Protein 9QEX (pdb70)

GO terms:
  GO:0070943 neutrophil-mediated killing of symbiont cell (P, IDA)
  GO:0004601 peroxidase activity (F, IDA)
  GO:0008201 heparin binding (F, IDA)
  GO:0042744 hydrogen peroxide catabolic process (P, IDA)
  GO:0030141 secretory granule (C, IDA)
  GO:0140644 neutrophil extracellular trap (C, IDA)
  GO:0042582 azurophil granule (C, IDA)
  GO:0045335 phagocytic vesicle (C, IDA)
  GO:0005576 extracellular region (C, IDA)
  GO:0005634 nucleus (C, IDA)
  GO:0031491 nucleosome binding (F, IDA)
  GO:0140645 neutrophil extracellular trap formation (P, IDA)
  GO:0006337 nucleosome disassembly (P, IDA)
  GO:0070944 neutrophil-mediated killing of bacterium (P, IDA)
  GO:0070947 neutrophil-mediated killing of fungus (P, IDA)
  GO:0140776 protein-containing complex destabilizing activity (F, IDA)
  GO:0070944 neutrophil-mediated killing of bacterium (P, IMP)
  GO:0004601 peroxidase activity (F, TAS)
  GO:0005634 nucleus (C, TAS)
  GO:0003682 chromatin binding (F, TAS)

Organism: Homo sapiens (NCBI:txid9606)

Solvent-accessible surface area: 47814 Å² total

B-factor: mean 39.02, std 18.99, range [6.58, 131.01]

InterPro domains:
  IPR010255 Haem peroxidase superfamily [SSF48113] (168-743)
  IPR019791 Haem peroxidase, animal-type [PF03098] (173-717)
  IPR019791 Haem peroxidase, animal-type [PR00457] (197-208)
  IPR019791 Haem peroxidase, animal-type [PR00457] (251-266)
  IPR019791 Haem peroxidase, animal-type [PR00457] (399-417)
  IPR019791 Haem peroxidase, animal-type [PR00457] (417-437)
  IPR019791 Haem peroxidase, animal-type [PR00457] (442-468)
  IPR019791 Haem peroxidase, animal-type [PR00457] (495-505)
  IPR019791 Haem peroxidase, animal-type [PR00457] (623-643)
  IPR019791 Haem peroxidase, animal-type [PR00457] (694-708)
  IPR019791 Haem peroxidase, animal-type [PS50292] (164-745)
  IPR037120 Haem peroxidase domain superfamily, animal type [G3DSA:1.10.640.10] (157-745)

Nearest PDB structures (foldseek):
  7z53-assembly2_L  TM=9.835E-01  e=1.723E-07  Staphylococcus aureus
  7qzr-assembly1_E  TM=1.001E+00  e=2.094E-07  Staphylococcus aureus
  7z53-assembly1_F  TM=9.792E-01  e=2.717E-07  Staphylococcus aureus
  7z53-assembly2_K  TM=9.971E-01  e=3.525E-07  Staphylococcus aureus
  6bmt-assembly1_B  TM=9.337E-01  e=7.836E-05  Staphylococcus delphini

Structure (mmCIF, N/CA/C/O backbone):
data_9QEX
#
_entry.id   9QEX
#
_cell.length_a   111.328
_cell.length_b   111.328
_cell.length_c   242.725
_cell.angle_alpha   90
_cell.angle_beta   90
_cell.angle_gamma   90
#
_symmetry.space_group_name_H-M   'P 43 21 2'
#
loop_
_entity.id
_entity.type
_entity.pdbx_description
1 polymer 'Myeloperoxidase heavy chain'
2 polymer 'Myeloperoxidase inhibitor SPIN'
3 polymer 'Myeloperoxidase light chain'
4 branched 2-acetamido-2-deoxy-beta-D-glucopyranose-(1-4)-2-acetamido-2-deoxy-beta-D-glucopyranose
5 branched alpha-D-mannopyranose-(1-3)-[alpha-D-mannopyranose-(1-6)]beta-D-mannopyranose-(1-4)-2-acetamido-2-deoxy-beta-D-glucopyranose-(1-4)-[alpha-L-fucopyranose-(1-6)]2-acetamido-2-deoxy-beta-D-glucopyranose
6 branched 2-acetamido-2-deoxy-beta-D-glucopyranose-(1-2)-alpha-D-mannopyranose-(1-6)-[alpha-D-mannopyranose-(1-3)]beta-D-mannopyranose-(1-4)-2-acetamido-2-deoxy-beta-D-glucopyranose-(1-4)-[alpha-L-fucopyranose-(1-6)]2-acetamido-2-deoxy-beta-D-glucopyranose
7 non-polymer 2-acetamido-2-deoxy-beta-D-glucopyranose
8 non-polymer 'CALCIUM ION'
9 non-polymer 'THIOCYANATE ION'
10 non-polymer 'PROTOPORPHYRIN IX CONTAINING FE'
11 water water
#
loop_
_atom_site.group_PDB
_atom_site.id
_atom_site.type_symbol
_atom_site.label_atom_id
_atom_site.label_alt_id
_atom_site.label_comp_id
_atom_site.label_asym_id
_atom_site.label_entity_id
_atom_site.label_seq_id
_atom_site.pdbx_PDB_ins_code
_atom_site.Cartn_x
_atom_site.Cartn_y
_atom_site.Cartn_z
_atom_site.occupancy
_atom_site.B_iso_or_equiv
_atom_site.auth_seq_id
_atom_site.auth_comp_id
_atom_site.auth_asym_id
_atom_site.auth_atom_id
_atom_site.pdbx_PDB_model_num
ATOM 1 N N . ASN A 1 2 ? 32.308 -17.62 21.46 1 42.566 280 ASN B N 1
ATOM 2 C CA . ASN A 1 2 ? 32.512 -16.449 20.558 1 38.983 280 ASN B CA 1
ATOM 3 C C . ASN A 1 2 ? 31.519 -16.473 19.392 1 32.516 280 ASN B C 1
ATOM 4 O O . ASN A 1 2 ? 31.885 -16.261 18.247 1 28.598 280 ASN B O 1
ATOM 15 N N . CYS A 1 3 ? 30.242 -16.644 19.716 1 28.153 281 CYS B N 1
ATOM 16 C CA . CYS A 1 3 ? 29.215 -16.755 18.703 1 29.111 281 CYS B CA 1
ATOM 17 C C . CYS A 1 3 ? 29.049 -15.468 17.878 1 27.446 281 CYS B C 1
ATOM 18 O O . CYS A 1 3 ? 28.564 -15.565 16.762 1 24.87 281 CYS B O 1
ATOM 25 N N . GLU A 1 4 ? 29.522 -14.325 18.399 1 27.579 282 GLU B N 1
ATOM 26 C CA . GLU A 1 4 ? 29.459 -13.046 17.734 1 28.257 282 GLU B CA 1
ATOM 27 C C . GLU A 1 4 ? 30.359 -12.99 16.492 1 27.807 282 GLU B C 1
ATOM 28 O O . GLU A 1 4 ? 30.06 -12.226 15.552 1 26.553 282 GLU B O 1
ATOM 40 N N . THR A 1 5 ? 31.437 -13.773 16.461 1 29.141 283 THR B N 1
ATOM 41 C CA . THR A 1 5 ? 32.403 -13.683 15.366 1 31.971 283 THR B CA 1
ATOM 42 C C . THR A 1 5 ? 32.718 -15.043 14.759 1 31.082 283 THR B C 1
ATOM 43 O O . THR A 1 5 ? 33.312 -15.099 13.685 1 32.858 283 THR B O 1
ATOM 53 N N . SER A 1 6 ? 32.413 -16.14 15.436 1 30.148 284 SER B N 1
ATOM 54 C CA . SER A 1 6 ? 32.725 -17.446 14.89 1 30.551 284 SER B CA 1
ATOM 55 C C . SER A 1 6 ? 31.537 -18.002 14.121 1 27.326 284 SER B C 1
ATOM 56 O O . SER A 1 6 ? 30.413 -17.752 14.485 1 26.205 284 SER B O 1
ATOM 63 N N . CYS A 1 7 ? 31.83 -18.766 13.063 1 28.269 285 CYS B N 1
ATOM 64 C CA . CYS A 1 7 ? 30.823 -19.507 12.335 1 28.54 285 CYS B CA 1
ATOM 65 C C . CYS A 1 7 ? 30.932 -21 12.653 1 30.628 285 CYS B C 1
ATOM 66 O O . CYS A 1 7 ? 30.159 -21.786 12.106 1 31.913 285 CYS B O 1
ATOM 73 N N . VAL A 1 8 ? 31.786 -21.374 13.62 1 29.478 286 VAL B N 1
ATOM 74 C CA . VAL A 1 8 ? 31.864 -22.766 14.028 1 29.696 286 VAL B CA 1
ATOM 75 C C . VAL A 1 8 ? 30.686 -23.069 14.939 1 28.675 286 VAL B C 1
ATOM 76 O O . VAL A 1 8 ? 30.332 -22.284 15.81 1 27.707 286 VAL B O 1
ATOM 89 N N . GLN A 1 9 ? 30.033 -24.189 14.667 1 29.279 287 GLN B N 1
ATOM 90 C CA . GLN A 1 9 ? 28.874 -24.582 15.444 1 28.901 287 GLN B CA 1
ATOM 91 C C . GLN A 1 9 ? 29.339 -25.432 16.619 1 30.2 287 GLN B C 1
ATOM 92 O O . GLN A 1 9 ? 29.644 -26.597 16.456 1 31.59 287 GLN B O 1
ATOM 106 N N . GLN A 1 10 ? 29.385 -24.829 17.792 1 31.254 288 GLN B N 1
ATOM 107 C CA . GLN A 1 10 ? 29.869 -25.486 18.996 1 32.794 288 GLN B CA 1
ATOM 108 C C . GLN A 1 10 ? 29.111 -24.874 20.171 1 30.923 288 GLN B C 1
ATOM 109 O O . GLN A 1 10 ? 28.818 -23.683 20.172 1 29.084 288 GLN B O 1
ATOM 123 N N . PRO A 1 11 ? 28.725 -25.638 21.199 1 29.526 289 PRO B N 1
ATOM 124 C CA . PRO A 1 11 ? 27.858 -25.059 22.219 1 30.478 289 PRO B CA 1
ATOM 125 C C . PRO A 1 11 ? 28.505 -23.812 22.786 1 26.043 289 PRO B C 1
ATOM 126 O O . PRO A 1 11 ? 29.684 -23.857 22.989 1 27.156 289 PRO B O 1
ATOM 137 N N . PRO A 1 12 ? 27.824 -22.676 23.035 1 26.428 290 PRO B N 1
ATOM 138 C CA . PRO A 1 12 ? 26.38 -22.487 22.86 1 27.323 290 PRO B CA 1
ATOM 139 C C . PRO A 1 12 ? 25.941 -21.76 21.579 1 27.336 290 PRO B C 1
ATOM 140 O O . PRO A 1 12 ? 24.838 -21.203 21.504 1 26.743 290 PRO B O 1
ATOM 151 N N . CYS A 1 13 ? 26.786 -21.82 20.552 1 27.952 291 CYS B N 1
ATOM 152 C CA . CYS A 1 13 ? 26.529 -21.131 19.294 1 27.282 291 CYS B CA 1
ATOM 153 C C . CYS A 1 13 ? 25.718 -22.021 18.355 1 25.905 291 CYS B C 1
ATOM 154 O O . CYS A 1 13 ? 26.059 -23.163 18.181 1 25.349 291 CYS B O 1
ATOM 161 N N . PHE A 1 14 ? 24.689 -21.442 17.691 1 25.515 292 PHE B N 1
ATOM 162 C CA . PHE A 1 14 ? 23.892 -22.143 16.707 1 22.971 292 PHE B CA 1
ATOM 163 C C . PHE A 1 14 ? 23.736 -21.235 15.478 1 23.805 292 PHE B C 1
ATOM 164 O O . PHE A 1 14 ? 22.614 -20.803 15.152 1 23.052 292 PHE B O 1
ATOM 181 N N . PRO A 1 15 ? 24.85 -20.848 14.824 1 25.011 293 PRO B N 1
ATOM 182 C CA . PRO A 1 15 ? 24.821 -19.829 13.777 1 27.108 293 PRO B CA 1
ATOM 183 C C . PRO A 1 15 ? 23.895 -20.208 12.608 1 27.002 293 PRO B C 1
ATOM 184 O O . PRO A 1 15 ? 23.841 -21.36 12.248 1 27.534 293 PRO B O 1
ATOM 195 N N . LEU A 1 16 ? 23.2 -19.233 12.019 1 24.253 294 LEU B N 1
ATOM 196 C CA . LEU A 1 16 ? 22.448 -19.475 10.8 1 23.422 294 LEU B CA 1
ATOM 197 C C . LEU A 1 16 ? 23.398 -19.555 9.627 1 23.294 294 LEU B C 1
ATOM 198 O O . LEU A 1 16 ? 24.214 -18.652 9.378 1 29.68 294 LEU B O 1
ATOM 214 N N . LYS A 1 17 ? 23.315 -20.635 8.876 1 24.496 295 LYS B N 1
ATOM 215 C CA . LYS A 1 17 ? 24.112 -20.807 7.664 1 25.718 295 LYS B CA 1
ATOM 216 C C . LYS A 1 17 ? 23.42 -20.057 6.51 1 25.557 295 LYS B C 1
ATOM 217 O O . LYS A 1 17 ? 22.214 -19.746 6.571 1 24.996 295 LYS B O 1
ATOM 236 N N . ILE A 1 18 ? 24.213 -19.828 5.466 1 25.048 296 ILE B N 1
ATOM 237 C CA . ILE A 1 18 ? 23.878 -18.978 4.354 1 26.817 296 ILE B CA 1
ATOM 238 C C . ILE A 1 18 ? 23.576 -19.852 3.158 1 28.859 296 ILE B C 1
ATOM 239 O O . ILE A 1 18 ? 24.409 -20.639 2.776 1 30.757 296 ILE B O 1
ATOM 255 N N . PRO A 1 19 ? 22.398 -19.702 2.519 1 29.777 297 PRO B N 1
ATOM 256 C CA . PRO A 1 19 ? 22.098 -20.495 1.337 1 32.172 297 PRO B CA 1
ATOM 257 C C . PRO A 1 19 ? 22.833 -20.002 0.093 1 31.331 297 PRO B C 1
ATOM 258 O O . PRO A 1 19 ? 23.276 -18.869 0.049 1 28.257 297 PRO B O 1
ATOM 269 N N . PRO A 1 20 ? 23.037 -20.863 -0.916 1 33.811 298 PRO B N 1
ATOM 270 C CA . PRO A 1 20 ? 23.61 -20.431 -2.183 1 38.487 298 PRO B CA 1
ATOM 271 C C . PRO A 1 20 ? 22.781 -19.326 -2.847 1 36.748 298 PRO B C 1
ATOM 272 O O . PRO A 1 20 ? 21.571 -19.239 -2.69 1 35.225 298 PRO B O 1
ATOM 283 N N . ASN A 1 21 ? 23.433 -18.398 -3.534 1 41.74 299 ASN B N 1
ATOM 284 C CA . ASN A 1 21 ? 22.692 -17.345 -4.231 1 43.533 299 ASN B CA 1
ATOM 285 C C . ASN A 1 21 ? 21.838 -16.502 -3.28 1 39.522 299 ASN B C 1
ATOM 286 O O . ASN A 1 21 ? 20.799 -16.001 -3.686 1 33.663 299 ASN B O 1
ATOM 297 N N . ASP A 1 22 ? 22.248 -16.366 -2.002 1 34.931 300 ASP B N 1
ATOM 298 C CA . ASP A 1 22 ? 21.626 -15.418 -1.11 1 28.749 300 ASP B CA 1
ATOM 299 C C . ASP A 1 22 ? 21.635 -14.041 -1.738 1 29.186 300 ASP B C 1
ATOM 300 O O . ASP A 1 22 ? 22.603 -13.678 -2.381 1 30.236 300 ASP B O 1
ATOM 309 N N . PRO A 1 23 ? 20.553 -13.242 -1.656 1 29.107 301 PRO B N 1
ATOM 310 C CA . PRO A 1 23 ? 20.55 -11.945 -2.336 1 33.668 301 PRO B CA 1
ATOM 311 C C . PRO A 1 23 ? 21.511 -10.921 -1.724 1 33.336 301 PRO B C 1
ATOM 312 O O . PRO A 1 23 ? 21.913 -9.988 -2.4 1 32.825 301 PRO B O 1
ATOM 323 N N . ARG A 1 24 ? 21.91 -11.121 -0.46 1 32.56 302 ARG B N 1
ATOM 324 C CA . ARG A 1 24 ? 22.705 -10.126 0.261 1 33.303 302 ARG B CA 1
ATOM 325 C C . ARG A 1 24 ? 24.066 -10.67 0.691 1 34.801 302 ARG B C 1
ATOM 326 O O . ARG A 1 24 ? 25.061 -9.996 0.541 1 36.079 302 ARG B O 1
ATOM 347 N N . ILE A 1 25 ? 24.131 -11.887 1.236 1 34.475 303 ILE B N 1
ATOM 348 C CA . ILE A 1 25 ? 25.389 -12.404 1.764 1 31.335 303 ILE B CA 1
ATOM 349 C C . ILE A 1 25 ? 25.981 -13.366 0.733 1 31.264 303 ILE B C 1
ATOM 350 O O . ILE A 1 25 ? 25.595 -14.54 0.638 1 30.577 303 ILE B O 1
ATOM 366 N N . LYS A 1 26 ? 26.9 -12.851 -0.083 1 34.85 304 LYS B N 1
ATOM 367 C CA . LYS A 1 26 ? 27.459 -13.57 -1.215 1 39.685 304 LYS B CA 1
ATOM 368 C C . LYS A 1 26 ? 28.49 -14.597 -0.776 1 41.551 304 LYS B C 1
ATOM 369 O O . LYS A 1 26 ? 28.771 -15.561 -1.515 1 42.817 304 LYS B O 1
ATOM 388 N N . ASN A 1 27 ? 29.031 -14.393 0.437 1 42.742 305 ASN B N 1
ATOM 389 C CA . ASN A 1 27 ? 29.977 -15.303 1.075 1 38.811 305 ASN B CA 1
ATOM 390 C C . ASN A 1 27 ? 29.249 -16.418 1.824 1 36.161 305 ASN B C 1
ATOM 391 O O . ASN A 1 27 ? 28.794 -16.19 2.954 1 34.608 305 ASN B O 1
ATOM 402 N N . GLN A 1 28 ? 29.27 -17.626 1.261 1 34.052 306 GLN B N 1
ATOM 403 C CA . GLN A 1 28 ? 28.574 -18.758 1.835 1 35.737 306 GLN B CA 1
ATOM 404 C C . GLN A 1 28 ? 29.307 -19.343 3.022 1 34.307 306 GLN B C 1
ATOM 405 O O . GLN A 1 28 ? 28.708 -20.122 3.759 1 31.726 306 GLN B O 1
ATOM 419 N N . ALA A 1 29 ? 30.573 -18.967 3.213 1 34.863 307 ALA B N 1
ATOM 420 C CA . ALA A 1 29 ? 31.298 -19.402 4.4 1 34.137 307 ALA B CA 1
ATOM 421 C C . ALA A 1 29 ? 31.038 -18.453 5.58 1 33.948 307 ALA B C 1
ATOM 422 O O . ALA A 1 29 ? 31.476 -18.754 6.685 1 33.734 307 ALA B O 1
ATOM 429 N N . ASP A 1 30 ? 30.316 -17.333 5.375 1 30.502 308 ASP B N 1
ATOM 430 C CA . ASP A 1 30 ? 29.916 -16.463 6.482 1 29.822 308 ASP B CA 1
ATOM 431 C C . ASP A 1 30 ? 28.684 -17.075 7.169 1 27.547 308 ASP B C 1
ATOM 432 O O . ASP A 1 30 ? 28.227 -18.179 6.855 1 28.682 308 ASP B O 1
ATOM 441 N N . CYS A 1 31 ? 28.118 -16.354 8.124 1 25.549 309 CYS B N 1
ATOM 442 C CA . CYS A 1 31 ? 26.955 -16.844 8.831 1 24.167 309 CYS B CA 1
ATOM 443 C C . CYS A 1 31 ? 26.314 -15.689 9.556 1 22.932 309 CYS B C 1
ATOM 444 O O . CYS A 1 31 ? 26.923 -14.658 9.69 1 24.731 309 CYS B O 1
ATOM 451 N N . ILE A 1 32 ? 25.081 -15.881 10.024 1 22.489 310 ILE B N 1
ATOM 452 C CA . ILE A 1 32 ? 24.421 -14.942 10.905 1 22.343 310 ILE B CA 1
ATOM 453 C C . ILE A 1 32 ? 24.609 -15.47 12.329 1 24.107 310 ILE B C 1
ATOM 454 O O . ILE A 1 32 ? 24.169 -16.565 12.674 1 23.203 310 ILE B O 1
ATOM 470 N N . PRO A 1 33 ? 25.208 -14.648 13.217 1 25.803 311 PRO B N 1
ATOM 471 C CA . PRO A 1 33 ? 25.481 -15.064 14.581 1 24.655 311 PRO B CA 1
ATOM 472 C C . PRO A 1 33 ? 24.233 -15.434 15.362 1 23.515 311 PRO B C 1
ATOM 473 O O . PRO A 1 33 ? 23.203 -14.785 15.23 1 22.452 311 PRO B O 1
ATOM 484 N N . PHE A 1 34 ? 24.371 -16.421 16.252 1 24.4 312 PHE B N 1
ATOM 485 C CA . PHE A 1 34 ? 23.256 -16.845 17.085 1 23.542 312 PHE B CA 1
ATOM 486 C C . PHE A 1 34 ? 23.756 -17.615 18.317 1 23.252 312 PHE B C 1
ATOM 487 O O . PHE A 1 34 ? 24.431 -18.66 18.199 1 23.154 312 PHE B O 1
ATOM 504 N N . PHE A 1 35 ? 23.383 -17.078 19.484 1 23.148 313 PHE B N 1
ATOM 505 C CA . PHE A 1 35 ? 23.597 -17.702 20.793 1 24.668 313 PHE B CA 1
ATOM 506 C C . PHE A 1 35 ? 22.291 -18.376 21.234 1 23.804 313 PHE B C 1
ATOM 507 O O . PHE A 1 35 ? 21.237 -17.732 21.268 1 20.865 313 PHE B O 1
ATOM 524 N N . ARG A 1 36 ? 22.364 -19.677 21.563 1 24.089 314 ARG B N 1
ATOM 525 C CA . ARG A 1 36 ? 21.233 -20.424 22.111 1 21.492 314 ARG B CA 1
ATOM 526 C C . ARG A 1 36 ? 20.794 -19.848 23.438 1 22.293 314 ARG B C 1
ATOM 527 O O . ARG A 1 36 ? 21.641 -19.457 24.225 1 22.006 314 ARG B O 1
ATOM 548 N N . SER A 1 37 ? 19.469 -19.742 23.633 1 22.38 315 SER B N 1
ATOM 549 C CA . SER A 1 37 ? 18.906 -19.288 24.901 1 23.853 315 SER B CA 1
ATOM 550 C C . SER A 1 37 ? 19.411 -20.124 26.073 1 21.985 315 SER B C 1
ATOM 551 O O . SER A 1 37 ? 19.616 -21.307 25.936 1 23.317 315 SER B O 1
ATOM 570 N N . PRO A 1 39 ? 19.764 -22.475 29.159 1 23.006 317 PRO B N 1
ATOM 571 C CA . PRO A 1 39 ? 18.957 -23.569 29.701 1 24.399 317 PRO B CA 1
ATOM 572 C C . PRO A 1 39 ? 18.669 -23.425 31.199 1 25.214 317 PRO B C 1
ATOM 573 O O . PRO A 1 39 ? 19.513 -22.951 31.969 1 22.799 317 PRO B O 1
ATOM 584 N N . ALA A 1 40 ? 17.453 -23.79 31.588 1 26.673 318 ALA B N 1
ATOM 585 C CA . ALA A 1 40 ? 17.001 -23.691 32.965 1 26.045 318 ALA B CA 1
ATOM 586 C C . ALA A 1 40 ? 17.806 -24.63 33.836 1 25.341 318 ALA B C 1
ATOM 587 O O . ALA A 1 40 ? 18.103 -24.306 34.99 1 26.959 318 ALA B O 1
ATOM 594 N N . CYS A 1 41 ? 18.186 -25.783 33.264 1 25.946 319 CYS B N 1
ATOM 595 C CA . CYS A 1 41 ? 19.002 -26.79 33.969 1 28.205 319 CYS B CA 1
ATOM 596 C C . CYS A 1 41 ? 20.292 -27.089 33.19 1 28.517 319 CYS B C 1
ATOM 597 O O . CYS A 1 41 ? 20.374 -28.099 32.471 1 30.674 319 CYS B O 1
ATOM 604 N N . PRO A 1 42 ? 21.331 -26.236 33.305 1 27.67 320 PRO B N 1
ATOM 605 C CA . PRO A 1 42 ? 22.502 -26.347 32.43 1 31.03 320 PRO B CA 1
ATOM 606 C C . PRO A 1 42 ? 23.243 -27.661 32.574 1 34.585 320 PRO B C 1
ATOM 607 O O . PRO A 1 42 ? 23.471 -28.152 33.678 1 38.774 320 PRO B O 1
ATOM 618 N N . GLY A 1 43 ? 23.568 -28.287 31.45 1 35.1 321 GLY B N 1
ATOM 619 C CA . GLY A 1 43 ? 24.482 -29.404 31.464 1 34.686 321 GLY B CA 1
ATOM 620 C C . GLY A 1 43 ? 23.781 -30.75 31.635 1 40.749 321 GLY B C 1
ATOM 621 O O . GLY A 1 43 ? 24.447 -31.758 31.484 1 44.285 321 GLY B O 1
ATOM 625 N N . SER A 1 44 ? 22.462 -30.76 31.895 1 43.55 322 SER B N 1
ATOM 626 C CA . SER A 1 44 ? 21.725 -31.958 32.259 1 41.451 322 SER B CA 1
ATOM 627 C C . SER A 1 44 ? 21.526 -32.805 31.012 1 43.735 322 SER B C 1
ATOM 628 O O . SER A 1 44 ? 21.247 -32.292 29.934 1 48.435 322 SER B O 1
ATOM 635 N N . ASN A 1 45 ? 21.58 -34.116 31.198 1 41.984 323 ASN B N 1
ATOM 636 C CA . ASN A 1 45 ? 21.178 -35.043 30.158 1 51.689 323 ASN B CA 1
ATOM 637 C C . ASN A 1 45 ? 19.851 -35.744 30.533 1 50.457 323 ASN B C 1
ATOM 638 O O . ASN A 1 45 ? 19.307 -36.478 29.71 1 54.758 323 ASN B O 1
ATOM 649 N N . ILE A 1 46 ? 19.335 -35.51 31.759 1 39.953 324 ILE B N 1
ATOM 650 C CA . ILE A 1 46 ? 18.039 -35.978 32.228 1 36.743 324 ILE B CA 1
ATOM 651 C C . ILE A 1 46 ? 16.877 -35.056 31.808 1 33.673 324 ILE B C 1
ATOM 652 O O . ILE A 1 46 ? 15.845 -35.532 31.324 1 29.556 324 ILE B O 1
ATOM 668 N N . THR A 1 47 ? 16.983 -33.734 32.064 1 32.953 325 THR B N 1
ATOM 669 C CA . THR A 1 47 ? 15.855 -32.833 31.83 1 28.016 325 THR B CA 1
ATOM 670 C C . THR A 1 47 ? 15.691 -32.579 30.331 1 27.556 325 THR B C 1
ATOM 671 O O . THR A 1 47 ? 16.638 -32.676 29.558 1 27.764 325 THR B O 1
ATOM 681 N N . ILE A 1 48 ? 14.468 -32.222 29.942 1 25.102 326 ILE B N 1
ATOM 682 C CA . ILE A 1 48 ? 14.208 -31.694 28.611 1 26.89 326 ILE B CA 1
ATOM 683 C C . ILE A 1 48 ? 14.495 -30.195 28.682 1 27.333 326 ILE B C 1
ATOM 684 O O . ILE A 1 48 ? 13.941 -29.454 29.501 1 25.176 326 ILE B O 1
ATOM 700 N N . ARG A 1 49 ? 15.388 -29.746 27.812 1 24.05 327 ARG B N 1
ATOM 701 C CA . ARG A 1 49 ? 15.909 -28.409 27.909 1 22.716 327 ARG B CA 1
ATOM 702 C C . ARG A 1 49 ? 14.744 -27.44 27.812 1 23.123 327 ARG B C 1
ATOM 703 O O . ARG A 1 49 ? 13.87 -27.599 26.962 1 18.989 327 ARG B O 1
ATOM 724 N N . ASN A 1 50 ? 14.759 -26.446 28.716 1 23.478 328 ASN B N 1
ATOM 725 C CA . ASN A 1 50 ? 13.794 -25.362 28.65 1 23.318 328 ASN B CA 1
ATOM 726 C C . ASN A 1 50 ? 14.525 -24.044 28.831 1 21.317 328 ASN B C 1
ATOM 727 O O . ASN A 1 50 ? 15.645 -23.996 29.337 1 23.219 328 ASN B O 1
ATOM 738 N N . GLN A 1 51 ? 13.857 -22.97 28.459 1 20.281 329 GLN B N 1
ATOM 739 C CA . GLN A 1 51 ? 14.424 -21.636 28.577 1 22.366 329 GLN B CA 1
ATOM 740 C C . GLN A 1 51 ? 13.794 -20.834 29.744 1 21.945 329 GLN B C 1
ATOM 741 O O . GLN A 1 51 ? 12.843 -21.277 30.387 1 20.656 329 GLN B O 1
ATOM 755 N N . ILE A 1 52 ? 14.333 -19.627 29.966 1 21.252 330 ILE B N 1
ATOM 756 C CA . ILE A 1 52 ? 14.098 -18.829 31.158 1 23.298 330 ILE B CA 1
ATOM 757 C C . ILE A 1 52 ? 13.498 -17.492 30.745 1 22.631 330 ILE B C 1
ATOM 758 O O . ILE A 1 52 ? 13.935 -16.895 29.774 1 22.633 330 ILE B O 1
ATOM 774 N N . ASN A 1 53 ? 12.458 -17.075 31.488 1 22.472 331 ASN B N 1
ATOM 775 C CA . ASN A 1 53 ? 11.928 -15.726 31.419 1 22.365 331 ASN B CA 1
ATOM 776 C C . ASN A 1 53 ? 12.546 -14.906 32.55 1 21.883 331 ASN B C 1
ATOM 777 O O . ASN A 1 53 ? 12.365 -15.211 33.713 1 22.112 331 ASN B O 1
ATOM 788 N N . ALA A 1 54 ? 13.26 -13.839 32.181 1 21.244 332 ALA B N 1
ATOM 789 C CA . ALA A 1 54 ? 13.912 -12.968 33.135 1 21.317 332 ALA B CA 1
ATOM 790 C C . ALA A 1 54 ? 12.957 -11.932 33.742 1 21.889 332 ALA B C 1
ATOM 791 O O . ALA A 1 54 ? 13.345 -11.256 34.707 1 21.182 332 ALA B O 1
ATOM 798 N N . LEU A 1 55 ? 11.715 -11.813 33.23 1 20.919 333 LEU B N 1
ATOM 799 C CA . LEU A 1 55 ? 10.772 -10.775 33.684 1 21.65 333 LEU B CA 1
ATOM 800 C C . LEU A 1 55 ? 9.561 -11.365 34.412 1 22.465 333 LEU B C 1
ATOM 801 O O . LEU A 1 55 ? 9.345 -12.589 34.362 1 23.395 333 LEU B O 1
ATOM 817 N N . THR A 1 56 ? 8.793 -10.48 35.095 1 20.72 334 THR B N 1
ATOM 818 C CA . THR A 1 56 ? 7.504 -10.884 35.642 1 22.841 334 THR B CA 1
ATOM 819 C C . THR A 1 56 ? 6.552 -11.126 34.478 1 21.367 334 THR B C 1
ATOM 820 O O . THR A 1 56 ? 6.543 -10.326 33.59 1 19.366 334 THR B O 1
ATOM 830 N N . SER A 1 57 ? 5.755 -12.205 34.484 1 21.494 335 SER B N 1
ATOM 831 C CA . SER A 1 57 ? 4.848 -12.447 33.361 1 23.076 335 SER B CA 1
ATOM 832 C C . SER A 1 57 ? 3.72 -11.412 33.376 1 23.73 335 SER B C 1
ATOM 833 O O . SER A 1 57 ? 3.129 -11.08 32.351 1 24.662 335 SER B O 1
ATOM 840 N N . PHE A 1 58 ? 3.409 -10.889 34.575 1 27.357 336 PHE B N 1
ATOM 841 C CA . PHE A 1 58 ? 2.236 -10.051 34.765 1 24.757 336 PHE B CA 1
ATOM 842 C C . PHE A 1 58 ? 2.389 -8.803 33.901 1 24.077 336 PHE B C 1
ATOM 843 O O . PHE A 1 58 ? 3.498 -8.349 33.635 1 23.819 336 PHE B O 1
ATOM 860 N N . VAL A 1 59 ? 1.24 -8.248 33.511 1 24.477 337 VAL B N 1
ATOM 861 C CA . VAL A 1 59 ? 1.179 -6.916 32.945 1 24.634 337 VAL B CA 1
ATOM 862 C C . VAL A 1 59 ? 1.209 -5.916 34.095 1 22.864 337 VAL B C 1
ATOM 863 O O . VAL A 1 59 ? 0.133 -5.527 34.589 1 25.01 337 VAL B O 1
ATOM 876 N N . ASP A 1 60 ? 2.418 -5.586 34.575 1 24.115 338 ASP B N 1
ATOM 877 C CA . ASP A 1 60 ? 2.647 -4.838 35.821 1 23.015 338 ASP B CA 1
ATOM 878 C C . ASP A 1 60 ? 3.637 -3.687 35.636 1 21.865 338 ASP B C 1
ATOM 879 O O . ASP A 1 60 ? 4.13 -3.1 36.611 1 22.588 338 ASP B O 1
ATOM 888 N N . ALA A 1 61 ? 3.919 -3.348 34.388 1 23.172 339 ALA B N 1
ATOM 889 C CA . ALA A 1 61 ? 4.849 -2.286 34.02 1 24.16 339 ALA B CA 1
ATOM 890 C C . ALA A 1 61 ? 6.233 -2.568 34.566 1 23.716 339 ALA B C 1
ATOM 891 O O . ALA A 1 61 ? 6.981 -1.648 34.889 1 25.876 339 ALA B O 1
ATOM 898 N N . SER A 1 62 ? 6.626 -3.836 34.487 1 24.764 340 SER B N 1
ATOM 899 C CA . SER A 1 62 ? 7.94 -4.239 34.946 1 21.818 340 SER B CA 1
ATOM 900 C C . SER A 1 62 ? 9.007 -3.679 34.01 1 23.295 340 SER B C 1
ATOM 901 O O . SER A 1 62 ? 10.174 -3.545 34.384 1 23.982 340 SER B O 1
ATOM 908 N N . MET A 1 63 ? 8.619 -3.271 32.809 1 22.196 341 MET B N 1
ATOM 909 C CA . MET A 1 63 ? 9.564 -2.658 31.882 1 22.789 341 MET B CA 1
ATOM 910 C C . MET A 1 63 ? 9.879 -1.226 32.283 1 22.15 341 MET B C 1
ATOM 911 O O . MET A 1 63 ? 10.881 -0.67 31.824 1 21.716 341 MET B O 1
ATOM 925 N N . VAL A 1 64 ? 9.066 -0.66 33.179 1 23.253 342 VAL B N 1
ATOM 926 C CA . VAL A 1 64 ? 9.376 0.624 33.822 1 23.622 342 VAL B CA 1
ATOM 927 C C . VAL A 1 64 ? 10.118 0.43 35.139 1 22.833 342 VAL B C 1
ATOM 928 O O . VAL A 1 64 ? 11.088 1.134 35.411 1 23.8 342 VAL B O 1
ATOM 941 N N . TYR A 1 65 ? 9.656 -0.516 35.961 1 22.903 343 TYR B N 1
ATOM 942 C CA . TYR A 1 65 ? 10.062 -0.572 37.377 1 23.406 343 TYR B CA 1
ATOM 943 C C . TYR A 1 65 ? 11.162 -1.59 37.624 1 24.122 343 TYR B C 1
ATOM 944 O O . TYR A 1 65 ? 11.734 -1.596 38.712 1 24.139 343 TYR B O 1
ATOM 961 N N . GLY A 1 66 ? 11.341 -2.51 36.643 1 25.458 344 GLY B N 1
ATOM 962 C CA . GLY A 1 66 ? 12.24 -3.644 36.743 1 25.031 344 GLY B CA 1
ATOM 963 C C . GLY A 1 66 ? 11.602 -4.881 37.356 1 24.201 344 GLY B C 1
ATOM 964 O O . GLY A 1 66 ? 10.548 -4.796 38.008 1 27.618 344 GLY B O 1
ATOM 968 N N . SER A 1 67 ? 12.315 -6.013 37.179 1 23.683 345 SER B N 1
ATOM 969 C CA . SER A 1 67 ? 11.845 -7.332 37.589 1 25.027 345 SER B CA 1
ATOM 970 C C . SER A 1 67 ? 12.739 -7.996 38.651 1 26.334 345 SER B C 1
ATOM 971 O O . SER A 1 67 ? 12.494 -9.163 39.023 1 26.217 345 SER B O 1
ATOM 978 N N . GLU A 1 68 ? 13.716 -7.223 39.165 1 26.36 346 GLU B N 1
ATOM 979 C CA . GLU A 1 68 ? 14.735 -7.643 40.112 1 27.272 346 GLU B CA 1
ATOM 980 C C . GLU A 1 68 ? 14.93 -6.51 41.109 1 27.189 346 GLU B C 1
ATOM 981 O O . GLU A 1 68 ? 14.858 -5.342 40.727 1 26.239 346 GLU B O 1
ATOM 993 N N . GLU A 1 69 ? 15.119 -6.852 42.384 1 27.137 347 GLU B N 1
ATOM 994 C CA . GLU A 1 69 ? 15.168 -5.854 43.465 1 35.387 347 GLU B CA 1
ATOM 995 C C . GLU A 1 69 ? 16.309 -4.838 43.346 1 31.22 347 GLU B C 1
ATOM 996 O O . GLU A 1 69 ? 16.068 -3.647 43.518 1 29.793 347 GLU B O 1
ATOM 1008 N N . PRO A 1 70 ? 17.561 -5.247 43.044 1 30.78 348 PRO B N 1
ATOM 1009 C CA . PRO A 1 70 ? 18.638 -4.281 42.892 1 33.031 348 PRO B CA 1
ATOM 1010 C C . PRO A 1 70 ? 18.34 -3.233 41.812 1 30.026 348 PRO B C 1
ATOM 1011 O O . PRO A 1 70 ? 18.428 -2.058 42.087 1 27.907 348 PRO B O 1
ATOM 1022 N N . LEU A 1 71 ? 17.976 -3.679 40.607 1 26.133 349 LEU B N 1
ATOM 1023 C CA . LEU A 1 71 ? 17.598 -2.814 39.518 1 26.271 349 LEU B CA 1
ATOM 1024 C C . LEU A 1 71 ? 16.43 -1.92 39.944 1 25.564 349 LEU B C 1
ATOM 1025 O O . LEU A 1 71 ? 16.47 -0.724 39.648 1 25.658 349 LEU B O 1
ATOM 1041 N N . ALA A 1 72 ? 15.404 -2.465 40.598 1 22.553 350 ALA B N 1
ATOM 1042 C CA . ALA A 1 72 ? 14.254 -1.64 40.927 1 24.55 350 ALA B CA 1
ATOM 1043 C C . ALA A 1 72 ? 14.642 -0.451 41.801 1 25.954 350 ALA B C 1
ATOM 1044 O O . ALA A 1 72 ? 14.056 0.624 41.608 1 26.262 350 ALA B O 1
ATOM 1051 N N . ARG A 1 73 ? 15.616 -0.653 42.709 1 28.696 351 ARG B N 1
ATOM 1052 C CA . ARG A 1 73 ? 16.108 0.379 43.613 1 29.326 351 ARG B CA 1
ATOM 1053 C C . ARG A 1 73 ? 16.982 1.393 42.871 1 31.04 351 ARG B C 1
ATOM 1054 O O . ARG A 1 73 ? 16.893 2.59 43.129 1 28.99 351 ARG B O 1
ATOM 1075 N N . ASN A 1 74 ? 17.838 0.893 41.958 1 28.737 352 ASN B N 1
ATOM 1076 C CA . ASN A 1 74 ? 18.662 1.728 41.095 1 30.302 352 ASN B CA 1
ATOM 1077 C C . ASN A 1 74 ? 17.813 2.647 40.204 1 27.4 352 ASN B C 1
ATOM 1078 O O . ASN A 1 74 ? 18.243 3.737 39.884 1 26.252 352 ASN B O 1
ATOM 1089 N N . LEU A 1 75 ? 16.611 2.213 39.81 1 26.773 353 LEU B N 1
ATOM 1090 C CA . LEU A 1 75 ? 15.712 3.044 39.011 1 29.318 353 LEU B CA 1
ATOM 1091 C C . LEU A 1 75 ? 15.05 4.174 39.801 1 30.183 353 LEU B C 1
ATOM 1092 O O . LEU A 1 75 ? 14.439 5.057 39.201 1 28.9 353 LEU B O 1
ATOM 1108 N N . ARG A 1 76 ? 15.118 4.11 41.142 1 27.412 354 ARG B N 1
ATOM 1109 C CA . ARG A 1 76 ? 14.433 5.068 41.989 1 28.263 354 ARG B CA 1
ATOM 1110 C C . ARG A 1 76 ? 15.347 6.223 42.356 1 29.008 354 ARG B C 1
ATOM 1111 O O . ARG A 1 76 ? 16.559 6.064 42.496 1 31.427 354 ARG B O 1
ATOM 1132 N N . ASN A 1 77 ? 14.728 7.396 42.538 1 31.188 355 ASN B N 1
ATOM 1133 C CA . ASN A 1 77 ? 15.382 8.592 43.061 1 31.394 355 ASN B CA 1
ATOM 1134 C C . ASN A 1 77 ? 15.411 8.471 44.585 1 31.012 355 ASN B C 1
ATOM 1135 O O . ASN A 1 77 ? 14.382 8.619 45.236 1 31.589 355 ASN B O 1
ATOM 1145 N N . MET A 1 78 ? 16.594 8.237 45.139 1 32.343 356 MET B N 1
ATOM 1146 C CA . MET A 1 78 ? 16.757 7.961 46.575 1 34.435 356 MET B CA 1
ATOM 1147 C C . MET A 1 78 ? 17.265 9.159 47.357 1 34.58 356 MET B C 1
ATOM 1148 O O . MET A 1 78 ? 17.634 9.03 48.52 1 35.836 356 MET B O 1
ATOM 1162 N N . SER A 1 79 ? 17.234 10.354 46.764 1 36.824 357 SER B N 1
ATOM 1163 C CA . SER A 1 79 ? 17.757 11.546 47.422 1 37.931 357 SER B CA 1
ATOM 1164 C C . SER A 1 79 ? 16.663 12.334 48.135 1 35.149 357 SER B C 1
ATOM 1165 O O . SER A 1 79 ? 16.93 13.308 48.769 1 36.62 357 SER B O 1
ATOM 1172 N N . ASN A 1 80 ? 15.42 11.891 48.076 1 35.818 358 ASN B N 1
ATOM 1173 C CA . ASN A 1 80 ? 14.339 12.541 48.798 1 36.48 358 ASN B CA 1
ATOM 1174 C C . ASN A 1 80 ? 13.244 11.488 49.036 1 36.102 358 ASN B C 1
ATOM 1175 O O . ASN A 1 80 ? 13.406 10.353 48.599 1 34.507 358 ASN B O 1
ATOM 1186 N N . GLN A 1 81 ? 12.124 11.904 49.651 1 35.777 359 GLN B N 1
ATOM 1187 C CA . GLN A 1 81 ? 11.004 11.06 50 1 35.266 359 GLN B CA 1
ATOM 1188 C C . GLN A 1 81 ? 9.826 11.314 49.074 1 34.686 359 GLN B C 1
ATOM 1189 O O . GLN A 1 81 ? 8.671 11.211 49.511 1 34.933 359 GLN B O 1
ATOM 1203 N N . LEU A 1 82 ? 10.086 11.593 47.776 1 34.901 360 LEU B N 1
ATOM 1204 C CA . LEU A 1 82 ? 9.002 12.022 46.9 1 33.552 360 LEU B CA 1
ATOM 1205 C C . LEU A 1 82 ? 8.483 10.87 46.052 1 34.243 360 LEU B C 1
ATOM 1206 O O . LEU A 1 82 ? 7.528 11.051 45.318 1 35.019 360 LEU B O 1
ATOM 1222 N N . GLY A 1 83 ? 9.099 9.692 46.186 1 33.025 361 GLY B N 1
ATOM 1223 C CA . GLY A 1 83 ? 8.639 8.472 45.542 1 30.809 361 GLY B CA 1
ATOM 1224 C C . GLY A 1 83 ? 8.882 8.449 44.021 1 29.1 361 GLY B C 1
ATOM 1225 O O . GLY A 1 83 ? 8.208 7.715 43.342 1 27.413 361 GLY B O 1
ATOM 1229 N N . LEU A 1 84 ? 9.883 9.159 43.519 1 28.902 362 LEU B N 1
ATOM 1230 C CA . LEU A 1 84 ? 10.116 9.369 42.098 1 29.411 362 LEU B CA 1
ATOM 1231 C C . LEU A 1 84 ? 11.056 8.311 41.528 1 28.468 362 LEU B C 1
ATOM 1232 O O . LEU A 1 84 ? 11.85 7.707 42.243 1 26.997 362 LEU B O 1
ATOM 1248 N N . LEU A 1 85 ? 10.993 8.163 40.203 1 28.67 363 LEU B N 1
ATOM 1249 C CA . LEU A 1 85 ? 11.98 7.436 39.429 1 26.887 363 LEU B CA 1
ATOM 1250 C C . LEU A 1 85 ? 13.08 8.407 39.084 1 27.771 363 LEU B C 1
ATOM 1251 O O . LEU A 1 85 ? 12.816 9.567 38.804 1 28.343 363 LEU B O 1
ATOM 1267 N N . ALA A 1 86 ? 14.302 7.872 39.074 1 27.23 364 ALA B N 1
ATOM 1268 C CA . ALA A 1 86 ? 15.502 8.603 38.717 1 27.303 364 ALA B CA 1
ATOM 1269 C C . ALA A 1 86 ? 15.442 9.081 37.273 1 28.359 364 ALA B C 1
ATOM 1270 O O . ALA A 1 86 ? 14.894 8.385 36.401 1 27.677 364 ALA B O 1
ATOM 1277 N N . VAL A 1 87 ? 16.029 10.251 37.032 1 29.179 365 VAL B N 1
ATOM 1278 C CA . VAL A 1 87 ? 16.014 10.897 35.728 1 29.528 365 VAL B CA 1
ATOM 1279 C C . VAL A 1 87 ? 17.449 11.282 35.39 1 29.035 365 VAL B C 1
ATOM 1280 O O . VAL A 1 87 ? 18.301 11.475 36.268 1 26.376 365 VAL B O 1
ATOM 1293 N N . ASN A 1 88 ? 17.671 11.405 34.091 1 28.909 366 ASN B N 1
ATOM 1294 C CA . ASN A 1 88 ? 18.969 11.786 33.577 1 31.038 366 ASN B CA 1
ATOM 1295 C C . ASN A 1 88 ? 19.403 13.071 34.26 1 31.268 366 ASN B C 1
ATOM 1296 O O . ASN A 1 88 ? 18.59 13.976 34.306 1 30.705 366 ASN B O 1
ATOM 1307 N N . GLN A 1 89 ? 20.674 13.181 34.642 1 31.885 367 GLN B N 1
ATOM 1308 C CA . GLN A 1 89 ? 21.16 14.338 35.384 1 34.655 367 GLN B CA 1
ATOM 1309 C C . GLN A 1 89 ? 21.982 15.284 34.496 1 36.127 367 GLN B C 1
ATOM 1310 O O . GLN A 1 89 ? 22.283 16.384 34.915 1 38.34 367 GLN B O 1
ATOM 1324 N N . ARG A 1 90 ? 22.232 14.937 33.241 1 37.458 368 ARG B N 1
ATOM 1325 C CA . ARG A 1 90 ? 23.009 15.787 32.342 1 37.641 368 ARG B CA 1
ATOM 1326 C C . ARG A 1 90 ? 22.131 16.349 31.201 1 37.444 368 ARG B C 1
ATOM 1327 O O . ARG A 1 90 ? 22.399 17.427 30.698 1 39.91 368 ARG B O 1
ATOM 1348 N N . PHE A 1 91 ? 21.046 15.67 30.832 1 34.143 369 PHE B N 1
ATOM 1349 C CA . PHE A 1 91 ? 20.227 16.086 29.705 1 34.567 369 PHE B CA 1
ATOM 1350 C C . PHE A 1 91 ? 18.736 16.118 30.044 1 34.06 369 PHE B C 1
ATOM 1351 O O . PHE A 1 91 ? 18.219 15.286 30.816 1 34.252 369 PHE B O 1
ATOM 1368 N N . GLN A 1 92 ? 18.079 17.128 29.458 1 35.171 370 GLN B N 1
ATOM 1369 C CA . GLN A 1 92 ? 16.63 17.241 29.473 1 36.919 370 GLN B CA 1
ATOM 1370 C C . GLN A 1 92 ? 16.108 17.402 28.041 1 35.568 370 GLN B C 1
ATOM 1371 O O . GLN A 1 92 ? 16.856 17.68 27.109 1 36.446 370 GLN B O 1
ATOM 1385 N N . ASP A 1 93 ? 14.794 17.239 27.892 1 34.293 371 ASP B N 1
ATOM 1386 C CA . ASP A 1 93 ? 14.094 17.338 26.622 1 32.495 371 ASP B CA 1
ATOM 1387 C C . ASP A 1 93 ? 13.126 18.505 26.757 1 33.328 371 ASP B C 1
ATOM 1388 O O . ASP A 1 93 ? 12.031 18.345 27.298 1 30.861 371 ASP B O 1
ATOM 1397 N N . ASN A 1 94 ? 13.591 19.682 26.328 1 34.688 372 ASN B N 1
ATOM 1398 C CA . ASN A 1 94 ? 12.87 20.931 26.504 1 36.57 372 ASN B CA 1
ATOM 1399 C C . ASN A 1 94 ? 12.327 20.993 27.909 1 36.026 372 ASN B C 1
ATOM 1400 O O . ASN A 1 94 ? 11.132 21.125 28.073 1 37.31 372 ASN B O 1
ATOM 1411 N N . GLY A 1 95 ? 13.209 20.83 28.898 1 38.338 373 GLY B N 1
ATOM 1412 C CA . GLY A 1 95 ? 12.85 21.001 30.303 1 36.908 373 GLY B CA 1
ATOM 1413 C C . GLY A 1 95 ? 12.144 19.775 30.875 1 39.003 373 GLY B C 1
ATOM 1414 O O . GLY A 1 95 ? 11.748 19.789 32.036 1 39.421 373 GLY B O 1
ATOM 1418 N N . ARG A 1 96 ? 11.955 18.69 30.099 1 38.121 374 ARG B N 1
ATOM 1419 C CA . ARG A 1 96 ? 11.313 17.505 30.691 1 35.223 374 ARG B CA 1
ATOM 1420 C C . ARG A 1 96 ? 12.318 16.354 30.847 1 35.851 374 ARG B C 1
ATOM 1421 O O . ARG A 1 96 ? 13.345 16.341 30.173 1 35.002 374 ARG B O 1
ATOM 1442 N N . ALA A 1 97 ? 11.989 15.351 31.681 1 32.351 375 ALA B N 1
ATOM 1443 C CA . ALA A 1 97 ? 12.935 14.308 32.034 1 31.381 375 ALA B CA 1
ATOM 1444 C C . ALA A 1 97 ? 13.247 13.379 30.872 1 30.611 375 ALA B C 1
ATOM 1445 O O . ALA A 1 97 ? 12.37 13.074 30.062 1 27.745 375 ALA B O 1
ATOM 1452 N N . LEU A 1 98 ? 14.516 12.933 30.84 1 29.139 376 LEU B N 1
ATOM 1453 C CA . LEU A 1 98 ? 14.935 11.778 30.083 1 27.857 376 LEU B CA 1
ATOM 1454 C C . LEU A 1 98 ? 15.321 10.631 31.028 1 28.75 376 LEU B C 1
ATOM 1455 O O . LEU A 1 98 ? 15.538 10.82 32.218 1 29.044 376 LEU B O 1
ATOM 1471 N N . LEU A 1 99 ? 15.302 9.407 30.496 1 27.776 377 LEU B N 1
ATOM 1472 C CA . LEU A 1 99 ? 15.743 8.243 31.225 1 26.529 377 LEU B CA 1
ATOM 1473 C C . LEU A 1 99 ? 17.189 8.492 31.626 1 26.417 377 LEU B C 1
ATOM 1474 O O . LEU A 1 99 ? 17.978 9.13 30.92 1 25.504 377 LEU B O 1
ATOM 1490 N N . PRO A 1 100 ? 17.6 7.982 32.806 1 27.296 378 PRO B N 1
ATOM 1491 C CA . PRO A 1 100 ? 19.017 7.969 33.147 1 27.881 378 PRO B CA 1
ATOM 1492 C C . PRO A 1 100 ? 19.81 7.07 32.181 1 25.68 378 PRO B C 1
ATOM 1493 O O . PRO A 1 100 ? 19.266 6.26 31.443 1 27.976 378 PRO B O 1
ATOM 1504 N N . PHE A 1 101 ? 21.118 7.234 32.205 1 27.023 379 PHE B N 1
ATOM 1505 C CA . PHE A 1 101 ? 22.012 6.469 31.387 1 27.103 379 PHE B CA 1
ATOM 1506 C C . PHE A 1 101 ? 22.428 5.244 32.16 1 28.46 379 PHE B C 1
ATOM 1507 O O . PHE A 1 101 ? 22.744 5.357 33.334 1 28.118 379 PHE B O 1
ATOM 1524 N N . ASP A 1 102 ? 22.539 4.139 31.422 1 28.949 380 ASP B N 1
ATOM 1525 C CA . ASP A 1 102 ? 23.075 2.897 31.943 1 29.835 380 ASP B CA 1
ATOM 1526 C C . ASP A 1 102 ? 24.583 2.949 31.778 1 30.156 380 ASP B C 1
ATOM 1527 O O . ASP A 1 102 ? 25.093 3.767 31.006 1 28.6 380 ASP B O 1
ATOM 1536 N N . ASN A 1 103 ? 25.249 2.04 32.505 1 29.436 381 ASN B N 1
ATOM 1537 C CA . ASN A 1 103 ? 26.696 1.858 32.499 1 30.991 381 ASN B CA 1
ATOM 1538 C C . ASN A 1 103 ? 27.014 0.415 32.098 1 32.686 381 ASN B C 1
ATOM 1539 O O . ASN A 1 103 ? 27.197 -0.434 32.956 1 31.811 381 ASN B O 1
ATOM 1550 N N . LEU A 1 104 ? 26.975 0.111 30.797 1 32.201 382 LEU B N 1
ATOM 1551 C CA . LEU A 1 104 ? 27.274 -1.206 30.265 1 30.964 382 LEU B CA 1
ATOM 1552 C C . LEU A 1 104 ? 28.766 -1.323 29.992 1 32.334 382 LEU B C 1
ATOM 1553 O O . LEU A 1 104 ? 29.352 -0.378 29.478 1 33.7 382 LEU B O 1
ATOM 1569 N N . HIS A 1 105 ? 29.316 -2.533 30.161 1 33.414 383 HIS B N 1
ATOM 1570 C CA . HIS A 1 105 ? 30.685 -2.853 29.797 1 37.894 383 HIS B CA 1
ATOM 1571 C C . HIS A 1 105 ? 30.91 -2.793 28.291 1 33.671 383 HIS B C 1
ATOM 1572 O O . HIS A 1 105 ? 31.9 -2.242 27.87 1 40.487 383 HIS B O 1
ATOM 1585 N N . ASP A 1 106 ? 30.001 -3.328 27.464 1 33.884 384 ASP B N 1
ATOM 1586 C CA . ASP A 1 106 ? 30.05 -3.137 26.014 1 35.034 384 ASP B CA 1
ATOM 1587 C C . ASP A 1 106 ? 28.763 -2.436 25.544 1 30.203 384 ASP B C 1
ATOM 1588 O O . ASP A 1 106 ? 27.76 -3.083 25.384 1 30.331 384 ASP B O 1
ATOM 1597 N N . ASP A 1 107 ? 28.803 -1.113 25.351 1 29.309 385 ASP B N 1
ATOM 1598 C CA . ASP A 1 107 ? 27.602 -0.326 25.164 1 28.101 385 ASP B CA 1
ATOM 1599 C C . ASP A 1 107 ? 27.381 -0.192 23.658 1 27.393 385 ASP B C 1
ATOM 1600 O O . ASP A 1 107 ? 28.226 0.343 22.992 1 27.522 385 ASP B O 1
ATOM 1609 N N . PRO A 1 108 ? 26.309 -0.736 23.06 1 25.07 386 PRO B N 1
ATOM 1610 C CA . PRO A 1 108 ? 26.107 -0.632 21.627 1 27.552 386 PRO B CA 1
ATOM 1611 C C . PRO A 1 108 ? 25.645 0.749 21.142 1 28.448 386 PRO B C 1
ATOM 1612 O O . PRO A 1 108 ? 25.87 1.131 19.997 1 27.201 386 PRO B O 1
ATOM 1623 N N . CYS A 1 109 ? 24.944 1.485 22 1 26.603 387 CYS B N 1
ATOM 1624 C CA . CYS A 1 109 ? 24.486 2.815 21.658 1 27.84 387 CYS B CA 1
ATOM 1625 C C . CYS A 1 109 ? 25.63 3.763 21.297 1 29.435 387 CYS B C 1
ATOM 1626 O O . CYS A 1 109 ? 25.417 4.624 20.422 1 27.845 387 CYS B O 1
ATOM 1633 N N . LEU A 1 110 ? 26.804 3.623 21.963 1 27.196 388 LEU B N 1
ATOM 1634 C CA . LEU A 1 110 ? 27.915 4.504 21.666 1 29.008 388 LEU B CA 1
ATOM 1635 C C . LEU A 1 110 ? 28.427 4.317 20.225 1 30.776 388 LEU B C 1
ATOM 1636 O O . LEU A 1 110 ? 29.069 5.234 19.701 1 31.316 388 LEU B O 1
ATOM 1652 N N . LEU A 1 111 ? 28.213 3.136 19.627 1 29.715 389 LEU B N 1
ATOM 1653 C CA . LEU A 1 111 ? 28.724 2.82 18.3 1 33.883 389 LEU B CA 1
ATOM 1654 C C . LEU A 1 111 ? 27.878 3.447 17.184 1 33.763 389 LEU B C 1
ATOM 1655 O O . LEU A 1 111 ? 28.332 3.459 16.065 1 30.744 389 LEU B O 1
ATOM 1671 N N . THR A 1 112 ? 26.653 3.937 17.479 1 33.88 390 THR B N 1
ATOM 1672 C CA . THR A 1 112 ? 25.745 4.365 16.429 1 33.169 390 THR B CA 1
ATOM 1673 C C . THR A 1 112 ? 26.189 5.735 15.908 1 36.97 390 THR B C 1
ATOM 1674 O O . THR A 1 112 ? 26.277 5.926 14.734 1 49.488 390 THR B O 1
ATOM 1684 N N . ASN A 1 113 ? 26.433 6.711 16.773 1 39.371 391 ASN B N 1
ATOM 1685 C CA . ASN A 1 113 ? 27.055 7.984 16.42 1 38.031 391 ASN B CA 1
ATOM 1686 C C . ASN A 1 113 ? 28.251 8.189 17.353 1 40.218 391 ASN B C 1
ATOM 1687 O O . ASN A 1 113 ? 28.064 8.563 18.511 1 36.053 391 ASN B O 1
ATOM 1697 N N . ARG A 1 114 ? 29.468 7.933 16.85 1 40.649 392 ARG B N 1
ATOM 1698 C CA . ARG A 1 114 ? 30.679 7.926 17.654 1 46.606 392 ARG B CA 1
ATOM 1699 C C . ARG A 1 114 ? 30.96 9.291 18.284 1 43.435 392 ARG B C 1
ATOM 1700 O O . ARG A 1 114 ? 31.218 9.362 19.473 1 42.287 392 ARG B O 1
ATOM 1721 N N . SER A 1 115 ? 30.927 10.381 17.509 1 41.56 393 SER B N 1
ATOM 1722 C CA . SER A 1 115 ? 31.276 11.677 18.083 1 43.841 393 SER B CA 1
ATOM 1723 C C . SER A 1 115 ? 30.311 12.091 19.203 1 40.029 393 SER B C 1
ATOM 1724 O O . SER A 1 115 ? 30.717 12.772 20.12 1 40.974 393 SER B O 1
ATOM 1731 N N . ALA A 1 116 ? 29.039 11.686 19.132 1 39.038 394 ALA B N 1
ATOM 1732 C CA . ALA A 1 116 ? 28.018 12.121 20.071 1 39.128 394 ALA B CA 1
ATOM 1733 C C . ALA A 1 116 ? 28.183 11.48 21.465 1 40.747 394 ALA B C 1
ATOM 1734 O O . ALA A 1 116 ? 27.854 12.117 22.462 1 38.304 394 ALA B O 1
ATOM 1741 N N . ARG A 1 117 ? 28.644 10.222 21.539 1 42.533 395 ARG B N 1
ATOM 1742 C CA . ARG A 1 117 ? 28.998 9.572 22.805 1 41.983 395 ARG B CA 1
ATOM 1743 C C . ARG A 1 117 ? 27.831 9.57 23.789 1 36.159 395 ARG B C 1
ATOM 1744 O O . ARG A 1 117 ? 27.99 9.936 24.942 1 35.831 395 ARG B O 1
ATOM 1765 N N . ILE A 1 118 ? 26.657 9.148 23.313 1 31.933 396 ILE B N 1
ATOM 1766 C CA . ILE A 1 118 ? 25.472 9.053 24.125 1 29.545 396 ILE B CA 1
ATOM 1767 C C . ILE A 1 118 ? 25.224 7.568 24.375 1 30.123 396 ILE B C 1
ATOM 1768 O O . ILE A 1 118 ? 24.932 6.802 23.44 1 30.298 396 ILE B O 1
ATOM 1784 N N . PRO A 1 119 ? 25.351 7.116 25.644 1 30.494 397 PRO B N 1
ATOM 1785 C CA . PRO A 1 119 ? 25.237 5.698 25.949 1 29.83 397 PRO B CA 1
ATOM 1786 C C . PRO A 1 119 ? 23.792 5.259 25.974 1 27.443 397 PRO B C 1
ATOM 1787 O O . PRO A 1 119 ? 22.892 6.065 25.779 1 27.52 397 PRO B O 1
ATOM 1798 N N . CYS A 1 120 ? 23.573 3.972 26.162 1 25.584 398 CYS B N 1
ATOM 1799 C CA . CYS A 1 120 ? 22.225 3.461 26.256 1 26.595 398 CYS B CA 1
ATOM 1800 C C . CYS A 1 120 ? 21.596 3.923 27.583 1 27.973 398 CYS B C 1
ATOM 1801 O O . CYS A 1 120 ? 22.29 4.298 28.558 1 27.05 398 CYS B O 1
ATOM 1808 N N . PHE A 1 121 ? 20.272 3.825 27.6 1 25.064 399 PHE B N 1
ATOM 1809 C CA . PHE A 1 121 ? 19.471 4.268 28.725 1 27.307 399 PHE B CA 1
ATOM 1810 C C . PHE A 1 121 ? 19.273 3.109 29.686 1 26.66 399 PHE B C 1
ATOM 1811 O O . PHE A 1 121 ? 19.446 1.949 29.304 1 28.841 399 PHE B O 1
ATOM 1828 N N . LEU A 1 122 ? 18.941 3.471 30.924 1 28.557 400 LEU B N 1
ATOM 1829 C CA . LEU A 1 122 ? 18.645 2.576 32.036 1 27.678 400 LEU B CA 1
ATOM 1830 C C . LEU A 1 122 ? 17.135 2.573 32.268 1 27.315 400 LEU B C 1
ATOM 1831 O O . LEU A 1 122 ? 16.528 3.635 32.513 1 27.332 400 LEU B O 1
ATOM 1847 N N . ALA A 1 123 ? 16.554 1.371 32.231 1 24.767 401 ALA B N 1
ATOM 1848 C CA . ALA A 1 123 ? 15.12 1.223 32.399 1 24.844 401 ALA B CA 1
ATOM 1849 C C . ALA A 1 123 ? 14.817 -0.111 33.048 1 23.345 401 ALA B C 1
ATOM 1850 O O . ALA A 1 123 ? 15.717 -0.853 33.381 1 22.242 401 ALA B O 1
ATOM 1857 N N . GLY A 1 124 ? 13.532 -0.364 33.252 1 24.265 402 GLY B N 1
ATOM 1858 C CA . GLY A 1 124 ? 13.072 -1.597 33.864 1 23.973 402 GLY B CA 1
ATOM 1859 C C . GLY A 1 124 ? 13.45 -2.823 33.057 1 23.238 402 GLY B C 1
ATOM 1860 O O . GLY A 1 124 ? 13.575 -3.898 33.596 1 26.195 402 GLY B O 1
ATOM 1864 N N . ASP A 1 125 ? 13.563 -2.654 31.741 1 26.005 403 ASP B N 1
ATOM 1865 C CA . ASP A 1 125 ? 13.948 -3.7 30.816 1 23.661 403 ASP B CA 1
ATOM 1866 C C . ASP A 1 125 ? 15.205 -3.263 30.044 1 23.127 403 ASP B C 1
ATOM 1867 O O . ASP A 1 125 ? 15.369 -2.08 29.805 1 22.168 403 ASP B O 1
ATOM 1876 N N . THR A 1 126 ? 16.087 -4.214 29.692 1 21.184 404 THR B N 1
ATOM 1877 C CA . THR A 1 126 ? 17.391 -3.939 29.099 1 20.993 404 THR B CA 1
ATOM 1878 C C . THR A 1 126 ? 17.339 -3.486 27.622 1 22.094 404 THR B C 1
ATOM 1879 O O . THR A 1 126 ? 18.341 -3.064 27.08 1 23.914 404 THR B O 1
ATOM 1889 N N . ARG A 1 127 ? 16.197 -3.529 26.968 1 25.656 405 ARG B N 1
ATOM 1890 C CA . ARG A 1 127 ? 16.103 -3.302 25.533 1 24.117 405 ARG B CA 1
ATOM 1891 C C . ARG A 1 127 ? 15.557 -1.902 25.203 1 24.453 405 ARG B C 1
ATOM 1892 O O . ARG A 1 127 ? 15.316 -1.586 24.045 1 21.208 405 ARG B O 1
ATOM 1913 N N . SER A 1 128 ? 15.444 -1.029 26.209 1 26.231 406 SER B N 1
ATOM 1914 C CA . SER A 1 128 ? 14.76 0.256 26.084 1 24.97 406 SER B CA 1
ATOM 1915 C C . SER A 1 128 ? 15.338 1.181 24.997 1 25.44 406 SER B C 1
ATOM 1916 O O . SER A 1 128 ? 14.614 2.027 24.527 1 24.962 406 SER B O 1
ATOM 1923 N N . SER A 1 129 ? 16.603 1.015 24.614 1 26.441 407 SER B N 1
ATOM 1924 C CA . SER A 1 129 ? 17.294 1.796 23.6 1 26.949 407 SER B CA 1
ATOM 1925 C C . SER A 1 129 ? 17.19 1.203 22.186 1 25.506 407 SER B C 1
ATOM 1926 O O . SER A 1 129 ? 17.795 1.76 21.283 1 24.042 407 SER B O 1
ATOM 1933 N N . GLU A 1 130 ? 16.47 0.087 21.977 1 24.442 408 GLU B N 1
ATOM 1934 C CA . GLU A 1 130 ? 16.64 -0.708 20.773 1 28.015 408 GLU B CA 1
ATOM 1935 C C . GLU A 1 130 ? 16.199 0.08 19.527 1 29.21 408 GLU B C 1
ATOM 1936 O O . GLU A 1 130 ? 16.742 -0.119 18.454 1 27.944 408 GLU B O 1
ATOM 1948 N N . MET A 1 131 ? 15.158 0.901 19.672 1 26.517 409 MET B N 1
ATOM 1949 C CA . MET A 1 131 ? 14.64 1.808 18.657 1 29.587 409 MET B CA 1
ATOM 1950 C C . MET A 1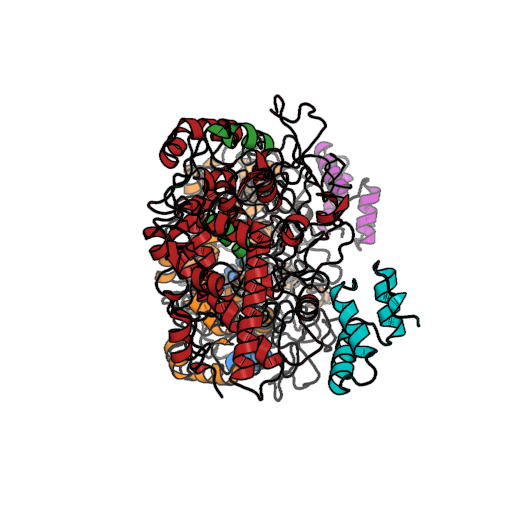 131 ? 14.198 3.055 19.437 1 25.791 409 MET B C 1
ATOM 1951 O O . MET A 1 131 ? 13.57 2.899 20.502 1 24.469 409 MET B O 1
ATOM 1965 N N . PRO A 1 132 ? 14.435 4.289 18.952 1 25.745 410 PRO B N 1
ATOM 1966 C CA . PRO A 1 132 ? 14.012 5.503 19.664 1 26.773 410 PRO B CA 1
ATOM 1967 C C . PRO A 1 132 ? 12.501 5.625 19.938 1 26.61 410 PRO B C 1
ATOM 1968 O O . PRO A 1 132 ? 12.074 6.285 20.9 1 26.855 410 PRO B O 1
ATOM 1979 N N . GLU A 1 133 ? 11.698 5.003 19.087 1 25.751 411 GLU B N 1
ATOM 1980 C CA . GLU A 1 133 ? 10.256 4.948 19.31 1 25.733 411 GLU B CA 1
ATOM 1981 C C . GLU A 1 133 ? 9.937 4.213 20.638 1 25.469 411 GLU B C 1
ATOM 1982 O O . GLU A 1 133 ? 9.052 4.602 21.38 1 24.995 411 GLU B O 1
ATOM 1994 N N . LEU A 1 134 ? 10.626 3.119 20.897 1 22.879 412 LEU B N 1
ATOM 1995 C CA . LEU A 1 134 ? 10.511 2.345 22.108 1 23.972 412 LEU B CA 1
ATOM 1996 C C . LEU A 1 134 ? 10.969 3.213 23.279 1 24.354 412 LEU B C 1
ATOM 1997 O O . LEU A 1 134 ? 10.269 3.28 24.287 1 24.791 412 LEU B O 1
ATOM 2013 N N . THR A 1 135 ? 12.15 3.822 23.125 1 24.317 413 THR B N 1
ATOM 2014 C CA . THR A 1 135 ? 12.68 4.721 24.116 1 25.284 413 THR B CA 1
ATOM 2015 C C . THR A 1 135 ? 11.661 5.779 24.531 1 25.684 413 THR B C 1
ATOM 2016 O O . THR A 1 135 ? 11.55 6.106 25.731 1 23.939 413 THR B O 1
ATOM 2026 N N . SER A 1 136 ? 10.98 6.348 23.539 1 23.905 414 SER B N 1
ATOM 2027 C CA . SER A 1 136 ? 10.029 7.419 23.798 1 25.439 414 SER B CA 1
ATOM 2028 C C . SER A 1 136 ? 8.867 6.973 24.709 1 23.479 414 SER B C 1
ATOM 2029 O O . SER A 1 136 ? 8.371 7.743 25.493 1 23.497 414 SER B O 1
ATOM 2036 N N . MET A 1 137 ? 8.357 5.772 24.501 1 23.437 415 MET B N 1
ATOM 2037 C CA . MET A 1 137 ? 7.297 5.188 25.297 1 23.133 415 MET B CA 1
ATOM 2038 C C . MET A 1 137 ? 7.807 4.909 26.716 1 24.469 415 MET B C 1
ATOM 2039 O O . MET A 1 137 ? 7.095 5.171 27.681 1 26.093 415 MET B O 1
ATOM 2053 N N . HIS A 1 138 ? 9.039 4.421 26.85 1 22.89 416 HIS B N 1
ATOM 2054 C CA .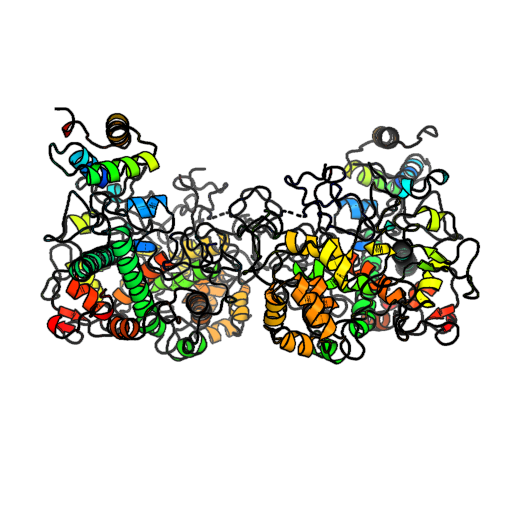 HIS A 1 138 ? 9.659 4.235 28.156 1 25.838 416 HIS B CA 1
ATOM 2055 C C . HIS A 1 138 ? 9.756 5.565 28.885 1 24.701 416 HIS B C 1
ATOM 2056 O O . HIS A 1 138 ? 9.461 5.62 30.079 1 24.977 416 HIS B O 1
ATOM 2069 N N . THR A 1 139 ? 10.18 6.608 28.139 1 25.189 417 THR B N 1
ATOM 2070 C CA . THR A 1 139 ? 10.358 7.94 28.688 1 25.357 417 THR B CA 1
ATOM 2071 C C . THR A 1 139 ? 9.006 8.518 29.119 1 26.912 417 THR B C 1
ATOM 2072 O O . THR A 1 139 ? 8.863 9.07 30.211 1 28.172 417 THR B O 1
ATOM 2082 N N . LEU A 1 140 ? 7.981 8.308 28.279 1 27.304 418 LEU B N 1
ATOM 2083 C CA . LEU A 1 140 ? 6.64 8.763 28.571 1 26.55 418 LEU B CA 1
ATOM 2084 C C . LEU A 1 140 ? 6.124 8.205 29.903 1 26.107 418 LEU B C 1
ATOM 2085 O O . LEU A 1 140 ? 5.595 8.915 30.732 1 24.912 418 LEU B O 1
ATOM 2101 N N . LEU A 1 141 ? 6.305 6.912 30.127 1 26.914 419 LEU B N 1
ATOM 2102 C CA . LEU A 1 141 ? 5.807 6.25 31.31 1 28.115 419 LEU B CA 1
ATOM 2103 C C . LEU A 1 141 ? 6.584 6.659 32.557 1 27.712 419 LEU B C 1
ATOM 2104 O O . LEU A 1 141 ? 5.966 6.787 33.597 1 24.927 419 LEU B O 1
ATOM 2120 N N . LEU A 1 142 ? 7.911 6.855 32.455 1 27.62 420 LEU B N 1
ATOM 2121 C CA . LEU A 1 142 ? 8.711 7.392 33.538 1 29.749 420 LEU B CA 1
ATOM 2122 C C . LEU A 1 142 ? 8.167 8.743 33.981 1 28.044 420 LEU B C 1
ATOM 2123 O O . LEU A 1 142 ? 7.951 8.954 35.165 1 27.296 420 LEU B O 1
ATOM 2139 N N . ARG A 1 143 ? 7.899 9.624 33.007 1 27.263 421 ARG B N 1
ATOM 2140 C CA . ARG A 1 143 ? 7.34 10.932 33.31 1 28.626 421 ARG B CA 1
ATOM 2141 C C . ARG A 1 143 ? 6.007 10.811 34.036 1 28.164 421 ARG B C 1
ATOM 2142 O O . ARG A 1 143 ? 5.777 11.494 35.035 1 28.786 421 ARG B O 1
ATOM 2163 N N . GLU A 1 144 ? 5.134 9.929 33.529 1 28.981 422 GLU B N 1
ATOM 2164 C CA . GLU A 1 144 ? 3.798 9.758 34.116 1 27.599 422 GLU B CA 1
ATOM 2165 C C . GLU A 1 144 ? 3.881 9.262 35.57 1 27.143 422 GLU B C 1
ATOM 2166 O O . GLU A 1 144 ? 3.125 9.712 36.422 1 25.576 422 GLU B O 1
ATOM 2178 N N . HIS A 1 145 ? 4.807 8.334 35.856 1 25.835 423 HIS B N 1
ATOM 2179 C CA . HIS A 1 145 ? 5.116 7.983 37.235 1 26.501 423 HIS B CA 1
ATOM 2180 C C . HIS A 1 145 ? 5.363 9.225 38.091 1 27.398 423 HIS B C 1
ATOM 2181 O O . HIS A 1 145 ? 4.701 9.432 39.135 1 28.422 423 HIS B O 1
ATOM 2194 N N . ASN A 1 146 ? 6.33 10.049 37.688 1 27.791 424 ASN B N 1
ATOM 2195 C CA . ASN A 1 146 ? 6.724 11.198 38.501 1 27.923 424 ASN B CA 1
ATOM 2196 C C . ASN A 1 146 ? 5.559 12.174 38.654 1 30.151 424 ASN B C 1
ATOM 2197 O O . ASN A 1 146 ? 5.358 12.737 39.739 1 30.098 424 ASN B O 1
ATOM 2208 N N . ARG A 1 147 ? 4.749 12.349 37.59 1 31.276 425 ARG B N 1
ATOM 2209 C CA . ARG A 1 147 ? 3.59 13.241 37.652 1 32.324 425 ARG B CA 1
ATOM 2210 C C . ARG A 1 147 ? 2.562 12.734 38.686 1 30.146 425 ARG B C 1
ATOM 2211 O O . ARG A 1 147 ? 2.039 13.463 39.499 1 31.183 425 ARG B O 1
ATOM 2232 N N . LEU A 1 148 ? 2.265 11.446 38.653 1 29.076 426 LEU B N 1
ATOM 2233 C CA . LEU A 1 148 ? 1.335 10.861 39.594 1 31.262 426 LEU B CA 1
ATOM 2234 C C . LEU A 1 148 ? 1.864 10.993 41.026 1 29.378 426 LEU B C 1
ATOM 2235 O O . LEU A 1 148 ? 1.153 11.418 41.913 1 34.106 426 LEU B O 1
ATOM 2251 N N . ALA A 1 149 ? 3.128 10.645 41.258 1 29.541 427 ALA B N 1
ATOM 2252 C CA . ALA A 1 149 ? 3.707 10.778 42.591 1 30.31 427 ALA B CA 1
ATOM 2253 C C . ALA A 1 149 ? 3.622 12.222 43.07 1 30.27 427 ALA B C 1
ATOM 2254 O O . ALA A 1 149 ? 3.363 12.463 44.249 1 30.964 427 ALA B O 1
ATOM 2261 N N . THR A 1 150 ? 3.893 13.173 42.166 1 30.503 428 THR B N 1
ATOM 2262 C CA . THR A 1 150 ? 3.878 14.587 42.496 1 33.106 428 THR B CA 1
ATOM 2263 C C . THR A 1 150 ? 2.481 14.945 42.983 1 35.998 428 THR B C 1
ATOM 2264 O O . THR A 1 150 ? 2.316 15.591 44.003 1 33.724 428 THR B O 1
ATOM 2274 N N . GLU A 1 151 ? 1.465 14.52 42.23 1 35.746 429 GLU B N 1
ATOM 2275 C CA . GLU A 1 151 ? 0.099 14.887 42.569 1 36.824 429 GLU B CA 1
ATOM 2276 C C . GLU A 1 151 ? -0.33 14.19 43.864 1 35.387 429 GLU B C 1
ATOM 2277 O O . GLU A 1 151 ? -1.002 14.786 44.702 1 34.414 429 GLU B O 1
ATOM 2289 N N . LEU A 1 152 ? 0.097 12.931 44.074 1 34.296 430 LEU B N 1
ATOM 2290 C CA . LEU A 1 152 ? -0.306 12.207 45.266 1 33.472 430 LEU B CA 1
ATOM 2291 C C . LEU A 1 152 ? 0.316 12.825 46.518 1 35.243 430 LEU B C 1
ATOM 2292 O O . LEU A 1 152 ? -0.296 12.792 47.581 1 33.566 430 LEU B O 1
ATOM 2308 N N . LYS A 1 153 ? 1.538 13.37 46.389 1 37.321 431 LYS B N 1
ATOM 2309 C CA . LYS A 1 153 ? 2.241 14.011 47.496 1 37.573 431 LYS B CA 1
ATOM 2310 C C . LYS A 1 153 ? 1.505 15.287 47.899 1 40.015 431 LYS B C 1
ATOM 2311 O O . LYS A 1 153 ? 1.263 15.567 49.073 1 41.799 431 LYS B O 1
ATOM 2330 N N . SER A 1 154 ? 1.128 16.049 46.879 1 39.622 432 SER B N 1
ATOM 2331 C CA . SER A 1 154 ? 0.273 17.202 47.066 1 40.646 432 SER B CA 1
ATOM 2332 C C . SER A 1 154 ? -1.028 16.799 47.766 1 38.556 432 SER B C 1
ATOM 2333 O O . SER A 1 154 ? -1.469 17.413 48.716 1 37.134 432 SER B O 1
ATOM 2340 N N . LEU A 1 155 ? -1.654 15.722 47.328 1 37.824 433 LEU B N 1
ATOM 2341 C CA . LEU A 1 155 ? -2.928 15.31 47.911 1 39.227 433 LEU B CA 1
ATOM 2342 C C . LEU A 1 155 ? -2.764 14.684 49.312 1 38.51 433 LEU B C 1
ATOM 2343 O O . LEU A 1 155 ? -3.607 14.877 50.175 1 38.711 433 LEU B O 1
ATOM 2359 N N . ASN A 1 156 ? -1.678 13.93 49.549 1 37.919 434 ASN B N 1
ATOM 2360 C CA . ASN A 1 156 ? -1.45 13.22 50.81 1 39.348 434 ASN B CA 1
ATOM 2361 C C . ASN A 1 156 ? -0.078 13.61 51.349 1 40.661 434 ASN B C 1
ATOM 2362 O O . ASN A 1 156 ? 0.876 12.849 51.174 1 39.966 434 ASN B O 1
ATOM 2373 N N . PRO A 1 157 ? 0.107 14.824 51.928 1 41.796 435 PRO B N 1
ATOM 2374 C CA . PRO A 1 157 ? 1.444 15.289 52.281 1 43.674 435 PRO B CA 1
ATOM 2375 C C . PRO A 1 157 ? 2.209 14.378 53.237 1 46.139 435 PRO B C 1
ATOM 2376 O O . PRO A 1 157 ? 3.436 14.407 53.216 1 47.744 435 PRO B O 1
ATOM 2387 N N . ARG A 1 158 ? 1.51 13.553 54.037 1 43.752 436 ARG B N 1
ATOM 2388 C CA . ARG A 1 158 ? 2.198 12.768 55.045 1 45.637 436 ARG B CA 1
ATOM 2389 C C . ARG A 1 158 ? 2.711 11.454 54.47 1 41.835 436 ARG B C 1
ATOM 2390 O O . ARG A 1 158 ? 3.518 10.786 55.103 1 41.529 436 ARG B O 1
ATOM 2411 N N . TRP A 1 159 ? 2.298 11.076 53.264 1 40.072 437 TRP B N 1
ATOM 2412 C CA . TRP A 1 159 ? 2.846 9.874 52.651 1 38.078 437 TRP B CA 1
ATOM 2413 C C . TRP A 1 159 ? 4.361 9.994 52.471 1 37.096 437 TRP B C 1
ATOM 2414 O O . TRP A 1 159 ? 4.834 11.001 51.93 1 36.308 437 TRP B O 1
ATOM 2435 N N . ASP A 1 160 ? 5.079 8.916 52.856 1 35.474 438 ASP B N 1
ATOM 2436 C CA . ASP A 1 160 ? 6.512 8.776 52.643 1 36.695 438 ASP B CA 1
ATOM 2437 C C . ASP A 1 160 ? 6.819 8.329 51.206 1 36.118 438 ASP B C 1
ATOM 2438 O O . ASP A 1 160 ? 5.924 8.013 50.428 1 32.551 438 ASP B O 1
ATOM 2447 N N . GLY A 1 161 ? 8.112 8.314 50.849 1 36.503 439 GLY B N 1
ATOM 2448 C CA . GLY A 1 161 ? 8.534 7.996 49.502 1 34.047 439 GLY B CA 1
ATOM 2449 C C . GLY A 1 161 ? 8.112 6.601 49.053 1 33.769 439 GLY B C 1
ATOM 2450 O O . GLY A 1 161 ? 7.753 6.374 47.882 1 32.136 439 GLY B O 1
ATOM 2454 N N . GLU A 1 162 ? 8.217 5.635 49.957 1 34.621 440 GLU B N 1
ATOM 2455 C CA . GLU A 1 162 ? 7.89 4.258 49.62 1 34.293 440 GLU B CA 1
ATOM 2456 C C . GLU A 1 162 ? 6.412 4.217 49.227 1 35.241 440 GLU B C 1
ATOM 2457 O O . GLU A 1 162 ? 6.081 3.642 48.212 1 33.224 440 GLU B O 1
ATOM 2469 N N . ARG A 1 163 ? 5.538 4.812 50.052 1 34.791 441 ARG B N 1
ATOM 2470 C CA . ARG A 1 163 ? 4.104 4.851 49.799 1 35.479 441 ARG B CA 1
ATOM 2471 C C . ARG A 1 163 ? 3.769 5.52 48.467 1 33.428 441 ARG B C 1
ATOM 2472 O O . ARG A 1 163 ? 2.935 4.99 47.692 1 29.097 441 ARG B O 1
ATOM 2493 N N . LEU A 1 164 ? 4.381 6.699 48.228 1 30.737 442 LEU B N 1
ATOM 2494 C CA . LEU A 1 164 ? 4.188 7.436 46.98 1 30.647 442 LEU B CA 1
ATOM 2495 C C . LEU A 1 164 ? 4.577 6.581 45.779 1 30.421 442 LEU B C 1
ATOM 2496 O O . LEU A 1 164 ? 3.818 6.485 44.806 1 31.312 442 LEU B O 1
ATOM 2512 N N . TYR A 1 165 ? 5.784 6.009 45.832 1 29.683 443 TYR B N 1
ATOM 2513 C CA . TYR A 1 165 ? 6.282 5.18 44.743 1 29.546 443 TYR B CA 1
ATOM 2514 C C . TYR A 1 165 ? 5.343 4.005 44.495 1 28.011 443 TYR B C 1
ATOM 2515 O O . TYR A 1 165 ? 4.971 3.759 43.363 1 28.982 443 TYR B O 1
ATOM 2532 N N . GLN A 1 166 ? 4.902 3.324 45.569 1 27.866 444 GLN B N 1
ATOM 2533 C CA . GLN A 1 166 ? 4.075 2.144 45.394 1 26.512 444 GLN B CA 1
ATOM 2534 C C . GLN A 1 166 ? 2.733 2.531 44.771 1 26.477 444 GLN B C 1
ATOM 2535 O O . GLN A 1 166 ? 2.243 1.825 43.878 1 24.693 444 GLN B O 1
ATOM 2549 N N . GLU A 1 167 ? 2.159 3.656 45.226 1 27.48 445 GLU B N 1
ATOM 2550 C CA . GLU A 1 167 ? 0.825 4.071 44.793 1 29.233 445 GLU B CA 1
ATOM 2551 C C . GLU A 1 167 ? 0.869 4.509 43.315 1 28.243 445 GLU B C 1
ATOM 2552 O O . GLU A 1 167 ? -0.003 4.167 42.545 1 27.607 445 GLU B O 1
ATOM 2564 N N . ALA A 1 168 ? 1.885 5.264 42.914 1 29.247 446 ALA B N 1
ATOM 2565 C CA . ALA A 1 168 ? 2.055 5.664 41.524 1 30.378 446 ALA B CA 1
ATOM 2566 C C . ALA A 1 168 ? 2.314 4.439 40.633 1 28.697 446 ALA B C 1
ATOM 2567 O O . ALA A 1 168 ? 1.681 4.273 39.582 1 27.538 446 ALA B O 1
ATOM 2574 N N . ARG A 1 169 ? 3.221 3.562 41.092 1 26.385 447 ARG B N 1
ATOM 2575 C CA . ARG A 1 169 ? 3.526 2.327 40.387 1 26.567 447 ARG B CA 1
ATOM 2576 C C . ARG A 1 169 ? 2.275 1.524 40.081 1 27.721 447 ARG B C 1
ATOM 2577 O O . ARG A 1 169 ? 2.133 0.985 38.984 1 30.244 447 ARG B O 1
ATOM 2598 N N . LYS A 1 170 ? 1.395 1.437 41.075 1 27.957 448 LYS B N 1
ATOM 2599 C CA . LYS A 1 170 ? 0.16 0.662 40.963 1 28.521 448 LYS B CA 1
ATOM 2600 C C . LYS A 1 170 ? -0.794 1.271 39.926 1 27.585 448 LYS B C 1
ATOM 2601 O O . LYS A 1 170 ? -1.51 0.542 39.218 1 26.273 448 LYS B O 1
ATOM 2620 N N . ILE A 1 171 ? -0.818 2.614 39.876 1 28.396 449 ILE B N 1
ATOM 2621 C CA . ILE A 1 171 ? -1.636 3.33 38.91 1 29.036 449 ILE B CA 1
ATOM 2622 C C . ILE A 1 171 ? -1.058 3.092 37.522 1 26.834 449 ILE B C 1
ATOM 2623 O O . ILE A 1 171 ? -1.813 2.791 36.61 1 26.894 449 ILE B O 1
ATOM 2639 N N . VAL A 1 172 ? 0.271 3.204 37.354 1 26.653 450 VAL B N 1
ATOM 2640 C CA . VAL A 1 172 ? 0.878 2.971 36.044 1 25.365 450 VAL B CA 1
ATOM 2641 C C . VAL A 1 172 ? 0.626 1.554 35.531 1 24.297 450 VAL B C 1
ATOM 2642 O O . VAL A 1 172 ? 0.293 1.352 34.363 1 26.216 450 VAL B O 1
ATOM 2655 N N . GLY A 1 173 ? 0.763 0.575 36.414 1 24.835 451 GLY B N 1
ATOM 2656 C CA . GLY A 1 173 ? 0.431 -0.806 36.136 1 21.538 451 GLY B CA 1
ATOM 2657 C C . GLY A 1 173 ? -0.985 -0.946 35.648 1 22.47 451 GLY B C 1
ATOM 2658 O O . GLY A 1 173 ? -1.224 -1.649 34.689 1 22.112 451 GLY B O 1
ATOM 2662 N N . ALA A 1 174 ? -1.926 -0.294 36.316 1 25.113 452 ALA B N 1
ATOM 2663 C CA . ALA A 1 174 ? -3.331 -0.345 35.907 1 27.257 452 ALA B CA 1
ATOM 2664 C C . ALA A 1 174 ? -3.577 0.269 34.525 1 26.347 452 ALA B C 1
ATOM 2665 O O . ALA A 1 174 ? -4.357 -0.273 33.746 1 24.911 452 ALA B O 1
ATOM 2672 N N . MET A 1 175 ? -2.879 1.373 34.215 1 25.361 453 MET B N 1
ATOM 2673 C CA . MET A 1 175 ? -3.03 2.049 32.938 1 26.255 453 MET B CA 1
ATOM 2674 C C . MET A 1 175 ? -2.483 1.193 31.8 1 24.169 453 MET B C 1
ATOM 2675 O O . MET A 1 175 ? -3.082 1.156 30.722 1 22.517 453 MET B O 1
ATOM 2689 N N . VAL A 1 176 ? -1.385 0.464 32.042 1 22.231 454 VAL B N 1
ATOM 2690 C CA . VAL A 1 176 ? -0.863 -0.45 31.038 1 25.825 454 VAL B CA 1
ATOM 2691 C C . VAL A 1 176 ? -1.871 -1.579 30.759 1 23.869 454 VAL B C 1
ATOM 2692 O O . VAL A 1 176 ? -2.077 -1.998 29.617 1 23.676 454 VAL B O 1
ATOM 2705 N N . GLN A 1 177 ? -2.482 -2.084 31.814 1 23.009 455 GLN B N 1
ATOM 2706 C CA . GLN A 1 177 ? -3.489 -3.122 31.692 1 23.315 455 GLN B CA 1
ATOM 2707 C C . GLN A 1 177 ? -4.67 -2.635 30.877 1 23.913 455 GLN B C 1
ATOM 2708 O O . GLN A 1 177 ? -5.188 -3.353 30.006 1 21.784 455 GLN B O 1
ATOM 2722 N N . ILE A 1 178 ? -5.138 -1.432 31.194 1 26.403 456 ILE B N 1
ATOM 2723 C CA . ILE A 1 178 ? -6.309 -0.887 30.509 1 26.568 456 ILE B CA 1
ATOM 2724 C C . ILE A 1 178 ? -6.01 -0.625 29.033 1 24.749 456 ILE B C 1
ATOM 2725 O O . ILE A 1 178 ? -6.787 -0.986 28.16 1 25.1 456 ILE B O 1
ATOM 2741 N N . ILE A 1 179 ? -4.907 0.037 28.734 1 24.181 457 ILE B N 1
ATOM 2742 C CA . ILE A 1 179 ? -4.6 0.34 27.358 1 24.527 457 ILE B CA 1
ATOM 2743 C C . ILE A 1 179 ? -4.472 -0.988 26.622 1 23.541 457 ILE B C 1
ATOM 2744 O O . ILE A 1 179 ? -4.97 -1.139 25.514 1 25.057 457 ILE B O 1
ATOM 2760 N N . THR A 1 180 ? -3.86 -1.976 27.281 1 22.369 458 THR B N 1
ATOM 2761 C CA . THR A 1 180 ? -3.618 -3.251 26.656 1 23.605 458 THR B CA 1
ATOM 2762 C C . THR A 1 180 ? -4.917 -4.009 26.343 1 25.896 458 THR B C 1
ATOM 2763 O O . THR A 1 180 ? -5.125 -4.43 25.191 1 26.382 458 THR B O 1
ATOM 2773 N N . TYR A 1 181 ? -5.801 -4.164 27.328 1 22.811 459 TYR B N 1
ATOM 2774 C CA . TYR A 1 181 ? -6.96 -5.015 27.176 1 24.569 459 TYR B CA 1
ATOM 2775 C C . TYR A 1 181 ? -8.167 -4.281 26.566 1 26.036 459 TYR B C 1
ATOM 2776 O O . TYR A 1 181 ? -8.98 -4.908 25.912 1 23.671 459 TYR B O 1
ATOM 2793 N N . ARG A 1 182 ? -8.309 -2.975 26.799 1 26.036 460 ARG B N 1
ATOM 2794 C CA . ARG A 1 182 ? -9.435 -2.231 26.28 1 27.478 460 ARG B CA 1
ATOM 2795 C C . ARG A 1 182 ? -9.138 -1.772 24.848 1 26.162 460 ARG B C 1
ATOM 2796 O O . ARG A 1 182 ? -10.016 -1.835 24.046 1 25.92 460 ARG B O 1
ATOM 2817 N N . ASP A 1 183 ? -7.934 -1.292 24.554 1 25.625 461 ASP B N 1
ATOM 2818 C CA . ASP A 1 183 ? -7.641 -0.585 23.322 1 24.674 461 ASP B CA 1
ATOM 2819 C C . ASP A 1 183 ? -6.81 -1.43 22.352 1 27.217 461 ASP B C 1
ATOM 2820 O O . ASP A 1 183 ? -7.097 -1.424 21.147 1 23.98 461 ASP B O 1
ATOM 2829 N N . TYR A 1 184 ? -5.758 -2.115 22.855 1 24.909 462 TYR B N 1
ATOM 2830 C CA . TYR A 1 184 ? -4.794 -2.784 21.998 1 23.131 462 TYR B CA 1
ATOM 2831 C C . TYR A 1 184 ? -5.305 -4.148 21.528 1 25.743 462 TYR B C 1
ATOM 2832 O O . TYR A 1 184 ? -5.459 -4.369 20.324 1 22.976 462 TYR B O 1
ATOM 2849 N N . LEU A 1 185 ? -5.572 -5.06 22.466 1 24.442 463 LEU B N 1
ATOM 2850 C CA . LEU A 1 185 ? -5.806 -6.461 22.119 1 22.838 463 LEU B CA 1
ATOM 2851 C C . LEU A 1 185 ? -7.021 -6.651 21.222 1 21.164 463 LEU B C 1
ATOM 2852 O O . LEU A 1 185 ? -7.01 -7.544 20.37 1 22.471 463 LEU B O 1
ATOM 2868 N N . PRO A 1 186 ? -8.144 -5.903 21.346 1 22.743 464 PRO B N 1
ATOM 2869 C CA . PRO A 1 186 ? -9.234 -6.046 20.368 1 22.76 464 PRO B CA 1
ATOM 2870 C C . PRO A 1 186 ? -8.795 -5.801 18.923 1 24.321 464 PRO B C 1
ATOM 2871 O O . PRO A 1 186 ? -9.311 -6.424 17.992 1 23.443 464 PRO B O 1
ATOM 2882 N N . LEU A 1 187 ? -7.799 -4.927 18.703 1 26.679 465 LEU B N 1
ATOM 2883 C CA . LEU A 1 187 ? -7.363 -4.615 17.334 1 27.649 465 LEU B CA 1
ATOM 2884 C C . LEU A 1 187 ? -6.31 -5.623 16.848 1 26.208 465 LEU B C 1
ATOM 2885 O O . LEU A 1 187 ? -6.021 -5.71 15.655 1 26.514 465 LEU B O 1
ATOM 2901 N N . VAL A 1 188 ? -5.688 -6.348 17.79 1 24.562 466 VAL B N 1
ATOM 2902 C CA . VAL A 1 188 ? -4.887 -7.503 17.437 1 25.707 466 VAL B CA 1
ATOM 2903 C C . VAL A 1 188 ? -5.787 -8.662 16.994 1 24.2 466 VAL B C 1
ATOM 2904 O O . VAL A 1 188 ? -5.547 -9.263 15.944 1 23.052 466 VAL B O 1
ATOM 2917 N N . LEU A 1 189 ? -6.739 -9.033 17.853 1 23.715 467 LEU B N 1
ATOM 2918 C CA . LEU A 1 189 ? -7.434 -10.315 17.728 1 25.475 467 LEU B CA 1
ATOM 2919 C C . LEU A 1 189 ? -8.662 -10.199 16.825 1 26.02 467 LEU B C 1
ATOM 2920 O O . LEU A 1 189 ? -9.1 -11.203 16.249 1 26.975 467 LEU B O 1
ATOM 2936 N N . GLY A 1 190 ? -9.248 -8.977 16.752 1 25.628 468 GLY B N 1
ATOM 2937 C CA . GLY A 1 190 ? -10.569 -8.763 16.16 1 24.772 468 GLY B CA 1
ATOM 2938 C C . GLY A 1 190 ? -11.683 -9.291 17.051 1 26.291 468 GLY B C 1
ATOM 2939 O O . GLY A 1 190 ? -11.453 -9.961 18.085 1 30.136 468 GLY B O 1
ATOM 2943 N N . PRO A 1 191 ? -12.927 -8.861 16.798 1 27.604 469 PRO B N 1
ATOM 2944 C CA . PRO A 1 191 ? -14.014 -9.059 17.749 1 29.627 469 PRO B CA 1
ATOM 2945 C C . PRO A 1 191 ? -14.371 -10.506 18.1 1 30.849 469 PRO B C 1
ATOM 2946 O O . PRO A 1 191 ? -14.679 -10.787 19.25 1 31.966 469 PRO B O 1
ATOM 2957 N N . THR A 1 192 ? -14.365 -11.401 17.116 1 31.435 470 THR B N 1
ATOM 2958 C CA . THR A 1 192 ? -14.734 -12.79 17.299 1 30.644 470 THR B CA 1
ATOM 2959 C C . THR A 1 192 ? -13.742 -13.454 18.259 1 29.453 470 THR B C 1
ATOM 2960 O O . THR A 1 192 ? -14.148 -14.104 19.193 1 30.606 470 THR B O 1
ATOM 2970 N N . ALA A 1 193 ? -12.444 -13.352 17.968 1 28.478 471 ALA B N 1
ATOM 2971 C CA . ALA A 1 193 ? -11.403 -13.953 18.784 1 28.576 471 ALA B CA 1
ATOM 2972 C C . ALA A 1 193 ? -11.41 -13.322 20.171 1 27.364 471 ALA B C 1
ATOM 2973 O O . ALA A 1 193 ? -11.091 -13.994 21.145 1 24.883 471 ALA B O 1
ATOM 2980 N N . MET A 1 194 ? -11.675 -12.014 20.235 1 29.276 472 MET B N 1
ATOM 2981 C CA . MET A 1 194 ? -11.64 -11.3 21.516 1 30.137 472 MET B CA 1
ATOM 2982 C C . MET A 1 194 ? -12.712 -11.849 22.445 1 31.416 472 MET B C 1
ATOM 2983 O O . MET A 1 194 ? -12.429 -12.13 23.607 1 32.899 472 MET B O 1
ATOM 2997 N N . ARG A 1 195 ? -13.948 -12.007 21.923 1 30.856 473 ARG B N 1
ATOM 2998 C CA . ARG A 1 195 ? -15.049 -12.614 22.655 1 33.607 473 ARG B CA 1
ATOM 2999 C C . ARG A 1 195 ? -14.732 -14.06 23.025 1 34.961 473 ARG B C 1
ATOM 3000 O O . ARG A 1 195 ? -15.112 -14.521 24.097 1 35.63 473 ARG B O 1
ATOM 3021 N N . LYS A 1 196 ? -14.061 -14.79 22.139 1 33.601 474 LYS B N 1
ATOM 3022 C CA . LYS A 1 196 ? -13.783 -16.179 22.413 1 31.382 474 LYS B CA 1
ATOM 3023 C C . LYS A 1 196 ? -12.721 -16.332 23.5 1 30.032 474 LYS B C 1
ATOM 3024 O O . LYS A 1 196 ? -12.888 -17.15 24.376 1 28.072 474 LYS B O 1
ATOM 3043 N N . TYR A 1 197 ? -11.608 -15.623 23.399 1 28.536 475 TYR B N 1
ATOM 3044 C CA . TYR A 1 197 ? -10.43 -15.873 24.224 1 27.079 475 TYR B CA 1
ATOM 3045 C C . TYR A 1 197 ? -10.405 -14.96 25.443 1 29.3 475 TYR B C 1
ATOM 3046 O O . TYR A 1 197 ? -9.76 -15.265 26.456 1 33.017 475 TYR B O 1
ATOM 3063 N N . LEU A 1 198 ? -11.135 -13.852 25.367 1 28.845 476 LEU B N 1
ATOM 3064 C CA . LEU A 1 198 ? -11.164 -12.923 26.475 1 26.443 476 LEU B CA 1
ATOM 3065 C C . LEU A 1 198 ? -12.599 -12.528 26.758 1 26.416 476 LEU B C 1
ATOM 3066 O O . LEU A 1 198 ? -12.944 -11.362 26.629 1 26.504 476 LEU B O 1
ATOM 3082 N N . PRO A 1 199 ? -13.405 -13.471 27.269 1 26.878 477 PRO B N 1
ATOM 3083 C CA . PRO A 1 199 ? -14.735 -13.164 27.731 1 28.272 477 PRO B CA 1
ATOM 3084 C C . PRO A 1 199 ? -14.634 -12.258 28.954 1 31.409 477 PRO B C 1
ATOM 3085 O O . PRO A 1 199 ? -13.557 -12.124 29.52 1 29.388 477 PRO B O 1
ATOM 3096 N N . THR A 1 200 ? -15.738 -11.585 29.262 1 30.658 478 THR B N 1
ATOM 3097 C CA . THR A 1 200 ? -15.833 -10.569 30.284 1 35.483 478 THR B CA 1
ATOM 3098 C C . THR A 1 200 ? -15.201 -11.093 31.576 1 35.188 478 THR B C 1
ATOM 3099 O O . THR A 1 200 ? -15.466 -12.23 31.995 1 32.845 478 THR B O 1
ATOM 3109 N N . TYR A 1 201 ? -14.412 -10.224 32.226 1 32.87 479 TYR B N 1
ATOM 3110 C CA . TYR A 1 201 ? -13.711 -10.575 33.455 1 34.184 479 TYR B CA 1
ATOM 3111 C C . TYR A 1 201 ? -14.691 -10.888 34.582 1 33.21 479 TYR B C 1
ATOM 3112 O O . TYR A 1 201 ? -15.662 -10.157 34.728 1 32.709 479 TYR B O 1
ATOM 3129 N N . ARG A 1 202 ? -14.424 -11.936 35.372 1 32.784 480 ARG B N 1
ATOM 3130 C CA . ARG A 1 202 ? -15.238 -12.228 36.538 1 37.794 480 ARG B CA 1
ATOM 3131 C C . ARG A 1 202 ? -14.46 -11.843 37.795 1 38.053 480 ARG B C 1
ATOM 3132 O O . ARG A 1 202 ? -14.773 -10.871 38.471 1 39.731 480 ARG B O 1
ATOM 3153 N N . SER A 1 203 ? -13.43 -12.611 38.117 1 35.137 481 SER B N 1
ATOM 3154 C CA . SER A 1 203 ? -12.723 -12.416 39.364 1 36.331 481 SER B CA 1
ATOM 3155 C C . SER A 1 203 ? -11.397 -13.158 39.3 1 33.534 481 SER B C 1
ATOM 3156 O O . SER A 1 203 ? -11.261 -14.107 38.525 1 33.95 481 SER B O 1
ATOM 3163 N N . TYR A 1 204 ? -10.463 -12.801 40.18 1 32.083 482 TYR B N 1
ATOM 3164 C CA . TYR A 1 204 ? -9.201 -13.527 40.255 1 30.26 482 TYR B CA 1
ATOM 3165 C C . TYR A 1 204 ? -9.427 -15.021 40.524 1 27.12 482 TYR B C 1
ATOM 3166 O O . TYR A 1 204 ? -10.192 -15.381 41.414 1 25.442 482 TYR B O 1
ATOM 3183 N N . ASN A 1 205 ? -8.759 -15.863 39.721 1 25.397 483 ASN B N 1
ATOM 3184 C CA . ASN A 1 205 ? -8.821 -17.309 39.88 1 26.376 483 ASN B CA 1
ATOM 3185 C C . ASN A 1 205 ? -7.403 -17.807 40.172 1 25.939 483 ASN B C 1
ATOM 3186 O O . ASN A 1 205 ? -6.559 -17.731 39.298 1 23.791 483 ASN B O 1
ATOM 3196 N N . ASP A 1 206 ? -7.131 -18.221 41.429 1 27.277 484 ASP B N 1
ATOM 3197 C CA . ASP A 1 206 ? -5.81 -18.656 41.867 1 27.47 484 ASP B CA 1
ATOM 3198 C C . ASP A 1 206 ? -5.348 -19.991 41.287 1 29.981 484 ASP B C 1
ATOM 3199 O O . ASP A 1 206 ? -4.253 -20.438 41.615 1 36.282 484 ASP B O 1
ATOM 3208 N N . SER A 1 207 ? -6.138 -20.629 40.417 1 27.345 485 SER B N 1
ATOM 3209 C CA . SER A 1 207 ? -5.763 -21.873 39.764 1 24.867 485 SER B CA 1
ATOM 3210 C C . SER A 1 207 ? -5.481 -21.649 38.291 1 24.793 485 SER B C 1
ATOM 3211 O O . SER A 1 207 ? -5.203 -22.578 37.579 1 29.207 485 SER B O 1
ATOM 3218 N N . VAL A 1 208 ? -5.536 -20.41 37.819 1 24.979 486 VAL B N 1
ATOM 3219 C CA . VAL A 1 208 ? -5.107 -20.073 36.48 1 23.582 486 VAL B CA 1
ATOM 3220 C C . VAL A 1 208 ? -3.607 -19.809 36.525 1 22.703 486 VAL B C 1
ATOM 3221 O O . VAL A 1 208 ? -3.146 -18.893 37.186 1 25.689 486 VAL B O 1
ATOM 3234 N N . ASP A 1 209 ? -2.836 -20.616 35.805 1 23.421 487 ASP B N 1
ATOM 3235 C CA . ASP A 1 209 ? -1.39 -20.459 35.721 1 22.857 487 ASP B CA 1
ATOM 3236 C C . ASP A 1 209 ? -1.045 -19.203 34.925 1 21.138 487 ASP B C 1
ATOM 3237 O O . ASP A 1 209 ? -1.342 -19.135 33.725 1 22.068 487 ASP B O 1
ATOM 3246 N N . PRO A 1 210 ? -0.352 -18.196 35.515 1 21.344 488 PRO B N 1
ATOM 3247 C CA . PRO A 1 210 ? -0.046 -16.979 34.786 1 23.089 488 PRO B CA 1
ATOM 3248 C C . PRO A 1 210 ? 1.32 -16.924 34.099 1 23.147 488 PRO B C 1
ATOM 3249 O O . PRO A 1 210 ? 1.738 -15.864 33.674 1 21.042 488 PRO B O 1
ATOM 3260 N N . ARG A 1 211 ? 2.01 -18.057 33.955 1 23.696 489 ARG B N 1
ATOM 3261 C CA . ARG A 1 211 ? 3.354 -18.006 33.378 1 21.735 489 ARG B CA 1
ATOM 3262 C C . ARG A 1 211 ? 3.21 -17.707 31.889 1 20.72 489 ARG B C 1
ATOM 3263 O O . ARG A 1 211 ? 2.203 -18.068 31.271 1 22.281 489 ARG B O 1
ATOM 3284 N N . ILE A 1 212 ? 4.237 -17.087 31.316 1 20.571 490 ILE B N 1
ATOM 3285 C CA . ILE A 1 212 ? 4.405 -17.022 29.883 1 20.572 490 ILE B CA 1
ATOM 3286 C C . ILE A 1 212 ? 4.753 -18.414 29.362 1 21.584 490 ILE B C 1
ATOM 3287 O O . ILE A 1 212 ? 5.66 -19.094 29.903 1 19.942 490 ILE B O 1
ATOM 3303 N N . ALA A 1 213 ? 4.044 -18.826 28.301 1 22.492 491 ALA B N 1
ATOM 3304 C CA . ALA A 1 213 ? 4.362 -20.084 27.643 1 21.214 491 ALA B CA 1
ATOM 3305 C C . ALA A 1 213 ? 5.525 -19.862 26.695 1 19.367 491 ALA B C 1
ATOM 3306 O O . ALA A 1 213 ? 5.593 -18.84 26.06 1 17.974 491 ALA B O 1
ATOM 3313 N N . ASN A 1 214 ? 6.395 -20.851 26.591 1 20.61 492 ASN B N 1
ATOM 3314 C CA . ASN A 1 214 ? 7.524 -20.802 25.67 1 23.403 492 ASN B CA 1
ATOM 3315 C C . ASN A 1 214 ? 7.055 -20.324 24.279 1 20.785 492 ASN B C 1
ATOM 3316 O O . ASN A 1 214 ? 7.625 -19.411 23.676 1 20.428 492 ASN B O 1
ATOM 3327 N N . VAL A 1 215 ? 5.988 -20.891 23.762 1 20.985 493 VAL B N 1
ATOM 3328 C CA . VAL A 1 215 ? 5.589 -20.611 22.383 1 20.873 493 VAL B CA 1
ATOM 3329 C C . VAL A 1 215 ? 5.214 -19.148 22.202 1 21.637 493 VAL B C 1
ATOM 3330 O O . VAL A 1 215 ? 5.356 -18.595 21.121 1 19.811 493 VAL B O 1
ATOM 3343 N N . PHE A 1 216 ? 4.671 -18.522 23.249 1 23.285 494 PHE B N 1
ATOM 3344 C CA . PHE A 1 216 ? 4.273 -17.123 23.164 1 22.755 494 PHE B CA 1
ATOM 3345 C C . PHE A 1 216 ? 5.468 -16.216 22.843 1 22.599 494 PHE B C 1
ATOM 3346 O O . PHE A 1 216 ? 5.317 -15.217 22.117 1 20.709 494 PHE B O 1
ATOM 3363 N N . THR A 1 217 ? 6.666 -16.554 23.362 1 20.782 495 THR B N 1
ATOM 3364 C CA . THR A 1 217 ? 7.841 -15.726 23.128 1 19.817 495 THR B CA 1
ATOM 3365 C C . THR A 1 217 ? 8.104 -15.621 21.627 1 20.759 495 THR B C 1
ATOM 3366 O O . THR A 1 217 ? 8.771 -14.694 21.206 1 20.31 495 THR B O 1
ATOM 3376 N N . ASN A 1 218 ? 7.674 -16.633 20.848 1 21.494 496 ASN B N 1
ATOM 3377 C CA . ASN A 1 218 ? 7.896 -16.628 19.407 1 19.975 496 ASN B CA 1
ATOM 3378 C C . ASN A 1 218 ? 6.644 -16.104 18.688 1 19.609 496 ASN B C 1
ATOM 3379 O O . ASN A 1 218 ? 6.753 -15.364 17.727 1 19.513 496 ASN B O 1
ATOM 3390 N N . ALA A 1 219 ? 5.448 -16.518 19.119 1 21.821 497 ALA B N 1
ATOM 3391 C CA . ALA A 1 219 ? 4.218 -16.15 18.403 1 21.145 497 ALA B CA 1
ATOM 3392 C C . ALA A 1 219 ? 3.921 -14.641 18.493 1 19.195 497 ALA B C 1
ATOM 3393 O O . ALA A 1 219 ? 3.448 -14.082 17.532 1 19.598 497 ALA B O 1
ATOM 3400 N N . PHE A 1 220 ? 4.244 -14.005 19.62 1 19.12 498 PHE B N 1
ATOM 3401 C CA . PHE A 1 220 ? 4.017 -12.581 19.808 1 19.863 498 PHE B CA 1
ATOM 3402 C C . PHE A 1 220 ? 4.982 -11.745 18.961 1 20.912 498 PHE B C 1
ATOM 3403 O O . PHE A 1 220 ? 4.762 -10.561 18.767 1 21.994 498 PHE B O 1
ATOM 3420 N N . ARG A 1 221 ? 5.983 -12.371 18.341 1 21.408 499 ARG B N 1
ATOM 3421 C CA . ARG A 1 221 ? 6.8 -11.68 17.364 1 22.517 499 ARG B CA 1
ATOM 3422 C C . ARG A 1 221 ? 6.054 -11.457 16.045 1 21.989 499 ARG B C 1
ATOM 3423 O O . ARG A 1 221 ? 6.646 -10.986 15.095 1 20.883 499 ARG B O 1
ATOM 3444 N N . TYR A 1 222 ? 4.753 -11.773 15.988 1 22.934 500 TYR B N 1
ATOM 3445 C CA . TYR A 1 222 ? 3.905 -11.385 14.862 1 23.171 500 TYR B CA 1
ATOM 3446 C C . TYR A 1 222 ? 4.088 -9.904 14.517 1 22.018 500 TYR B C 1
ATOM 3447 O O . TYR A 1 222 ? 3.964 -9.501 13.337 1 23.639 500 TYR B O 1
ATOM 3464 N N . GLY A 1 223 ? 4.38 -9.118 15.553 1 25.073 501 GLY B N 1
ATOM 3465 C CA . GLY A 1 223 ? 4.563 -7.669 15.449 1 26.681 501 GLY B CA 1
ATOM 3466 C C . GLY A 1 223 ? 5.642 -7.217 14.475 1 24.249 501 GLY B C 1
ATOM 3467 O O . GLY A 1 223 ? 5.644 -6.061 14.011 1 22.714 501 GLY B O 1
ATOM 3471 N N . HIS A 1 224 ? 6.603 -8.097 14.204 1 23.412 502 HIS B N 1
ATOM 3472 C CA . HIS A 1 224 ? 7.686 -7.732 13.289 1 22.193 502 HIS B CA 1
ATOM 3473 C C . HIS A 1 224 ? 7.119 -7.41 11.908 1 21.721 502 HIS B C 1
ATOM 3474 O O . HIS A 1 224 ? 7.75 -6.624 11.174 1 21.031 502 HIS B O 1
ATOM 3487 N N . THR A 1 225 ? 5.964 -8.017 11.571 1 21.739 503 THR B N 1
ATOM 3488 C CA . THR A 1 225 ? 5.3 -7.779 10.295 1 23.421 503 THR B CA 1
ATOM 3489 C C . THR A 1 225 ? 4.735 -6.351 10.176 1 21.66 503 THR B C 1
ATOM 3490 O O . THR A 1 225 ? 4.327 -5.922 9.077 1 21.724 503 THR B O 1
ATOM 3500 N N . LEU A 1 226 ? 4.616 -5.647 11.294 1 21.231 504 LEU B N 1
ATOM 3501 C CA . LEU A 1 226 ? 3.981 -4.327 11.367 1 23.32 504 LEU B CA 1
ATOM 3502 C C . LEU A 1 226 ? 4.999 -3.222 11.126 1 25.435 504 LEU B C 1
ATOM 3503 O O . LEU A 1 226 ? 4.607 -2.051 11.012 1 26.392 504 LEU B O 1
ATOM 3519 N N . ILE A 1 227 ? 6.286 -3.59 11.154 1 25.231 505 ILE B N 1
ATOM 3520 C CA . ILE A 1 227 ? 7.361 -2.621 11.251 1 23.215 505 ILE B CA 1
ATOM 3521 C C . ILE A 1 227 ? 7.562 -1.916 9.913 1 22.943 505 ILE B C 1
ATOM 3522 O O . ILE A 1 227 ? 7.703 -2.601 8.89 1 24.998 505 ILE B O 1
ATOM 3538 N N . GLN A 1 228 ? 7.626 -0.559 9.986 1 22.688 506 GLN B N 1
ATOM 3539 C CA . GLN A 1 228 ? 7.929 0.315 8.886 1 23.66 506 GLN B CA 1
ATOM 3540 C C . GLN A 1 228 ? 9.434 0.45 8.765 1 25.503 506 GLN B C 1
ATOM 3541 O O . GLN A 1 228 ? 10.133 0.34 9.759 1 24.334 506 GLN B O 1
ATOM 3555 N N . PRO A 1 229 ? 9.983 0.656 7.543 1 23.793 507 PRO B N 1
ATOM 3556 C CA . PRO A 1 229 ? 11.421 0.74 7.366 1 25.313 507 PRO B CA 1
ATOM 3557 C C . PRO A 1 229 ? 12.073 2.062 7.759 1 26.749 507 PRO B C 1
ATOM 3558 O O . PRO A 1 229 ? 13.28 2.204 7.629 1 26.112 507 PRO B O 1
ATOM 3569 N N . PHE A 1 230 ? 11.268 3.029 8.192 1 26.185 508 PHE B N 1
ATOM 3570 C CA . PHE A 1 230 ? 11.778 4.309 8.611 1 26.487 508 PHE B CA 1
ATOM 3571 C C . PHE A 1 230 ? 11.242 4.663 9.989 1 25.693 508 PHE B C 1
ATOM 3572 O O . PHE A 1 230 ? 10.202 4.164 10.437 1 23.165 508 PHE B O 1
ATOM 3589 N N . MET A 1 231 ? 12.018 5.505 10.656 1 25.129 509 MET B N 1
ATOM 3590 C CA . MET A 1 231 ? 11.518 6.257 11.782 1 26.733 509 MET B CA 1
ATOM 3591 C C . MET A 1 231 ? 11.118 7.64 11.29 1 26.576 509 MET B C 1
ATOM 3592 O O . MET A 1 231 ? 11.941 8.352 10.71 1 28.024 509 MET B O 1
ATOM 3606 N N . PHE A 1 232 ? 9.866 8.019 11.602 1 26.712 510 PHE B N 1
ATOM 3607 C CA . PHE A 1 232 ? 9.242 9.24 11.125 1 28.87 510 PHE B CA 1
ATOM 3608 C C . PHE A 1 232 ? 9.139 10.255 12.272 1 29.869 510 PHE B C 1
ATOM 3609 O O . PHE A 1 232 ? 8.663 9.914 13.368 1 29.678 510 PHE B O 1
ATOM 3626 N N . ARG A 1 233 ? 9.534 11.511 11.991 1 29.64 511 ARG B N 1
ATOM 3627 C CA . ARG A 1 233 ? 9.545 12.582 12.995 1 30.017 511 ARG B CA 1
ATOM 3628 C C . ARG A 1 233 ? 8.827 13.803 12.413 1 29.254 511 ARG B C 1
ATOM 3629 O O . ARG A 1 233 ? 9.07 14.148 11.266 1 29.478 511 ARG B O 1
ATOM 3650 N N . LEU A 1 234 ? 7.943 14.397 13.219 1 27.944 512 LEU B N 1
ATOM 3651 C CA . LEU A 1 234 ? 7.021 15.434 12.808 1 30.183 512 LEU B CA 1
ATOM 3652 C C . LEU A 1 234 ? 7.036 16.527 13.855 1 31.983 512 LEU B C 1
ATOM 3653 O O . LEU A 1 234 ? 7.082 16.268 15.043 1 31.661 512 LEU B O 1
ATOM 3669 N N . ASP A 1 235 ? 6.86 17.736 13.37 1 34.929 513 ASP B N 1
ATOM 3670 C CA . ASP A 1 235 ? 6.921 18.944 14.161 1 36.221 513 ASP B CA 1
ATOM 3671 C C . ASP A 1 235 ? 5.529 19.214 14.705 1 36.402 513 ASP B C 1
ATOM 3672 O O . ASP A 1 235 ? 4.611 18.433 14.498 1 32.521 513 ASP B O 1
ATOM 3681 N N . ASN A 1 236 ? 5.408 20.368 15.368 1 40.566 514 ASN B N 1
ATOM 3682 C CA . ASN A 1 236 ? 4.207 20.736 16.087 1 41.176 514 ASN B CA 1
ATOM 3683 C C . ASN A 1 236 ? 3.085 21.107 15.12 1 42.533 514 ASN B C 1
ATOM 3684 O O . ASN A 1 236 ? 1.961 21.374 15.559 1 44.905 514 ASN B O 1
ATOM 3695 N N . ARG A 1 237 ? 3.362 21.095 13.813 1 40.221 515 ARG B N 1
ATOM 3696 C CA . ARG A 1 237 ? 2.285 21.172 12.849 1 42.831 515 ARG B CA 1
ATOM 3697 C C . ARG A 1 237 ? 2.108 19.827 12.158 1 40.892 515 ARG B C 1
ATOM 3698 O O . ARG A 1 237 ? 1.454 19.75 11.13 1 41.393 515 ARG B O 1
ATOM 3719 N N . TYR A 1 238 ? 2.681 18.766 12.73 1 37.288 516 TYR B N 1
ATOM 3720 C CA . TYR A 1 238 ? 2.629 17.433 12.159 1 37.295 516 TYR B CA 1
ATOM 3721 C C . TYR A 1 238 ? 3.235 17.402 10.755 1 37.751 516 TYR B C 1
ATOM 3722 O O . TYR A 1 238 ? 2.892 16.532 9.965 1 37.856 516 TYR B O 1
ATOM 3739 N N . GLN A 1 239 ? 4.167 18.317 10.476 1 38.273 517 GLN B N 1
ATOM 3740 C CA . GLN A 1 239 ? 4.935 18.308 9.241 1 39.154 517 GLN B CA 1
ATOM 3741 C C . GLN A 1 239 ? 6.26 17.598 9.487 1 38.707 517 GLN B C 1
ATOM 3742 O O . GLN A 1 239 ? 6.698 17.571 10.638 1 35.86 517 GLN B O 1
ATOM 3756 N N . PRO A 1 240 ? 6.951 17.107 8.42 1 39.701 518 PRO B N 1
ATOM 3757 C CA . PRO A 1 240 ? 8.25 16.452 8.558 1 38.867 518 PRO B CA 1
ATOM 3758 C C . PRO A 1 240 ? 9.245 17.362 9.244 1 37.586 518 PRO B C 1
ATOM 3759 O O . PRO A 1 240 ? 9.371 18.446 8.796 1 36.485 518 PRO B O 1
ATOM 3770 N N . MET A 1 241 ? 9.891 16.921 10.331 1 41.093 519 MET B N 1
ATOM 3771 C CA . MET A 1 241 ? 10.78 17.733 11.154 1 46.609 519 MET B CA 1
ATOM 3772 C C . MET A 1 241 ? 12.216 17.601 10.656 1 53.698 519 MET B C 1
ATOM 3773 O O . MET A 1 241 ? 12.753 16.503 10.732 1 52.997 519 MET B O 1
ATOM 3787 N N . GLU A 1 242 ? 12.847 18.715 10.22 1 60.499 520 GLU B N 1
ATOM 3788 C CA . GLU A 1 242 ? 14.22 18.716 9.718 1 64.361 520 GLU B CA 1
ATOM 3789 C C . GLU A 1 242 ? 15.238 18.503 10.849 1 73.335 520 GLU B C 1
ATOM 3790 O O . GLU A 1 242 ? 14.9 18.628 12.037 1 68.287 520 GLU B O 1
ATOM 3802 N N . PRO A 1 243 ? 16.476 18.015 10.555 1 84.055 521 PRO B N 1
ATOM 3803 C CA . PRO A 1 243 ? 16.951 17.709 9.198 1 83.608 521 PRO B CA 1
ATOM 3804 C C . PRO A 1 243 ? 16.708 16.284 8.65 1 77.256 521 PRO B C 1
ATOM 3805 O O . PRO A 1 243 ? 16.83 16.079 7.435 1 64.458 521 PRO B O 1
ATOM 3816 N N . ASN A 1 244 ? 16.387 15.298 9.518 1 56.445 522 ASN B N 1
ATOM 3817 C CA . ASN A 1 244 ? 16.221 13.902 9.098 1 51.839 522 ASN B CA 1
ATOM 3818 C C . ASN A 1 244 ? 14.836 13.417 9.522 1 44.184 522 ASN B C 1
ATOM 3819 O O . ASN A 1 244 ? 14.675 12.788 10.575 1 42.034 522 ASN B O 1
ATOM 3830 N N . PRO A 1 245 ? 13.784 13.765 8.764 1 41.604 523 PRO B N 1
ATOM 3831 C CA . PRO A 1 245 ? 12.432 13.359 9.127 1 39.385 523 PRO B CA 1
ATOM 3832 C C . PRO A 1 245 ? 12.091 11.892 8.894 1 35.404 523 PRO B C 1
ATOM 3833 O O . PRO A 1 245 ? 11.137 11.409 9.489 1 31.065 523 PRO B O 1
ATOM 3844 N N . ARG A 1 246 ? 12.818 11.202 8.003 1 34.988 524 ARG B N 1
ATOM 3845 C CA . ARG A 1 246 ? 12.571 9.788 7.708 1 39.012 524 ARG B CA 1
ATOM 3846 C C . ARG A 1 246 ? 13.903 9.052 7.754 1 33.696 524 ARG B C 1
ATOM 3847 O O . ARG A 1 246 ? 14.602 8.977 6.759 1 32.643 524 ARG B O 1
ATOM 3868 N N . VAL A 1 247 ? 14.214 8.439 8.888 1 33.995 525 VAL B N 1
ATOM 3869 C CA . VAL A 1 247 ? 15.504 7.806 9.067 1 31.622 525 VAL B CA 1
ATOM 3870 C C . VAL A 1 247 ? 15.327 6.326 8.804 1 26.28 525 VAL B C 1
ATOM 3871 O O . VAL A 1 247 ? 14.465 5.719 9.411 1 23.646 525 VAL B O 1
ATOM 3884 N N . PRO A 1 248 ? 16.138 5.707 7.925 1 30.519 526 PRO B N 1
ATOM 3885 C CA . PRO A 1 248 ? 16.103 4.255 7.767 1 28.647 526 PRO B CA 1
ATOM 3886 C C . PRO A 1 248 ? 16.348 3.592 9.108 1 25.202 526 PRO B C 1
ATOM 3887 O O . PRO A 1 248 ? 17.211 4.034 9.857 1 27.185 526 PRO B O 1
ATOM 3898 N N . LEU A 1 249 ? 15.654 2.495 9.369 1 26.198 527 LEU B N 1
ATOM 3899 C CA . LEU A 1 249 ? 15.653 1.907 10.702 1 27.109 527 LEU B CA 1
ATOM 3900 C C . LEU A 1 249 ? 17.056 1.389 11.061 1 28.657 527 LEU B C 1
ATOM 3901 O O . LEU A 1 249 ? 17.448 1.365 12.231 1 27.562 527 LEU B O 1
ATOM 3917 N N . SER A 1 250 ? 17.84 0.988 10.057 1 26.297 528 SER B N 1
ATOM 3918 C CA . SER A 1 250 ? 19.19 0.548 10.286 1 25.079 528 SER B CA 1
ATOM 3919 C C . SER A 1 250 ? 20.124 1.665 10.762 1 26.976 528 SER B C 1
ATOM 3920 O O . SER A 1 250 ? 21.314 1.394 10.931 1 27.102 528 SER B O 1
ATOM 3927 N N . ARG A 1 251 ? 19.608 2.9 10.901 1 27.716 529 ARG B N 1
ATOM 3928 C CA . ARG A 1 251 ? 20.342 4.035 11.425 1 27.408 529 ARG B CA 1
ATOM 3929 C C . ARG A 1 251 ? 19.673 4.545 12.701 1 26.878 529 ARG B C 1
ATOM 3930 O O . ARG A 1 251 ? 20.062 5.591 13.201 1 30.98 529 ARG B O 1
ATOM 3951 N N . VAL A 1 252 ? 18.703 3.823 13.268 1 25.308 530 VAL B N 1
ATOM 3952 C CA . VAL A 1 252 ? 18.134 4.196 14.547 1 25.623 530 VAL B CA 1
ATOM 3953 C C . VAL A 1 252 ? 18.281 3.101 15.609 1 24.706 530 VAL B C 1
ATOM 3954 O O . VAL A 1 252 ? 18.021 3.396 16.763 1 25.223 530 VAL B O 1
ATOM 3967 N N . PHE A 1 253 ? 18.665 1.852 15.275 1 25.025 531 PHE B N 1
ATOM 3968 C CA . PHE A 1 253 ? 18.837 0.828 16.325 1 24.779 531 PHE B CA 1
ATOM 3969 C C . PHE A 1 253 ? 19.943 1.249 17.308 1 25.195 531 PHE B C 1
ATOM 3970 O O . PHE A 1 253 ? 21.042 1.635 16.89 1 23.062 531 PHE B O 1
ATOM 3987 N N . PHE A 1 254 ? 19.592 1.253 18.615 1 27.665 532 PHE B N 1
ATOM 3988 C CA . PHE A 1 254 ? 20.433 1.7 19.717 1 24.908 532 PHE B CA 1
ATOM 3989 C C . PHE A 1 254 ? 20.862 3.162 19.58 1 25.126 532 PHE B C 1
ATOM 3990 O O . PHE A 1 254 ? 21.757 3.599 20.302 1 23.829 532 PHE B O 1
ATOM 4007 N N . ALA A 1 255 ? 20.205 3.95 18.725 1 24.756 533 ALA B N 1
ATOM 4008 C CA . ALA A 1 255 ? 20.641 5.329 18.499 1 26.198 533 ALA B CA 1
ATOM 4009 C C . ALA A 1 255 ? 20.06 6.296 19.548 1 26.732 533 ALA B C 1
ATOM 4010 O O . ALA A 1 255 ? 19.302 7.224 19.244 1 27.572 533 ALA B O 1
ATOM 4017 N N . SER A 1 256 ? 20.449 6.083 20.797 1 26.934 534 SER B N 1
ATOM 4018 C CA . SER A 1 256 ? 20.014 6.909 21.919 1 26.027 534 SER B CA 1
ATOM 4019 C C . SER A 1 256 ? 20.317 8.397 21.705 1 25.633 534 SER B C 1
ATOM 4020 O O . SER A 1 256 ? 19.587 9.264 22.179 1 25.577 534 SER B O 1
ATOM 4027 N N . TRP A 1 257 ? 21.421 8.704 21.03 1 26.9 535 TRP B N 1
ATOM 4028 C CA . TRP A 1 257 ? 21.812 10.071 20.742 1 27.545 535 TRP B CA 1
ATOM 4029 C C . TRP A 1 257 ? 20.688 10.826 20.037 1 30.33 535 TRP B C 1
ATOM 4030 O O . TRP A 1 257 ? 20.649 12.047 20.113 1 29.333 535 TRP B O 1
ATOM 4051 N N . ARG A 1 258 ? 19.804 10.126 19.309 1 29.256 536 ARG B N 1
ATOM 4052 C CA . ARG A 1 258 ? 18.83 10.851 18.514 1 30.008 536 ARG B CA 1
ATOM 4053 C C . ARG A 1 258 ? 17.767 11.435 19.455 1 29.704 536 ARG B C 1
ATOM 4054 O O . ARG A 1 258 ? 17.26 12.522 19.237 1 28.758 536 ARG B O 1
ATOM 4075 N N . VAL A 1 259 ? 17.427 10.72 20.511 1 27.819 537 VAL B N 1
ATOM 4076 C CA . VAL A 1 259 ? 16.504 11.242 21.497 1 27.685 537 VAL B CA 1
ATOM 4077 C C . VAL A 1 259 ? 17.106 12.429 22.234 1 30.142 537 VAL B C 1
ATOM 4078 O O . VAL A 1 259 ? 16.442 13.442 22.441 1 29.088 537 VAL B O 1
ATOM 4091 N N . VAL A 1 260 ? 18.382 12.308 22.599 1 30.62 538 VAL B N 1
ATOM 4092 C CA . VAL A 1 260 ? 19.019 13.307 23.427 1 30.68 538 VAL B CA 1
ATOM 4093 C C . VAL A 1 260 ? 19.335 14.552 22.616 1 31.432 538 VAL B C 1
ATOM 4094 O O . VAL A 1 260 ? 19.094 15.64 23.09 1 33.51 538 VAL B O 1
ATOM 4107 N N . LEU A 1 261 ? 19.934 14.4 21.433 1 32.624 539 LEU B N 1
ATOM 4108 C CA . LEU A 1 261 ? 20.515 15.522 20.702 1 34.834 539 LEU B CA 1
ATOM 4109 C C . LEU A 1 261 ? 19.676 15.939 19.491 1 34.899 539 LEU B C 1
ATOM 4110 O O . LEU A 1 261 ? 19.903 17.031 18.967 1 36.902 539 LEU B O 1
ATOM 4126 N N . GLU A 1 262 ? 18.736 15.113 18.997 1 32.585 540 GLU B N 1
ATOM 4127 C CA . GLU A 1 262 ? 17.983 15.497 17.818 1 33.048 540 GLU B CA 1
ATOM 4128 C C . GLU A 1 262 ? 16.505 15.708 18.114 1 32.522 540 GLU B C 1
ATOM 4129 O O . GLU A 1 262 ? 15.708 15.347 17.282 1 34.889 540 GLU B O 1
ATOM 4141 N N . GLY A 1 263 ? 16.113 16.337 19.211 1 31.95 541 GLY B N 1
ATOM 4142 C CA . GLY A 1 263 ? 14.769 16.894 19.319 1 32.59 541 GLY B CA 1
ATOM 4143 C C . GLY A 1 263 ? 13.847 16.186 20.314 1 32.957 541 GLY B C 1
ATOM 4144 O O . GLY A 1 263 ? 12.66 16.475 20.369 1 32.578 541 GLY B O 1
ATOM 4148 N N . GLY A 1 264 ? 14.377 15.252 21.118 1 34.856 542 GLY B N 1
ATOM 4149 C CA . GLY A 1 264 ? 13.613 14.667 22.211 1 31.728 542 GLY B CA 1
ATOM 4150 C C . GLY A 1 264 ? 12.497 13.745 21.71 1 31.766 542 GLY B C 1
ATOM 4151 O O . GLY A 1 264 ? 12.554 13.258 20.574 1 29.419 542 GLY B O 1
ATOM 4155 N N . ILE A 1 265 ? 11.472 13.497 22.549 1 30.181 543 ILE B N 1
ATOM 4156 C CA . ILE A 1 265 ? 10.52 12.426 22.251 1 28.641 543 ILE B CA 1
ATOM 4157 C C . ILE A 1 265 ? 9.291 12.926 21.485 1 28.521 543 ILE B C 1
ATOM 4158 O O . ILE A 1 265 ? 8.555 12.103 20.936 1 26.525 543 ILE B O 1
ATOM 4174 N N . ASP A 1 266 ? 9.019 14.239 21.518 1 29.036 544 ASP B N 1
ATOM 4175 C CA . ASP A 1 266 ? 7.781 14.784 20.936 1 30.981 544 ASP B CA 1
ATOM 4176 C C . ASP A 1 266 ? 7.697 14.449 19.432 1 29.372 544 ASP B C 1
ATOM 4177 O O . ASP A 1 266 ? 6.685 13.95 18.962 1 28.867 544 ASP B O 1
ATOM 4186 N N . PRO A 1 267 ? 8.745 14.703 18.631 1 29.356 545 PRO B N 1
ATOM 4187 C CA . PRO A 1 267 ? 8.646 14.433 17.199 1 29.561 545 PRO B CA 1
ATOM 4188 C C . PRO A 1 267 ? 8.438 12.963 16.89 1 30.304 545 PRO B C 1
ATOM 4189 O O . PRO A 1 267 ? 7.687 12.653 15.955 1 28.884 545 PRO B O 1
ATOM 4200 N N . ILE A 1 268 ? 9.038 12.093 17.719 1 29.045 546 ILE B N 1
ATOM 4201 C CA . ILE A 1 268 ? 8.925 10.644 17.567 1 28.125 546 ILE B CA 1
ATOM 4202 C C . ILE A 1 268 ? 7.487 10.196 17.879 1 27.39 546 ILE B C 1
ATOM 4203 O O . ILE A 1 268 ? 6.89 9.404 17.152 1 25.462 546 ILE B O 1
ATOM 4219 N N . LEU A 1 269 ? 6.902 10.647 19 1 30.318 547 LEU B N 1
ATOM 4220 C CA . LEU A 1 269 ? 5.517 10.272 19.369 1 28.257 547 LEU B CA 1
ATOM 4221 C C . LEU A 1 269 ? 4.493 10.781 18.328 1 29.818 547 LEU B C 1
ATOM 4222 O O . LEU A 1 269 ? 3.541 10.083 18.02 1 27.951 547 LEU B O 1
ATOM 4238 N N . ARG A 1 270 ? 4.688 11.999 17.784 1 29.419 548 ARG B N 1
ATOM 4239 C CA . ARG A 1 270 ? 3.839 12.485 16.704 1 31.718 548 ARG B CA 1
ATOM 4240 C C . ARG A 1 270 ? 3.905 11.538 15.503 1 31.593 548 ARG B C 1
ATOM 4241 O O . ARG A 1 270 ? 2.878 11.229 14.862 1 28.654 548 ARG B O 1
ATOM 4262 N N . GLY A 1 271 ? 5.127 11.088 15.191 1 30.669 549 GLY B N 1
ATOM 4263 C CA . GLY A 1 271 ? 5.323 10.259 14.022 1 29.11 549 GLY B CA 1
ATOM 4264 C C . GLY A 1 271 ? 4.614 8.91 14.158 1 27.522 549 GLY B C 1
ATOM 4265 O O . GLY A 1 271 ? 4.108 8.373 13.173 1 28.916 549 GLY B O 1
ATOM 4269 N N . LEU A 1 272 ? 4.597 8.378 15.377 1 27.774 550 LEU B N 1
ATOM 4270 C CA . LEU A 1 272 ? 3.923 7.147 15.742 1 27.235 550 LEU B CA 1
ATOM 4271 C C . LEU A 1 272 ? 2.41 7.311 15.547 1 25.916 550 LEU B C 1
ATOM 4272 O O . LEU A 1 272 ? 1.734 6.353 15.163 1 24.5 550 LEU B O 1
ATOM 4288 N N . MET A 1 273 ? 1.881 8.474 15.905 1 25.172 551 MET B N 1
ATOM 4289 C CA . MET A 1 273 ? 0.434 8.679 15.874 1 27.021 551 MET B CA 1
ATOM 4290 C C . MET A 1 273 ? -0.057 8.919 14.444 1 27.562 551 MET B C 1
ATOM 4291 O O . MET A 1 273 ? -1.204 8.518 14.148 1 27.996 551 MET B O 1
ATOM 4305 N N . ALA A 1 274 ? 0.759 9.618 13.627 1 27.017 552 ALA B N 1
ATOM 4306 C CA . ALA A 1 274 ? 0.315 10.161 12.344 1 29.111 552 ALA B CA 1
ATOM 4307 C C . ALA A 1 274 ? 0.876 9.398 11.139 1 28.411 552 ALA B C 1
ATOM 4308 O O . ALA A 1 274 ? 0.699 9.815 10.016 1 26.011 552 ALA B O 1
ATOM 4315 N N . THR A 1 275 ? 1.535 8.261 11.371 1 29.89 553 THR B N 1
ATOM 4316 C CA . THR A 1 275 ? 2.008 7.383 10.318 1 28.079 553 THR B CA 1
ATOM 4317 C C . THR A 1 275 ? 1.263 6.046 10.423 1 26.585 553 THR B C 1
ATOM 4318 O O . THR A 1 275 ? 1.065 5.523 11.512 1 28.627 553 THR B O 1
ATOM 4328 N N . PRO A 1 276 ? 0.938 5.356 9.316 1 25.388 554 PRO B N 1
ATOM 4329 C CA . PRO A 1 276 ? 0.35 4.025 9.413 1 23.813 554 PRO B CA 1
ATOM 4330 C C . PRO A 1 276 ? 1.384 2.967 9.796 1 23.191 554 PRO B C 1
ATOM 4331 O O . PRO A 1 276 ? 2.551 3.156 9.547 1 25.164 554 PRO B O 1
ATOM 4342 N N . ALA A 1 277 ? 0.971 1.928 10.507 1 21.958 555 ALA B N 1
ATOM 4343 C CA . ALA A 1 277 ? 1.706 0.687 10.571 1 22.68 555 ALA B CA 1
ATOM 4344 C C . ALA A 1 277 ? 1.815 0.104 9.162 1 22.684 555 ALA B C 1
ATOM 4345 O O . ALA A 1 277 ? 1.031 0.438 8.293 1 23.111 555 ALA B O 1
ATOM 4352 N N . LYS A 1 278 ? 2.828 -0.72 8.923 1 22.493 556 LYS B N 1
ATOM 4353 C CA . LYS A 1 278 ? 2.808 -1.62 7.773 1 24.576 556 LYS B CA 1
ATOM 4354 C C . LYS A 1 278 ? 1.728 -2.679 7.989 1 23.14 556 LYS B C 1
ATOM 4355 O O . LYS A 1 278 ? 1.578 -3.199 9.096 1 22.643 556 LYS B O 1
ATOM 4374 N N . LEU A 1 279 ? 0.975 -2.988 6.917 1 25.488 557 LEU B N 1
ATOM 4375 C CA . LEU A 1 279 ? 0.091 -4.144 6.905 1 25.853 557 LEU B CA 1
ATOM 4376 C C . LEU A 1 279 ? 0.896 -5.421 6.591 1 24.573 557 LEU B C 1
ATOM 4377 O O . LEU A 1 279 ? 1.59 -5.46 5.569 1 23.833 557 LEU B O 1
ATOM 4393 N N . ASN A 1 280 ? 0.607 -6.498 7.35 1 22.684 558 ASN B N 1
ATOM 4394 C CA . ASN A 1 280 ? 1.047 -7.837 7.031 1 24.321 558 ASN B CA 1
ATOM 4395 C C . ASN A 1 280 ? 0.225 -8.35 5.848 1 26.418 558 ASN B C 1
ATOM 4396 O O . ASN A 1 280 ? -0.968 -8.514 5.977 1 27.639 558 ASN B O 1
ATOM 4407 N N . ARG A 1 281 ? 0.883 -8.66 4.743 1 24.696 559 ARG B N 1
ATOM 4408 C CA . ARG A 1 281 ? 0.285 -9.349 3.616 1 26.205 559 ARG B CA 1
ATOM 4409 C C . ARG A 1 281 ? 1.155 -10.548 3.259 1 26.352 559 ARG B C 1
ATOM 4410 O O . ARG A 1 281 ? 2.346 -10.548 3.568 1 26.433 559 ARG B O 1
ATOM 4431 N N . GLN A 1 282 ? 0.537 -11.572 2.668 1 26.673 560 GLN B N 1
ATOM 4432 C CA . GLN A 1 282 ? 1.135 -12.886 2.525 1 26.17 560 GLN B CA 1
ATOM 4433 C C . GLN A 1 282 ? 2.341 -12.87 1.576 1 28.352 560 GLN B C 1
ATOM 4434 O O . GLN A 1 282 ? 3.206 -13.745 1.703 1 27.355 560 GLN B O 1
ATOM 4448 N N . ASN A 1 283 ? 2.4 -11.867 0.68 1 25.321 561 ASN B N 1
ATOM 4449 C CA . ASN A 1 283 ? 3.501 -11.628 -0.232 1 27.048 561 ASN B CA 1
ATOM 4450 C C . ASN A 1 283 ? 4.318 -10.41 0.214 1 23.579 561 ASN B C 1
ATOM 4451 O O . ASN A 1 283 ? 5.202 -9.949 -0.515 1 23.458 561 ASN B O 1
ATOM 4462 N N . GLN A 1 284 ? 4.004 -9.851 1.385 1 21.907 562 GLN B N 1
ATOM 4463 C CA . GLN A 1 284 ? 4.759 -8.72 1.909 1 23.185 562 GLN B CA 1
ATOM 4464 C C . GLN A 1 284 ? 4.906 -8.829 3.432 1 22.441 562 GLN B C 1
ATOM 4465 O O . GLN A 1 284 ? 4.352 -8.015 4.162 1 21.182 562 GLN B O 1
ATOM 4479 N N . ILE A 1 285 ? 5.633 -9.845 3.892 1 23.193 563 ILE B N 1
ATOM 4480 C CA . ILE A 1 285 ? 5.64 -10.235 5.298 1 24.954 563 ILE B CA 1
ATOM 4481 C C . ILE A 1 285 ? 6.492 -9.265 6.13 1 24.229 563 ILE B C 1
ATOM 4482 O O . ILE A 1 285 ? 6.005 -8.796 7.165 1 24.107 563 ILE B O 1
ATOM 4498 N N . ALA A 1 286 ? 7.8 -9.082 5.774 1 23.011 564 ALA B N 1
ATOM 4499 C CA . ALA A 1 286 ? 8.639 -8.171 6.555 1 22.818 564 ALA B CA 1
ATOM 4500 C C . ALA A 1 286 ? 9.684 -7.418 5.746 1 22.999 564 ALA B C 1
ATOM 4501 O O . ALA A 1 286 ? 10.113 -7.82 4.667 1 26.283 564 ALA B O 1
ATOM 4508 N N . VAL A 1 287 ? 10.04 -6.227 6.248 1 22.872 565 VAL B N 1
ATOM 4509 C CA . VAL A 1 287 ? 10.83 -5.288 5.462 1 22.256 565 VAL B CA 1
ATOM 4510 C C . VAL A 1 287 ? 12.322 -5.59 5.543 1 21.553 565 VAL B C 1
ATOM 4511 O O . VAL A 1 287 ? 12.835 -6.059 6.571 1 21.867 565 VAL B O 1
ATOM 4524 N N . ASP A 1 288 ? 12.992 -5.038 4.561 1 23.276 566 ASP B N 1
ATOM 4525 C CA . ASP A 1 288 ? 14.427 -5.127 4.344 1 27.068 566 ASP B CA 1
ATOM 4526 C C . ASP A 1 288 ? 15.21 -4.591 5.556 1 26.812 566 ASP B C 1
ATOM 4527 O O . ASP A 1 288 ? 16.242 -5.123 5.901 1 27.345 566 ASP B O 1
ATOM 4536 N N . GLU A 1 289 ? 14.74 -3.538 6.215 1 25.906 567 GLU B N 1
ATOM 4537 C CA . GLU A 1 289 ? 15.52 -2.939 7.293 1 28.015 567 GLU B CA 1
ATOM 4538 C C . GLU A 1 289 ? 15.691 -3.897 8.477 1 26.236 567 GLU B C 1
ATOM 4539 O O . GLU A 1 289 ? 16.708 -3.788 9.192 1 26.298 567 GLU B O 1
ATOM 4551 N N . ILE A 1 290 ? 14.727 -4.816 8.691 1 22.875 568 ILE B N 1
ATOM 4552 C CA . ILE A 1 290 ? 14.902 -5.837 9.71 1 23.665 568 ILE B CA 1
ATOM 4553 C C . ILE A 1 290 ? 15.336 -7.182 9.122 1 22.398 568 ILE B C 1
ATOM 4554 O O . ILE A 1 290 ? 15.834 -8.008 9.876 1 23.326 568 ILE B O 1
ATOM 4570 N N . ARG A 1 291 ? 15.113 -7.437 7.824 1 22.858 569 ARG B N 1
ATOM 4571 C CA . ARG A 1 291 ? 15.458 -8.723 7.231 1 23.062 569 ARG B CA 1
ATOM 4572 C C . ARG A 1 291 ? 16.922 -8.728 6.767 1 23.423 569 ARG B C 1
ATOM 4573 O O . ARG A 1 291 ? 17.546 -9.794 6.693 1 22.294 569 ARG B O 1
ATOM 4594 N N . GLU A 1 292 ? 17.444 -7.535 6.457 1 22.666 570 GLU B N 1
ATOM 4595 C CA . GLU A 1 292 ? 18.726 -7.405 5.79 1 23.884 570 GLU B CA 1
ATOM 4596 C C . GLU A 1 292 ? 19.72 -6.609 6.638 1 23.751 570 GLU B C 1
ATOM 4597 O O . GLU A 1 292 ? 20.92 -6.799 6.472 1 24.559 570 GLU B O 1
ATOM 4609 N N . ARG A 1 293 ? 19.245 -5.678 7.493 1 22.875 571 ARG B N 1
ATOM 4610 C CA . ARG A 1 293 ? 20.146 -4.701 8.089 1 24.905 571 ARG B CA 1
ATOM 4611 C C . ARG A 1 293 ? 19.966 -4.594 9.608 1 23.168 571 ARG B C 1
ATOM 4612 O O . ARG A 1 293 ? 20.277 -3.571 10.185 1 23.806 571 ARG B O 1
ATOM 4633 N N . LEU A 1 294 ? 19.362 -5.577 10.263 1 22.739 572 LEU B N 1
ATOM 4634 C CA . LEU A 1 294 ? 19.123 -5.474 11.69 1 23.746 572 LEU B CA 1
ATOM 4635 C C . LEU A 1 294 ? 20.445 -5.291 12.43 1 23.029 572 LEU B C 1
ATOM 4636 O O . LEU A 1 294 ? 21.338 -6.136 12.301 1 24.62 572 LEU B O 1
ATOM 4652 N N . PHE A 1 295 ? 20.593 -4.131 13.087 1 22.481 573 PHE B N 1
ATOM 4653 C CA . PHE A 1 295 ? 21.721 -3.862 13.971 1 24.064 573 PHE B CA 1
ATOM 4654 C C . PHE A 1 295 ? 23.056 -3.788 13.221 1 25.936 573 PHE B C 1
ATOM 4655 O O . PHE A 1 295 ? 24.132 -3.919 13.845 1 22.818 573 PHE B O 1
ATOM 4672 N N . GLU A 1 296 ? 23.005 -3.443 11.92 1 25.692 574 GLU B N 1
ATOM 4673 C CA . GLU A 1 296 ? 24.222 -3.448 11.15 1 27.871 574 GLU B CA 1
ATOM 4674 C C . GLU A 1 296 ? 25.17 -2.34 11.622 1 26.898 574 GLU B C 1
ATOM 4675 O O . GLU A 1 296 ? 26.354 -2.419 11.355 1 26.168 574 GLU B O 1
ATOM 4687 N N . GLN A 1 297 ? 24.687 -1.273 12.26 1 28.161 575 GLN B N 1
ATOM 4688 C CA . GLN A 1 297 ? 25.617 -0.235 12.722 1 29.342 575 GLN B CA 1
ATOM 4689 C C . GLN A 1 297 ? 26.453 -0.666 13.949 1 28.019 575 GLN B C 1
ATOM 4690 O O . GLN A 1 297 ? 27.421 -0.021 14.25 1 28.855 575 GLN B O 1
ATOM 4704 N N . VAL A 1 298 ? 26.078 -1.708 14.694 1 26.954 576 VAL B N 1
ATOM 4705 C CA . VAL A 1 298 ? 26.676 -1.968 15.996 1 29.351 576 VAL B CA 1
ATOM 4706 C C . VAL A 1 298 ? 27.311 -3.353 16.06 1 29.775 576 VAL B C 1
ATOM 4707 O O . VAL A 1 298 ? 27.768 -3.715 17.135 1 32.605 576 VAL B O 1
ATOM 4720 N N . MET A 1 299 ? 27.397 -4.068 14.927 1 29.479 577 MET B N 1
ATOM 4721 C CA . MET A 1 299 ? 27.985 -5.397 14.916 1 30.897 577 MET B CA 1
ATOM 4722 C C . MET A 1 299 ? 28.534 -5.744 13.543 1 29.612 577 MET B C 1
ATOM 4723 O O . MET A 1 299 ? 28.378 -4.96 12.625 1 27.963 577 MET B O 1
ATOM 4737 N N . ARG A 1 300 ? 29.154 -6.927 13.399 1 28.149 578 ARG B N 1
ATOM 4738 C CA . ARG A 1 300 ? 29.947 -7.195 12.206 1 28.129 578 ARG B CA 1
ATOM 4739 C C . ARG A 1 300 ? 29.088 -7.394 10.954 1 28.272 578 ARG B C 1
ATOM 4740 O O . ARG A 1 300 ? 29.577 -7.188 9.844 1 27.482 578 ARG B O 1
ATOM 4761 N N . ILE A 1 301 ? 27.825 -7.806 11.122 1 26.296 579 ILE B N 1
ATOM 4762 C CA . ILE A 1 301 ? 26.986 -8.106 9.985 1 26.441 579 ILE B CA 1
ATOM 4763 C C . ILE A 1 301 ? 25.543 -7.731 10.305 1 25.833 579 ILE B C 1
ATOM 4764 O O . ILE A 1 301 ? 25.101 -7.799 11.458 1 23.096 579 ILE B O 1
ATOM 4780 N N . GLY A 1 302 ? 24.779 -7.364 9.258 1 24.917 580 GLY B N 1
ATOM 4781 C CA . GLY A 1 302 ? 23.35 -7.172 9.453 1 24.11 580 GLY B CA 1
ATOM 4782 C C . GLY A 1 302 ? 22.611 -8.476 9.727 1 22.681 580 GLY B C 1
ATOM 4783 O O . GLY A 1 302 ? 22.841 -9.459 9.041 1 25.896 580 GLY B O 1
ATOM 4787 N N . LEU A 1 303 ? 21.748 -8.486 10.745 1 23.021 581 LEU B N 1
ATOM 4788 C CA . LEU A 1 303 ? 20.998 -9.688 11.086 1 22.957 581 LEU B CA 1
ATOM 4789 C C . LEU A 1 303 ? 19.708 -9.744 10.244 1 23.793 581 LEU B C 1
ATOM 4790 O O . LEU A 1 303 ? 19.366 -8.789 9.511 1 24.654 581 LEU B O 1
ATOM 4806 N N . ASP A 1 304 ? 19.046 -10.893 10.304 1 22.074 582 ASP B N 1
ATOM 4807 C CA . ASP A 1 304 ? 17.751 -11.135 9.684 1 24.783 582 ASP B CA 1
ATOM 4808 C C . ASP A 1 304 ? 16.753 -11.533 10.767 1 21.795 582 ASP B C 1
ATOM 4809 O O . ASP A 1 304 ? 16.794 -12.672 11.207 1 24.269 582 ASP B O 1
ATOM 4818 N N . LEU A 1 305 ? 15.899 -10.591 11.195 1 20.96 583 LEU B N 1
ATOM 4819 C CA . LEU A 1 305 ? 15.029 -10.819 12.342 1 21.557 583 LEU B CA 1
ATOM 4820 C C . LEU A 1 305 ? 14.041 -11.958 12.058 1 22.419 583 LEU B C 1
ATOM 4821 O O . LEU A 1 305 ? 13.875 -12.862 12.891 1 21.025 583 LEU B O 1
ATOM 4837 N N . PRO A 1 306 ? 13.352 -12.019 10.888 1 22.76 584 PRO B N 1
ATOM 4838 C CA . PRO A 1 306 ? 12.523 -13.198 10.555 1 20.967 584 PRO B CA 1
ATOM 4839 C C . PRO A 1 306 ? 13.26 -14.542 10.653 1 21.543 584 PRO B C 1
ATOM 4840 O O . PRO A 1 306 ? 12.701 -15.516 11.201 1 21.447 584 PRO B O 1
ATOM 4851 N N . ALA A 1 307 ? 14.493 -14.612 10.116 1 20.87 585 ALA B N 1
ATOM 4852 C CA . ALA A 1 307 ? 15.307 -15.84 10.211 1 21.256 585 ALA B CA 1
ATOM 4853 C C . ALA A 1 307 ? 15.66 -16.175 11.669 1 20.259 585 ALA B C 1
ATOM 4854 O O . ALA A 1 307 ? 15.572 -17.337 12.075 1 21.058 585 ALA B O 1
ATOM 4861 N N . LEU A 1 308 ? 16.023 -15.179 12.463 1 18.441 586 LEU B N 1
ATOM 4862 C CA . LEU A 1 308 ? 16.307 -15.377 13.876 1 19.264 586 LEU B CA 1
ATOM 4863 C C . LEU A 1 308 ? 15.089 -15.956 14.584 1 19.731 586 LEU B C 1
ATOM 4864 O O . LEU A 1 308 ? 15.208 -16.855 15.421 1 20.801 586 LEU B O 1
ATOM 4880 N N . ASN A 1 309 ? 13.886 -15.495 14.229 1 20.758 587 ASN B N 1
ATOM 4881 C CA . ASN A 1 309 ? 12.691 -15.966 14.908 1 19.622 587 ASN B CA 1
ATOM 4882 C C . ASN A 1 309 ? 12.575 -17.458 14.703 1 20.937 587 ASN B C 1
ATOM 4883 O O . ASN A 1 309 ? 12.166 -18.189 15.615 1 18.503 587 ASN B O 1
ATOM 4894 N N . MET A 1 310 ? 12.905 -17.895 13.459 1 20.854 588 MET B N 1
ATOM 4895 C CA . MET A 1 310 ? 12.722 -19.296 13.073 1 20.385 588 MET B CA 1
ATOM 4896 C C . MET A 1 310 ? 13.832 -20.147 13.703 1 21.477 588 MET B C 1
ATOM 4897 O O . MET A 1 310 ? 13.575 -21.254 14.195 1 23.174 588 MET B O 1
ATOM 4911 N N . GLN A 1 311 ? 15.07 -19.641 13.706 1 18.679 589 GLN B N 1
ATOM 4912 C CA . GLN A 1 311 ? 16.133 -20.33 14.424 1 21.882 589 GLN B CA 1
ATOM 4913 C C . GLN A 1 311 ? 15.802 -20.463 15.927 1 20.709 589 GLN B C 1
ATOM 4914 O O . GLN A 1 311 ? 16.045 -21.509 16.539 1 21.864 589 GLN B O 1
ATOM 4928 N N . ARG A 1 312 ? 15.283 -19.401 16.534 1 17.989 590 ARG B N 1
ATOM 4929 C CA . ARG A 1 312 ? 14.976 -19.395 17.95 1 19.352 590 ARG B CA 1
ATOM 4930 C C . ARG A 1 312 ? 13.869 -20.418 18.277 1 21.23 590 ARG B C 1
ATOM 4931 O O . ARG A 1 312 ? 13.929 -21.048 19.327 1 22.771 590 ARG B O 1
ATOM 4952 N N . SER A 1 313 ? 12.842 -20.586 17.412 1 20.417 591 SER B N 1
ATOM 4953 C CA . SER A 1 313 ? 11.774 -21.541 17.674 1 20.533 591 SER B CA 1
ATOM 4954 C C . SER A 1 313 ? 12.372 -22.952 17.738 1 21.37 591 SER B C 1
ATOM 4955 O O . SER A 1 313 ? 12.014 -23.762 18.604 1 21.605 591 SER B O 1
ATOM 4962 N N . ARG A 1 314 ? 13.406 -23.162 16.919 1 21.518 592 ARG B N 1
ATOM 4963 C CA . ARG A 1 314 ? 14.101 -24.441 16.851 1 22.034 592 ARG B CA 1
ATOM 4964 C C . ARG A 1 314 ? 14.959 -24.648 18.092 1 20.626 592 ARG B C 1
ATOM 4965 O O . ARG A 1 314 ? 14.947 -25.733 18.673 1 20.867 592 ARG B O 1
ATOM 4986 N N . ASP A 1 315 ? 15.697 -23.605 18.463 1 20.888 593 ASP B N 1
ATOM 4987 C CA . ASP A 1 315 ? 16.483 -23.557 19.691 1 20.759 593 ASP B CA 1
ATOM 4988 C C . ASP A 1 315 ? 15.622 -23.903 20.932 1 21.159 593 ASP B C 1
ATOM 4989 O O . ASP A 1 315 ? 16.074 -24.6 21.853 1 19.259 593 ASP B O 1
ATOM 4998 N N . HIS A 1 316 ? 14.387 -23.418 20.955 1 20.683 594 HIS B N 1
ATOM 4999 C CA . HIS A 1 316 ? 13.46 -23.638 22.052 1 20.916 594 HIS B CA 1
ATOM 5000 C C . HIS A 1 316 ? 12.657 -24.939 21.951 1 20.424 594 HIS B C 1
ATOM 5001 O O . HIS A 1 316 ? 11.8 -25.222 22.817 1 20.469 594 HIS B O 1
ATOM 5014 N N . GLY A 1 317 ? 12.929 -25.717 20.929 1 19.218 595 GLY B N 1
ATOM 5015 C CA . GLY A 1 317 ? 12.273 -27.006 20.772 1 21.616 595 GLY B CA 1
ATOM 5016 C C . GLY A 1 317 ? 10.759 -26.906 20.553 1 22.682 595 GLY B C 1
ATOM 5017 O O . GLY A 1 317 ? 9.98 -27.803 20.918 1 23.553 595 GLY B O 1
ATOM 5021 N N . LEU A 1 318 ? 10.336 -25.842 19.89 1 21.81 596 LEU B N 1
ATOM 5022 C CA . LEU A 1 318 ? 8.905 -25.692 19.694 1 20.639 596 LEU B CA 1
ATOM 5023 C C . LEU A 1 318 ? 8.41 -26.633 18.619 1 21.59 596 LEU B C 1
ATOM 5024 O O . LEU A 1 318 ? 9.001 -26.663 17.543 1 18.119 596 LEU B O 1
ATOM 5040 N N . PRO A 1 319 ? 7.234 -27.281 18.846 1 21.17 597 PRO B N 1
ATOM 5041 C CA . PRO A 1 319 ? 6.543 -27.976 17.776 1 21.67 597 PRO B CA 1
ATOM 5042 C C . PRO A 1 319 ? 6.229 -27.096 16.559 1 22.446 597 PRO B C 1
ATOM 5043 O O . PRO A 1 319 ? 6.186 -25.87 16.643 1 22.148 597 PRO B O 1
ATOM 5054 N N . GLY A 1 320 ? 5.972 -27.771 15.444 1 21.637 598 GLY B N 1
ATOM 5055 C CA . GLY A 1 320 ? 5.669 -27.119 14.189 1 23.131 598 GLY B CA 1
ATOM 5056 C C . GLY A 1 320 ? 4.192 -26.715 14.1 1 22.847 598 GLY B C 1
ATOM 5057 O O . GLY A 1 320 ? 3.391 -26.977 15.003 1 23.219 598 GLY B O 1
ATOM 5061 N N . TYR A 1 321 ? 3.842 -26.145 12.943 1 21.584 599 TYR B N 1
ATOM 5062 C CA . TYR A 1 321 ? 2.557 -25.492 12.723 1 22.301 599 TYR B CA 1
ATOM 5063 C C . TYR A 1 321 ? 1.375 -26.415 13.048 1 22.777 599 TYR B C 1
ATOM 5064 O O . TYR A 1 321 ? 0.504 -26.015 13.812 1 23.055 599 TYR B O 1
ATOM 5081 N N . ASN A 1 322 ? 1.351 -27.639 12.504 1 19.994 600 ASN B N 1
ATOM 5082 C CA . ASN A 1 322 ? 0.201 -28.497 12.668 1 21.73 600 ASN B CA 1
ATOM 5083 C C . ASN A 1 322 ? 0.017 -28.895 14.133 1 21.982 600 ASN B C 1
ATOM 5084 O O . ASN A 1 322 ? -1.139 -29.062 14.582 1 24.119 600 ASN B O 1
ATOM 5095 N N . ALA A 1 323 ? 1.11 -29.047 14.885 1 21.069 601 ALA B N 1
ATOM 5096 C CA . ALA A 1 323 ? 0.951 -29.372 16.311 1 21.028 601 ALA B CA 1
ATOM 5097 C C . ALA A 1 323 ? 0.24 -28.235 17.041 1 21.441 601 ALA B C 1
ATOM 5098 O O . ALA A 1 323 ? -0.592 -28.497 17.924 1 22.038 601 ALA B O 1
ATOM 5105 N N . TRP A 1 324 ? 0.544 -26.975 16.663 1 20.572 602 TRP B N 1
ATOM 5106 C CA . TRP A 1 324 ? -0.078 -25.831 17.309 1 20.71 602 TRP B CA 1
ATOM 5107 C C . TRP A 1 324 ? -1.513 -25.627 16.85 1 21.748 602 TRP B C 1
ATOM 5108 O O . TRP A 1 324 ? -2.378 -25.28 17.651 1 19.667 602 TRP B O 1
ATOM 5129 N N . ARG A 1 325 ? -1.773 -25.913 15.571 1 22.828 603 ARG B N 1
ATOM 5130 C CA . ARG A 1 325 ? -3.13 -25.902 15.029 1 22.168 603 ARG B CA 1
ATOM 5131 C C . ARG A 1 325 ? -4.005 -26.875 15.838 1 22.609 603 ARG B C 1
ATOM 5132 O O . ARG A 1 325 ? -5.105 -26.5 16.288 1 22.962 603 ARG B O 1
ATOM 5153 N N . ARG A 1 326 ? -3.485 -28.115 16.023 1 23.65 604 ARG B N 1
ATOM 5154 C CA . ARG A 1 326 ? -4.137 -29.159 16.812 1 24.121 604 ARG B CA 1
ATOM 5155 C C . ARG A 1 326 ? -4.399 -28.69 18.243 1 22.802 604 ARG B C 1
ATOM 5156 O O . ARG A 1 326 ? -5.508 -28.83 18.775 1 23.709 604 ARG B O 1
ATOM 5177 N N . PHE A 1 327 ? -3.378 -28.187 18.878 1 21.207 605 PHE B N 1
ATOM 5178 C CA . PHE A 1 327 ? -3.501 -27.675 20.245 1 22.417 605 PHE B CA 1
ATOM 5179 C C . PHE A 1 327 ? -4.655 -26.667 20.342 1 24.314 605 PHE B C 1
ATOM 5180 O O . PHE A 1 327 ? -5.416 -26.688 21.298 1 23.325 605 PHE B O 1
ATOM 5197 N N . CYS A 1 328 ? -4.815 -25.824 19.3 1 24.673 606 CYS B N 1
ATOM 5198 C CA . CYS A 1 328 ? -5.824 -24.774 19.285 1 24.818 606 CYS B CA 1
ATOM 5199 C C . CYS A 1 328 ? -7.184 -25.26 18.773 1 26.785 606 CYS B C 1
ATOM 5200 O O . CYS A 1 328 ? -8.142 -24.513 18.779 1 26.876 606 CYS B O 1
ATOM 5207 N N . GLY A 1 329 ? -7.3 -26.531 18.396 1 25.838 607 GLY B N 1
ATOM 5208 C CA . GLY A 1 329 ? -8.576 -27.061 17.936 1 26.164 607 GLY B CA 1
ATOM 5209 C C . GLY A 1 329 ? -8.861 -26.622 16.506 1 25.765 607 GLY B C 1
ATOM 5210 O O . GLY A 1 329 ? -9.999 -26.666 16.093 1 27.908 607 GLY B O 1
ATOM 5214 N N . LEU A 1 330 ? -7.805 -26.369 15.741 1 24.216 608 LEU B N 1
ATOM 5215 C CA . LEU A 1 330 ? -7.917 -26.002 14.352 1 25.356 608 LEU B CA 1
ATOM 5216 C C . LEU A 1 330 ? -7.492 -27.159 13.469 1 26.757 608 LEU B C 1
ATOM 5217 O O . LEU A 1 330 ? -6.501 -27.835 13.759 1 26.952 608 LEU B O 1
ATOM 5233 N N . PRO A 1 331 ? -8.107 -27.302 12.274 1 29.103 609 PRO B N 1
ATOM 5234 C CA . PRO A 1 331 ? -7.736 -28.377 11.36 1 30.042 609 PRO B CA 1
ATOM 5235 C C . PRO A 1 331 ? -6.272 -28.265 10.941 1 29.063 609 PRO B C 1
ATOM 5236 O O . PRO A 1 331 ? -5.706 -27.159 10.924 1 28.008 609 PRO B O 1
ATOM 5247 N N . GLN A 1 332 ? -5.675 -29.437 10.693 1 27.143 610 GLN B N 1
ATOM 5248 C CA . GLN A 1 332 ? -4.248 -29.563 10.366 1 25.487 610 GLN B CA 1
ATOM 5249 C C . GLN A 1 332 ? -4.064 -29.97 8.897 1 25.895 610 GLN B C 1
ATOM 5250 O O . GLN A 1 332 ? -4.244 -31.131 8.582 1 26.863 610 GLN B O 1
ATOM 5264 N N . PRO A 1 333 ? -3.692 -29.078 7.943 1 26.85 611 PRO B N 1
ATOM 5265 C CA . PRO A 1 333 ? -3.56 -29.489 6.551 1 28.55 611 PRO B CA 1
ATOM 5266 C C . PRO A 1 333 ? -2.381 -30.435 6.364 1 31.086 611 PRO B C 1
ATOM 5267 O O . PRO A 1 333 ? -1.331 -30.199 6.95 1 27.715 611 PRO B O 1
ATOM 5278 N N . GLU A 1 334 ? -2.569 -31.488 5.545 1 34.27 612 GLU B N 1
ATOM 5279 C CA . GLU A 1 334 ? -1.521 -32.442 5.199 1 34.89 612 GLU B CA 1
ATOM 5280 C C . GLU A 1 334 ? -0.971 -32.161 3.804 1 33.707 612 GLU B C 1
ATOM 5281 O O . GLU A 1 334 ? 0.215 -32.366 3.585 1 37.642 612 GLU B O 1
ATOM 5293 N N . THR A 1 335 ? -1.821 -31.706 2.862 1 29.685 613 THR B N 1
ATOM 5294 C CA . THR A 1 335 ? -1.425 -31.547 1.468 1 33.208 613 THR B CA 1
ATOM 5295 C C . THR A 1 335 ? -1.263 -30.067 1.117 1 31.974 613 THR B C 1
ATOM 5296 O O . THR A 1 335 ? -1.739 -29.188 1.831 1 30.313 613 THR B O 1
ATOM 5306 N N . VAL A 1 336 ? -0.643 -29.824 -0.036 1 31.213 614 VAL B N 1
ATOM 5307 C CA . VAL A 1 336 ? -0.496 -28.475 -0.525 1 29.712 614 VAL B CA 1
ATOM 5308 C C . VAL A 1 336 ? -1.88 -27.877 -0.78 1 27.796 614 VAL B C 1
ATOM 5309 O O . VAL A 1 336 ? -2.108 -26.719 -0.482 1 28.339 614 VAL B O 1
ATOM 5322 N N . GLY A 1 337 ? -2.818 -28.645 -1.295 1 28.637 615 GLY B N 1
ATOM 5323 C CA . GLY A 1 337 ? -4.144 -28.124 -1.578 1 28.51 615 GLY B CA 1
ATOM 5324 C C . GLY A 1 337 ? -4.866 -27.773 -0.278 1 29.238 615 GLY B C 1
ATOM 5325 O O . GLY A 1 337 ? -5.516 -26.748 -0.185 1 30.982 615 GLY B O 1
ATOM 5329 N N . GLN A 1 338 ? -4.739 -28.596 0.761 1 28.572 616 GLN B N 1
ATOM 5330 C CA . GLN A 1 338 ? -5.358 -28.275 2.035 1 30.368 616 GLN B CA 1
ATOM 5331 C C . GLN A 1 338 ? -4.727 -27.034 2.652 1 29.012 616 GLN B C 1
ATOM 5332 O O . GLN A 1 338 ? -5.432 -26.197 3.214 1 29.291 616 GLN B O 1
ATOM 5346 N N . LEU A 1 339 ? -3.404 -26.909 2.529 1 26.836 617 LEU B N 1
ATOM 5347 C CA . LEU A 1 339 ? -2.745 -25.766 3.111 1 26.714 617 LEU B CA 1
ATOM 5348 C C . LEU A 1 339 ? -3.203 -24.516 2.349 1 26.942 617 LEU B C 1
ATOM 5349 O O . LEU A 1 339 ? -3.355 -23.467 2.949 1 26.854 617 LEU B O 1
ATOM 5365 N N . GLY A 1 340 ? -3.434 -24.643 1.035 1 27.684 618 GLY B N 1
ATOM 5366 C CA . GLY A 1 340 ? -3.924 -23.556 0.196 1 29.668 618 GLY B CA 1
ATOM 5367 C C . GLY A 1 340 ? -5.279 -23.035 0.672 1 29.039 618 GLY B C 1
ATOM 5368 O O . GLY A 1 340 ? -5.506 -21.818 0.715 1 27.869 618 GLY B O 1
ATOM 5372 N N . THR A 1 341 ? -6.155 -23.988 1.018 1 28.048 619 THR B N 1
ATOM 5373 C CA . THR A 1 341 ? -7.471 -23.687 1.561 1 30.378 619 THR B CA 1
ATOM 5374 C C . THR A 1 341 ? -7.35 -22.955 2.916 1 30.223 619 THR B C 1
ATOM 5375 O O . THR A 1 341 ? -7.959 -21.923 3.145 1 26.942 619 THR B O 1
ATOM 5385 N N . VAL A 1 342 ? -6.5 -23.461 3.796 1 27.303 620 VAL B N 1
ATOM 5386 C CA . VAL A 1 342 ? -6.351 -22.874 5.122 1 29.12 620 VAL B CA 1
ATOM 5387 C C . VAL A 1 342 ? -5.76 -21.469 5.026 1 28.835 620 VAL B C 1
ATOM 5388 O O . VAL A 1 342 ? -6.175 -20.591 5.758 1 29.342 620 VAL B O 1
ATOM 5401 N N . LEU A 1 343 ? -4.797 -21.245 4.125 1 28.218 621 LEU B N 1
ATOM 5402 C CA . LEU A 1 343 ? -4.196 -19.921 3.953 1 29.049 621 LEU B CA 1
ATOM 5403 C C . LEU A 1 343 ? -4.958 -19.031 2.953 1 27.725 621 LEU B C 1
ATOM 5404 O O . LEU A 1 343 ? -4.583 -17.881 2.705 1 29.158 621 LEU B O 1
ATOM 5420 N N . ARG A 1 344 ? -6.016 -19.564 2.349 1 29.873 622 ARG B N 1
ATOM 5421 C CA . ARG A 1 344 ? -6.691 -18.921 1.217 1 31.398 622 ARG B CA 1
ATOM 5422 C C . ARG A 1 344 ? -5.672 -18.365 0.233 1 31.401 622 ARG B C 1
ATOM 5423 O O . ARG A 1 344 ? -5.805 -17.253 -0.262 1 29.662 622 ARG B O 1
ATOM 5444 N N . ASN A 1 345 ? -4.654 -19.164 -0.059 1 30.078 623 ASN B N 1
ATOM 5445 C CA . ASN A 1 345 ? -3.579 -18.726 -0.931 1 30.111 623 ASN B CA 1
ATOM 5446 C C . ASN A 1 345 ? -2.738 -19.944 -1.316 1 28.689 623 ASN B C 1
ATOM 5447 O O . ASN A 1 345 ? -1.9 -20.407 -0.527 1 27.852 623 ASN B O 1
ATOM 5458 N N . LEU A 1 346 ? -3.051 -20.51 -2.465 1 30.732 624 LEU B N 1
ATOM 5459 C CA . LEU A 1 346 ? -2.383 -21.675 -3.023 1 31.954 624 LEU B CA 1
ATOM 5460 C C . LEU A 1 346 ? -0.908 -21.36 -3.311 1 33.193 624 LEU B C 1
ATOM 5461 O O . LEU A 1 346 ? -0.024 -22.197 -3.081 1 31.304 624 LEU B O 1
ATOM 5477 N N . LYS A 1 347 ? -0.641 -20.127 -3.747 1 32.548 625 LYS B N 1
ATOM 5478 C CA . LYS A 1 347 ? 0.708 -19.781 -4.13 1 36.722 625 LYS B CA 1
ATOM 5479 C C . LYS A 1 347 ? 1.623 -19.79 -2.892 1 32.922 625 LYS B C 1
ATOM 5480 O O . LYS A 1 347 ? 2.747 -20.306 -2.957 1 29.236 625 LYS B O 1
ATOM 5499 N N . LEU A 1 348 ? 1.161 -19.222 -1.768 1 28.361 626 LEU B N 1
ATOM 5500 C CA . LEU A 1 348 ? 1.968 -19.272 -0.579 1 27.682 626 LEU B CA 1
ATOM 5501 C C . LEU A 1 348 ? 2.123 -20.697 -0.054 1 28.651 626 LEU B C 1
ATOM 5502 O O . LEU A 1 348 ? 3.19 -21.098 0.463 1 24.824 626 LEU B O 1
ATOM 5518 N N . ALA A 1 349 ? 1.037 -21.467 -0.17 1 26.394 627 ALA B N 1
ATOM 5519 C CA . ALA A 1 349 ? 1.099 -22.849 0.269 1 28.566 627 ALA B CA 1
ATOM 5520 C C . ALA A 1 349 ? 2.195 -23.603 -0.507 1 30.081 627 ALA B C 1
ATOM 5521 O O . ALA A 1 349 ? 2.975 -24.365 0.081 1 27.845 627 ALA B O 1
ATOM 5528 N N . ARG A 1 350 ? 2.297 -23.338 -1.814 1 28.195 628 ARG B N 1
ATOM 5529 C CA . ARG A 1 350 ? 3.346 -23.959 -2.605 1 29.604 628 ARG B CA 1
ATOM 5530 C C . ARG A 1 350 ? 4.726 -23.526 -2.128 1 28.641 628 ARG B C 1
ATOM 5531 O O . ARG A 1 350 ? 5.623 -24.341 -2.022 1 28.201 628 ARG B O 1
ATOM 5552 N N . LYS A 1 351 ? 4.923 -22.241 -1.885 1 29.871 629 LYS B N 1
ATOM 5553 C CA . LYS A 1 351 ? 6.221 -21.791 -1.4 1 31.97 629 LYS B CA 1
ATOM 5554 C C . LYS A 1 351 ? 6.56 -22.488 -0.079 1 32.268 629 LYS B C 1
ATOM 5555 O O . LYS A 1 351 ? 7.705 -22.907 0.128 1 31.387 629 LYS B O 1
ATOM 5574 N N . LEU A 1 352 ? 5.585 -22.602 0.829 1 29.516 630 LEU B N 1
ATOM 5575 C CA . LEU A 1 352 ? 5.861 -23.163 2.146 1 28.1 630 LEU B CA 1
ATOM 5576 C C . LEU A 1 352 ? 6.203 -24.656 2.047 1 30.684 630 LEU B C 1
ATOM 5577 O O . LEU A 1 352 ? 7.068 -25.165 2.791 1 26.575 630 LEU B O 1
ATOM 5593 N N . MET A 1 353 ? 5.521 -25.357 1.129 1 25.941 631 MET B N 1
ATOM 5594 C CA . MET A 1 353 ? 5.779 -26.774 0.98 1 29.924 631 MET B CA 1
ATOM 5595 C C . MET A 1 353 ? 7.13 -27.019 0.283 1 28.407 631 MET B C 1
ATOM 5596 O O . MET A 1 353 ? 7.777 -27.999 0.593 1 25.073 631 MET B O 1
ATOM 5610 N N . GLU A 1 354 ? 7.492 -26.192 -0.708 1 27.915 632 GLU B N 1
ATOM 5611 C CA . GLU A 1 354 ? 8.819 -26.204 -1.288 1 29.609 632 GLU B CA 1
ATOM 5612 C C . GLU A 1 354 ? 9.903 -26.097 -0.229 1 27.907 632 GLU B C 1
ATOM 5613 O O . GLU A 1 354 ? 10.877 -26.796 -0.344 1 28.8 632 GLU B O 1
ATOM 5625 N N . GLN A 1 355 ? 9.742 -25.22 0.785 1 29.293 633 GLN B N 1
ATOM 5626 C CA . GLN A 1 355 ? 10.688 -25.075 1.878 1 27.465 633 GLN B CA 1
ATOM 5627 C C . GLN A 1 355 ? 10.641 -26.243 2.851 1 28.068 633 GLN B C 1
ATOM 5628 O O . GLN A 1 355 ? 11.687 -26.784 3.18 1 28.529 633 GLN B O 1
ATOM 5642 N N . TYR A 1 356 ? 9.444 -26.611 3.336 1 27.455 634 TYR B N 1
ATOM 5643 C CA . TYR A 1 356 ? 9.36 -27.412 4.538 1 27.242 634 TYR B CA 1
ATOM 5644 C C . TYR A 1 356 ? 9.012 -28.878 4.248 1 27.551 634 TYR B C 1
ATOM 5645 O O . TYR A 1 356 ? 9.133 -29.728 5.129 1 27.771 634 TYR B O 1
ATOM 5662 N N . GLY A 1 357 ? 8.413 -29.148 3.096 1 28.33 635 GLY B N 1
ATOM 5663 C CA . GLY A 1 357 ? 8.067 -30.525 2.734 1 31.377 635 GLY B CA 1
ATOM 5664 C C . GLY A 1 357 ? 6.699 -30.948 3.283 1 32.9 635 GLY B C 1
ATOM 5665 O O . GLY A 1 357 ? 5.946 -31.585 2.565 1 35.31 635 GLY B O 1
ATOM 5669 N N . THR A 1 358 ? 6.395 -30.582 4.541 1 29.92 636 THR B N 1
ATOM 5670 C CA . THR A 1 358 ? 5.135 -30.892 5.185 1 28.377 636 THR B CA 1
ATOM 5671 C C . THR A 1 358 ? 4.742 -29.709 6.06 1 28.02 636 THR B C 1
ATOM 5672 O O . THR A 1 358 ? 5.581 -29.125 6.737 1 27.718 636 THR B O 1
ATOM 5682 N N . PRO A 1 359 ? 3.429 -29.38 6.161 1 29.081 637 PRO B N 1
ATOM 5683 C CA . PRO A 1 359 ? 2.98 -28.363 7.085 1 29.308 637 PRO B CA 1
ATOM 5684 C C . PRO A 1 359 ? 3.235 -28.732 8.537 1 29.318 637 PRO B C 1
ATOM 5685 O O . PRO A 1 359 ? 3.19 -27.865 9.401 1 30.588 637 PRO B O 1
ATOM 5696 N N . ASN A 1 360 ? 3.544 -30.009 8.81 1 31.198 638 ASN B N 1
ATOM 5697 C CA . ASN A 1 360 ? 3.938 -30.368 10.161 1 27.959 638 ASN B CA 1
ATOM 5698 C C . ASN A 1 360 ? 5.235 -29.68 10.587 1 24.681 638 ASN B C 1
ATOM 5699 O O . ASN A 1 360 ? 5.479 -29.52 11.776 1 23.262 638 ASN B O 1
ATOM 5710 N N . ASN A 1 361 ? 6.089 -29.321 9.631 1 22.946 639 ASN B N 1
ATOM 5711 C CA . ASN A 1 361 ? 7.413 -28.81 9.939 1 22.932 639 ASN B CA 1
ATOM 5712 C C . ASN A 1 361 ? 7.475 -27.275 9.853 1 23.69 639 ASN B C 1
ATOM 5713 O O . ASN A 1 361 ? 8.502 -26.663 10.173 1 22.183 639 ASN B O 1
ATOM 5724 N N . ILE A 1 362 ? 6.392 -26.609 9.436 1 22.501 640 ILE B N 1
ATOM 5725 C CA . ILE A 1 362 ? 6.49 -25.167 9.308 1 23.401 640 ILE B CA 1
ATOM 5726 C C . ILE A 1 362 ? 6.754 -24.573 10.704 1 23.348 640 ILE B C 1
ATOM 5727 O O . ILE A 1 362 ? 6.054 -24.925 11.674 1 20.202 640 ILE B O 1
ATOM 5743 N N . ASP A 1 363 ? 7.755 -23.672 10.791 1 21.92 641 ASP B N 1
ATOM 5744 C CA . ASP A 1 363 ? 8.086 -23.043 12.056 1 23.452 641 ASP B CA 1
ATOM 5745 C C . ASP A 1 363 ? 6.926 -22.145 12.5 1 25.105 641 ASP B C 1
ATOM 5746 O O . ASP A 1 363 ? 6.327 -21.495 11.678 1 22.994 641 ASP B O 1
ATOM 5755 N N . ILE A 1 364 ? 6.677 -22.075 13.809 1 21.699 642 ILE B N 1
ATOM 5756 C CA . ILE A 1 364 ? 5.465 -21.483 14.338 1 23.431 642 ILE B CA 1
ATOM 5757 C C . ILE A 1 364 ? 5.3 -20.01 13.935 1 24.043 642 ILE B C 1
ATOM 5758 O O . ILE A 1 364 ? 4.18 -19.617 13.565 1 22.375 642 ILE B O 1
ATOM 5774 N N . TRP A 1 365 ? 6.354 -19.19 13.987 1 19.962 643 TRP B N 1
ATOM 5775 C CA . TRP A 1 365 ? 6.202 -17.784 13.567 1 19.826 643 TRP B CA 1
ATOM 5776 C C . TRP A 1 365 ? 5.821 -17.683 12.097 1 21.351 643 TRP B C 1
ATOM 5777 O O . TRP A 1 365 ? 4.964 -16.896 11.731 1 21.636 643 TRP B O 1
ATOM 5798 N N . MET A 1 366 ? 6.523 -18.446 11.261 1 20.953 644 MET B N 1
ATOM 5799 C CA . MET A 1 366 ? 6.383 -18.374 9.825 1 21.421 644 MET B CA 1
ATOM 5800 C C . MET A 1 366 ? 4.956 -18.807 9.509 1 25.227 644 MET B C 1
ATOM 5801 O O . MET A 1 366 ? 4.284 -18.151 8.748 1 24.123 644 MET B O 1
ATOM 5815 N N . GLY A 1 367 ? 4.509 -19.914 10.12 1 22.446 645 GLY B N 1
ATOM 5816 C CA . GLY A 1 367 ? 3.172 -20.399 9.896 1 24.573 645 GLY B CA 1
ATOM 5817 C C . GLY A 1 367 ? 2.12 -19.424 10.415 1 25.528 645 GLY B C 1
ATOM 5818 O O . GLY A 1 367 ? 1.125 -19.205 9.755 1 20.939 645 GLY B O 1
ATOM 5822 N N . GLY A 1 368 ? 2.323 -18.897 11.639 1 23.206 646 GLY B N 1
ATOM 5823 C CA . GLY A 1 368 ? 1.394 -17.969 12.276 1 22.293 646 GLY B CA 1
ATOM 5824 C C . GLY A 1 368 ? 1.14 -16.753 11.395 1 22.096 646 GLY B C 1
ATOM 5825 O O . GLY A 1 368 ? -0.015 -16.378 11.132 1 21.398 646 GLY B O 1
ATOM 5829 N N . VAL A 1 369 ? 2.228 -16.153 10.918 1 21.829 647 VAL B N 1
ATOM 5830 C CA . VAL A 1 369 ? 2.123 -14.871 10.208 1 22.576 647 VAL B CA 1
ATOM 5831 C C . VAL A 1 369 ? 1.671 -15.075 8.78 1 22.461 647 VAL B C 1
ATOM 5832 O O . VAL A 1 369 ? 1.232 -14.102 8.164 1 23.74 647 VAL B O 1
ATOM 5845 N N . SER A 1 370 ? 1.748 -16.313 8.291 1 22.896 648 SER B N 1
ATOM 5846 C CA . SER A 1 370 ? 1.29 -16.68 6.965 1 25.549 648 SER B CA 1
ATOM 5847 C C . SER A 1 370 ? -0.238 -16.705 6.869 1 26.212 648 SER B C 1
ATOM 5848 O O . SER A 1 370 ? -0.78 -16.599 5.769 1 27.143 648 SER B O 1
ATOM 5855 N N . GLU A 1 371 ? -0.926 -16.972 7.981 1 23.277 649 GLU B N 1
ATOM 5856 C CA . GLU A 1 371 ? -2.363 -17.18 7.957 1 25.131 649 GLU B CA 1
ATOM 5857 C C . GLU A 1 371 ? -3.09 -15.883 7.586 1 25.367 649 GLU B C 1
ATOM 5858 O O . GLU A 1 371 ? -2.672 -14.812 7.982 1 25.446 649 GLU B O 1
ATOM 5870 N N . PRO A 1 372 ? -4.219 -15.955 6.851 1 26.009 650 PRO B N 1
ATOM 5871 C CA . PRO A 1 372 ? -5.037 -14.78 6.582 1 27.73 650 PRO B CA 1
ATOM 5872 C C . PRO A 1 372 ? -5.574 -14.156 7.846 1 25.373 650 PRO B C 1
ATOM 5873 O O . PRO A 1 372 ? -5.827 -14.838 8.829 1 23.92 650 PRO B O 1
ATOM 5884 N N . LEU A 1 373 ? -5.727 -12.836 7.825 1 26.492 651 LEU B N 1
ATOM 5885 C CA . LEU A 1 373 ? -6.044 -12.128 9.075 1 26.458 651 LEU B CA 1
ATOM 5886 C C . LEU A 1 373 ? -7.533 -12.23 9.411 1 27.064 651 LEU B C 1
ATOM 5887 O O . LEU A 1 373 ? -8.382 -12.136 8.547 1 28.429 651 LEU B O 1
ATOM 5903 N N . LYS A 1 374 ? -7.862 -12.421 10.679 1 28.336 652 LYS B N 1
ATOM 5904 C CA . LYS A 1 374 ? -9.25 -12.375 11.104 1 29.064 652 LYS B CA 1
ATOM 5905 C C . LYS A 1 374 ? -9.809 -10.979 10.827 1 29.283 652 LYS B C 1
ATOM 5906 O O . LYS A 1 374 ? -9.104 -9.993 10.93 1 27.921 652 LYS B O 1
ATOM 5925 N N . ARG A 1 375 ? -11.082 -10.911 10.498 1 30.405 653 ARG B N 1
ATOM 5926 C CA . ARG A 1 375 ? -11.779 -9.664 10.285 1 32.732 653 ARG B CA 1
ATOM 5927 C C . ARG A 1 375 ? -11.508 -8.727 11.465 1 33.177 653 ARG B C 1
ATOM 5928 O O . ARG A 1 375 ? -11.812 -9.044 12.625 1 27.779 653 ARG B O 1
ATOM 5949 N N . LYS A 1 376 ? -11.011 -7.535 11.106 1 30.939 654 LYS B N 1
ATOM 5950 C CA . LYS A 1 376 ? -10.742 -6.437 12.011 1 31.58 654 LYS B CA 1
ATOM 5951 C C . LYS A 1 376 ? -9.661 -6.8 13.023 1 29.217 654 LYS B C 1
ATOM 5952 O O . LYS A 1 376 ? -9.504 -6.119 14.025 1 29.004 654 LYS B O 1
ATOM 5971 N N . GLY A 1 377 ? -8.903 -7.868 12.782 1 29.095 655 GLY B N 1
ATOM 5972 C CA . GLY A 1 377 ? -7.693 -8.105 13.545 1 29.709 655 GLY B CA 1
ATOM 5973 C C . GLY A 1 377 ? -6.452 -8.137 12.646 1 28.178 655 GLY B C 1
ATOM 5974 O O . GLY A 1 377 ? -6.576 -8.007 11.456 1 30.761 655 GLY B O 1
ATOM 5978 N N . ARG A 1 378 ? -5.284 -8.435 13.22 1 25.804 656 ARG B N 1
ATOM 5979 C CA . ARG A 1 378 ? -4.027 -8.416 12.507 1 23.815 656 ARG B CA 1
ATOM 5980 C C . ARG A 1 378 ? -3.264 -9.726 12.75 1 23.142 656 ARG B C 1
ATOM 5981 O O . ARG A 1 378 ? -2.061 -9.816 12.527 1 24.616 656 ARG B O 1
ATOM 6002 N N . VAL A 1 379 ? -3.991 -10.762 13.157 1 22.719 657 VAL B N 1
ATOM 6003 C CA . VAL A 1 379 ? -3.469 -12.113 13.199 1 21.998 657 VAL B CA 1
ATOM 6004 C C . VAL A 1 379 ? -4.536 -13.046 12.649 1 21.879 657 VAL B C 1
ATOM 6005 O O . VAL A 1 379 ? -5.699 -12.697 12.667 1 22.683 657 VAL B O 1
ATOM 6018 N N . GLY A 1 380 ? -4.116 -14.249 12.224 1 25.012 658 GLY B N 1
ATOM 6019 C CA . GLY A 1 380 ? -5.062 -15.303 11.875 1 25.836 658 GLY B CA 1
ATOM 6020 C C . GLY A 1 380 ? -5.428 -16.184 13.061 1 25.685 658 GLY B C 1
ATOM 6021 O O . GLY A 1 380 ? -5.123 -15.867 14.211 1 24.42 658 GLY B O 1
ATOM 6025 N N . PRO A 1 381 ? -6.216 -17.256 12.828 1 24.614 659 PRO B N 1
ATOM 6026 C CA . PRO A 1 381 ? -6.774 -18.006 13.94 1 23.707 659 PRO B CA 1
ATOM 6027 C C . PRO A 1 381 ? -5.722 -18.687 14.83 1 24.875 659 PRO B C 1
ATOM 6028 O O . PRO A 1 381 ? -5.912 -18.793 16.013 1 23.23 659 PRO B O 1
ATOM 6039 N N . LEU A 1 382 ? -4.584 -19.147 14.271 1 25.015 660 LEU B N 1
ATOM 6040 C CA . LEU A 1 382 ? -3.568 -19.792 15.075 1 22.639 660 LEU B CA 1
ATOM 6041 C C . LEU A 1 382 ? -3.004 -18.804 16.096 1 21.803 660 LEU B C 1
ATOM 6042 O O . LEU A 1 382 ? -2.982 -19.039 17.309 1 22.953 660 LEU B O 1
ATOM 6058 N N . LEU A 1 383 ? -2.507 -17.678 15.608 1 22.173 661 LEU B N 1
ATOM 6059 C CA . LEU A 1 383 ? -1.92 -16.674 16.478 1 23.545 661 LEU B CA 1
ATOM 6060 C C . LEU A 1 383 ? -2.98 -16.087 17.4 1 23.711 661 LEU B C 1
ATOM 6061 O O . LEU A 1 383 ? -2.661 -15.702 18.513 1 20.846 661 LEU B O 1
ATOM 6077 N N . ALA A 1 384 ? -4.226 -15.994 16.945 1 22.336 662 ALA B N 1
ATOM 6078 C CA . ALA A 1 384 ? -5.272 -15.459 17.808 1 23.045 662 ALA B CA 1
ATOM 6079 C C . ALA A 1 384 ? -5.498 -16.384 19 1 25.758 662 ALA B C 1
ATOM 6080 O O . ALA A 1 384 ? -5.708 -15.897 20.091 1 23.254 662 ALA B O 1
ATOM 6087 N N . CYS A 1 385 ? -5.457 -17.699 18.761 1 26.41 663 CYS B N 1
ATOM 6088 C CA . CYS A 1 385 ? -5.59 -18.677 19.824 1 26.193 663 CYS B CA 1
ATOM 6089 C C . CYS A 1 385 ? -4.422 -18.558 20.829 1 25.372 663 CYS B C 1
ATOM 6090 O O . CYS A 1 385 ? -4.648 -18.462 22.011 1 23.69 663 CYS B O 1
ATOM 6097 N N . ILE A 1 386 ? -3.181 -18.534 20.347 1 23.541 664 ILE B N 1
ATOM 6098 C CA . ILE A 1 386 ? -2.03 -18.552 21.223 1 25.383 664 ILE B CA 1
ATOM 6099 C C . ILE A 1 386 ? -1.949 -17.252 22.039 1 25.103 664 ILE B C 1
ATOM 6100 O O . ILE A 1 386 ? -1.801 -17.28 23.285 1 20.709 664 ILE B O 1
ATOM 6116 N N . ILE A 1 387 ? -2.06 -16.112 21.332 1 22.424 665 ILE B N 1
ATOM 6117 C CA . ILE A 1 387 ? -1.991 -14.81 21.998 1 21.896 665 ILE B CA 1
ATOM 6118 C C . ILE A 1 387 ? -3.174 -14.577 22.933 1 21.152 665 ILE B C 1
ATOM 6119 O O . ILE A 1 387 ? -2.999 -14.119 24.06 1 24.728 665 ILE B O 1
ATOM 6135 N N . GLY A 1 388 ? -4.381 -14.847 22.459 1 21.204 666 GLY B N 1
ATOM 6136 C CA . GLY A 1 388 ? -5.573 -14.688 23.284 1 23.457 666 GLY B CA 1
ATOM 6137 C C . GLY A 1 388 ? -5.548 -15.553 24.555 1 22.404 666 GLY B C 1
ATOM 6138 O O . GLY A 1 388 ? -5.909 -15.063 25.614 1 20.835 666 GLY B O 1
ATOM 6142 N N . THR A 1 389 ? -5.177 -16.844 24.428 1 24.659 667 THR B N 1
ATOM 6143 C CA . THR A 1 389 ? -5.019 -17.734 25.601 1 23.275 667 THR B CA 1
ATOM 6144 C C . THR A 1 389 ? -3.994 -17.147 26.579 1 22.289 667 THR B C 1
ATOM 6145 O O . THR A 1 389 ? -4.196 -17.108 27.813 1 20.802 667 THR B O 1
ATOM 6155 N N . GLN A 1 390 ? -2.839 -16.727 26.068 1 21.263 668 GLN B N 1
ATOM 6156 C CA . GLN A 1 390 ? -1.824 -16.15 26.943 1 20.261 668 GLN B CA 1
ATOM 6157 C C . GLN A 1 390 ? -2.373 -14.978 27.771 1 23.452 668 GLN B C 1
ATOM 6158 O O . GLN A 1 390 ? -2.212 -14.94 28.999 1 22.46 668 GLN B O 1
ATOM 6172 N N . PHE A 1 391 ? -3.042 -14.021 27.113 1 22.082 669 PHE B N 1
ATOM 6173 C CA . PHE A 1 391 ? -3.475 -12.824 27.806 1 21.771 669 PHE B CA 1
ATOM 6174 C C . PHE A 1 391 ? -4.661 -13.098 28.714 1 22.603 669 PHE B C 1
ATOM 6175 O O . PHE A 1 391 ? -4.863 -12.369 29.664 1 23.467 669 PHE B O 1
ATOM 6192 N N . ARG A 1 392 ? -5.455 -14.124 28.436 1 24.868 670 ARG B N 1
ATOM 6193 C CA . ARG A 1 392 ? -6.515 -14.477 29.346 1 24.673 670 ARG B CA 1
ATOM 6194 C C . ARG A 1 392 ? -5.918 -14.98 30.661 1 23.295 670 ARG B C 1
ATOM 6195 O O . ARG A 1 392 ? -6.413 -14.642 31.711 1 21.847 670 ARG B O 1
ATOM 6216 N N . LYS A 1 393 ? -4.857 -15.782 30.579 1 21.674 671 LYS B N 1
ATOM 6217 C CA . LYS A 1 393 ? -4.219 -16.286 31.783 1 25.02 671 LYS B CA 1
ATOM 6218 C C . LYS A 1 393 ? -3.545 -15.175 32.562 1 25.229 671 LYS B C 1
ATOM 6219 O O . LYS A 1 393 ? -3.568 -15.23 33.78 1 22.214 671 LYS B O 1
ATOM 6238 N N . LEU A 1 394 ? -2.972 -14.18 31.867 1 24.541 672 LEU B N 1
ATOM 6239 C CA . LEU A 1 394 ? -2.284 -13.095 32.538 1 25.534 672 LEU B CA 1
ATOM 6240 C C . LEU A 1 394 ? -3.284 -12.239 33.303 1 26.346 672 LEU B C 1
ATOM 6241 O O . LEU A 1 394 ? -2.912 -11.613 34.291 1 24.804 672 LEU B O 1
ATOM 6257 N N . ARG A 1 395 ? -4.541 -12.225 32.838 1 24.916 673 ARG B N 1
ATOM 6258 C CA . ARG A 1 395 ? -5.578 -11.426 33.477 1 24.555 673 ARG B CA 1
ATOM 6259 C C . ARG A 1 395 ? -6.23 -12.186 34.634 1 24.745 673 ARG B C 1
ATOM 6260 O O . ARG A 1 395 ? -6.272 -11.67 35.754 1 23.015 673 ARG B O 1
ATOM 6281 N N . ASP A 1 396 ? -6.724 -13.398 34.334 1 23.249 674 ASP B N 1
ATOM 6282 C CA . ASP A 1 396 ? -7.5 -14.179 35.292 1 27.002 674 ASP B CA 1
ATOM 6283 C C . ASP A 1 396 ? -6.594 -14.738 36.398 1 25.906 674 ASP B C 1
ATOM 6284 O O . ASP A 1 396 ? -7.072 -14.998 37.512 1 23.929 674 ASP B O 1
ATOM 6293 N N . GLY A 1 397 ? -5.283 -14.894 36.095 1 22.956 675 GLY B N 1
ATOM 6294 C CA . GLY A 1 397 ? -4.345 -15.423 37.078 1 23.297 675 GLY B CA 1
ATOM 6295 C C . GLY A 1 397 ? -3.518 -14.332 37.786 1 23.269 675 GLY B C 1
ATOM 6296 O O . GLY A 1 397 ? -2.49 -14.65 38.394 1 23.222 675 GLY B O 1
ATOM 6300 N N . ASP A 1 398 ? -3.975 -13.063 37.742 1 22.519 676 ASP B N 1
ATOM 6301 C CA . ASP A 1 398 ? -3.229 -11.958 38.336 1 24.458 676 ASP B CA 1
ATOM 6302 C C . ASP A 1 398 ? -3.989 -11.441 39.545 1 23.711 676 ASP B C 1
ATOM 6303 O O . ASP A 1 398 ? -5.097 -10.91 39.413 1 26.567 676 ASP B O 1
ATOM 6312 N N . ARG A 1 399 ? -3.442 -11.714 40.726 1 24.308 677 ARG B N 1
ATOM 6313 C CA . ARG A 1 399 ? -4.093 -11.341 41.974 1 24.867 677 ARG B CA 1
ATOM 6314 C C . ARG A 1 399 ? -4.253 -9.818 42.05 1 24.199 677 ARG B C 1
ATOM 6315 O O . ARG A 1 399 ? -5.118 -9.319 42.768 1 25.801 677 ARG B O 1
ATOM 6336 N N . PHE A 1 400 ? -3.4 -9.068 41.355 1 24.816 678 PHE B N 1
ATOM 6337 C CA . PHE A 1 400 ? -3.439 -7.604 41.394 1 26.195 678 PHE B CA 1
ATOM 6338 C C . PHE A 1 400 ? -4.042 -7.031 40.109 1 26.246 678 PHE B C 1
ATOM 6339 O O . PHE A 1 400 ? -3.882 -5.869 39.82 1 24.722 678 PHE B O 1
ATOM 6356 N N . TRP A 1 401 ? -4.775 -7.818 39.338 1 26.266 679 TRP B N 1
ATOM 6357 C CA . TRP A 1 401 ? -5.523 -7.235 38.229 1 25.494 679 TRP B CA 1
ATOM 6358 C C . TRP A 1 401 ? -6.379 -6.072 38.732 1 24.606 679 TRP B C 1
ATOM 6359 O O . TRP A 1 401 ? -7.042 -6.156 39.775 1 24.372 679 TRP B O 1
ATOM 6380 N N . TRP A 1 402 ? -6.398 -4.995 37.956 1 24.609 680 TRP B N 1
ATOM 6381 C CA . TRP A 1 402 ? -6.962 -3.724 38.366 1 26.206 680 TRP B CA 1
ATOM 6382 C C . TRP A 1 402 ? -8.438 -3.842 38.729 1 26.125 680 TRP B C 1
ATOM 6383 O O . TRP A 1 402 ? -8.873 -3.096 39.593 1 24.479 680 TRP B O 1
ATOM 6404 N N . GLU A 1 403 ? -9.201 -4.768 38.119 1 27.846 681 GLU B N 1
ATOM 6405 C CA . GLU A 1 403 ? -10.632 -4.93 38.441 1 31.764 681 GLU B CA 1
ATOM 6406 C C . GLU A 1 403 ? -10.851 -5.959 39.567 1 30.897 681 GLU B C 1
ATOM 6407 O O . GLU A 1 403 ? -11.968 -6.273 39.897 1 29.037 681 GLU B O 1
ATOM 6419 N N . ASN A 1 404 ? -9.812 -6.594 40.089 1 29.94 682 ASN B N 1
ATOM 6420 C CA . ASN A 1 404 ? -10.037 -7.621 41.105 1 31.149 682 ASN B CA 1
ATOM 6421 C C . ASN A 1 404 ? -10.498 -6.927 42.377 1 31.643 682 ASN B C 1
ATOM 6422 O O . ASN A 1 404 ? -9.918 -5.922 42.8 1 33.848 682 ASN B O 1
ATOM 6433 N N . GLU A 1 405 ? -11.537 -7.463 42.985 1 31.108 683 GLU B N 1
ATOM 6434 C CA . GLU A 1 405 ? -12.03 -6.921 44.238 1 37.515 683 GLU B CA 1
ATOM 6435 C C . GLU A 1 405 ? -10.883 -6.759 45.24 1 33.501 683 GLU B C 1
ATOM 6436 O O . GLU A 1 405 ? -10.11 -7.686 45.449 1 28.808 683 GLU B O 1
ATOM 6448 N N . GLY A 1 406 ? -10.794 -5.548 45.824 1 33.298 684 GLY B N 1
ATOM 6449 C CA . GLY A 1 406 ? -9.843 -5.249 46.881 1 33.491 684 GLY B CA 1
ATOM 6450 C C . GLY A 1 406 ? -8.558 -4.611 46.357 1 31.928 684 GLY B C 1
ATOM 6451 O O . GLY A 1 406 ? -7.78 -4.069 47.123 1 31.731 684 GLY B O 1
ATOM 6455 N N . VAL A 1 407 ? -8.317 -4.618 45.044 1 31.928 685 VAL B N 1
ATOM 6456 C CA . VAL A 1 407 ? -7.129 -3.944 44.546 1 28.848 685 VAL B CA 1
ATOM 6457 C C . VAL A 1 407 ? -7.328 -2.423 44.515 1 31.291 685 VAL B C 1
ATOM 6458 O O . VAL A 1 407 ? -6.49 -1.671 45.012 1 31.066 685 VAL B O 1
ATOM 6471 N N . PHE A 1 408 ? -8.431 -1.943 43.919 1 33.108 686 PHE B N 1
ATOM 6472 C CA . PHE A 1 408 ? -8.795 -0.527 43.942 1 31.704 686 PHE B CA 1
ATOM 6473 C C . PHE A 1 408 ? -10.209 -0.425 44.497 1 32.6 686 PHE B C 1
ATOM 6474 O O . PHE A 1 408 ? -10.963 -1.401 44.435 1 33.141 686 PHE B O 1
ATOM 6491 N N . SER A 1 409 ? -10.559 0.745 45.046 1 32.17 687 SER B N 1
ATOM 6492 C CA . SER A 1 409 ? -11.938 1.009 45.448 1 35.275 687 SER B CA 1
ATOM 6493 C C . SER A 1 409 ? -12.768 1.172 44.176 1 38.357 687 SER B C 1
ATOM 6494 O O . SER A 1 409 ? -12.224 1.398 43.096 1 37.054 687 SER B O 1
ATOM 6501 N N . MET A 1 410 ? -14.088 1.187 44.357 1 40.73 688 MET B N 1
ATOM 6502 C CA . MET A 1 410 ? -14.988 1.404 43.249 1 43.952 688 MET B CA 1
ATOM 6503 C C . MET A 1 410 ? -14.763 2.786 42.645 1 42.197 688 MET B C 1
ATOM 6504 O O . MET A 1 410 ? -14.775 2.944 41.416 1 37.462 688 MET B O 1
ATOM 6518 N N . GLN A 1 411 ? -14.591 3.792 43.511 1 39.17 689 GLN B N 1
ATOM 6519 C CA . GLN A 1 411 ? -14.358 5.149 43.043 1 39.698 689 GLN B CA 1
ATOM 6520 C C . GLN A 1 411 ? -13.059 5.208 42.244 1 38.43 689 GLN B C 1
ATOM 6521 O O . GLN A 1 411 ? -12.995 5.892 41.218 1 40.862 689 GLN B O 1
ATOM 6535 N N . GLN A 1 412 ? -12.018 4.51 42.705 1 35.279 690 GLN B N 1
ATOM 6536 C CA . GLN A 1 412 ? -10.754 4.532 41.983 1 33.781 690 GLN B CA 1
ATOM 6537 C C . GLN A 1 412 ? -10.92 3.853 40.624 1 33.484 690 GLN B C 1
ATOM 6538 O O . GLN A 1 412 ? -10.363 4.306 39.632 1 31.1 690 GLN B O 1
ATOM 6552 N N . ARG A 1 413 ? -11.664 2.742 40.583 1 35.997 691 ARG B N 1
ATOM 6553 C CA . ARG A 1 413 ? -11.855 2.055 39.312 1 36.509 691 ARG B CA 1
ATOM 6554 C C . ARG A 1 413 ? -12.598 2.948 38.319 1 37.293 691 ARG B C 1
ATOM 6555 O O . ARG A 1 413 ? -12.273 2.928 37.128 1 36.928 691 ARG B O 1
ATOM 6576 N N . GLN A 1 414 ? -13.54 3.758 38.827 1 37.404 692 GLN B N 1
ATOM 6577 C CA . GLN A 1 414 ? -14.323 4.647 37.984 1 40.871 692 GLN B CA 1
ATOM 6578 C C . GLN A 1 414 ? -13.403 5.698 37.376 1 38.183 692 GLN B C 1
ATOM 6579 O O . GLN A 1 414 ? -13.532 5.998 36.192 1 36.716 692 GLN B O 1
ATOM 6593 N N . ALA A 1 415 ? -12.458 6.211 38.169 1 36.397 693 ALA B N 1
ATOM 6594 C CA . ALA A 1 415 ? -11.495 7.196 37.687 1 35.795 693 ALA B CA 1
ATOM 6595 C C . ALA A 1 415 ? -10.532 6.562 36.668 1 35.352 693 ALA B C 1
ATOM 6596 O O . ALA A 1 415 ? -10.308 7.097 35.6 1 36.766 693 ALA B O 1
ATOM 6603 N N . LEU A 1 416 ? -9.98 5.393 36.959 1 36.576 694 LEU B N 1
ATOM 6604 C CA . LEU A 1 416 ? -9.086 4.701 36.026 1 33.867 694 LEU B CA 1
ATOM 6605 C C . LEU A 1 416 ? -9.733 4.449 34.657 1 34.103 694 LEU B C 1
ATOM 6606 O O . LEU A 1 416 ? -9.037 4.426 33.626 1 35.825 694 LEU B O 1
ATOM 6622 N N . ALA A 1 417 ? -11.05 4.21 34.64 1 35.396 695 ALA B N 1
ATOM 6623 C CA . ALA A 1 417 ? -11.735 3.93 33.38 1 34.495 695 ALA B CA 1
ATOM 6624 C C . ALA A 1 417 ? -11.653 5.139 32.435 1 37.888 695 ALA B C 1
ATOM 6625 O O . ALA A 1 417 ? -11.929 5.003 31.246 1 38.57 695 ALA B O 1
ATOM 6632 N N . GLN A 1 418 ? -11.242 6.305 32.929 1 34.504 696 GLN B N 1
ATOM 6633 C CA . GLN A 1 418 ? -11.186 7.492 32.085 1 37.076 696 GLN B CA 1
ATOM 6634 C C . GLN A 1 418 ? -9.817 7.654 31.408 1 32.894 696 GLN B C 1
ATOM 6635 O O . GLN A 1 418 ? -9.645 8.551 30.584 1 33.024 696 GLN B O 1
ATOM 6649 N N . ILE A 1 419 ? -8.834 6.826 31.746 1 29.238 697 ILE B N 1
ATOM 6650 C CA . ILE A 1 419 ? -7.473 7.048 31.265 1 27.671 697 ILE B CA 1
ATOM 6651 C C . ILE A 1 419 ? -7.385 6.675 29.779 1 26.046 697 ILE B C 1
ATOM 6652 O O . ILE A 1 419 ? -8.15 5.882 29.289 1 24.978 697 ILE B O 1
ATOM 6668 N N . SER A 1 420 ? -6.44 7.26 29.061 1 25.161 698 SER B N 1
ATOM 6669 C CA . SER A 1 420 ? -6.162 6.809 27.719 1 26.789 698 SER B CA 1
ATOM 6670 C C . SER A 1 420 ? -4.724 7.178 27.352 1 28.699 698 SER B C 1
ATOM 6671 O O . SER A 1 420 ? -4.157 8.118 27.939 1 30.405 698 SER B O 1
ATOM 6678 N N . LEU A 1 421 ? -4.166 6.506 26.329 1 27.193 699 LEU B N 1
ATOM 6679 C CA . LEU A 1 421 ? -2.795 6.821 25.963 1 27.363 699 LEU B CA 1
ATOM 6680 C C . LEU A 1 421 ? -2.654 8.243 25.389 1 27.34 699 LEU B C 1
ATOM 6681 O O . LEU A 1 421 ? -1.692 8.941 25.742 1 27.264 699 LEU B O 1
ATOM 6697 N N . PRO A 1 422 ? -3.58 8.766 24.557 1 28.72 700 PRO B N 1
ATOM 6698 C CA . PRO A 1 422 ? -3.552 10.183 24.151 1 31.4 700 PRO B CA 1
ATOM 6699 C C . PRO A 1 422 ? -3.47 11.188 25.299 1 30.149 700 PRO B C 1
ATOM 6700 O O . PRO A 1 422 ? -2.671 12.114 25.282 1 34.388 700 PRO B O 1
ATOM 6711 N N . ARG A 1 423 ? -4.213 10.946 26.35 1 30.258 701 ARG B N 1
ATOM 6712 C CA . ARG A 1 423 ? -4.148 11.832 27.505 1 32.071 701 ARG B CA 1
ATOM 6713 C C . ARG A 1 423 ? -2.777 11.787 28.191 1 29.815 701 ARG B C 1
ATOM 6714 O O . ARG A 1 423 ? -2.277 12.796 28.717 1 32.99 701 ARG B O 1
ATOM 6735 N N . ILE A 1 424 ? -2.218 10.592 28.298 1 27.79 702 ILE B N 1
ATOM 6736 C CA . ILE A 1 424 ? -0.907 10.42 28.903 1 28.322 702 ILE B CA 1
ATOM 6737 C C . ILE A 1 424 ? 0.134 11.215 28.115 1 29.232 702 ILE B C 1
ATOM 6738 O O . ILE A 1 424 ? 1.038 11.817 28.715 1 27.719 702 ILE B O 1
ATOM 6754 N N . ILE A 1 425 ? -0.029 11.242 26.774 1 27.292 703 ILE B N 1
ATOM 6755 C CA . ILE A 1 425 ? 0.898 12.014 25.96 1 28.78 703 ILE B CA 1
ATOM 6756 C C . ILE A 1 425 ? 0.749 13.513 26.232 1 29.973 703 ILE B C 1
ATOM 6757 O O . ILE A 1 425 ? 1.732 14.264 26.368 1 30.728 703 ILE B O 1
ATOM 6773 N N . CYS A 1 426 ? -0.507 13.968 26.265 1 31.489 704 CYS B N 1
ATOM 6774 C CA . CYS A 1 426 ? -0.811 15.368 26.531 1 33.096 704 CYS B CA 1
ATOM 6775 C C . CYS A 1 426 ? -0.177 15.828 27.852 1 32.46 704 CYS B C 1
ATOM 6776 O O . CYS A 1 426 ? 0.33 16.933 27.921 1 34.873 704 CYS B O 1
ATOM 6783 N N . ASP A 1 427 ? -0.25 14.985 28.9 1 32.982 705 ASP B N 1
ATOM 6784 C CA . ASP A 1 427 ? 0.164 15.359 30.246 1 35.049 705 ASP B CA 1
ATOM 6785 C C . ASP A 1 427 ? 1.685 15.391 30.368 1 34.782 705 ASP B C 1
ATOM 6786 O O . ASP A 1 427 ? 2.152 16.017 31.281 1 35.055 705 ASP B O 1
ATOM 6795 N N . ASN A 1 428 ? 2.45 14.706 29.507 1 31.964 706 ASN B N 1
ATOM 6796 C CA . ASN A 1 428 ? 3.862 14.515 29.781 1 31.911 706 ASN B CA 1
ATOM 6797 C C . ASN A 1 428 ? 4.776 14.998 28.64 1 32.462 706 ASN B C 1
ATOM 6798 O O . ASN A 1 428 ? 5.983 14.801 28.692 1 31.437 706 ASN B O 1
ATOM 6809 N N . THR A 1 429 ? 4.255 15.714 27.642 1 31.526 707 THR B N 1
ATOM 6810 C CA . THR A 1 429 ? 5.095 16.164 26.541 1 30.065 707 THR B CA 1
ATOM 6811 C C . THR A 1 429 ? 4.726 17.595 26.144 1 30.681 707 THR B C 1
ATOM 6812 O O . THR A 1 429 ? 3.79 18.178 26.674 1 32.923 707 THR B O 1
ATOM 6822 N N . GLY A 1 430 ? 5.416 18.137 25.141 1 31.073 708 GLY B N 1
ATOM 6823 C CA . GLY A 1 430 ? 5.031 19.414 24.556 1 32.015 708 GLY B CA 1
ATOM 6824 C C . GLY A 1 430 ? 3.955 19.302 23.463 1 33.524 708 GLY B C 1
ATOM 6825 O O . GLY A 1 430 ? 3.629 20.283 22.821 1 38.645 708 GLY B O 1
ATOM 6829 N N . ILE A 1 431 ? 3.408 18.108 23.223 1 34.794 709 ILE B N 1
ATOM 6830 C CA . ILE A 1 431 ? 2.364 17.895 22.243 1 35.572 709 ILE B CA 1
ATOM 6831 C C . ILE A 1 431 ? 1.008 18.425 22.739 1 37.069 709 ILE B C 1
ATOM 6832 O O . ILE A 1 431 ? 0.579 18.117 23.851 1 39.061 709 ILE B O 1
ATOM 6848 N N . THR A 1 432 ? 0.294 19.197 21.904 1 38.327 710 THR B N 1
ATOM 6849 C CA . THR A 1 432 ? -1.019 19.708 22.311 1 37.618 710 THR B CA 1
ATOM 6850 C C . THR A 1 432 ? -2.118 19.195 21.399 1 36.749 710 THR B C 1
ATOM 6851 O O . THR A 1 432 ? -3.298 19.458 21.657 1 35.297 710 THR B O 1
ATOM 6861 N N . THR A 1 433 ? -1.736 18.471 20.342 1 36.019 711 THR B N 1
ATOM 6862 C CA . THR A 1 433 ? -2.733 17.886 19.461 1 35.745 711 THR B CA 1
ATOM 6863 C C . THR A 1 433 ? -2.411 16.392 19.341 1 32.314 711 THR B C 1
ATOM 6864 O O . THR A 1 433 ? -1.283 16.032 19.015 1 31.847 711 THR B O 1
ATOM 6874 N N . VAL A 1 434 ? -3.395 15.528 19.608 1 31.519 712 VAL B N 1
ATOM 6875 C CA . VAL A 1 434 ? -3.144 14.079 19.663 1 31.979 712 VAL B CA 1
ATOM 6876 C C . VAL A 1 434 ? -4.225 13.291 18.917 1 31.7 712 VAL B C 1
ATOM 6877 O O . VAL A 1 434 ? -5.297 13.807 18.609 1 33.317 712 VAL B O 1
ATOM 6890 N N . SER A 1 435 ? -3.943 12.006 18.686 1 32.433 713 SER B N 1
ATOM 6891 C CA . SER A 1 435 ? -4.888 11.055 18.101 1 33.255 713 SER B CA 1
ATOM 6892 C C . SER A 1 435 ? -6.181 11.019 18.904 1 33.262 713 SER B C 1
ATOM 6893 O O . SER A 1 435 ? -6.14 10.96 20.161 1 32.4 713 SER B O 1
ATOM 6900 N N . LYS A 1 436 ? -7.292 10.933 18.172 1 32.303 714 LYS B N 1
ATOM 6901 C CA . LYS A 1 436 ? -8.56 10.579 18.789 1 37.484 714 LYS B CA 1
ATOM 6902 C C . LYS A 1 436 ? -8.596 9.074 19.077 1 40.104 714 LYS B C 1
ATOM 6903 O O . LYS A 1 436 ? -7.891 8.274 18.426 1 37.398 714 LYS B O 1
ATOM 6922 N N . ASN A 1 437 ? -9.329 8.703 20.142 1 38.924 715 ASN B N 1
ATOM 6923 C CA . ASN A 1 437 ? -9.459 7.302 20.501 1 40.759 715 ASN B CA 1
ATOM 6924 C C . ASN A 1 437 ? -10.133 6.623 19.311 1 38.85 715 ASN B C 1
ATOM 6925 O O . ASN A 1 437 ? -10.993 7.235 18.708 1 36.902 715 ASN B O 1
ATOM 6936 N N . ASN A 1 438 ? -9.714 5.416 18.901 1 33.895 716 ASN B N 1
ATOM 6937 C CA . ASN A 1 438 ? -8.665 4.611 19.512 1 30.689 716 ASN B CA 1
ATOM 6938 C C . ASN A 1 438 ? -7.336 4.973 18.864 1 28.523 716 ASN B C 1
ATOM 6939 O O . ASN A 1 438 ? -7.201 4.942 17.64 1 30.784 716 ASN B O 1
ATOM 6950 N N . ILE A 1 439 ? -6.343 5.235 19.697 1 25.838 717 ILE B N 1
ATOM 6951 C CA . ILE A 1 439 ? -5.049 5.682 19.234 1 25.618 717 ILE B CA 1
ATOM 6952 C C . ILE A 1 439 ? -4.407 4.676 18.27 1 26.265 717 ILE B C 1
ATOM 6953 O O . ILE A 1 439 ? -3.614 5.059 17.39 1 30.357 717 ILE B O 1
ATOM 6969 N N . PHE A 1 440 ? -4.744 3.387 18.419 1 25.677 718 PHE B N 1
ATOM 6970 C CA . PHE A 1 440 ? -4.112 2.329 17.665 1 24.25 718 PHE B CA 1
ATOM 6971 C C . PHE A 1 440 ? -4.681 2.24 16.255 1 24.293 718 PHE B C 1
ATOM 6972 O O . PHE A 1 440 ? -4.117 1.559 15.42 1 23.755 718 PHE B O 1
ATOM 6989 N N . MET A 1 441 ? -5.82 2.891 16.03 1 26.011 719 MET B N 1
ATOM 6990 C CA . MET A 1 441 ? -6.49 2.862 14.766 1 27.743 719 MET B CA 1
ATOM 6991 C C . MET A 1 441 ? -6.311 4.223 14.062 1 30.295 719 MET B C 1
ATOM 6992 O O . MET A 1 441 ? -5.987 4.272 12.862 1 25.923 719 MET B O 1
ATOM 7006 N N . SER A 1 442 ? -6.59 5.328 14.803 1 26.868 720 SER B N 1
ATOM 7007 C CA . SER A 1 442 ? -6.371 6.681 14.315 1 27.613 720 SER B CA 1
ATOM 7008 C C . SER A 1 442 ? -4.948 6.801 13.745 1 26.733 720 SER B C 1
ATOM 7009 O O . SER A 1 442 ? -4.016 6.432 14.45 1 25.027 720 SER B O 1
ATOM 7016 N N . ASN A 1 443 ? -4.757 7.286 12.496 1 26.21 721 ASN B N 1
ATOM 7017 C CA . ASN A 1 443 ? -3.4 7.352 11.958 1 26.163 721 ASN B CA 1
ATOM 7018 C C . ASN A 1 443 ? -3.136 8.493 10.974 1 28.793 721 ASN B C 1
ATOM 7019 O O . ASN A 1 443 ? -2.075 8.52 10.349 1 29.159 721 ASN B O 1
ATOM 7030 N N . SER A 1 444 ? -4.12 9.377 10.728 1 28.597 722 SER B N 1
ATOM 7031 C CA . SER A 1 444 ? -4.006 10.355 9.666 1 29.061 722 SER B CA 1
ATOM 7032 C C . SER A 1 444 ? -4.32 11.746 10.205 1 30.762 722 SER B C 1
ATOM 7033 O O . SER A 1 444 ? -5.418 11.996 10.682 1 31.447 722 SER B O 1
ATOM 7040 N N . TYR A 1 445 ? -3.328 12.637 10.083 1 31.54 723 TYR B N 1
ATOM 7041 C CA . TYR A 1 445 ? -3.45 14.014 10.527 1 33.527 723 TYR B CA 1
ATOM 7042 C C . TYR A 1 445 ? -3.871 14.89 9.348 1 35.434 723 TYR B C 1
ATOM 7043 O O . TYR A 1 445 ? -3.281 14.736 8.296 1 33.269 723 TYR B O 1
ATOM 7060 N N . PRO A 1 446 ? -4.835 15.85 9.476 1 36.415 724 PRO B N 1
ATOM 7061 C CA . PRO A 1 446 ? -5.504 16.165 10.744 1 35.94 724 PRO B CA 1
ATOM 7062 C C . PRO A 1 446 ? -6.793 15.407 11.035 1 34.423 724 PRO B C 1
ATOM 7063 O O . PRO A 1 446 ? -7.27 15.488 12.147 1 35.211 724 PRO B O 1
ATOM 7074 N N . ARG A 1 447 ? -7.333 14.675 10.054 1 34.331 725 ARG B N 1
ATOM 7075 C CA . ARG A 1 447 ? -8.621 14.008 10.163 1 34.507 725 ARG B CA 1
ATOM 7076 C C . ARG A 1 447 ? -8.802 13.298 11.516 1 33.611 725 ARG B C 1
ATOM 7077 O O . ARG A 1 447 ? -9.856 13.371 12.109 1 32.418 725 ARG B O 1
ATOM 7098 N N . ASP A 1 448 ? -7.8 12.583 12.01 1 33.238 726 ASP B N 1
ATOM 7099 C CA . ASP A 1 448 ? -8.009 11.739 13.171 1 33.719 726 ASP B CA 1
ATOM 7100 C C . ASP A 1 448 ? -7.497 12.383 14.457 1 33.706 726 ASP B C 1
ATOM 7101 O O . ASP A 1 448 ? -7.206 11.662 15.387 1 32.963 726 ASP B O 1
ATOM 7110 N N . PHE A 1 449 ? -7.38 13.72 14.535 1 36.998 727 PHE B N 1
ATOM 7111 C CA . PHE A 1 449 ? -6.715 14.331 15.681 1 37.24 727 PHE B CA 1
ATOM 7112 C C . PHE A 1 449 ? -7.61 15.339 16.404 1 37.599 727 PHE B C 1
ATOM 7113 O O . PHE A 1 449 ? -8.552 15.861 15.815 1 37.385 727 PHE B O 1
ATOM 7130 N N . VAL A 1 450 ? -7.292 15.586 17.685 1 34.825 728 VAL B N 1
ATOM 7131 C CA . VAL A 1 450 ? -8.05 16.508 18.527 1 36.252 728 VAL B CA 1
ATOM 7132 C C . VAL A 1 450 ? -7.084 17.287 19.415 1 34.504 728 VAL B C 1
ATOM 7133 O O . VAL A 1 450 ? -5.984 16.804 19.677 1 33.201 728 VAL B O 1
ATOM 7146 N N . ASN A 1 451 ? -7.542 18.428 19.953 1 34.907 729 ASN B N 1
ATOM 7147 C CA . ASN A 1 451 ? -6.789 19.151 20.96 1 36.617 729 ASN B CA 1
ATOM 7148 C C . ASN A 1 451 ? -6.834 18.383 22.285 1 37.25 729 ASN B C 1
ATOM 7149 O O . ASN A 1 451 ? -7.853 17.783 22.654 1 35.112 729 ASN B O 1
ATOM 7160 N N . CYS A 1 452 ? -5.708 18.45 23.004 1 35.247 730 CYS B N 1
ATOM 7161 C CA . CYS A 1 452 ? -5.553 17.884 24.337 1 37.337 730 CYS B CA 1
ATOM 7162 C C . CYS A 1 452 ? -6.597 18.407 25.321 1 38.63 730 CYS B C 1
ATOM 7163 O O . CYS A 1 452 ? -7.056 17.674 26.181 1 41.989 730 CYS B O 1
ATOM 7170 N N . SER A 1 453 ? -7.027 19.65 25.157 1 40.799 731 SER B N 1
ATOM 7171 C CA . SER A 1 453 ? -7.976 20.252 26.078 1 41.858 731 SER B CA 1
ATOM 7172 C C . SER A 1 453 ? -9.368 19.606 26.016 1 42.867 731 SER B C 1
ATOM 7173 O O . SER A 1 453 ? -10.15 19.804 26.924 1 40.498 731 SER B O 1
ATOM 7180 N N . THR A 1 454 ? -9.655 18.766 25.017 1 45.903 732 THR B N 1
ATOM 7181 C CA . THR A 1 454 ? -10.944 18.068 24.924 1 47.428 732 THR B CA 1
ATOM 7182 C C . THR A 1 454 ? -10.911 16.768 25.715 1 49.583 732 THR B C 1
ATOM 7183 O O . THR A 1 454 ? -11.941 16.101 25.841 1 51.351 732 THR B O 1
ATOM 7193 N N . LEU A 1 455 ? -9.704 16.358 26.127 1 49.983 733 LEU B N 1
ATOM 7194 C CA . LEU A 1 455 ? -9.551 15.098 26.821 1 49.344 733 LEU B CA 1
ATOM 7195 C C . LEU A 1 455 ? -9.607 15.338 28.331 1 46.336 733 LEU B C 1
ATOM 7196 O O . LEU A 1 455 ? -8.805 16.093 28.862 1 42.36 733 LEU B O 1
ATOM 7212 N N . PRO A 1 456 ? -10.414 14.563 29.082 1 52.396 734 PRO B N 1
ATOM 7213 C CA . PRO A 1 456 ? -10.465 14.683 30.547 1 53.572 734 PRO B CA 1
ATOM 7214 C C . PRO A 1 456 ? -9.204 14.109 31.227 1 49.478 734 PRO B C 1
ATOM 7215 O O . PRO A 1 456 ? -8.68 13.079 30.789 1 45.551 734 PRO B O 1
ATOM 7226 N N . ALA A 1 457 ? -8.701 14.77 32.279 1 48.255 735 ALA B N 1
ATOM 7227 C CA . ALA A 1 457 ? -7.529 14.284 32.995 1 49.49 735 ALA B CA 1
ATOM 7228 C C . ALA A 1 457 ? -7.954 13.229 34.025 1 45.386 735 ALA B C 1
ATOM 7229 O O . ALA A 1 457 ? -9.108 13.139 34.412 1 49.29 735 ALA B O 1
ATOM 7236 N N . LEU A 1 458 ? -7.016 12.38 34.427 1 42.371 736 LEU B N 1
ATOM 7237 C CA . LEU A 1 458 ? -7.253 11.381 35.462 1 38.297 736 LEU B CA 1
ATOM 7238 C C . LEU A 1 458 ? -7.482 12.087 36.803 1 34.745 736 LEU B C 1
ATOM 7239 O O . LEU A 1 458 ? -6.651 12.848 37.266 1 35.528 736 LEU B O 1
ATOM 7255 N N . ASN A 1 459 ? -8.628 11.845 37.436 1 34.998 737 ASN B N 1
ATOM 7256 C CA . ASN A 1 459 ? -8.93 12.503 38.702 1 36.875 737 ASN B CA 1
ATOM 7257 C C . ASN A 1 459 ? -8.54 11.595 39.866 1 36.842 737 ASN B C 1
ATOM 7258 O O . ASN A 1 459 ? -9.108 10.519 40.013 1 35.103 737 ASN B O 1
ATOM 7269 N N . LEU A 1 460 ? -7.605 12.071 40.714 1 38.066 738 LEU B N 1
ATOM 7270 C CA . LEU A 1 460 ? -7.032 11.273 41.799 1 37.62 738 LEU B CA 1
ATOM 7271 C C . LEU A 1 460 ? -7.706 11.536 43.133 1 35.201 738 LEU B C 1
ATOM 7272 O O . LEU A 1 460 ? -7.181 11.152 44.158 1 34.912 738 LEU B O 1
ATOM 7288 N N . ALA A 1 461 ? -8.874 12.159 43.122 1 37.488 739 ALA B N 1
ATOM 7289 C CA . ALA A 1 461 ? -9.491 12.622 44.362 1 37.894 739 ALA B CA 1
ATOM 7290 C C . ALA A 1 461 ? -9.784 11.445 45.286 1 38.019 739 ALA B C 1
ATOM 7291 O O . ALA A 1 461 ? -9.611 11.585 46.483 1 41.459 739 ALA B O 1
ATOM 7298 N N . SER A 1 462 ? -10.141 10.27 44.746 1 38.638 740 SER B N 1
ATOM 7299 C CA . SER A 1 462 ? -10.447 9.103 45.577 1 39.005 740 SER B CA 1
ATOM 7300 C C . SER A 1 462 ? -9.202 8.409 46.146 1 40.113 740 SER B C 1
ATOM 7301 O O . SER A 1 462 ? -9.364 7.404 46.835 1 37.454 740 SER B O 1
ATOM 7308 N N . TRP A 1 463 ? -7.987 8.922 45.849 1 37.971 741 TRP B N 1
ATOM 7309 C CA . TRP A 1 463 ? -6.775 8.47 46.511 1 38.673 741 TRP B CA 1
ATOM 7310 C C . TRP A 1 463 ? -6.467 9.259 47.791 1 44.136 741 TRP B C 1
ATOM 7311 O O . TRP A 1 463 ? -5.506 8.948 48.5 1 45.053 741 TRP B O 1
ATOM 7332 N N . ARG A 1 464 ? -7.236 10.316 48.082 1 46.186 742 ARG B N 1
ATOM 7333 C CA . ARG A 1 464 ? -6.979 11.12 49.262 1 49.921 742 ARG B CA 1
ATOM 7334 C C . ARG A 1 464 ? -7.181 10.276 50.526 1 47.096 742 ARG B C 1
ATOM 7335 O O . ARG A 1 464 ? -8.194 9.634 50.688 1 43.099 742 ARG B O 1
ATOM 7356 N N . GLU A 1 465 ? -6.193 10.236 51.418 1 51.161 743 GLU B N 1
ATOM 7357 C CA . GLU A 1 465 ? -6.326 9.622 52.733 1 55.604 743 GLU B CA 1
ATOM 7358 C C . GLU A 1 465 ? -6.45 10.691 53.817 1 59.55 743 GLU B C 1
ATOM 7359 O O . GLU A 1 465 ? -5.818 11.738 53.719 1 60.312 743 GLU B O 1
ATOM 7371 N N . ALA A 1 466 ? -7.292 10.397 54.822 1 69.56 744 ALA B N 1
ATOM 7372 C CA . ALA A 1 466 ? -7.48 11.16 56.054 1 69.922 744 ALA B CA 1
ATOM 7373 C C . ALA A 1 466 ? -6.505 12.34 56.174 1 68.931 744 ALA B C 1
ATOM 7374 O O . ALA A 1 466 ? -5.461 12.204 56.857 1 64.2 744 ALA B O 1
ATOM 7381 N N . VAL B 1 1 ? 22.489 -37.641 58.632 1 76.072 279 VAL D N 1
ATOM 7382 C CA . VAL B 1 1 ? 23.074 -37.694 57.258 1 75.643 279 VAL D CA 1
ATOM 7383 C C . VAL B 1 1 ? 22.734 -39.075 56.692 1 69.773 279 VAL D C 1
ATOM 7384 O O . VAL B 1 1 ? 22.31 -39.136 55.533 1 68.143 279 VAL D O 1
ATOM 7399 N N . ASN B 1 2 ? 22.852 -40.154 57.506 1 57.526 280 ASN D N 1
ATOM 7400 C CA . ASN B 1 2 ? 22.216 -41.433 57.163 1 53.021 280 ASN D CA 1
ATOM 7401 C C . ASN B 1 2 ? 20.754 -41.399 57.607 1 48.437 280 ASN D C 1
ATOM 7402 O O . ASN B 1 2 ? 20.45 -41.451 58.803 1 51.221 280 ASN D O 1
ATOM 7413 N N . CYS B 1 3 ? 19.851 -41.313 56.635 1 43.87 281 CYS D N 1
ATOM 7414 C CA . CYS B 1 3 ? 18.435 -41.134 56.921 1 44.264 281 CYS D CA 1
ATOM 7415 C C . CYS B 1 3 ? 17.855 -42.361 57.639 1 43.798 281 CYS D C 1
ATOM 7416 O O . CYS B 1 3 ? 16.848 -42.258 58.327 1 40.252 281 CYS D O 1
ATOM 7423 N N . GLU B 1 4 ? 18.474 -43.531 57.442 1 51.546 282 GLU D N 1
ATOM 7424 C CA . GLU B 1 4 ? 18.035 -44.808 58.001 1 56.065 282 GLU D CA 1
ATOM 7425 C C . GLU B 1 4 ? 18.196 -44.812 59.532 1 56.468 282 GLU D C 1
ATOM 7426 O O . GLU B 1 4 ? 17.464 -45.525 60.23 1 48.748 282 GLU D O 1
ATOM 7438 N N . THR B 1 5 ? 19.151 -44.023 60.057 1 53.145 283 THR D N 1
ATOM 7439 C CA . THR B 1 5 ? 19.555 -44.157 61.46 1 60.577 283 THR D CA 1
ATOM 7440 C C . THR B 1 5 ? 19.461 -42.828 62.212 1 57.011 283 THR D C 1
ATOM 7441 O O . THR B 1 5 ? 19.408 -42.842 63.429 1 63.741 283 THR D O 1
ATOM 7451 N N . SER B 1 6 ? 19.479 -41.695 61.514 1 50.173 284 SER D N 1
ATOM 7452 C CA . SER B 1 6 ? 19.473 -40.413 62.187 1 46.033 284 SER D CA 1
ATOM 7453 C C . SER B 1 6 ? 18.069 -39.811 62.068 1 45.577 284 SER D C 1
ATOM 7454 O O . SER B 1 6 ? 17.327 -40.146 61.166 1 42.003 284 SER D O 1
ATOM 7461 N N . CYS B 1 7 ? 17.719 -38.916 63.003 1 45.909 285 CYS D N 1
ATOM 7462 C CA . CYS B 1 7 ? 16.466 -38.186 62.995 1 42.556 285 CYS D CA 1
ATOM 7463 C C . CYS B 1 7 ? 16.757 -36.713 62.692 1 42.856 285 CYS D C 1
ATOM 7464 O O . CYS B 1 7 ? 15.872 -35.87 62.806 1 48.75 285 CYS D O 1
ATOM 7471 N N . VAL B 1 8 ? 17.979 -36.383 62.26 1 42.468 286 VAL D N 1
ATOM 7472 C CA . VAL B 1 8 ? 18.318 -35.023 61.885 1 41.441 286 VAL D CA 1
ATOM 7473 C C . VAL B 1 8 ? 17.72 -34.77 60.496 1 41.547 286 VAL D C 1
ATOM 7474 O O . VAL B 1 8 ? 17.724 -35.627 59.585 1 37.383 286 VAL D O 1
ATOM 7487 N N . GLN B 1 9 ? 17.145 -33.581 60.36 1 40.333 287 GLN D N 1
ATOM 7488 C CA . GLN B 1 9 ? 16.592 -33.154 59.109 1 37.983 287 GLN D CA 1
ATOM 7489 C C . GLN B 1 9 ? 17.672 -32.389 58.361 1 40.29 287 GLN D C 1
ATOM 7490 O O . GLN B 1 9 ? 17.795 -31.184 58.533 1 40.186 287 GLN D O 1
ATOM 7504 N N . GLN B 1 10 ? 18.365 -33.079 57.475 1 39.283 288 GLN D N 1
ATOM 7505 C CA . GLN B 1 10 ? 19.34 -32.47 56.608 1 42.201 288 GLN D CA 1
ATOM 7506 C C . GLN B 1 10 ? 19.278 -33.177 55.264 1 41.657 288 GLN D C 1
ATOM 7507 O O . GLN B 1 10 ? 19.09 -34.396 55.221 1 42.843 288 GLN D O 1
ATOM 7521 N N . PRO B 1 11 ? 19.437 -32.476 54.125 1 39.151 289 PRO D N 1
ATOM 7522 C CA . PRO B 1 11 ? 19.258 -33.158 52.858 1 36.61 289 PRO D CA 1
ATOM 7523 C C . PRO B 1 11 ? 20.182 -34.359 52.775 1 33.435 289 PRO D C 1
ATOM 7524 O O . PRO B 1 11 ? 21.307 -34.246 53.174 1 31.99 289 PRO D O 1
ATOM 7535 N N . PRO B 1 12 ? 19.751 -35.53 52.271 1 34.095 290 PRO D N 1
ATOM 7536 C CA . PRO B 1 12 ? 18.441 -35.701 51.629 1 37.515 290 PRO D CA 1
ATOM 7537 C C . PRO B 1 12 ? 17.331 -36.28 52.503 1 36.599 290 PRO D C 1
ATOM 7538 O O . PRO B 1 12 ? 16.309 -36.699 51.978 1 34.333 290 PRO D O 1
ATOM 7549 N N . CYS B 1 13 ? 17.493 -36.192 53.824 1 37.006 291 CYS D N 1
ATOM 7550 C CA . CYS B 1 13 ? 16.541 -36.774 54.762 1 37.474 291 CYS D CA 1
ATOM 7551 C C . CYS B 1 13 ? 15.407 -35.79 55.075 1 34.269 291 CYS D C 1
ATOM 7552 O O . CYS B 1 13 ? 15.653 -34.622 55.331 1 36.479 291 CYS D O 1
ATOM 7559 N N . PHE B 1 14 ? 14.172 -36.298 55.072 1 29.769 292 PHE D N 1
ATOM 7560 C CA . PHE B 1 14 ? 13.005 -35.555 55.512 1 29.335 292 PHE D CA 1
ATOM 7561 C C . PHE B 1 14 ? 12.223 -36.427 56.51 1 29.711 292 PHE D C 1
ATOM 7562 O O . PHE B 1 14 ? 11.093 -36.807 56.247 1 27.968 292 PHE D O 1
ATOM 7579 N N . PRO B 1 15 ? 12.804 -36.754 57.69 1 31.801 293 PRO D N 1
ATOM 7580 C CA . PRO B 1 15 ? 12.217 -37.738 58.604 1 31.44 293 PRO D CA 1
ATOM 7581 C C . PRO B 1 15 ? 10.817 -37.354 59.097 1 30.558 293 PRO D C 1
ATOM 7582 O O . PRO B 1 15 ? 10.531 -36.166 59.265 1 29.96 293 PRO D O 1
ATOM 7593 N N . LEU B 1 16 ? 9.91 -38.335 59.226 1 28.566 294 LEU D N 1
ATOM 7594 C CA . LEU B 1 16 ? 8.593 -38.049 59.762 1 30.706 294 LEU D CA 1
ATOM 7595 C C . LEU B 1 16 ? 8.713 -37.884 61.288 1 31.458 294 LEU D C 1
ATOM 7596 O O . LEU B 1 16 ? 9.225 -38.779 61.976 1 34.694 294 LEU D O 1
ATOM 7612 N N . LYS B 1 17 ? 8.239 -36.748 61.804 1 31.543 295 LYS D N 1
ATOM 7613 C CA . LYS B 1 17 ? 8.25 -36.497 63.237 1 34.17 295 LYS D CA 1
ATOM 7614 C C . LYS B 1 17 ? 7.054 -37.161 63.924 1 34.336 295 LYS D C 1
ATOM 7615 O O . LYS B 1 17 ? 6.051 -37.518 63.294 1 34.266 295 LYS D O 1
ATOM 7634 N N . ILE B 1 18 ? 7.16 -37.286 65.248 1 35.236 296 ILE D N 1
ATOM 7635 C CA . ILE B 1 18 ? 6.293 -38.148 66.025 1 36.401 296 ILE D CA 1
ATOM 7636 C C . ILE B 1 18 ? 5.383 -37.282 66.868 1 36.076 296 ILE D C 1
ATOM 7637 O O . ILE B 1 18 ? 5.875 -36.423 67.576 1 37.308 296 ILE D O 1
ATOM 7653 N N . PRO B 1 19 ? 4.054 -37.513 66.851 1 33.932 297 PRO D N 1
ATOM 7654 C CA . PRO B 1 19 ? 3.158 -36.743 67.689 1 35.556 297 PRO D CA 1
ATOM 7655 C C . PRO B 1 19 ? 3.187 -37.244 69.14 1 40.278 297 PRO D C 1
ATOM 7656 O O . PRO B 1 19 ? 3.603 -38.374 69.383 1 39.015 297 PRO D O 1
ATOM 7667 N N . PRO B 1 20 ? 2.685 -36.468 70.129 1 41.653 298 PRO D N 1
ATOM 7668 C CA . PRO B 1 20 ? 2.562 -36.981 71.496 1 46.819 298 PRO D CA 1
ATOM 7669 C C . PRO B 1 20 ? 1.49 -38.076 71.513 1 49.479 298 PRO D C 1
ATOM 7670 O O . PRO B 1 20 ? 0.659 -38.12 70.632 1 48.795 298 PRO D O 1
ATOM 7681 N N . ASN B 1 21 ? 1.43 -38.985 72.468 1 57.753 299 ASN D N 1
ATOM 7682 C CA . ASN B 1 21 ? 0.328 -39.961 72.437 1 65.497 299 ASN D CA 1
ATOM 7683 C C . ASN B 1 21 ? 0.326 -40.822 71.17 1 56.067 299 ASN D C 1
ATOM 7684 O O . ASN B 1 21 ? -0.723 -41.262 70.702 1 59.728 299 ASN D O 1
ATOM 7695 N N . ASP B 1 22 ? 1.484 -41.036 70.57 1 48.984 300 ASP D N 1
ATOM 7696 C CA . ASP B 1 22 ? 1.548 -41.979 69.477 1 43.891 300 ASP D CA 1
ATOM 7697 C C . ASP B 1 22 ? 1.246 -43.352 70.076 1 43.257 300 ASP D C 1
ATOM 7698 O O . ASP B 1 22 ? 1.713 -43.687 71.154 1 42.502 300 ASP D O 1
ATOM 7707 N N . PRO B 1 23 ? 0.46 -44.219 69.415 1 43.438 301 PRO D N 1
ATOM 7708 C CA . PRO B 1 23 ? 0.143 -45.518 70.001 1 44.304 301 PRO D CA 1
ATOM 7709 C C . PRO B 1 23 ? 1.329 -46.491 70.065 1 45.189 301 PRO D C 1
ATOM 7710 O O . PRO B 1 23 ? 1.248 -47.518 70.739 1 43.877 301 PRO D O 1
ATOM 7721 N N . ARG B 1 24 ? 2.415 -46.197 69.338 1 44.594 302 ARG D N 1
ATOM 7722 C CA . ARG B 1 24 ? 3.533 -47.124 69.202 1 47.752 302 ARG D CA 1
ATOM 7723 C C . ARG B 1 24 ? 4.831 -46.467 69.65 1 49.013 302 ARG D C 1
ATOM 7724 O O . ARG B 1 24 ? 5.633 -47.101 70.291 1 54.307 302 ARG D O 1
ATOM 7745 N N . ILE B 1 25 ? 5.098 -45.238 69.214 1 52.768 303 ILE D N 1
ATOM 7746 C CA . ILE B 1 25 ? 6.416 -44.651 69.387 1 55.087 303 ILE D CA 1
ATOM 7747 C C . ILE B 1 25 ? 6.338 -43.598 70.488 1 51.675 303 ILE D C 1
ATOM 7748 O O . ILE B 1 25 ? 5.917 -42.482 70.23 1 49.867 303 ILE D O 1
ATOM 7764 N N . LYS B 1 26 ? 6.763 -43.977 71.697 1 58.035 304 LYS D N 1
ATOM 7765 C CA . LYS B 1 26 ? 6.538 -43.193 72.908 1 59.771 304 LYS D CA 1
ATOM 7766 C C . LYS B 1 26 ? 7.42 -41.949 72.905 1 56.37 304 LYS D C 1
ATOM 7767 O O . LYS B 1 26 ? 6.978 -40.851 73.277 1 51.107 304 LYS D O 1
ATOM 7786 N N . ASN B 1 27 ? 8.638 -42.173 72.385 1 55.248 305 ASN D N 1
ATOM 7787 C CA . ASN B 1 27 ? 9.724 -41.211 72.332 1 52.5 305 ASN D CA 1
ATOM 7788 C C . ASN B 1 27 ? 9.629 -40.236 71.152 1 48.615 305 ASN D C 1
ATOM 7789 O O . ASN B 1 27 ? 9.906 -40.605 70.015 1 47.573 305 ASN D O 1
ATOM 7800 N N . GLN B 1 28 ? 9.314 -38.968 71.451 1 45.498 306 GLN D N 1
ATOM 7801 C CA . GLN B 1 28 ? 9.156 -37.937 70.443 1 44.375 306 GLN D CA 1
ATOM 7802 C C . GLN B 1 28 ? 10.493 -37.489 69.862 1 43.495 306 GLN D C 1
ATOM 7803 O O . GLN B 1 28 ? 10.486 -36.793 68.851 1 38.823 306 GLN D O 1
ATOM 7817 N N . ALA B 1 29 ? 11.627 -37.874 70.447 1 41.244 307 ALA D N 1
ATOM 7818 C CA . ALA B 1 29 ? 12.894 -37.586 69.79 1 42.917 307 ALA D CA 1
ATOM 7819 C C . ALA B 1 29 ? 13.196 -38.557 68.64 1 44.035 307 ALA D C 1
ATOM 7820 O O . ALA B 1 29 ? 14.115 -38.296 67.875 1 42.134 307 ALA D O 1
ATOM 7827 N N . ASP B 1 30 ? 12.461 -39.681 68.547 1 43.4 308 ASP D N 1
ATOM 7828 C CA . ASP B 1 30 ? 12.587 -40.648 67.457 1 42.925 308 ASP D CA 1
ATOM 7829 C C . ASP B 1 30 ? 11.881 -40.11 66.192 1 39.02 308 ASP D C 1
ATOM 7830 O O . ASP B 1 30 ? 11.476 -38.956 66.104 1 34.652 308 ASP D O 1
ATOM 7839 N N . CYS B 1 31 ? 11.812 -40.948 65.156 1 39.924 309 CYS D N 1
ATOM 7840 C CA . CYS B 1 31 ? 11.234 -40.543 63.894 1 39.771 309 CYS D CA 1
ATOM 7841 C C . CYS B 1 31 ? 11.068 -41.762 63.004 1 38.195 309 CYS D C 1
ATOM 7842 O O . CYS B 1 31 ? 11.606 -42.831 63.317 1 36.049 309 CYS D O 1
ATOM 7849 N N . ILE B 1 32 ? 10.273 -41.584 61.949 1 35.769 310 ILE D N 1
ATOM 7850 C CA . ILE B 1 32 ? 10.153 -42.577 60.883 1 36.698 310 ILE D CA 1
ATOM 7851 C C . ILE B 1 32 ? 11.052 -42.13 59.73 1 35.253 310 ILE D C 1
ATOM 7852 O O . ILE B 1 32 ? 10.916 -41.017 59.213 1 34.095 310 ILE D O 1
ATOM 7868 N N . PRO B 1 33 ? 12.054 -42.958 59.351 1 36.261 311 PRO D N 1
ATOM 7869 C CA . PRO B 1 33 ? 13.015 -42.599 58.308 1 33.484 311 PRO D CA 1
ATOM 7870 C C . PRO B 1 33 ? 12.395 -42.257 56.962 1 31.165 311 PRO D C 1
ATOM 7871 O O . PRO B 1 33 ? 11.465 -42.911 56.494 1 31.867 311 PRO D O 1
ATOM 7882 N N . PHE B 1 34 ? 12.999 -41.299 56.262 1 32.556 312 PHE D N 1
ATOM 7883 C CA . PHE B 1 34 ? 12.492 -40.873 54.959 1 30.269 312 PHE D CA 1
ATOM 7884 C C . PHE B 1 34 ? 13.558 -40.131 54.163 1 29.929 312 PHE D C 1
ATOM 7885 O O . PHE B 1 34 ? 14.095 -39.123 54.618 1 29.357 312 PHE D O 1
ATOM 7902 N N . PHE B 1 35 ? 13.811 -40.644 52.95 1 31.765 313 PHE D N 1
ATOM 7903 C CA . PHE B 1 35 ? 14.702 -40.028 51.97 1 31.958 313 PHE D CA 1
ATOM 7904 C C . PHE B 1 35 ? 13.867 -39.332 50.909 1 31.151 313 PHE D C 1
ATOM 7905 O O . PHE B 1 35 ? 12.984 -39.952 50.326 1 29.334 313 PHE D O 1
ATOM 7922 N N . ARG B 1 36 ? 14.148 -38.05 50.652 1 32.37 314 ARG D N 1
ATOM 7923 C CA . ARG B 1 36 ? 13.514 -37.299 49.575 1 28.17 314 ARG D CA 1
ATOM 7924 C C . ARG B 1 36 ? 13.82 -37.892 48.205 1 26.905 314 ARG D C 1
ATOM 7925 O O . ARG B 1 36 ? 14.96 -38.272 47.908 1 27.272 314 ARG D O 1
ATOM 7946 N N . SER B 1 37 ? 12.809 -37.947 47.344 1 24.894 315 SER D N 1
ATOM 7947 C CA . SER B 1 37 ? 12.995 -38.457 45.98 1 24.242 315 SER D CA 1
ATOM 7948 C C . SER B 1 37 ? 14.072 -37.621 45.27 1 24.457 315 SER D C 1
ATOM 7949 O O . SER B 1 37 ? 14.21 -36.413 45.499 1 24.459 315 SER D O 1
ATOM 7968 N N . PRO B 1 39 ? 15.942 -35.239 42.837 1 26.493 317 PRO D N 1
ATOM 7969 C CA . PRO B 1 39 ? 15.54 -34.177 41.927 1 26.752 317 PRO D CA 1
ATOM 7970 C C . PRO B 1 39 ? 16.048 -34.348 40.491 1 27.353 317 PRO D C 1
ATOM 7971 O O . PRO B 1 39 ? 17.147 -34.847 40.271 1 30.756 317 PRO D O 1
ATOM 7982 N N . ALA B 1 40 ? 15.228 -33.988 39.496 1 26.53 318 ALA D N 1
ATOM 7983 C CA . ALA B 1 40 ? 15.605 -34.08 38.081 1 25.733 318 ALA D CA 1
ATOM 7984 C C . ALA B 1 40 ? 16.778 -33.147 37.772 1 26.346 318 ALA D C 1
ATOM 7985 O O . ALA B 1 40 ? 17.69 -33.484 36.988 1 28.53 318 ALA D O 1
ATOM 7992 N N . CYS B 1 41 ? 16.789 -31.987 38.453 1 24.219 319 CYS D N 1
ATOM 7993 C CA . CYS B 1 41 ? 17.847 -30.994 38.298 1 26.844 319 CYS D CA 1
ATOM 7994 C C . CYS B 1 41 ? 18.472 -30.674 39.661 1 28.185 319 CYS D C 1
ATOM 7995 O O . CYS B 1 41 ? 18.185 -29.646 40.276 1 28.32 319 CYS D O 1
ATOM 8002 N N . PRO B 1 42 ? 19.409 -31.518 40.127 1 32.389 320 PRO D N 1
ATOM 8003 C CA . PRO B 1 42 ? 20.02 -31.36 41.446 1 33.226 320 PRO D CA 1
ATOM 8004 C C . PRO B 1 42 ? 20.722 -30.021 41.679 1 33.929 320 PRO D C 1
ATOM 8005 O O . PRO B 1 42 ? 21.611 -29.639 40.931 1 35.093 320 PRO D O 1
ATOM 8016 N N . GLY B 1 43 ? 20.396 -29.354 42.784 1 34.913 321 GLY D N 1
ATOM 8017 C CA . GLY B 1 43 ? 21.159 -28.204 43.234 1 34.885 321 GLY D CA 1
ATOM 8018 C C . GLY B 1 43 ? 20.588 -26.878 42.721 1 34.795 321 GLY D C 1
ATOM 8019 O O . GLY B 1 43 ? 21.108 -25.831 43.073 1 34.732 321 GLY D O 1
ATOM 8023 N N . SER B 1 44 ? 19.596 -26.908 41.813 1 35.133 322 SER D N 1
ATOM 8024 C CA . SER B 1 44 ? 19.161 -25.731 41.074 1 32.496 322 SER D CA 1
ATOM 8025 C C . SER B 1 44 ? 18.424 -24.822 42.03 1 34.048 322 SER D C 1
ATOM 8026 O O . SER B 1 44 ? 17.594 -25.3 42.793 1 36.229 322 SER D O 1
ATOM 8033 N N . ASN B 1 45 ? 18.612 -23.522 41.881 1 36.368 323 ASN D N 1
ATOM 8034 C CA . ASN B 1 45 ? 17.749 -22.584 42.576 1 44.25 323 ASN D CA 1
ATOM 8035 C C . ASN B 1 45 ? 16.796 -21.879 41.585 1 43.521 323 ASN D C 1
ATOM 8036 O O . ASN B 1 45 ? 15.941 -21.118 42.039 1 48.571 323 ASN D O 1
ATOM 8047 N N . ILE B 1 46 ? 16.925 -22.161 40.269 1 37.349 324 ILE D N 1
ATOM 8048 C CA . ILE B 1 46 ? 16.03 -21.699 39.219 1 32.916 324 ILE D CA 1
ATOM 8049 C C . ILE B 1 46 ? 14.842 -22.628 39.001 1 28.687 324 ILE D C 1
ATOM 8050 O O . ILE B 1 46 ? 13.699 -22.12 38.971 1 29.29 324 ILE D O 1
ATOM 8066 N N . THR B 1 47 ? 15.078 -23.949 38.789 1 27.146 325 THR D N 1
ATOM 8067 C CA . THR B 1 47 ? 14.017 -24.883 38.397 1 28.298 325 THR D CA 1
ATOM 8068 C C . THR B 1 47 ? 13.08 -25.128 39.57 1 28.296 325 THR D C 1
ATOM 8069 O O . THR B 1 47 ? 13.454 -24.996 40.745 1 26.797 325 THR D O 1
ATOM 8079 N N . ILE B 1 48 ? 11.851 -25.511 39.241 1 26.783 326 ILE D N 1
ATOM 8080 C CA . ILE B 1 48 ? 10.913 -25.993 40.25 1 28.087 326 ILE D CA 1
ATOM 8081 C C . ILE B 1 48 ? 11.171 -27.492 40.407 1 31.362 326 ILE D C 1
ATOM 8082 O O . ILE B 1 48 ? 11.117 -28.252 39.434 1 30.418 326 ILE D O 1
ATOM 8098 N N . ARG B 1 49 ? 11.492 -27.921 41.633 1 27.947 327 ARG D N 1
ATOM 8099 C CA . ARG B 1 49 ? 11.898 -29.296 41.845 1 26.403 327 ARG D CA 1
ATOM 8100 C C . ARG B 1 49 ? 10.837 -30.267 41.312 1 24.635 327 ARG D C 1
ATOM 8101 O O . ARG B 1 49 ? 9.646 -30.177 41.637 1 24.407 327 ARG D O 1
ATOM 8122 N N . ASN B 1 50 ? 11.328 -31.24 40.558 1 22.334 328 ASN D N 1
ATOM 8123 C CA . ASN B 1 50 ? 10.533 -32.348 40.083 1 24.701 328 ASN D CA 1
ATOM 8124 C C . ASN B 1 50 ? 11.306 -33.65 40.318 1 23.531 328 ASN D C 1
ATOM 8125 O O . ASN B 1 50 ? 12.527 -33.661 40.44 1 22.137 328 ASN D O 1
ATOM 8136 N N . GLN B 1 51 ? 10.576 -34.76 40.29 1 23.103 329 GLN D N 1
ATOM 8137 C CA . GLN B 1 51 ? 11.164 -36.077 40.477 1 25.176 329 GLN D CA 1
ATOM 8138 C C . GLN B 1 51 ? 11.244 -36.886 39.171 1 28.154 329 GLN D C 1
ATOM 8139 O O . GLN B 1 51 ? 10.826 -36.418 38.09 1 26.993 329 GLN D O 1
ATOM 8153 N N . ILE B 1 52 ? 11.796 -38.103 39.282 1 26.946 330 ILE D N 1
ATOM 8154 C CA . ILE B 1 52 ? 12.194 -38.916 38.144 1 27.908 330 ILE D CA 1
ATOM 8155 C C . ILE B 1 52 ? 11.399 -40.22 38.134 1 29.078 330 ILE D C 1
ATOM 8156 O O . ILE B 1 52 ? 11.196 -40.842 39.202 1 25.142 330 ILE D O 1
ATOM 8172 N N . ASN B 1 53 ? 10.975 -40.615 36.917 1 25.712 331 ASN D N 1
ATOM 8173 C CA . ASN B 1 53 ? 10.493 -41.958 36.691 1 26.652 331 ASN D CA 1
ATOM 8174 C C . ASN B 1 53 ? 11.615 -42.798 36.084 1 26.928 331 ASN D C 1
ATOM 8175 O O . ASN B 1 53 ? 12.082 -42.504 34.987 1 25.922 331 ASN D O 1
ATOM 8186 N N . ALA B 1 54 ? 11.999 -43.875 36.786 1 25.073 332 ALA D N 1
ATOM 8187 C CA . ALA B 1 54 ? 13.088 -44.712 36.325 1 25.113 332 ALA D CA 1
ATOM 8188 C C . ALA B 1 54 ? 12.581 -45.797 35.362 1 26.684 332 ALA D C 1
ATOM 8189 O O . ALA B 1 54 ? 13.407 -46.505 34.798 1 25.707 332 ALA D O 1
ATOM 8196 N N . LEU B 1 55 ? 11.242 -45.919 35.149 1 24.107 333 LEU D N 1
ATOM 8197 C CA . LEU B 1 55 ? 10.675 -46.943 34.273 1 26.019 333 LEU D CA 1
ATOM 8198 C C . LEU B 1 55 ? 10.065 -46.344 33.004 1 27.873 333 LEU D C 1
ATOM 8199 O O . LEU B 1 55 ? 9.847 -45.122 32.922 1 27.987 333 LEU D O 1
ATOM 8215 N N . THR B 1 56 ? 9.766 -47.233 32.038 1 28.825 334 THR D N 1
ATOM 8216 C CA . THR B 1 56 ? 8.931 -46.89 30.897 1 27.4 334 THR D CA 1
ATOM 8217 C C . THR B 1 56 ? 7.514 -46.677 31.416 1 28.884 334 THR D C 1
ATOM 8218 O O . THR B 1 56 ? 7.051 -47.477 32.216 1 30.391 334 THR D O 1
ATOM 8228 N N . SER B 1 57 ? 6.86 -45.572 31.017 1 27.757 335 SER D N 1
ATOM 8229 C CA . SER B 1 57 ? 5.485 -45.326 31.424 1 28.408 335 SER D CA 1
ATOM 8230 C C . SER B 1 57 ? 4.55 -46.372 30.799 1 27.915 335 SER D C 1
ATOM 8231 O O . SER B 1 57 ? 3.499 -46.718 31.352 1 26.383 335 SER D O 1
ATOM 8238 N N . PHE B 1 58 ? 4.932 -46.895 29.622 1 29.052 336 PHE D N 1
ATOM 8239 C CA . PHE B 1 58 ? 4.026 -47.733 28.84 1 28.944 336 PHE D CA 1
ATOM 8240 C C . PHE B 1 58 ? 3.706 -48.996 29.619 1 29.612 336 PHE D C 1
ATOM 8241 O O . PHE B 1 58 ? 4.506 -49.45 30.428 1 27.629 336 PHE D O 1
ATOM 8258 N N . VAL B 1 59 ? 2.51 -49.536 29.387 1 30.219 337 VAL D N 1
ATOM 8259 C CA . VAL B 1 59 ? 2.186 -50.879 29.863 1 29.818 337 VAL D CA 1
ATOM 8260 C C . VAL B 1 59 ? 2.814 -51.876 28.878 1 29.781 337 VAL D C 1
ATOM 8261 O O . VAL B 1 59 ? 2.172 -52.259 27.91 1 30.2 337 VAL D O 1
ATOM 8274 N N . ASP B 1 60 ? 4.096 -52.221 29.106 1 30.377 338 ASP D N 1
ATOM 8275 C CA . ASP B 1 60 ? 4.957 -52.948 28.17 1 31.195 338 ASP D CA 1
ATOM 8276 C C . ASP B 1 60 ? 5.705 -54.097 28.866 1 32.974 338 ASP D C 1
ATOM 8277 O O . ASP B 1 60 ? 6.634 -54.694 28.296 1 32.544 338 ASP D O 1
ATOM 8286 N N . ALA B 1 61 ? 5.274 -54.427 30.089 1 33.257 339 ALA D N 1
ATOM 8287 C CA . ALA B 1 61 ? 5.859 -55.495 30.901 1 34.569 339 ALA D CA 1
ATOM 8288 C C . ALA B 1 61 ? 7.313 -55.199 31.183 1 33.702 339 ALA D C 1
ATOM 8289 O O . ALA B 1 61 ? 8.128 -56.116 31.277 1 33.525 339 ALA D O 1
ATOM 8296 N N . SER B 1 62 ? 7.615 -53.917 31.425 1 33.395 340 SER D N 1
ATOM 8297 C CA . SER B 1 62 ? 8.98 -53.511 31.719 1 31.001 340 SER D CA 1
ATOM 8298 C C . SER B 1 62 ? 9.399 -54.045 33.09 1 29.926 340 SER D C 1
ATOM 8299 O O . SER B 1 62 ? 10.59 -54.143 33.39 1 29.378 340 SER D O 1
ATOM 8306 N N . MET B 1 63 ? 8.422 -54.452 33.909 1 32.445 341 MET D N 1
ATOM 8307 C CA . MET B 1 63 ? 8.732 -55.056 35.2 1 33.215 341 MET D CA 1
ATOM 8308 C C . MET B 1 63 ? 9.244 -56.484 35.015 1 34.357 341 MET D C 1
ATOM 8309 O O . MET B 1 63 ? 9.875 -57.052 35.919 1 32.551 341 MET D O 1
ATOM 8323 N N . VAL B 1 64 ? 9.019 -57.049 33.814 1 34.108 342 VAL D N 1
ATOM 8324 C CA . VAL B 1 64 ? 9.628 -58.328 33.448 1 34.957 342 VAL D CA 1
ATOM 8325 C C . VAL B 1 64 ? 10.984 -58.143 32.76 1 35.259 342 VAL D C 1
ATOM 8326 O O . VAL B 1 64 ? 11.954 -58.826 33.102 1 33.277 342 VAL D O 1
ATOM 8339 N N . TYR B 1 65 ? 11.049 -57.192 31.809 1 36.055 343 TYR D N 1
ATOM 8340 C CA . TYR B 1 65 ? 12.139 -57.129 30.845 1 34.428 343 TYR D CA 1
ATOM 8341 C C . TYR B 1 65 ? 13.164 -56.071 31.203 1 33.841 343 TYR D C 1
ATOM 8342 O O . TYR B 1 65 ? 14.228 -56.014 30.56 1 34.54 343 TYR D O 1
ATOM 8359 N N . GLY B 1 66 ? 12.809 -55.19 32.156 1 34.676 344 GLY D N 1
ATOM 8360 C CA . GLY B 1 66 ? 13.609 -54.013 32.478 1 33.813 344 GLY D CA 1
ATOM 8361 C C . GLY B 1 66 ? 13.363 -52.794 31.56 1 34.549 344 GLY D C 1
ATOM 8362 O O . GLY B 1 66 ? 12.785 -52.895 30.477 1 35.849 344 GLY D O 1
ATOM 8366 N N . SER B 1 67 ? 13.876 -51.641 32.013 1 31.184 345 SER D N 1
ATOM 8367 C CA . SER B 1 67 ? 13.668 -50.332 31.428 1 30.116 345 SER D CA 1
ATOM 8368 C C . SER B 1 67 ? 14.992 -49.673 31.031 1 31.043 345 SER D C 1
ATOM 8369 O O . SER B 1 67 ? 14.976 -48.492 30.643 1 30.616 345 SER D O 1
ATOM 8376 N N . GLU B 1 68 ? 16.098 -50.439 31.102 1 32.468 346 GLU D N 1
ATOM 8377 C CA . GLU B 1 68 ? 17.449 -50.003 30.764 1 35.665 346 GLU D CA 1
ATOM 8378 C C . GLU B 1 68 ? 18.19 -51.164 30.107 1 38.291 346 GLU D C 1
ATOM 8379 O O . GLU B 1 68 ? 17.934 -52.319 30.425 1 37.265 346 GLU D O 1
ATOM 8391 N N . GLU B 1 69 ? 19.102 -50.851 29.184 1 41.553 347 GLU D N 1
ATOM 8392 C CA . GLU B 1 69 ? 19.604 -51.857 28.251 1 46.349 347 GLU D CA 1
ATOM 8393 C C . GLU B 1 69 ? 20.533 -52.853 28.942 1 46.931 347 GLU D C 1
ATOM 8394 O O . GLU B 1 69 ? 20.435 -54.053 28.671 1 43.186 347 GLU D O 1
ATOM 8406 N N . PRO B 1 70 ? 21.453 -52.414 29.836 1 46.577 348 PRO D N 1
ATOM 8407 C CA . PRO B 1 70 ? 22.287 -53.358 30.566 1 44.729 348 PRO D CA 1
ATOM 8408 C C . PRO B 1 70 ? 21.458 -54.407 31.315 1 40.5 348 PRO D C 1
ATOM 8409 O O . PRO B 1 70 ? 21.673 -55.604 31.135 1 37.985 348 PRO D O 1
ATOM 8420 N N . LEU B 1 71 ? 20.505 -53.957 32.136 1 37.02 349 LEU D N 1
ATOM 8421 C CA . LEU B 1 71 ? 19.64 -54.862 32.853 1 35.904 349 LEU D CA 1
ATOM 8422 C C . LEU B 1 71 ? 18.867 -55.765 31.888 1 37.128 349 LEU D C 1
ATOM 8423 O O . LEU B 1 71 ? 18.721 -56.962 32.139 1 36.988 349 LEU D O 1
ATOM 8439 N N . ALA B 1 72 ? 18.342 -55.227 30.791 1 36.373 350 ALA D N 1
ATOM 8440 C CA . ALA B 1 72 ? 17.544 -56.073 29.909 1 39.806 350 ALA D CA 1
ATOM 8441 C C . ALA B 1 72 ? 18.358 -57.244 29.352 1 43.512 350 ALA D C 1
ATOM 8442 O O . ALA B 1 72 ? 17.782 -58.308 29.127 1 45.217 350 ALA D O 1
ATOM 8449 N N . ARG B 1 73 ? 19.661 -57.025 29.101 1 44.217 351 ARG D N 1
ATOM 8450 C CA . ARG B 1 73 ? 20.579 -58.053 28.614 1 46.876 351 ARG D CA 1
ATOM 8451 C C . ARG B 1 73 ? 20.928 -59.055 29.724 1 46.647 351 ARG D C 1
ATOM 8452 O O . ARG B 1 73 ? 20.993 -60.267 29.47 1 45.714 351 ARG D O 1
ATOM 8473 N N . ASN B 1 74 ? 21.115 -58.542 30.959 1 44.8 352 ASN D N 1
ATOM 8474 C CA . ASN B 1 74 ? 21.385 -59.363 32.13 1 44.433 352 ASN D CA 1
ATOM 8475 C C . ASN B 1 74 ? 20.232 -60.3 32.469 1 43.279 352 ASN D C 1
ATOM 8476 O O . ASN B 1 74 ? 20.466 -61.379 32.98 1 43.491 352 ASN D O 1
ATOM 8487 N N . LEU B 1 75 ? 18.994 -59.903 32.203 1 39.747 353 LEU D N 1
ATOM 8488 C CA . LEU B 1 75 ? 17.849 -60.769 32.435 1 40.778 353 LEU D CA 1
ATOM 8489 C C . LEU B 1 75 ? 17.742 -61.901 31.394 1 42.535 353 LEU D C 1
ATOM 8490 O O . LEU B 1 75 ? 16.934 -62.825 31.572 1 41.73 353 LEU D O 1
ATOM 8506 N N . ARG B 1 76 ? 18.502 -61.812 30.291 1 41.282 354 ARG D N 1
ATOM 8507 C CA . ARG B 1 76 ? 18.334 -62.773 29.216 1 44.984 354 ARG D CA 1
ATOM 8508 C C . ARG B 1 76 ? 19.303 -63.938 29.375 1 45.42 354 ARG D C 1
ATOM 8509 O O . ARG B 1 76 ? 20.389 -63.817 29.958 1 43.901 354 ARG D O 1
ATOM 8530 N N . ASN B 1 77 ? 18.872 -65.071 28.824 1 47.93 355 ASN D N 1
ATOM 8531 C CA . ASN B 1 77 ? 19.694 -66.266 28.721 1 50.402 355 ASN D CA 1
ATOM 8532 C C . ASN B 1 77 ? 20.533 -66.134 27.453 1 49.57 355 ASN D C 1
ATOM 8533 O O . ASN B 1 77 ? 20.001 -66.288 26.344 1 45.712 355 ASN D O 1
ATOM 8543 N N . MET B 1 78 ? 21.835 -65.84 27.628 1 51.653 356 MET D N 1
ATOM 8544 C CA . MET B 1 78 ? 22.721 -65.57 26.501 1 59.627 356 MET D CA 1
ATOM 8545 C C . MET B 1 78 ? 23.553 -66.789 26.074 1 63.067 356 MET D C 1
ATOM 8546 O O . MET B 1 78 ? 24.397 -66.653 25.189 1 63.165 356 MET D O 1
ATOM 8560 N N . SER B 1 79 ? 23.262 -67.975 26.634 1 62.251 357 SER D N 1
ATOM 8561 C CA . SER B 1 79 ? 24.023 -69.185 26.364 1 64.16 357 SER D CA 1
ATOM 8562 C C . SER B 1 79 ? 23.397 -70.014 25.233 1 62.82 357 SER D C 1
ATOM 8563 O O . SER B 1 79 ? 23.904 -71.067 24.884 1 66.473 357 SER D O 1
ATOM 8570 N N . ASN B 1 80 ? 22.298 -69.563 24.644 1 63.098 358 ASN D N 1
ATOM 8571 C CA . ASN B 1 80 ? 21.755 -70.246 23.478 1 63.758 358 ASN D CA 1
ATOM 8572 C C . ASN B 1 80 ? 20.977 -69.215 22.655 1 59.01 358 ASN D C 1
ATOM 8573 O O . ASN B 1 80 ? 20.881 -68.059 23.057 1 56.949 358 ASN D O 1
ATOM 8584 N N . GLN B 1 81 ? 20.422 -69.655 21.52 1 56.026 359 GLN D N 1
ATOM 8585 C CA . GLN B 1 81 ? 19.618 -68.83 20.636 1 53.142 359 GLN D CA 1
ATOM 8586 C C . GLN B 1 81 ? 18.128 -69.131 20.797 1 51.126 359 GLN D C 1
ATOM 8587 O O . GLN B 1 81 ? 17.394 -69.079 19.816 1 51.46 359 GLN D O 1
ATOM 8601 N N . LEU B 1 82 ? 17.665 -69.424 22.02 1 50.113 360 LEU D N 1
ATOM 8602 C CA . LEU B 1 82 ? 16.286 -69.831 22.234 1 49.875 360 LEU D CA 1
ATOM 8603 C C . LEU B 1 82 ? 15.423 -68.652 22.687 1 48.936 360 LEU D C 1
ATOM 8604 O O . LEU B 1 82 ? 14.222 -68.818 22.82 1 53.546 360 LEU D O 1
ATOM 8620 N N . GLY B 1 83 ? 16.028 -67.478 22.902 1 47.18 361 GLY D N 1
ATOM 8621 C CA . GLY B 1 83 ? 15.29 -66.248 23.147 1 44.785 361 GLY D CA 1
ATOM 8622 C C . GLY B 1 83 ? 14.714 -66.18 24.567 1 43.615 361 GLY D C 1
ATOM 8623 O O . GLY B 1 83 ? 13.714 -65.498 24.795 1 40.896 361 GLY D O 1
ATOM 8627 N N . LEU B 1 84 ? 15.344 -66.883 25.518 1 43.926 362 LEU D N 1
ATOM 8628 C CA . LEU B 1 84 ? 14.753 -67.098 26.838 1 43.509 362 LEU D CA 1
ATOM 8629 C C . LEU B 1 84 ? 15.222 -66.027 27.806 1 40.874 362 LEU D C 1
ATOM 8630 O O . LEU B 1 84 ? 16.271 -65.431 27.604 1 39.911 362 LEU D O 1
ATOM 8646 N N . LEU B 1 85 ? 14.449 -65.855 28.88 1 40.123 363 LEU D N 1
ATOM 8647 C CA . LEU B 1 85 ? 14.882 -65.116 30.047 1 39.1 363 LEU D CA 1
ATOM 8648 C C . LEU B 1 85 ? 15.637 -66.103 30.92 1 40.724 363 LEU D C 1
ATOM 8649 O O . LEU B 1 85 ? 15.188 -67.23 31.051 1 41.005 363 LEU D O 1
ATOM 8665 N N . ALA B 1 86 ? 16.703 -65.612 31.573 1 42.256 364 ALA D N 1
ATOM 8666 C CA . ALA B 1 86 ? 17.491 -66.348 32.547 1 44.597 364 ALA D CA 1
ATOM 8667 C C . ALA B 1 86 ? 16.618 -66.826 33.708 1 41.599 364 ALA D C 1
ATOM 8668 O O . ALA B 1 86 ? 15.701 -66.138 34.123 1 38.285 364 ALA D O 1
ATOM 8675 N N . VAL B 1 87 ? 16.939 -68.013 34.228 1 43.948 365 VAL D N 1
ATOM 8676 C CA . VAL B 1 87 ? 16.217 -68.631 35.34 1 44.548 365 VAL D CA 1
ATOM 8677 C C . VAL B 1 87 ? 17.226 -68.957 36.435 1 45.152 365 VAL D C 1
ATOM 8678 O O . VAL B 1 87 ? 18.414 -69.144 36.157 1 47.966 365 VAL D O 1
ATOM 8691 N N . ASN B 1 88 ? 16.734 -69.017 37.677 1 44.365 366 ASN D N 1
ATOM 8692 C CA . ASN B 1 88 ? 17.572 -69.339 38.831 1 44.887 366 ASN D CA 1
ATOM 8693 C C . ASN B 1 88 ? 18.339 -70.614 38.541 1 46.038 366 ASN D C 1
ATOM 8694 O O . ASN B 1 88 ? 17.763 -71.544 38.012 1 45.03 366 ASN D O 1
ATOM 8705 N N . GLN B 1 89 ? 19.61 -70.656 38.936 1 50.13 367 GLN D N 1
ATOM 8706 C CA . GLN B 1 89 ? 20.494 -71.765 38.609 1 53.946 367 GLN D CA 1
ATOM 8707 C C . GLN B 1 89 ? 20.76 -72.666 39.806 1 53.694 367 GLN D C 1
ATOM 8708 O O . GLN B 1 89 ? 21.468 -73.644 39.682 1 55.784 367 GLN D O 1
ATOM 8722 N N . ARG B 1 90 ? 20.185 -72.359 40.966 1 54.692 368 ARG D N 1
ATOM 8723 C CA . ARG B 1 90 ? 20.464 -73.101 42.188 1 55.575 368 ARG D CA 1
ATOM 8724 C C . ARG B 1 90 ? 19.196 -73.824 42.655 1 52.852 368 ARG D C 1
ATOM 8725 O O . ARG B 1 90 ? 19.272 -74.868 43.261 1 52.479 368 ARG D O 1
ATOM 8746 N N . PHE B 1 91 ? 18.014 -73.282 42.353 1 53.58 369 PHE D N 1
ATOM 8747 C CA . PHE B 1 91 ? 16.751 -73.782 42.889 1 54.73 369 PHE D CA 1
ATOM 8748 C C . PHE B 1 91 ? 15.683 -73.782 41.794 1 54.255 369 PHE D C 1
ATOM 8749 O O . PHE B 1 91 ? 15.671 -72.889 40.916 1 52.378 369 PHE D O 1
ATOM 8766 N N . GLN B 1 92 ? 14.785 -74.781 41.874 1 53.467 370 GLN D N 1
ATOM 8767 C CA . GLN B 1 92 ? 13.568 -74.768 41.075 1 55.962 370 GLN D CA 1
ATOM 8768 C C . GLN B 1 92 ? 12.358 -75.118 41.949 1 53.36 370 GLN D C 1
ATOM 8769 O O . GLN B 1 92 ? 12.518 -75.495 43.098 1 48.932 370 GLN D O 1
ATOM 8783 N N . ASP B 1 93 ? 11.145 -74.869 41.414 1 51.026 371 ASP D N 1
ATOM 8784 C CA . ASP B 1 93 ? 9.882 -74.993 42.131 1 49.88 371 ASP D CA 1
ATOM 8785 C C . ASP B 1 93 ? 9.106 -76.155 41.521 1 51.932 371 ASP D C 1
ATOM 8786 O O . ASP B 1 93 ? 8.422 -76.012 40.5 1 49.153 371 ASP D O 1
ATOM 8795 N N . ASN B 1 94 ? 9.272 -77.323 42.144 1 56.544 372 ASN D N 1
ATOM 8796 C CA . ASN B 1 94 ? 8.754 -78.565 41.606 1 58.462 372 ASN D CA 1
ATOM 8797 C C . ASN B 1 94 ? 9.081 -78.614 40.126 1 55.899 372 ASN D C 1
ATOM 8798 O O . ASN B 1 94 ? 8.177 -78.793 39.335 1 56.112 372 ASN D O 1
ATOM 8809 N N . GLY B 1 95 ? 10.354 -78.405 39.78 1 54.494 373 GLY D N 1
ATOM 8810 C CA . GLY B 1 95 ? 10.797 -78.574 38.408 1 54.468 373 GLY D CA 1
ATOM 8811 C C . GLY B 1 95 ? 10.455 -77.387 37.507 1 53.195 373 GLY D C 1
ATOM 8812 O O . GLY B 1 95 ? 10.74 -77.44 36.326 1 54.752 373 GLY D O 1
ATOM 8816 N N . ARG B 1 96 ? 9.867 -76.311 38.033 1 50.881 374 ARG D N 1
ATOM 8817 C CA . ARG B 1 96 ? 9.598 -75.141 37.205 1 48.89 374 ARG D CA 1
ATOM 8818 C C . ARG B 1 96 ? 10.501 -73.969 37.598 1 47.137 374 ARG D C 1
ATOM 8819 O O . ARG B 1 96 ? 11.031 -73.917 38.717 1 47.514 374 ARG D O 1
ATOM 8840 N N . ALA B 1 97 ? 10.646 -73.007 36.681 1 45.534 375 ALA D N 1
ATOM 8841 C CA . ALA B 1 97 ? 11.676 -71.975 36.818 1 47.04 375 ALA D CA 1
ATOM 8842 C C . ALA B 1 97 ? 11.38 -71.019 37.978 1 45.956 375 ALA D C 1
ATOM 8843 O O . ALA B 1 97 ? 10.215 -70.678 38.236 1 44.549 375 ALA D O 1
ATOM 8850 N N . LEU B 1 98 ? 12.461 -70.554 38.624 1 46.175 376 LEU D N 1
ATOM 8851 C CA . LEU B 1 98 ? 12.377 -69.441 39.568 1 44.007 376 LEU D CA 1
ATOM 8852 C C . LEU B 1 98 ? 13.16 -68.254 39.014 1 43.618 376 LEU D C 1
ATOM 8853 O O . LEU B 1 98 ? 13.994 -68.428 38.128 1 42.073 376 LEU D O 1
ATOM 8869 N N . LEU B 1 99 ? 12.85 -67.054 39.524 1 41.32 377 LEU D N 1
ATOM 8870 C CA . LEU B 1 99 ? 13.614 -65.881 39.156 1 42.385 377 LEU D CA 1
ATOM 8871 C C . LEU B 1 99 ? 15.072 -66.103 39.529 1 42.07 377 LEU D C 1
ATOM 8872 O O . LEU B 1 99 ? 15.382 -66.761 40.509 1 42.439 377 LEU D O 1
ATOM 8888 N N . PRO B 1 100 ? 16.01 -65.567 38.729 1 43.102 378 PRO D N 1
ATOM 8889 C CA . PRO B 1 100 ? 17.413 -65.548 39.138 1 44.288 378 PRO D CA 1
ATOM 8890 C C . PRO B 1 100 ? 17.621 -64.672 40.366 1 43.145 378 PRO D C 1
ATOM 8891 O O . PRO B 1 100 ? 16.752 -63.865 40.715 1 43.329 378 PRO D O 1
ATOM 8902 N N . PHE B 1 101 ? 18.76 -64.853 41.031 1 43.461 379 PHE D N 1
ATOM 8903 C CA . PHE B 1 101 ? 19.077 -64.087 42.217 1 42.935 379 PHE D CA 1
ATOM 8904 C C . PHE B 1 101 ? 19.866 -62.873 41.781 1 42.919 379 PHE D C 1
ATOM 8905 O O . PHE B 1 101 ? 20.699 -62.938 40.88 1 44.936 379 PHE D O 1
ATOM 8922 N N . ASP B 1 102 ? 19.569 -61.786 42.473 1 45.259 380 ASP D N 1
ATOM 8923 C CA . ASP B 1 102 ? 20.271 -60.526 42.347 1 44.908 380 ASP D CA 1
ATOM 8924 C C . ASP B 1 102 ? 21.483 -60.582 43.276 1 43.711 380 ASP D C 1
ATOM 8925 O O . ASP B 1 102 ? 21.554 -61.432 44.141 1 42.75 380 ASP D O 1
ATOM 8934 N N . ASN B 1 103 ? 22.375 -59.612 43.093 1 46.322 381 ASN D N 1
ATOM 8935 C CA . ASN B 1 103 ? 23.598 -59.427 43.855 1 50.574 381 ASN D CA 1
ATOM 8936 C C . ASN B 1 103 ? 23.635 -57.984 44.373 1 49.4 381 ASN D C 1
ATOM 8937 O O . ASN B 1 103 ? 24.206 -57.12 43.712 1 45.842 381 ASN D O 1
ATOM 8948 N N . LEU B 1 104 ? 22.969 -57.717 45.505 1 48.013 382 LEU D N 1
ATOM 8949 C CA . LEU B 1 104 ? 22.884 -56.366 46.056 1 51.635 382 LEU D CA 1
ATOM 8950 C C . LEU B 1 104 ? 23.965 -56.151 47.109 1 57.904 382 LEU D C 1
ATOM 8951 O O . LEU B 1 104 ? 24.369 -57.098 47.771 1 61.815 382 LEU D O 1
ATOM 8967 N N . HIS B 1 105 ? 24.325 -54.88 47.345 1 63.847 383 HIS D N 1
ATOM 8968 C CA . HIS B 1 105 ? 25.341 -54.531 48.326 1 72.247 383 HIS D CA 1
ATOM 8969 C C . HIS B 1 105 ? 24.831 -54.766 49.747 1 73.57 383 HIS D C 1
ATOM 8970 O O . HIS B 1 105 ? 25.553 -55.353 50.555 1 76.4 383 HIS D O 1
ATOM 8983 N N . ASP B 1 106 ? 23.607 -54.317 50.057 1 69.574 384 ASP D N 1
ATOM 8984 C CA . ASP B 1 106 ? 23.031 -54.591 51.371 1 69.473 384 ASP D CA 1
ATOM 8985 C C . ASP B 1 106 ? 21.703 -55.285 51.163 1 58 384 ASP D C 1
ATOM 8986 O O . ASP B 1 106 ? 20.698 -54.619 51.023 1 60.119 384 ASP D O 1
ATOM 8995 N N . ASP B 1 107 ? 21.704 -56.612 51.104 1 51.478 385 ASP D N 1
ATOM 8996 C CA . ASP B 1 107 ? 20.56 -57.333 50.585 1 47.359 385 ASP D CA 1
ATOM 8997 C C . ASP B 1 107 ? 19.54 -57.457 51.713 1 45.602 385 ASP D C 1
ATOM 8998 O O . ASP B 1 107 ? 19.8 -58.156 52.675 1 44.054 385 ASP D O 1
ATOM 9007 N N . PRO B 1 108 ? 18.351 -56.809 51.642 1 41.484 386 PRO D N 1
ATOM 9008 C CA . PRO B 1 108 ? 17.381 -56.898 52.735 1 40.8 386 PRO D CA 1
ATOM 9009 C C . PRO B 1 108 ? 16.701 -58.272 52.88 1 41.681 386 PRO D C 1
ATOM 9010 O O . PRO B 1 108 ? 16.263 -58.636 53.972 1 43.254 386 PRO D O 1
ATOM 9021 N N . CYS B 1 109 ? 16.608 -59.037 51.776 1 42.163 387 CYS D N 1
ATOM 9022 C CA . CYS B 1 109 ? 16.044 -60.373 51.836 1 41.12 387 CYS D CA 1
ATOM 9023 C C . CYS B 1 109 ? 16.851 -61.285 52.75 1 40.857 387 CYS D C 1
ATOM 9024 O O . CYS B 1 109 ? 16.269 -62.164 53.365 1 40.465 387 CYS D O 1
ATOM 9031 N N . LEU B 1 110 ? 18.178 -61.101 52.811 1 43.46 388 LEU D N 1
ATOM 9032 C CA . LEU B 1 110 ? 19.023 -61.91 53.671 1 45.34 388 LEU D CA 1
ATOM 9033 C C . LEU B 1 110 ? 18.7 -61.687 55.151 1 44.875 388 LEU D C 1
ATOM 9034 O O . LEU B 1 110 ? 18.929 -62.58 55.953 1 45.389 388 LEU D O 1
ATOM 9050 N N . LEU B 1 111 ? 18.2 -60.489 55.491 1 44.149 389 LEU D N 1
ATOM 9051 C CA . LEU B 1 111 ? 17.973 -60.118 56.873 1 45.488 389 LEU D CA 1
ATOM 9052 C C . LEU B 1 111 ? 16.631 -60.631 57.393 1 47.176 389 LEU D C 1
ATOM 9053 O O . LEU B 1 111 ? 16.427 -60.556 58.586 1 45.603 389 LEU D O 1
ATOM 9069 N N . THR B 1 112 ? 15.731 -61.141 56.534 1 46.481 390 THR D N 1
ATOM 9070 C CA . THR B 1 112 ? 14.452 -61.658 57.007 1 47.799 390 THR D CA 1
ATOM 9071 C C . THR B 1 112 ? 14.679 -62.939 57.832 1 53.216 390 THR D C 1
ATOM 9072 O O . THR B 1 112 ? 14.465 -62.927 59.048 1 57.803 390 THR D O 1
ATOM 9082 N N . ASN B 1 113 ? 15.181 -64.005 57.193 1 54.005 391 ASN D N 1
ATOM 9083 C CA . ASN B 1 113 ? 15.524 -65.273 57.849 1 58.409 391 ASN D CA 1
ATOM 9084 C C . ASN B 1 113 ? 17.015 -65.543 57.603 1 54.741 391 ASN D C 1
ATOM 9085 O O . ASN B 1 113 ? 17.39 -65.919 56.487 1 49.462 391 ASN D O 1
ATOM 9095 N N . ARG B 1 114 ? 17.857 -65.321 58.624 1 53.493 392 ARG D N 1
ATOM 9096 C CA . ARG B 1 114 ? 19.295 -65.313 58.397 1 57.532 392 ARG D CA 1
ATOM 9097 C C . ARG B 1 114 ? 19.832 -66.696 58.06 1 54.386 392 ARG D C 1
ATOM 9098 O O . ARG B 1 114 ? 20.674 -66.781 57.202 1 56.741 392 ARG D O 1
ATOM 9119 N N . SER B 1 115 ? 19.387 -67.757 58.722 1 54.761 393 SER D N 1
ATOM 9120 C CA . SER B 1 115 ? 19.981 -69.066 58.489 1 59.505 393 SER D CA 1
ATOM 9121 C C . SER B 1 115 ? 19.751 -69.522 57.043 1 56.967 393 SER D C 1
ATOM 9122 O O . SER B 1 115 ? 20.606 -70.2 56.492 1 56.182 393 SER D O 1
ATOM 9129 N N . ALA B 1 116 ? 18.612 -69.148 56.434 1 56.056 394 ALA D N 1
ATOM 9130 C CA . ALA B 1 116 ? 18.246 -69.646 55.107 1 55.473 394 ALA D CA 1
ATOM 9131 C C . ALA B 1 116 ? 19.108 -69.029 54.004 1 55.329 394 ALA D C 1
ATOM 9132 O O . ALA B 1 116 ? 19.376 -69.694 53.001 1 53.17 394 ALA D O 1
ATOM 9139 N N . ARG B 1 117 ? 19.509 -67.75 54.18 1 58.415 395 ARG D N 1
ATOM 9140 C CA . ARG B 1 117 ? 20.482 -67.073 53.328 1 57.026 395 ARG D CA 1
ATOM 9141 C C . ARG B 1 117 ? 19.993 -67.075 51.889 1 52.038 395 ARG D C 1
ATOM 9142 O O . ARG B 1 117 ? 20.753 -67.428 50.992 1 52.398 395 ARG D O 1
ATOM 9163 N N . ILE B 1 118 ? 18.718 -66.734 51.676 1 49.578 396 ILE D N 1
ATOM 9164 C CA . ILE B 1 118 ? 18.177 -66.648 50.325 1 48.302 396 ILE D CA 1
ATOM 9165 C C . ILE B 1 118 ? 18.109 -65.163 49.943 1 45.076 396 ILE D C 1
ATOM 9166 O O . ILE B 1 118 ? 17.321 -64.398 50.53 1 42.038 396 ILE D O 1
ATOM 9182 N N . PRO B 1 119 ? 18.919 -64.728 48.947 1 44.655 397 PRO D N 1
ATOM 9183 C CA . PRO B 1 119 ? 18.983 -63.308 48.597 1 45.105 397 PRO D CA 1
ATOM 9184 C C . PRO B 1 119 ? 17.751 -62.866 47.82 1 43.245 397 PRO D C 1
ATOM 9185 O O . PRO B 1 119 ? 16.895 -63.691 47.519 1 45.209 397 PRO D O 1
ATOM 9196 N N . CYS B 1 120 ? 17.671 -61.569 47.526 1 41.673 398 CYS D N 1
ATOM 9197 C CA . CYS B 1 120 ? 16.608 -61.039 46.712 1 40.176 398 CYS D CA 1
ATOM 9198 C C . CYS B 1 120 ? 16.759 -61.508 45.266 1 39.007 398 CYS D C 1
ATOM 9199 O O . CYS B 1 120 ? 17.831 -61.928 44.82 1 35.591 398 CYS D O 1
ATOM 9206 N N . PHE B 1 121 ? 15.62 -61.438 44.56 1 37.384 399 PHE D N 1
ATOM 9207 C CA . PHE B 1 121 ? 15.538 -61.928 43.2 1 39.511 399 PHE D CA 1
ATOM 9208 C C . PHE B 1 121 ? 15.897 -60.794 42.26 1 39.056 399 PHE D C 1
ATOM 9209 O O . PHE B 1 121 ? 15.807 -59.633 42.668 1 39.419 399 PHE D O 1
ATOM 9226 N N . LEU B 1 122 ? 16.24 -61.174 41.011 1 40.063 400 LEU D N 1
ATOM 9227 C CA . LEU B 1 122 ? 16.517 -60.243 39.927 1 40.299 400 LEU D CA 1
ATOM 9228 C C . LEU B 1 122 ? 15.371 -60.244 38.916 1 38.689 400 LEU D C 1
ATOM 9229 O O . LEU B 1 122 ? 14.995 -61.283 38.354 1 37.715 400 LEU D O 1
ATOM 9245 N N . ALA B 1 123 ? 14.815 -59.062 38.68 1 37.488 401 ALA D N 1
ATOM 9246 C CA . ALA B 1 123 ? 13.73 -58.917 37.724 1 37.462 401 ALA D CA 1
ATOM 9247 C C . ALA B 1 123 ? 13.834 -57.571 37.033 1 35.597 401 ALA D C 1
ATOM 9248 O O . ALA B 1 123 ? 14.756 -56.807 37.261 1 35.176 401 ALA D O 1
ATOM 9255 N N . GLY B 1 124 ? 12.857 -57.307 36.18 1 39.138 402 GLY D N 1
ATOM 9256 C CA . GLY B 1 124 ? 12.804 -56.09 35.387 1 38.703 402 GLY D CA 1
ATOM 9257 C C . GLY B 1 124 ? 12.69 -54.861 36.269 1 38.272 402 GLY D C 1
ATOM 9258 O O . GLY B 1 124 ? 13.133 -53.776 35.889 1 41.656 402 GLY D O 1
ATOM 9262 N N . ASP B 1 125 ? 12.062 -55.048 37.431 1 37.616 403 ASP D N 1
ATOM 9263 C CA . ASP B 1 125 ? 11.894 -53.976 38.405 1 35.66 403 ASP D CA 1
ATOM 9264 C C . ASP B 1 125 ? 12.509 -54.44 39.724 1 35.834 403 ASP D C 1
ATOM 9265 O O . ASP B 1 125 ? 12.458 -55.628 40.031 1 38.545 403 ASP D O 1
ATOM 9274 N N . THR B 1 126 ? 13.076 -53.496 40.491 1 33.648 404 THR D N 1
ATOM 9275 C CA . THR B 1 126 ? 13.886 -53.776 41.669 1 33.587 404 THR D CA 1
ATOM 9276 C C . THR B 1 126 ? 13.065 -54.216 42.876 1 34.274 404 THR D C 1
ATOM 9277 O O . THR B 1 126 ? 13.654 -54.565 43.876 1 37.539 404 THR D O 1
ATOM 9287 N N . ARG B 1 127 ? 11.736 -54.179 42.813 1 31.641 405 ARG D N 1
ATOM 9288 C CA . ARG B 1 127 ? 10.927 -54.37 43.999 1 34.181 405 ARG D CA 1
ATOM 9289 C C . ARG B 1 127 ? 10.312 -55.771 44.027 1 34.113 405 ARG D C 1
ATOM 9290 O O . ARG B 1 127 ? 9.466 -56.042 44.871 1 36.354 405 ARG D O 1
ATOM 9311 N N . SER B 1 128 ? 10.778 -56.665 43.154 1 33.748 406 SER D N 1
ATOM 9312 C CA . SER B 1 128 ? 10.138 -57.96 42.913 1 34.931 406 SER D CA 1
ATOM 9313 C C . SER B 1 128 ? 10.075 -58.866 44.152 1 35.414 406 SER D C 1
ATOM 9314 O O . SER B 1 128 ? 9.157 -59.678 44.231 1 36.52 406 SER D O 1
ATOM 9321 N N . SER B 1 129 ? 10.944 -58.645 45.151 1 36.795 407 SER D N 1
ATOM 9322 C CA . SER B 1 129 ? 10.977 -59.419 46.38 1 37.87 407 SER D CA 1
ATOM 9323 C C . SER B 1 129 ? 10.123 -58.831 47.514 1 39.908 407 SER D C 1
ATOM 9324 O O . SER B 1 129 ? 10.146 -59.406 48.601 1 41.378 407 SER D O 1
ATOM 9331 N N . GLU B 1 130 ? 9.439 -57.684 47.318 1 37.47 408 GLU D N 1
ATOM 9332 C CA . GLU B 1 130 ? 8.918 -56.906 48.442 1 36.776 408 GLU D CA 1
ATOM 9333 C C . GLU B 1 130 ? 7.887 -57.701 49.252 1 37.59 408 GLU D C 1
ATOM 9334 O O . GLU B 1 130 ? 7.804 -57.545 50.454 1 40.476 408 GLU D O 1
ATOM 9346 N N . MET B 1 131 ? 7.07 -58.513 48.581 1 36.673 409 MET D N 1
ATOM 9347 C CA . MET B 1 131 ? 6.145 -59.46 49.192 1 37.043 409 MET D CA 1
ATOM 9348 C C . MET B 1 131 ? 6.11 -60.667 48.242 1 36.422 409 MET D C 1
ATOM 9349 O O . MET B 1 131 ? 6.181 -60.516 47.004 1 35.006 409 MET D O 1
ATOM 9363 N N . PRO B 1 132 ? 6.038 -61.904 48.783 1 37.116 410 PRO D N 1
ATOM 9364 C CA . PRO B 1 132 ? 6.109 -63.118 47.963 1 37.084 410 PRO D CA 1
ATOM 9365 C C . PRO B 1 132 ? 4.992 -63.266 46.944 1 35.518 410 PRO D C 1
ATOM 9366 O O . PRO B 1 132 ? 5.162 -63.943 45.92 1 39.789 410 PRO D O 1
ATOM 9377 N N . GLU B 1 133 ? 3.859 -62.623 47.228 1 35.108 411 GLU D N 1
ATOM 9378 C CA . GLU B 1 133 ? 2.74 -62.589 46.302 1 38.341 411 GLU D CA 1
ATOM 9379 C C . GLU B 1 133 ? 3.149 -61.846 45.026 1 35.514 411 GLU D C 1
ATOM 9380 O O . GLU B 1 133 ? 2.814 -62.25 43.929 1 35.346 411 GLU D O 1
ATOM 9392 N N . LEU B 1 134 ? 3.847 -60.736 45.179 1 34.719 412 LEU D N 1
ATOM 9393 C CA . LEU B 1 134 ? 4.416 -60.015 44.056 1 35.402 412 LEU D CA 1
ATOM 9394 C C . LEU B 1 134 ? 5.447 -60.877 43.336 1 35.174 412 LEU D C 1
ATOM 9395 O O . LEU B 1 134 ? 5.412 -60.958 42.095 1 34.131 412 LEU D O 1
ATOM 9411 N N . THR B 1 135 ? 6.352 -61.498 44.102 1 35.09 413 THR D N 1
ATOM 9412 C CA . THR B 1 135 ? 7.347 -62.391 43.507 1 36.778 413 THR D CA 1
ATOM 9413 C C . THR B 1 135 ? 6.694 -63.461 42.611 1 35.869 413 THR D C 1
ATOM 9414 O O . THR B 1 135 ? 7.202 -63.799 41.533 1 35.579 413 THR D O 1
ATOM 9424 N N . SER B 1 136 ? 5.548 -63.989 43.046 1 35.927 414 SER D N 1
ATOM 9425 C CA . SER B 1 136 ? 4.876 -65.081 42.348 1 36.984 414 SER D CA 1
ATOM 9426 C C . SER B 1 136 ? 4.347 -64.626 40.966 1 36.906 414 SER D C 1
ATOM 9427 O O . SER B 1 136 ? 4.436 -65.335 39.943 1 33.223 414 SER D O 1
ATOM 9434 N N . MET B 1 137 ? 3.818 -63.397 40.925 1 33.793 415 MET D N 1
ATOM 9435 C CA . MET B 1 137 ? 3.355 -62.793 39.69 1 34 415 MET D CA 1
ATOM 9436 C C . MET B 1 137 ? 4.515 -62.582 38.73 1 32.9 415 MET D C 1
ATOM 9437 O O . MET B 1 137 ? 4.376 -62.853 37.533 1 31.679 415 MET D O 1
ATOM 9451 N N . HIS B 1 138 ? 5.644 -62.105 39.272 1 33.263 416 HIS D N 1
ATOM 9452 C CA . HIS B 1 138 ? 6.853 -61.915 38.484 1 36.502 416 HIS D CA 1
ATOM 9453 C C . HIS B 1 138 ? 7.326 -63.241 37.893 1 37.42 416 HIS D C 1
ATOM 9454 O O . HIS B 1 138 ? 7.718 -63.302 36.712 1 36.204 416 HIS D O 1
ATOM 9467 N N . THR B 1 139 ? 7.284 -64.28 38.733 1 38.868 417 THR D N 1
ATOM 9468 C CA . THR B 1 139 ? 7.774 -65.597 38.371 1 40.814 417 THR D CA 1
ATOM 9469 C C . THR B 1 139 ? 6.853 -66.196 37.306 1 40.415 417 THR D C 1
ATOM 9470 O O . THR B 1 139 ? 7.318 -66.765 36.321 1 39.722 417 THR D O 1
ATOM 9480 N N . LEU B 1 140 ? 5.544 -66.006 37.481 1 40.033 418 LEU D N 1
ATOM 9481 C CA . LEU B 1 140 ? 4.582 -66.489 36.522 1 41.474 418 LEU D CA 1
ATOM 9482 C C . LEU B 1 140 ? 4.845 -65.89 35.134 1 42.152 418 LEU D C 1
ATOM 9483 O O . LEU B 1 140 ? 4.88 -66.612 34.127 1 38.463 418 LEU D O 1
ATOM 9499 N N . LEU B 1 141 ? 5.076 -64.567 35.067 1 40.95 419 LEU D N 1
ATOM 9500 C CA . LEU B 1 141 ? 5.327 -63.923 33.773 1 40.212 419 LEU D CA 1
ATOM 9501 C C . LEU B 1 141 ? 6.655 -64.349 33.128 1 39.239 419 LEU D C 1
ATOM 9502 O O . LEU B 1 141 ? 6.699 -64.518 31.912 1 39.8 419 LEU D O 1
ATOM 9518 N N . LEU B 1 142 ? 7.716 -64.541 33.914 1 39.662 420 LEU D N 1
ATOM 9519 C CA . LEU B 1 142 ? 8.961 -65.117 33.426 1 43.15 420 LEU D CA 1
ATOM 9520 C C . LEU B 1 142 ? 8.709 -66.468 32.734 1 42.616 420 LEU D C 1
ATOM 9521 O O . LEU B 1 142 ? 9.156 -66.709 31.612 1 42.064 420 LEU D O 1
ATOM 9537 N N . ARG B 1 143 ? 8.012 -67.367 33.425 1 41.978 421 ARG D N 1
ATOM 9538 C CA . ARG B 1 143 ? 7.707 -68.675 32.864 1 43.149 421 ARG D CA 1
ATOM 9539 C C . ARG B 1 143 ? 6.901 -68.552 31.564 1 42.597 421 ARG D C 1
ATOM 9540 O O . ARG B 1 143 ? 7.215 -69.22 30.576 1 40.966 421 ARG D O 1
ATOM 9561 N N . GLU B 1 144 ? 5.909 -67.639 31.542 1 41.039 422 GLU D N 1
ATOM 9562 C CA . GLU B 1 144 ? 5.082 -67.48 30.357 1 42.031 422 GLU D CA 1
ATOM 9563 C C . GLU B 1 144 ? 5.913 -67.003 29.164 1 42.363 422 GLU D C 1
ATOM 9564 O O . GLU B 1 144 ? 5.706 -67.469 28.026 1 42.86 422 GLU D O 1
ATOM 9576 N N . HIS B 1 145 ? 6.875 -66.107 29.42 1 40.284 423 HIS D N 1
ATOM 9577 C CA . HIS B 1 145 ? 7.834 -65.735 28.377 1 42.055 423 HIS D CA 1
ATOM 9578 C C . HIS B 1 145 ? 8.516 -66.976 27.794 1 42.912 423 HIS D C 1
ATOM 9579 O O . HIS B 1 145 ? 8.5 -67.203 26.578 1 43.436 423 HIS D O 1
ATOM 9592 N N . ASN B 1 146 ? 9.116 -67.793 28.672 1 45.034 424 ASN D N 1
ATOM 9593 C CA . ASN B 1 146 ? 9.884 -68.955 28.211 1 44.406 424 ASN D CA 1
ATOM 9594 C C . ASN B 1 146 ? 8.987 -69.934 27.464 1 44.742 424 ASN D C 1
ATOM 9595 O O . ASN B 1 146 ? 9.411 -70.491 26.458 1 46.931 424 ASN D O 1
ATOM 9606 N N . ARG B 1 147 ? 7.725 -70.058 27.89 1 44.848 425 ARG D N 1
ATOM 9607 C CA . ARG B 1 147 ? 6.769 -70.981 27.278 1 45.619 425 ARG D CA 1
ATOM 9608 C C . ARG B 1 147 ? 6.472 -70.541 25.842 1 46.231 425 ARG D C 1
ATOM 9609 O O . ARG B 1 147 ? 6.488 -71.34 24.896 1 43.943 425 ARG D O 1
ATOM 9630 N N . LEU B 1 148 ? 6.214 -69.241 25.703 1 43.907 426 LEU D N 1
ATOM 9631 C CA . LEU B 1 148 ? 5.906 -68.67 24.416 1 44.226 426 LEU D CA 1
ATOM 9632 C C . LEU B 1 148 ? 7.103 -68.819 23.483 1 46.669 426 LEU D C 1
ATOM 9633 O O . LEU B 1 148 ? 6.941 -69.288 22.35 1 50.954 426 LEU D O 1
ATOM 9649 N N . ALA B 1 149 ? 8.301 -68.457 23.954 1 43.994 427 ALA D N 1
ATOM 9650 C CA . ALA B 1 149 ? 9.488 -68.601 23.116 1 45.091 427 ALA D CA 1
ATOM 9651 C C . ALA B 1 149 ? 9.677 -70.066 22.68 1 46.173 427 ALA D C 1
ATOM 9652 O O . ALA B 1 149 ? 10.053 -70.35 21.535 1 45.222 427 ALA D O 1
ATOM 9659 N N . THR B 1 150 ? 9.44 -70.998 23.616 1 45.346 428 THR D N 1
ATOM 9660 C CA . THR B 1 150 ? 9.625 -72.411 23.324 1 48.296 428 THR D CA 1
ATOM 9661 C C . THR B 1 150 ? 8.679 -72.801 22.183 1 49.765 428 THR D C 1
ATOM 9662 O O . THR B 1 150 ? 9.092 -73.434 21.221 1 50.839 428 THR D O 1
ATOM 9672 N N . GLU B 1 151 ? 7.414 -72.389 22.289 1 51.144 429 GLU D N 1
ATOM 9673 C CA . GLU B 1 151 ? 6.41 -72.748 21.304 1 55.069 429 GLU D CA 1
ATOM 9674 C C . GLU B 1 151 ? 6.721 -72.084 19.956 1 55.115 429 GLU D C 1
ATOM 9675 O O . GLU B 1 151 ? 6.615 -72.704 18.896 1 54.75 429 GLU D O 1
ATOM 9687 N N . LEU B 1 152 ? 7.159 -70.813 19.998 1 53.713 430 LEU D N 1
ATOM 9688 C CA . LEU B 1 152 ? 7.449 -70.089 18.771 1 51.636 430 LEU D CA 1
ATOM 9689 C C . LEU B 1 152 ? 8.63 -70.714 18.031 1 54.044 430 LEU D C 1
ATOM 9690 O O . LEU B 1 152 ? 8.653 -70.659 16.802 1 51.218 430 LEU D O 1
ATOM 9706 N N . LYS B 1 153 ? 9.611 -71.253 18.781 1 53.273 431 LYS D N 1
ATOM 9707 C CA . LYS B 1 153 ? 10.797 -71.858 18.193 1 56.351 431 LYS D CA 1
ATOM 9708 C C . LYS B 1 153 ? 10.401 -73.131 17.445 1 60.889 431 LYS D C 1
ATOM 9709 O O . LYS B 1 153 ? 10.808 -73.38 16.303 1 69.983 431 LYS D O 1
ATOM 9728 N N . SER B 1 154 ? 9.597 -73.936 18.123 1 59.716 432 SER D N 1
ATOM 9729 C CA . SER B 1 154 ? 8.984 -75.099 17.516 1 62.517 432 SER D CA 1
ATOM 9730 C C . SER B 1 154 ? 8.217 -74.7 16.246 1 62.634 432 SER D C 1
ATOM 9731 O O . SER B 1 154 ? 8.371 -75.31 15.202 1 60.39 432 SER D O 1
ATOM 9738 N N . LEU B 1 155 ? 7.424 -73.628 16.298 1 62.775 433 LEU D N 1
ATOM 9739 C CA . LEU B 1 155 ? 6.618 -73.224 15.154 1 62.318 433 LEU D CA 1
ATOM 9740 C C . LEU B 1 155 ? 7.453 -72.592 14.035 1 62.062 433 LEU D C 1
ATOM 9741 O O . LEU B 1 155 ? 7.155 -72.8 12.864 1 63.01 433 LEU D O 1
ATOM 9757 N N . ASN B 1 156 ? 8.499 -71.832 14.388 1 60.043 434 ASN D N 1
ATOM 9758 C CA . ASN B 1 156 ? 9.325 -71.1 13.445 1 61.38 434 ASN D CA 1
ATOM 9759 C C . ASN B 1 156 ? 10.779 -71.471 13.691 1 61.605 434 ASN D C 1
ATOM 9760 O O . ASN B 1 156 ? 11.517 -70.726 14.342 1 61.9 434 ASN D O 1
ATOM 9771 N N . PRO B 1 157 ? 11.231 -72.633 13.176 1 62.197 435 PRO D N 1
ATOM 9772 C CA . PRO B 1 157 ? 12.541 -73.149 13.551 1 62.547 435 PRO D CA 1
ATOM 9773 C C . PRO B 1 157 ? 13.704 -72.25 13.132 1 61.87 435 PRO D C 1
ATOM 9774 O O . PRO B 1 157 ? 14.739 -72.285 13.784 1 61.733 435 PRO D O 1
ATOM 9785 N N . ARG B 1 158 ? 13.536 -71.42 12.097 1 63.801 436 ARG D N 1
ATOM 9786 C CA . ARG B 1 158 ? 14.639 -70.605 11.615 1 68.273 436 ARG D CA 1
ATOM 9787 C C . ARG B 1 158 ? 14.852 -69.358 12.479 1 64.856 436 ARG D C 1
ATOM 9788 O O . ARG B 1 158 ? 15.896 -68.716 12.385 1 64.958 436 ARG D O 1
ATOM 9809 N N . TRP B 1 159 ? 13.887 -69.001 13.333 1 60.763 437 TRP D N 1
ATOM 9810 C CA . TRP B 1 159 ? 14.05 -67.802 14.145 1 58.143 437 TRP D CA 1
ATOM 9811 C C . TRP B 1 159 ? 15.232 -67.929 15.096 1 54.941 437 TRP D C 1
ATOM 9812 O O . TRP B 1 159 ? 15.362 -68.939 15.769 1 55.022 437 TRP D O 1
ATOM 9833 N N . ASP B 1 160 ? 16.05 -66.864 15.144 1 55.826 438 ASP D N 1
ATOM 9834 C CA . ASP B 1 160 ? 17.169 -66.708 16.071 1 56.051 438 ASP D CA 1
ATOM 9835 C C . ASP B 1 160 ? 16.661 -66.215 17.425 1 53.604 438 ASP D C 1
ATOM 9836 O O . ASP B 1 160 ? 15.483 -65.867 17.574 1 54.326 438 ASP D O 1
ATOM 9845 N N . GLY B 1 161 ? 17.562 -66.172 18.415 1 52.15 439 GLY D N 1
ATOM 9846 C CA . GLY B 1 161 ? 17.196 -65.832 19.778 1 48.173 439 GLY D CA 1
ATOM 9847 C C . GLY B 1 161 ? 16.556 -64.448 19.9 1 50.426 439 GLY D C 1
ATOM 9848 O O . GLY B 1 161 ? 15.625 -64.235 20.676 1 48.181 439 GLY D O 1
ATOM 9852 N N . GLU B 1 162 ? 17.112 -63.477 19.174 1 50.813 440 GLU D N 1
ATOM 9853 C CA . GLU B 1 162 ? 16.656 -62.108 19.262 1 47.255 440 GLU D CA 1
ATOM 9854 C C . GLU B 1 162 ? 15.202 -62.097 18.827 1 47.664 440 GLU D C 1
ATOM 9855 O O . GLU B 1 162 ? 14.374 -61.509 19.505 1 48.534 440 GLU D O 1
ATOM 9867 N N . ARG B 1 163 ? 14.907 -62.738 17.691 1 49.144 441 ARG D N 1
ATOM 9868 C CA . ARG B 1 163 ? 13.561 -62.768 17.139 1 49.517 441 ARG D CA 1
ATOM 9869 C C . ARG B 1 163 ? 12.565 -63.414 18.106 1 48.382 441 ARG D C 1
ATOM 9870 O O . ARG B 1 163 ? 11.474 -62.89 18.324 1 51.363 441 ARG D O 1
ATOM 9891 N N . LEU B 1 164 ? 12.934 -64.581 18.645 1 48.713 442 LEU D N 1
ATOM 9892 C CA . LEU B 1 164 ? 12.128 -65.317 19.615 1 46.604 442 LEU D CA 1
ATOM 9893 C C . LEU B 1 164 ? 11.826 -64.46 20.842 1 43.704 442 LEU D C 1
ATOM 9894 O O . LEU B 1 164 ? 10.678 -64.361 21.262 1 43.491 442 LEU D O 1
ATOM 9910 N N . TYR B 1 165 ? 12.87 -63.87 21.424 1 41.955 443 TYR D N 1
ATOM 9911 C CA . TYR B 1 165 ? 12.74 -63.022 22.585 1 40.577 443 TYR D CA 1
ATOM 9912 C C . TYR B 1 165 ? 11.798 -61.857 22.279 1 40.326 443 TYR D C 1
ATOM 9913 O O . TYR B 1 165 ? 10.876 -61.6 23.045 1 38.909 443 TYR D O 1
ATOM 9930 N N . GLN B 1 166 ? 11.995 -61.179 21.133 1 42.264 444 GLN D N 1
ATOM 9931 C CA . GLN B 1 166 ? 11.2 -59.994 20.84 1 40.919 444 GLN D CA 1
ATOM 9932 C C . GLN B 1 166 ? 9.733 -60.389 20.673 1 41.99 444 GLN D C 1
ATOM 9933 O O . GLN B 1 166 ? 8.844 -59.679 21.16 1 42.236 444 GLN D O 1
ATOM 9947 N N . GLU B 1 167 ? 9.486 -61.52 20.005 1 42.944 445 GLU D N 1
ATOM 9948 C CA . GLU B 1 167 ? 8.124 -61.933 19.668 1 43.796 445 GLU D CA 1
ATOM 9949 C C . GLU B 1 167 ? 7.367 -62.346 20.936 1 41.712 445 GLU D C 1
ATOM 9950 O O . GLU B 1 167 ? 6.21 -61.99 21.117 1 39.071 445 GLU D O 1
ATOM 9962 N N . ALA B 1 168 ? 8.03 -63.1 21.819 1 42.222 446 ALA D N 1
ATOM 9963 C CA . ALA B 1 168 ? 7.437 -63.481 23.088 1 41.791 446 ALA D CA 1
ATOM 9964 C C . ALA B 1 168 ? 7.206 -62.245 23.964 1 39.86 446 ALA D C 1
ATOM 9965 O O . ALA B 1 168 ? 6.131 -62.088 24.539 1 38.404 446 ALA D O 1
ATOM 9972 N N . ARG B 1 169 ? 8.214 -61.364 24.035 1 38.088 447 ARG D N 1
ATOM 9973 C CA . ARG B 1 169 ? 8.112 -60.121 24.804 1 39.024 447 ARG D CA 1
ATOM 9974 C C . ARG B 1 169 ? 6.89 -59.31 24.389 1 34.95 447 ARG D C 1
ATOM 9975 O O . ARG B 1 169 ? 6.212 -58.76 25.24 1 35.569 447 ARG D O 1
ATOM 9996 N N . LYS B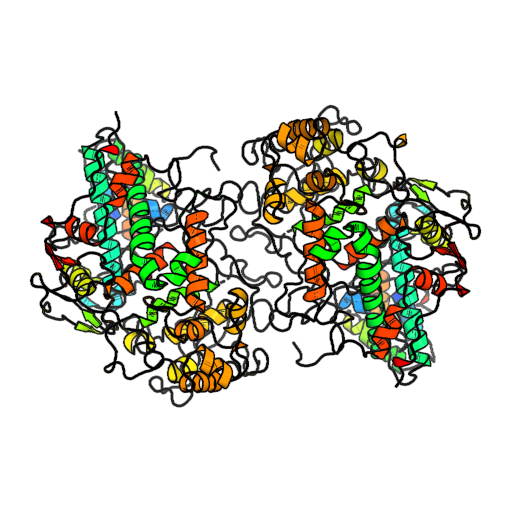 1 170 ? 6.646 -59.252 23.083 1 36.003 448 LYS D N 1
ATOM 9997 C CA . LYS B 1 170 ? 5.536 -58.498 22.519 1 37.794 448 LYS D CA 1
ATOM 9998 C C . LYS B 1 170 ? 4.188 -59.105 22.944 1 36.657 448 LYS D C 1
ATOM 9999 O O . LYS B 1 170 ? 3.22 -58.389 23.222 1 32.187 448 LYS D O 1
ATOM 10018 N N . ILE B 1 171 ? 4.14 -60.439 22.967 1 37.384 449 ILE D N 1
ATOM 10019 C CA . ILE B 1 171 ? 2.957 -61.163 23.4 1 37.881 449 ILE D CA 1
ATOM 10020 C C . ILE B 1 171 ? 2.732 -60.921 24.893 1 37.35 449 ILE D C 1
ATOM 10021 O O . ILE B 1 171 ? 1.597 -60.612 25.301 1 39.842 449 ILE D O 1
ATOM 10037 N N . VAL B 1 172 ? 3.791 -61.001 25.707 1 34.931 450 VAL D N 1
ATOM 10038 C CA . VAL B 1 172 ? 3.619 -60.768 27.146 1 34.374 450 VAL D CA 1
ATOM 10039 C C . VAL B 1 172 ? 3.121 -59.334 27.439 1 33.161 450 VAL D C 1
ATOM 10040 O O . VAL B 1 172 ? 2.263 -59.103 28.294 1 32.544 450 VAL D O 1
ATOM 10053 N N . GLY B 1 173 ? 3.69 -58.358 26.733 1 31.974 451 GLY D N 1
ATOM 10054 C CA . GLY B 1 173 ? 3.277 -56.971 26.85 1 32.464 451 GLY D CA 1
ATOM 10055 C C . GLY B 1 173 ? 1.804 -56.804 26.529 1 31.292 451 GLY D C 1
ATOM 10056 O O . GLY B 1 173 ? 1.118 -56.132 27.267 1 31.914 451 GLY D O 1
ATOM 10060 N N . ALA B 1 174 ? 1.338 -57.46 25.461 1 32.81 452 ALA D N 1
ATOM 10061 C CA . ALA B 1 174 ? -0.059 -57.422 25.07 1 33.71 452 ALA D CA 1
ATOM 10062 C C . ALA B 1 174 ? -0.972 -58.032 26.14 1 35.515 452 ALA D C 1
ATOM 10063 O O . ALA B 1 174 ? -2.067 -57.508 26.381 1 36.04 452 ALA D O 1
ATOM 10070 N N . MET B 1 175 ? -0.527 -59.123 26.791 1 35.571 453 MET D N 1
ATOM 10071 C CA . MET B 1 175 ? -1.338 -59.809 27.785 1 35.542 453 MET D CA 1
ATOM 10072 C C . MET B 1 175 ? -1.484 -58.917 29.023 1 33.407 453 MET D C 1
ATOM 10073 O O . MET B 1 175 ? -2.543 -58.866 29.632 1 32.011 453 MET D O 1
ATOM 10087 N N . VAL B 1 176 ? -0.425 -58.229 29.437 1 32.338 454 VAL D N 1
ATOM 10088 C CA . VAL B 1 176 ? -0.542 -57.311 30.577 1 33.112 454 VAL D CA 1
ATOM 10089 C C . VAL B 1 176 ? -1.531 -56.157 30.253 1 30.629 454 VAL D C 1
ATOM 10090 O O . VAL B 1 176 ? -2.369 -55.783 31.069 1 27.24 454 VAL D O 1
ATOM 10103 N N . GLN B 1 177 ? -1.456 -55.627 29.025 1 30.83 455 GLN D N 1
ATOM 10104 C CA . GLN B 1 177 ? -2.409 -54.639 28.539 1 31.28 455 GLN D CA 1
ATOM 10105 C C . GLN B 1 177 ? -3.847 -55.166 28.601 1 33.385 455 GLN D C 1
ATOM 10106 O O . GLN B 1 177 ? -4.748 -54.436 29.038 1 34.792 455 GLN D O 1
ATOM 10120 N N . ILE B 1 178 ? -4.066 -56.413 28.125 1 31.899 456 ILE D N 1
ATOM 10121 C CA . ILE B 1 178 ? -5.425 -56.922 28.04 1 31.567 456 ILE D CA 1
ATOM 10122 C C . ILE B 1 178 ? -5.986 -57.168 29.447 1 31.952 456 ILE D C 1
ATOM 10123 O O . ILE B 1 178 ? -7.113 -56.765 29.765 1 30.228 456 ILE D O 1
ATOM 10139 N N . ILE B 1 179 ? -5.202 -57.807 30.298 1 30.841 457 ILE D N 1
ATOM 10140 C CA . ILE B 1 179 ? -5.667 -58.084 31.643 1 33.282 457 ILE D CA 1
ATOM 10141 C C . ILE B 1 179 ? -5.968 -56.754 32.327 1 33.032 457 ILE D C 1
ATOM 10142 O O . ILE B 1 179 ? -7.006 -56.6 32.968 1 33.732 457 ILE D O 1
ATOM 10158 N N . THR B 1 180 ? -5.103 -55.76 32.085 1 32.252 458 THR D N 1
ATOM 10159 C CA . THR B 1 180 ? -5.223 -54.486 32.761 1 30.262 458 THR D CA 1
ATOM 10160 C C . THR B 1 180 ? -6.492 -53.76 32.345 1 30.254 458 THR D C 1
ATOM 10161 O O . THR B 1 180 ? -7.229 -53.321 33.221 1 32.858 458 THR D O 1
ATOM 10171 N N . TYR B 1 181 ? -6.742 -53.621 31.038 1 28.634 459 TYR D N 1
ATOM 10172 C CA . TYR B 1 181 ? -7.788 -52.747 30.57 1 29.985 459 TYR D CA 1
ATOM 10173 C C . TYR B 1 181 ? -9.126 -53.492 30.447 1 32.586 459 TYR D C 1
ATOM 10174 O O . TYR B 1 181 ? -10.184 -52.887 30.646 1 33.08 459 TYR D O 1
ATOM 10191 N N . ARG B 1 182 ? -9.11 -54.805 30.16 1 31.849 460 ARG D N 1
ATOM 10192 C CA . ARG B 1 182 ? -10.34 -55.568 30.057 1 32.808 460 ARG D CA 1
ATOM 10193 C C . ARG B 1 182 ? -10.85 -56.008 31.432 1 32.103 460 ARG D C 1
ATOM 10194 O O . ARG B 1 182 ? -12.034 -55.907 31.681 1 32.99 460 ARG D O 1
ATOM 10215 N N . ASP B 1 183 ? -9.973 -56.492 32.307 1 31.851 461 ASP D N 1
ATOM 10216 C CA . ASP B 1 183 ? -10.378 -57.176 33.526 1 31.52 461 ASP D CA 1
ATOM 10217 C C . ASP B 1 183 ? -10.204 -56.301 34.77 1 31.655 461 ASP D C 1
ATOM 10218 O O . ASP B 1 183 ? -11.081 -56.314 35.632 1 30.376 461 ASP D O 1
ATOM 10227 N N . TYR B 1 184 ? -9.053 -55.615 34.895 1 29.132 462 TYR D N 1
ATOM 10228 C CA . TYR B 1 184 ? -8.707 -54.921 36.118 1 28.976 462 TYR D CA 1
ATOM 10229 C C . TYR B 1 184 ? -9.371 -53.543 36.224 1 28.659 462 TYR D C 1
ATOM 10230 O O . TYR B 1 184 ? -10.107 -53.285 37.157 1 30.072 462 TYR D O 1
ATOM 10247 N N . LEU B 1 185 ? -9.107 -52.64 35.282 1 28.776 463 LEU D N 1
ATOM 10248 C CA . LEU B 1 185 ? -9.49 -51.233 35.424 1 30.932 463 LEU D CA 1
ATOM 10249 C C . LEU B 1 185 ? -11.01 -51.047 35.605 1 30.101 463 LEU D C 1
ATOM 10250 O O . LEU B 1 185 ? -11.405 -50.155 36.369 1 29.37 463 LEU D O 1
ATOM 10266 N N . PRO B 1 186 ? -11.909 -51.822 34.938 1 30.973 464 PRO D N 1
ATOM 10267 C CA . PRO B 1 186 ? -13.345 -51.702 35.202 1 31.648 464 PRO D CA 1
ATOM 10268 C C . PRO B 1 186 ? -13.723 -51.932 36.671 1 33.151 464 PRO D C 1
ATOM 10269 O O . PRO B 1 186 ? -14.668 -51.292 37.184 1 30.035 464 PRO D O 1
ATOM 10280 N N . LEU B 1 187 ? -12.966 -52.81 37.369 1 31.502 465 LEU D N 1
ATOM 10281 C CA . LEU B 1 187 ? -13.276 -53.086 38.767 1 32.924 465 LEU D CA 1
ATOM 10282 C C . LEU B 1 187 ? -12.636 -52.053 39.712 1 29.998 465 LEU D C 1
ATOM 10283 O O . LEU B 1 187 ? -13.009 -51.922 40.876 1 32.638 465 LEU D O 1
ATOM 10299 N N . VAL B 1 188 ? -11.64 -51.305 39.24 1 29.914 466 VAL D N 1
ATOM 10300 C CA . VAL B 1 188 ? -11.142 -50.154 39.978 1 27.485 466 VAL D CA 1
ATOM 10301 C C . VAL B 1 188 ? -12.101 -48.967 39.876 1 28.194 466 VAL D C 1
ATOM 10302 O O . VAL B 1 188 ? -12.505 -48.383 40.88 1 26.498 466 VAL D O 1
ATOM 10315 N N . LEU B 1 189 ? -12.512 -48.645 38.644 1 28.455 467 LEU D N 1
ATOM 10316 C CA . LEU B 1 189 ? -13.167 -47.386 38.352 1 26.81 467 LEU D CA 1
ATOM 10317 C C . LEU B 1 189 ? -14.674 -47.501 38.474 1 26.873 467 LEU D C 1
ATOM 10318 O O . LEU B 1 189 ? -15.353 -46.509 38.722 1 29.565 467 LEU D O 1
ATOM 10334 N N . GLY B 1 190 ? -15.212 -48.699 38.259 1 26.675 468 GLY D N 1
ATOM 10335 C CA . GLY B 1 190 ? -16.643 -48.859 38.061 1 28.323 468 GLY D CA 1
ATOM 10336 C C . GLY B 1 190 ? -17.074 -48.483 36.645 1 27.99 468 GLY D C 1
ATOM 10337 O O . GLY B 1 190 ? -16.35 -47.82 35.902 1 27.643 468 GLY D O 1
ATOM 10341 N N . PRO B 1 191 ? -18.261 -48.924 36.216 1 30.104 469 PRO D N 1
ATOM 10342 C CA . PRO B 1 191 ? -18.646 -48.805 34.814 1 29.152 469 PRO D CA 1
ATOM 10343 C C . PRO B 1 191 ? -18.819 -47.372 34.292 1 29.475 469 PRO D C 1
ATOM 10344 O O . PRO B 1 191 ? -18.506 -47.117 33.145 1 30.803 469 PRO D O 1
ATOM 10355 N N . THR B 1 192 ? -19.36 -46.456 35.101 1 30.316 470 THR D N 1
ATOM 10356 C CA . THR B 1 192 ? -19.549 -45.071 34.709 1 32.877 470 THR D CA 1
ATOM 10357 C C . THR B 1 192 ? -18.191 -44.396 34.454 1 31.5 470 THR D C 1
ATOM 10358 O O . THR B 1 192 ? -18.011 -43.772 33.414 1 29.895 470 THR D O 1
ATOM 10368 N N . ALA B 1 193 ? -17.252 -44.522 35.399 1 29.175 471 ALA D N 1
ATOM 10369 C CA . ALA B 1 193 ? -15.96 -43.873 35.26 1 29.956 471 ALA D CA 1
ATOM 10370 C C . ALA B 1 193 ? -15.18 -44.504 34.115 1 29.637 471 ALA D C 1
ATOM 10371 O O . ALA B 1 193 ? -14.397 -43.826 33.456 1 25.448 471 ALA D O 1
ATOM 10378 N N . MET B 1 194 ? -15.355 -45.825 33.936 1 30.479 472 MET D N 1
ATOM 10379 C CA . MET B 1 194 ? -14.652 -46.562 32.896 1 30.348 472 MET D CA 1
ATOM 10380 C C . MET B 1 194 ? -15.068 -46.023 31.521 1 31.104 472 MET D C 1
ATOM 10381 O O . MET B 1 194 ? -14.204 -45.754 30.681 1 29.225 472 MET D O 1
ATOM 10395 N N . ARG B 1 195 ? -16.381 -45.836 31.309 1 31.883 473 ARG D N 1
ATOM 10396 C CA . ARG B 1 195 ? -16.89 -45.261 30.063 1 36.025 473 ARG D CA 1
ATOM 10397 C C . ARG B 1 195 ? -16.467 -43.794 29.91 1 34.636 473 ARG D C 1
ATOM 10398 O O . ARG B 1 195 ? -16.184 -43.32 28.813 1 31.493 473 ARG D O 1
ATOM 10419 N N . LYS B 1 196 ? -16.403 -43.056 31.015 1 32.202 474 LYS D N 1
ATOM 10420 C CA . LYS B 1 196 ? -16.012 -41.666 30.924 1 31.491 474 LYS D CA 1
ATOM 10421 C C . LYS B 1 196 ? -14.528 -41.512 30.564 1 29.462 474 LYS D C 1
ATOM 10422 O O . LYS B 1 196 ? -14.195 -40.694 29.725 1 25.529 474 LYS D O 1
ATOM 10441 N N . TYR B 1 197 ? -13.633 -42.241 31.234 1 27.802 475 TYR D N 1
ATOM 10442 C CA . TYR B 1 197 ? -12.206 -41.993 31.139 1 26.088 475 TYR D CA 1
ATOM 10443 C C . TYR B 1 197 ? -11.54 -42.921 30.145 1 28.717 475 TYR D C 1
ATOM 10444 O O . TYR B 1 197 ? -10.451 -42.606 29.637 1 26.753 475 TYR D O 1
ATOM 10461 N N . LEU B 1 198 ? -12.224 -44.018 29.795 1 29.654 476 LEU D N 1
ATOM 10462 C CA . LEU B 1 198 ? -11.657 -44.939 28.823 1 29.662 476 LEU D CA 1
ATOM 10463 C C . LEU B 1 198 ? -12.72 -45.321 27.82 1 29.519 476 LEU D C 1
ATOM 10464 O O . LEU B 1 198 ? -13.123 -46.459 27.798 1 29.428 476 LEU D O 1
ATOM 10480 N N . PRO B 1 199 ? -13.218 -44.373 26.995 1 32.101 477 PRO D N 1
ATOM 10481 C CA . PRO B 1 199 ? -14.112 -44.704 25.905 1 33.029 477 PRO D CA 1
ATOM 10482 C C . PRO B 1 199 ? -13.396 -45.612 24.927 1 34.225 477 PRO D C 1
ATOM 10483 O O . PRO B 1 199 ? -12.17 -45.664 24.932 1 31.668 477 PRO D O 1
ATOM 10494 N N . THR B 1 200 ? -14.187 -46.351 24.148 1 35.41 478 THR D N 1
ATOM 10495 C CA . THR B 1 200 ? -13.717 -47.309 23.169 1 36.764 478 THR D CA 1
ATOM 10496 C C . THR B 1 200 ? -12.512 -46.755 22.401 1 32.801 478 THR D C 1
ATOM 10497 O O . THR B 1 200 ? -12.518 -45.624 21.938 1 34.545 478 THR D O 1
ATOM 10507 N N . TYR B 1 201 ? -11.49 -47.593 22.244 1 33.953 479 TYR D N 1
ATOM 10508 C CA . TYR B 1 201 ? -10.236 -47.21 21.588 1 35.375 479 TYR D CA 1
ATOM 10509 C C . TYR B 1 201 ? -10.471 -46.945 20.109 1 34.81 479 TYR D C 1
ATOM 10510 O O . TYR B 1 201 ? -11.248 -47.646 19.505 1 36.37 479 TYR D O 1
ATOM 10527 N N . ARG B 1 202 ? -9.835 -45.904 19.565 1 34.51 480 ARG D N 1
ATOM 10528 C CA . ARG B 1 202 ? -9.906 -45.606 18.144 1 38.967 480 ARG D CA 1
ATOM 10529 C C . ARG B 1 202 ? -8.582 -46.026 17.517 1 36.91 480 ARG D C 1
ATOM 10530 O O . ARG B 1 202 ? -8.488 -47.035 16.823 1 40.375 480 ARG D O 1
ATOM 10551 N N . SER B 1 203 ? -7.536 -45.272 17.808 1 31.966 481 SER D N 1
ATOM 10552 C CA . SER B 1 203 ? -6.279 -45.48 17.141 1 31.452 481 SER D CA 1
ATOM 10553 C C . SER B 1 203 ? -5.209 -44.705 17.882 1 28.934 481 SER D C 1
ATOM 10554 O O . SER B 1 203 ? -5.513 -43.742 18.563 1 28.737 481 SER D O 1
ATOM 10561 N N . TYR B 1 204 ? -3.951 -45.041 17.63 1 29.546 482 TYR D N 1
ATOM 10562 C CA . TYR B 1 204 ? -2.838 -44.283 18.176 1 26.957 482 TYR D CA 1
ATOM 10563 C C . TYR B 1 204 ? -2.905 -42.804 17.773 1 26.301 482 TYR D C 1
ATOM 10564 O O . TYR B 1 204 ? -3.103 -42.443 16.615 1 26.706 482 TYR D O 1
ATOM 10581 N N . ASN B 1 205 ? -2.781 -41.941 18.777 1 26.705 483 ASN D N 1
ATOM 10582 C CA . ASN B 1 205 ? -2.734 -40.504 18.612 1 27.616 483 ASN D CA 1
ATOM 10583 C C . ASN B 1 205 ? -1.367 -40.031 19.138 1 27.848 483 ASN D C 1
ATOM 10584 O O . ASN B 1 205 ? -1.122 -40.094 20.352 1 27.961 483 ASN D O 1
ATOM 10594 N N . ASP B 1 206 ? -0.473 -39.64 18.219 1 28.05 484 ASP D N 1
ATOM 10595 C CA . ASP B 1 206 ? 0.887 -39.213 18.553 1 31.594 484 ASP D CA 1
ATOM 10596 C C . ASP B 1 206 ? 0.972 -37.849 19.255 1 30.364 484 ASP D C 1
ATOM 10597 O O . ASP B 1 206 ? 2.067 -37.362 19.514 1 36.584 484 ASP D O 1
ATOM 10606 N N . SER B 1 207 ? -0.164 -37.219 19.568 1 28.926 485 SER D N 1
ATOM 10607 C CA . SER B 1 207 ? -0.227 -35.983 20.326 1 26.328 485 SER D CA 1
ATOM 10608 C C . SER B 1 207 ? -0.696 -36.192 21.772 1 24.583 485 SER D C 1
ATOM 10609 O O . SER B 1 207 ? -0.795 -35.238 22.543 1 26.423 485 SER D O 1
ATOM 10616 N N . VAL B 1 208 ? -0.977 -37.429 22.16 1 23.779 486 VAL D N 1
ATOM 10617 C CA . VAL B 1 208 ? -1.324 -37.74 23.537 1 24.543 486 VAL D CA 1
ATOM 10618 C C . VAL B 1 208 ? -0.028 -38.006 24.295 1 26.493 486 VAL D C 1
ATOM 10619 O O . VAL B 1 208 ? 0.742 -38.913 23.944 1 27.711 486 VAL D O 1
ATOM 10632 N N . ASP B 1 209 ? 0.227 -37.201 25.315 1 26.681 487 ASP D N 1
ATOM 10633 C CA . ASP B 1 209 ? 1.431 -37.331 26.128 1 25.314 487 ASP D CA 1
ATOM 10634 C C . ASP B 1 209 ? 1.349 -38.587 27 1 23.951 487 ASP D C 1
ATOM 10635 O O . ASP B 1 209 ? 0.451 -38.671 27.856 1 22.037 487 ASP D O 1
ATOM 10644 N N . PRO B 1 210 ? 2.246 -39.596 26.833 1 24.064 488 PRO D N 1
ATOM 10645 C CA . PRO B 1 210 ? 2.114 -40.836 27.607 1 25.847 488 PRO D CA 1
ATOM 10646 C C . PRO B 1 210 ? 2.852 -40.879 28.947 1 26.1 488 PRO D C 1
ATOM 10647 O O . PRO B 1 210 ? 2.998 -41.938 29.518 1 25.782 488 PRO D O 1
ATOM 10658 N N . ARG B 1 211 ? 3.4 -39.755 29.416 1 25.781 489 ARG D N 1
ATOM 10659 C CA . ARG B 1 211 ? 4.226 -39.778 30.609 1 25.037 489 ARG D CA 1
ATOM 10660 C C . ARG B 1 211 ? 3.341 -40.035 31.823 1 24.34 489 ARG D C 1
ATOM 10661 O O . ARG B 1 211 ? 2.154 -39.712 31.813 1 24.734 489 ARG D O 1
ATOM 10682 N N . ILE B 1 212 ? 3.951 -40.592 32.869 1 23.564 490 ILE D N 1
ATOM 10683 C CA . ILE B 1 212 ? 3.305 -40.687 34.166 1 21.563 490 ILE D CA 1
ATOM 10684 C C . ILE B 1 212 ? 3.287 -39.313 34.815 1 20.969 490 ILE D C 1
ATOM 10685 O O . ILE B 1 212 ? 4.267 -38.619 34.804 1 20.319 490 ILE D O 1
ATOM 10701 N N . ALA B 1 213 ? 2.121 -38.865 35.285 1 23.351 491 ALA D N 1
ATOM 10702 C CA . ALA B 1 213 ? 2.044 -37.618 36.031 1 21.774 491 ALA D CA 1
ATOM 10703 C C . ALA B 1 213 ? 2.526 -37.845 37.462 1 23.398 491 ALA D C 1
ATOM 10704 O O . ALA B 1 213 ? 2.255 -38.875 38.057 1 21.345 491 ALA D O 1
ATOM 10711 N N . ASN B 1 214 ? 3.207 -36.85 38.017 1 24.2 492 ASN D N 1
ATOM 10712 C CA . ASN B 1 214 ? 3.693 -36.913 39.379 1 23.269 492 ASN D CA 1
ATOM 10713 C C . ASN B 1 214 ? 2.559 -37.391 40.31 1 26.541 492 ASN D C 1
ATOM 10714 O O . ASN B 1 214 ? 2.73 -38.303 41.124 1 27.727 492 ASN D O 1
ATOM 10725 N N . VAL B 1 215 ? 1.366 -36.827 40.172 1 22.647 493 VAL D N 1
ATOM 10726 C CA . VAL B 1 215 ? 0.31 -37.091 41.122 1 23.121 493 VAL D CA 1
ATOM 10727 C C . VAL B 1 215 ? -0.104 -38.559 41.062 1 20.099 493 VAL D C 1
ATOM 10728 O O . VAL B 1 215 ? -0.5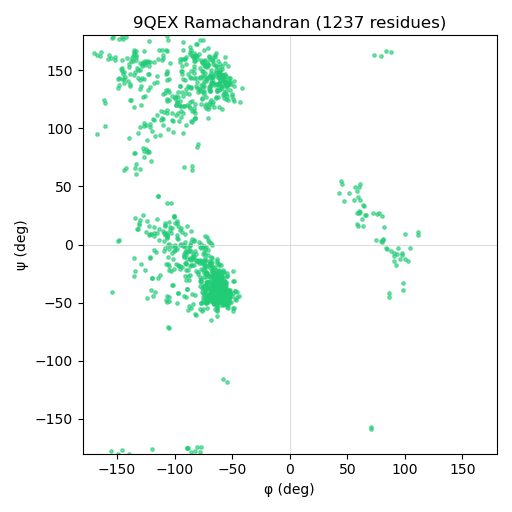22 -39.111 42.047 1 18.937 493 VAL D O 1
ATOM 10741 N N . PHE B 1 216 ? -0.005 -39.206 39.9 1 21.563 494 PHE D N 1
ATOM 10742 C CA . PHE B 1 216 ? -0.341 -40.613 39.761 1 21.515 494 PHE D CA 1
ATOM 10743 C C . PHE B 1 216 ? 0.489 -41.501 40.703 1 24.697 494 PHE D C 1
ATOM 10744 O O . PHE B 1 216 ? -0.007 -42.507 41.226 1 24.083 494 PHE D O 1
ATOM 10761 N N . THR B 1 217 ? 1.762 -41.15 40.916 1 24.091 495 THR D N 1
ATOM 10762 C CA . THR B 1 217 ? 2.641 -42.003 41.715 1 25.942 495 THR D CA 1
ATOM 10763 C C . THR B 1 217 ? 2.088 -42.098 43.121 1 26.483 495 THR D C 1
ATOM 10764 O O . THR B 1 217 ? 2.415 -43.065 43.835 1 23.987 495 THR D O 1
ATOM 10774 N N . ASN B 1 218 ? 1.316 -41.081 43.527 1 23.965 496 ASN D N 1
ATOM 10775 C CA . ASN B 1 218 ? 0.737 -41.071 44.863 1 24.856 496 ASN D CA 1
ATOM 10776 C C . ASN B 1 218 ? -0.696 -41.589 44.838 1 24.449 496 ASN D C 1
ATOM 10777 O O . ASN B 1 218 ? -1.099 -42.33 45.722 1 26.237 496 ASN D O 1
ATOM 10788 N N . ALA B 1 219 ? -1.479 -41.194 43.841 1 23.453 497 ALA D N 1
ATOM 10789 C CA . ALA B 1 219 ? -2.889 -41.557 43.784 1 23.945 497 ALA D CA 1
ATOM 10790 C C . ALA B 1 219 ? -3.092 -43.058 43.583 1 24.682 497 ALA D C 1
ATOM 10791 O O . ALA B 1 219 ? -4.055 -43.625 44.126 1 25.094 497 ALA D O 1
ATOM 10798 N N . PHE B 1 220 ? -2.194 -43.711 42.822 1 25.583 498 PHE D N 1
ATOM 10799 C CA . PHE B 1 220 ? -2.359 -45.121 42.522 1 25.469 498 PHE D CA 1
ATOM 10800 C C . PHE B 1 220 ? -1.993 -45.953 43.759 1 26.83 498 PHE D C 1
ATOM 10801 O O . PHE B 1 220 ? -2.33 -47.133 43.799 1 28.521 498 PHE D O 1
ATOM 10818 N N . ARG B 1 221 ? -1.443 -45.33 44.803 1 25.03 499 ARG D N 1
ATOM 10819 C CA . ARG B 1 221 ? -1.284 -45.972 46.095 1 25.098 499 ARG D CA 1
ATOM 10820 C C . ARG B 1 221 ? -2.606 -46.157 46.817 1 25.84 499 ARG D C 1
ATOM 10821 O O . ARG B 1 221 ? -2.615 -46.598 47.961 1 27.239 499 ARG D O 1
ATOM 10842 N N . TYR B 1 222 ? -3.736 -45.857 46.182 1 25.047 500 TYR D N 1
ATOM 10843 C CA . TYR B 1 222 ? -5.036 -46.249 46.724 1 25.345 500 TYR D CA 1
ATOM 10844 C C . TYR B 1 222 ? -5.031 -47.73 47.118 1 25.482 500 TYR D C 1
ATOM 10845 O O . TYR B 1 222 ? -5.767 -48.146 48.01 1 29.593 500 TYR D O 1
ATOM 10862 N N . GLY B 1 223 ? -4.253 -48.523 46.389 1 25.89 501 GLY D N 1
ATOM 10863 C CA . GLY B 1 223 ? -4.158 -49.966 46.558 1 27.554 501 GLY D CA 1
ATOM 10864 C C . GLY B 1 223 ? -3.726 -50.424 47.951 1 27.796 501 GLY D C 1
ATOM 10865 O O . GLY B 1 223 ? -3.977 -51.575 48.35 1 28.513 501 GLY D O 1
ATOM 10869 N N . HIS B 1 224 ? -3.065 -49.537 48.685 1 26.376 502 HIS D N 1
ATOM 10870 C CA . HIS B 1 224 ? -2.669 -49.874 50.051 1 28.28 502 HIS D CA 1
ATOM 10871 C C . HIS B 1 224 ? -3.886 -50.194 50.914 1 30.316 502 HIS D C 1
ATOM 10872 O O . HIS B 1 224 ? -3.771 -50.902 51.915 1 34.365 502 HIS D O 1
ATOM 10885 N N . THR B 1 225 ? -5.05 -49.618 50.571 1 29.809 503 THR D N 1
ATOM 10886 C CA . THR B 1 225 ? -6.294 -49.868 51.319 1 31.402 503 THR D CA 1
ATOM 10887 C C . THR B 1 225 ? -6.808 -51.305 51.118 1 29.705 503 THR D C 1
ATOM 10888 O O . THR B 1 225 ? -7.688 -51.754 51.834 1 30.582 503 THR D O 1
ATOM 10898 N N . LEU B 1 226 ? -6.295 -52.014 50.107 1 28.041 504 LEU D N 1
ATOM 10899 C CA . LEU B 1 226 ? -6.812 -53.311 49.715 1 28.899 504 LEU D CA 1
ATOM 10900 C C . LEU B 1 226 ? -6.073 -54.44 50.421 1 31.308 504 LEU D C 1
ATOM 10901 O O . LEU B 1 226 ? -6.472 -55.6 50.284 1 32.934 504 LEU D O 1
ATOM 10917 N N . ILE B 1 227 ? -4.995 -54.086 51.132 1 30.588 505 ILE D N 1
ATOM 10918 C CA . ILE B 1 227 ? -4.02 -55.061 51.596 1 32.717 505 ILE D CA 1
ATOM 10919 C C . ILE B 1 227 ? -4.585 -55.739 52.839 1 34.082 505 ILE D C 1
ATOM 10920 O O . ILE B 1 227 ? -4.977 -55.03 53.755 1 36.217 505 ILE D O 1
ATOM 10936 N N . GLN B 1 228 ? -4.534 -57.091 52.871 1 33.512 506 GLN D N 1
ATOM 10937 C CA . GLN B 1 228 ? -4.807 -57.91 54.043 1 35.277 506 GLN D CA 1
ATOM 10938 C C . GLN B 1 228 ? -3.575 -58.016 54.931 1 34.403 506 GLN D C 1
ATOM 10939 O O . GLN B 1 228 ? -2.459 -57.93 54.416 1 34.085 506 GLN D O 1
ATOM 10953 N N . PRO B 1 229 ? -3.736 -58.25 56.261 1 36.002 507 PRO D N 1
ATOM 10954 C CA . PRO B 1 229 ? -2.599 -58.382 57.168 1 38.324 507 PRO D CA 1
ATOM 10955 C C . PRO B 1 229 ? -1.851 -59.716 57.116 1 39.443 507 PRO D C 1
ATOM 10956 O O . PRO B 1 229 ? -0.855 -59.867 57.815 1 40.778 507 PRO D O 1
ATOM 10967 N N . PHE B 1 230 ? -2.314 -60.671 56.305 1 36.608 508 PHE D N 1
ATOM 10968 C CA . PHE B 1 230 ? -1.63 -61.941 56.217 1 37.515 508 PHE D CA 1
ATOM 10969 C C . PHE B 1 230 ? -1.333 -62.267 54.775 1 37.46 508 PHE D C 1
ATOM 10970 O O . PHE B 1 230 ? -2.027 -61.792 53.871 1 35.041 508 PHE D O 1
ATOM 10987 N N . MET B 1 231 ? -0.322 -63.119 54.6 1 39.041 509 MET D N 1
ATOM 10988 C CA . MET B 1 231 ? -0.217 -63.864 53.353 1 40.063 509 MET D CA 1
ATOM 10989 C C . MET B 1 231 ? -0.837 -65.244 53.561 1 39.028 509 MET D C 1
ATOM 10990 O O . MET B 1 231 ? -0.498 -65.912 54.526 1 39.674 509 MET D O 1
ATOM 11004 N N . PHE B 1 232 ? -1.715 -65.648 52.63 1 38.559 510 PHE D N 1
ATOM 11005 C CA . PHE B 1 232 ? -2.466 -66.894 52.7 1 39.923 510 PHE D CA 1
ATOM 11006 C C . PHE B 1 232 ? -1.969 -67.908 51.675 1 41.301 510 PHE D C 1
ATOM 11007 O O . PHE B 1 232 ? -1.862 -67.584 50.493 1 41.586 510 PHE D O 1
ATOM 11024 N N . ARG B 1 233 ? -1.705 -69.141 52.143 1 43.64 511 ARG D N 1
ATOM 11025 C CA . ARG B 1 233 ? -1.25 -70.258 51.322 1 46.749 511 ARG D CA 1
ATOM 11026 C C . ARG B 1 233 ? -2.206 -71.458 51.455 1 48.939 511 ARG D C 1
ATOM 11027 O O . ARG B 1 233 ? -2.597 -71.873 52.555 1 49.522 511 ARG D O 1
ATOM 11048 N N . LEU B 1 234 ? -2.552 -72.016 50.288 1 49.805 512 LEU D N 1
ATOM 11049 C CA . LEU B 1 234 ? -3.521 -73.093 50.164 1 50.804 512 LEU D CA 1
ATOM 11050 C C . LEU B 1 234 ? -2.947 -74.206 49.285 1 50.664 512 LEU D C 1
ATOM 11051 O O . LEU B 1 234 ? -2.187 -73.942 48.352 1 47.998 512 LEU D O 1
ATOM 11067 N N . ASP B 1 235 ? -3.394 -75.435 49.574 1 52.28 513 ASP D N 1
ATOM 11068 C CA . ASP B 1 235 ? -2.93 -76.635 48.906 1 54.232 513 ASP D CA 1
ATOM 11069 C C . ASP B 1 235 ? -3.814 -76.886 47.686 1 54.413 513 ASP D C 1
ATOM 11070 O O . ASP B 1 235 ? -4.709 -76.094 47.386 1 52.685 513 ASP D O 1
ATOM 11079 N N . ASN B 1 236 ? -3.586 -78.018 47.016 1 56.732 514 ASN D N 1
ATOM 11080 C CA . ASN B 1 236 ? -4.246 -78.326 45.754 1 58.929 514 ASN D CA 1
ATOM 11081 C C . ASN B 1 236 ? -5.714 -78.712 45.975 1 61.89 514 ASN D C 1
ATOM 11082 O O . ASN B 1 236 ? -6.446 -78.884 45.001 1 62.34 514 ASN D O 1
ATOM 11093 N N . ARG B 1 237 ? -6.168 -78.792 47.234 1 63.931 515 ARG D N 1
ATOM 11094 C CA . ARG B 1 237 ? -7.598 -78.805 47.498 1 65.156 515 ARG D CA 1
ATOM 11095 C C . ARG B 1 237 ? -8.092 -77.464 48.032 1 60.274 515 ARG D C 1
ATOM 11096 O O . ARG B 1 237 ? -9.199 -77.394 48.558 1 58.2 515 ARG D O 1
ATOM 11117 N N . TYR B 1 238 ? -7.261 -76.417 47.889 1 57.164 516 TYR D N 1
ATOM 11118 C CA . TYR B 1 238 ? -7.596 -75.071 48.317 1 56.436 516 TYR D CA 1
ATOM 11119 C C . TYR B 1 238 ? -7.859 -75.046 49.822 1 57.139 516 TYR D C 1
ATOM 11120 O O . TYR B 1 238 ? -8.567 -74.145 50.274 1 54.918 516 TYR D O 1
ATOM 11137 N N . GLN B 1 239 ? -7.227 -75.983 50.562 1 56.873 517 GLN D N 1
ATOM 11138 C CA . GLN B 1 239 ? -7.201 -75.99 52.02 1 58.238 517 GLN D CA 1
ATOM 11139 C C . GLN B 1 239 ? -5.941 -75.291 52.53 1 55.997 517 GLN D C 1
ATOM 11140 O O . GLN B 1 239 ? -4.948 -75.304 51.805 1 51.63 517 GLN D O 1
ATOM 11154 N N . PRO B 1 240 ? -5.968 -74.636 53.733 1 57.964 518 PRO D N 1
ATOM 11155 C CA . PRO B 1 240 ? -4.774 -74.121 54.401 1 56.129 518 PRO D CA 1
ATOM 11156 C C . PRO B 1 240 ? -3.597 -75.073 54.371 1 56.537 518 PRO D C 1
ATOM 11157 O O . PRO B 1 240 ? -3.722 -76.182 54.819 1 55.823 518 PRO D O 1
ATOM 11168 N N . MET B 1 241 ? -2.465 -74.625 53.815 1 65.318 519 MET D N 1
ATOM 11169 C CA . MET B 1 241 ? -1.28 -75.463 53.649 1 71.553 519 MET D CA 1
ATOM 11170 C C . MET B 1 241 ? -0.355 -75.313 54.862 1 76.465 519 MET D C 1
ATOM 11171 O O . MET B 1 241 ? 0.136 -74.216 55.091 1 74.634 519 MET D O 1
ATOM 11185 N N . GLU B 1 242 ? -0.096 -76.415 55.59 1 81.258 520 GLU D N 1
ATOM 11186 C CA . GLU B 1 242 ? 0.525 -76.377 56.915 1 86.867 520 GLU D CA 1
ATOM 11187 C C . GLU B 1 242 ? 2.041 -76.224 56.773 1 90.119 520 GLU D C 1
ATOM 11188 O O . GLU B 1 242 ? 2.585 -76.378 55.669 1 86.965 520 GLU D O 1
ATOM 11200 N N . PRO B 1 243 ? 2.771 -75.813 57.85 1 93.682 521 PRO D N 1
ATOM 11201 C CA . PRO B 1 243 ? 2.185 -75.317 59.1 1 88.202 521 PRO D CA 1
ATOM 11202 C C . PRO B 1 243 ? 2.099 -73.78 59.247 1 90.009 521 PRO D C 1
ATOM 11203 O O . PRO B 1 243 ? 1.705 -73.299 60.315 1 90.364 521 PRO D O 1
ATOM 11214 N N . ASN B 1 244 ? 2.447 -72.995 58.198 1 77.995 522 ASN D N 1
ATOM 11215 C CA . ASN B 1 244 ? 2.278 -71.54 58.194 1 75.931 522 ASN D CA 1
ATOM 11216 C C . ASN B 1 244 ? 1.359 -71.1 57.05 1 69.961 522 ASN D C 1
ATOM 11217 O O . ASN B 1 244 ? 1.811 -70.55 56.038 1 60.091 522 ASN D O 1
ATOM 11228 N N . PRO B 1 245 ? 0.039 -71.371 57.16 1 67.084 523 PRO D N 1
ATOM 11229 C CA . PRO B 1 245 ? -0.902 -70.992 56.113 1 62.855 523 PRO D CA 1
ATOM 11230 C C . PRO B 1 245 ? -1.272 -69.512 56.108 1 56.026 523 PRO D C 1
ATOM 11231 O O . PRO B 1 245 ? -1.787 -69.013 55.108 1 48.317 523 PRO D O 1
ATOM 11242 N N . ARG B 1 246 ? -0.97 -68.83 57.215 1 53.254 524 ARG D N 1
ATOM 11243 C CA . ARG B 1 246 ? -1.372 -67.463 57.422 1 52.906 524 ARG D CA 1
ATOM 11244 C C . ARG B 1 246 ? -0.231 -66.705 58.086 1 52.645 524 ARG D C 1
ATOM 11245 O O . ARG B 1 246 ? -0.188 -66.616 59.314 1 50.481 524 ARG D O 1
ATOM 11266 N N . VAL B 1 247 ? 0.625 -66.087 57.266 1 48.736 525 VAL D N 1
ATOM 11267 C CA . VAL B 1 247 ? 1.83 -65.462 57.774 1 48.525 525 VAL D CA 1
ATOM 11268 C C . VAL B 1 247 ? 1.555 -63.979 57.887 1 45.884 525 VAL D C 1
ATOM 11269 O O . VAL B 1 247 ? 1.121 -63.381 56.895 1 45.342 525 VAL D O 1
ATOM 11282 N N . PRO B 1 248 ? 1.776 -63.353 59.067 1 43.213 526 PRO D N 1
ATOM 11283 C CA . PRO B 1 248 ? 1.628 -61.9 59.157 1 42.42 526 PRO D CA 1
ATOM 11284 C C . PRO B 1 248 ? 2.533 -61.209 58.157 1 42.01 526 PRO D C 1
ATOM 11285 O O . PRO B 1 248 ? 3.659 -61.619 57.986 1 43.461 526 PRO D O 1
ATOM 11296 N N . LEU B 1 249 ? 2.037 -60.151 57.514 1 46.023 527 LEU D N 1
ATOM 11297 C CA . LEU B 1 249 ? 2.724 -59.481 56.413 1 42.343 527 LEU D CA 1
ATOM 11298 C C . LEU B 1 249 ? 4.082 -58.935 56.866 1 38.409 527 LEU D C 1
ATOM 11299 O O . LEU B 1 249 ? 5.028 -58.922 56.086 1 37.327 527 LEU D O 1
ATOM 11315 N N . SER B 1 250 ? 4.187 -58.502 58.123 1 35.269 528 SER D N 1
ATOM 11316 C CA . SER B 1 250 ? 5.473 -58.06 58.652 1 37.265 528 SER D CA 1
ATOM 11317 C C . SER B 1 250 ? 6.49 -59.192 58.815 1 39.461 528 SER D C 1
ATOM 11318 O O . SER B 1 250 ? 7.603 -58.91 59.267 1 44.051 528 SER D O 1
ATOM 11325 N N . ARG B 1 251 ? 6.131 -60.439 58.439 1 40.195 529 ARG D N 1
ATOM 11326 C CA . ARG B 1 251 ? 7.081 -61.553 58.352 1 40.851 529 ARG D CA 1
ATOM 11327 C C . ARG B 1 251 ? 7.172 -62.077 56.912 1 40.423 529 ARG D C 1
ATOM 11328 O O . ARG B 1 251 ? 7.741 -63.155 56.703 1 39.739 529 ARG D O 1
ATOM 11349 N N . VAL B 1 252 ? 6.664 -61.308 55.912 1 40.311 530 VAL D N 1
ATOM 11350 C CA . VAL B 1 252 ? 6.851 -61.709 54.53 1 40.816 530 VAL D CA 1
ATOM 11351 C C . VAL B 1 252 ? 7.584 -60.671 53.679 1 39.218 530 VAL D C 1
ATOM 11352 O O . VAL B 1 252 ? 7.961 -61.004 52.548 1 35.764 530 VAL D O 1
ATOM 11365 N N . PHE B 1 253 ? 7.789 -59.438 54.179 1 40.156 531 PHE D N 1
ATOM 11366 C CA . PHE B 1 253 ? 8.464 -58.402 53.393 1 37.1 531 PHE D CA 1
ATOM 11367 C C . PHE B 1 253 ? 9.904 -58.844 53.12 1 36.077 531 PHE D C 1
ATOM 11368 O O . PHE B 1 253 ? 10.592 -59.23 54.031 1 34.38 531 PHE D O 1
ATOM 11385 N N . PHE B 1 254 ? 10.298 -58.849 51.833 1 37.453 532 PHE D N 1
ATOM 11386 C CA . PHE B 1 254 ? 11.595 -59.312 51.331 1 36.752 532 PHE D CA 1
ATOM 11387 C C . PHE B 1 254 ? 11.88 -60.774 51.689 1 38.614 532 PHE D C 1
ATOM 11388 O O . PHE B 1 254 ? 13.029 -61.218 51.65 1 37.654 532 PHE D O 1
ATOM 11405 N N . ALA B 1 255 ? 10.843 -61.56 52.063 1 40.753 533 ALA D N 1
ATOM 11406 C CA . ALA B 1 255 ? 11.092 -62.919 52.527 1 40.669 533 ALA D CA 1
ATOM 11407 C C . ALA B 1 255 ? 11.18 -63.865 51.334 1 41.056 533 ALA D C 1
ATOM 11408 O O . ALA B 1 255 ? 10.352 -64.765 51.168 1 42.676 533 ALA D O 1
ATOM 11415 N N . SER B 1 256 ? 12.238 -63.696 50.536 1 40.662 534 SER D N 1
ATOM 11416 C CA . SER B 1 256 ? 12.393 -64.456 49.294 1 41.374 534 SER D CA 1
ATOM 11417 C C . SER B 1 256 ? 12.52 -65.944 49.618 1 42.775 534 SER D C 1
ATOM 11418 O O . SER B 1 256 ? 12.111 -66.798 48.827 1 45.021 534 SER D O 1
ATOM 11425 N N . TRP B 1 257 ? 13.112 -66.241 50.781 1 41.737 535 TRP D N 1
ATOM 11426 C CA . TRP B 1 257 ? 13.308 -67.609 51.214 1 43.248 535 TRP D CA 1
ATOM 11427 C C . TRP B 1 257 ? 11.992 -68.377 51.214 1 45.002 535 TRP D C 1
ATOM 11428 O O . TRP B 1 257 ? 12.018 -69.594 51.099 1 46.93 535 TRP D O 1
ATOM 11449 N N . ARG B 1 258 ? 10.853 -67.691 51.384 1 44.412 536 ARG D N 1
ATOM 11450 C CA . ARG B 1 258 ? 9.605 -68.413 51.543 1 45.496 536 ARG D CA 1
ATOM 11451 C C . ARG B 1 258 ? 9.186 -69.007 50.207 1 45.107 536 ARG D C 1
ATOM 11452 O O . ARG B 1 258 ? 8.639 -70.101 50.199 1 46.93 536 ARG D O 1
ATOM 11473 N N . VAL B 1 259 ? 9.443 -68.291 49.11 1 42.243 537 VAL D N 1
ATOM 11474 C CA . VAL B 1 259 ? 9.176 -68.814 47.775 1 42.855 537 VAL D CA 1
ATOM 11475 C C . VAL B 1 259 ? 10.038 -70.046 47.505 1 43.877 537 VAL D C 1
ATOM 11476 O O . VAL B 1 259 ? 9.554 -71.105 47.076 1 44.757 537 VAL D O 1
ATOM 11489 N N . VAL B 1 260 ? 11.317 -69.929 47.826 1 43.866 538 VAL D N 1
ATOM 11490 C CA . VAL B 1 260 ? 12.282 -70.942 47.442 1 46.942 538 VAL D CA 1
ATOM 11491 C C . VAL B 1 260 ? 12.133 -72.176 48.32 1 47.594 538 VAL D C 1
ATOM 11492 O O . VAL B 1 260 ? 12.194 -73.267 47.801 1 47.604 538 VAL D O 1
ATOM 11505 N N . LEU B 1 261 ? 12 -72.001 49.642 1 47.817 539 LEU D N 1
ATOM 11506 C CA . LEU B 1 261 ? 12.08 -73.103 50.591 1 49.14 539 LEU D CA 1
ATOM 11507 C C . LEU B 1 261 ? 10.715 -73.553 51.118 1 48.68 539 LEU D C 1
ATOM 11508 O O . LEU B 1 261 ? 10.616 -74.665 51.583 1 51.132 539 LEU D O 1
ATOM 11524 N N . GLU B 1 262 ? 9.666 -72.725 51.094 1 47.066 540 GLU D N 1
ATOM 11525 C CA . GLU B 1 262 ? 8.409 -73.119 51.709 1 46.876 540 GLU D CA 1
ATOM 11526 C C . GLU B 1 262 ? 7.3 -73.283 50.675 1 46.98 540 GLU D C 1
ATOM 11527 O O . GLU B 1 262 ? 6.173 -72.912 50.961 1 46.723 540 GLU D O 1
ATOM 11539 N N . GLY B 1 263 ? 7.585 -73.882 49.513 1 48.876 541 GLY D N 1
ATOM 11540 C CA . GLY B 1 263 ? 6.532 -74.455 48.69 1 49.137 541 GLY D CA 1
ATOM 11541 C C . GLY B 1 263 ? 6.304 -73.719 47.38 1 47.875 541 GLY D C 1
ATOM 11542 O O . GLY B 1 263 ? 5.323 -73.991 46.692 1 50.14 541 GLY D O 1
ATOM 11546 N N . GLY B 1 264 ? 7.185 -72.792 46.997 1 46.072 542 GLY D N 1
ATOM 11547 C CA . GLY B 1 264 ? 7.083 -72.218 45.659 1 42.507 542 GLY D CA 1
ATOM 11548 C C . GLY B 1 264 ? 5.859 -71.305 45.515 1 40.031 542 GLY D C 1
ATOM 11549 O O . GLY B 1 264 ? 5.299 -70.802 46.494 1 38.944 542 GLY D O 1
ATOM 11553 N N . ILE B 1 265 ? 5.416 -71.116 44.267 1 39.023 543 ILE D N 1
ATOM 11554 C CA . ILE B 1 265 ? 4.45 -70.07 43.984 1 38.46 543 ILE D CA 1
ATOM 11555 C C . ILE B 1 265 ? 3.016 -70.605 43.983 1 38.987 543 ILE D C 1
ATOM 11556 O O . ILE B 1 265 ? 2.091 -69.796 44.073 1 36.756 543 ILE D O 1
ATOM 11572 N N . ASP B 1 266 ? 2.817 -71.935 43.854 1 40.04 544 ASP D N 1
ATOM 11573 C CA . ASP B 1 266 ? 1.474 -72.483 43.698 1 42.361 544 ASP D CA 1
ATOM 11574 C C . ASP B 1 266 ? 0.614 -72.117 44.916 1 42.323 544 ASP D C 1
ATOM 11575 O O . ASP B 1 266 ? -0.509 -71.612 44.768 1 41.365 544 ASP D O 1
ATOM 11584 N N . PRO B 1 267 ? 1.08 -72.383 46.161 1 43.442 545 PRO D N 1
ATOM 11585 C CA . PRO B 1 267 ? 0.288 -72.053 47.347 1 43.642 545 PRO D CA 1
ATOM 11586 C C . PRO B 1 267 ? -0.133 -70.585 47.412 1 43.116 545 PRO D C 1
ATOM 11587 O O . PRO B 1 267 ? -1.258 -70.261 47.803 1 42.614 545 PRO D O 1
ATOM 11598 N N . ILE B 1 268 ? 0.792 -69.703 46.996 1 42.88 546 ILE D N 1
ATOM 11599 C CA . ILE B 1 268 ? 0.623 -68.244 47.067 1 40.775 546 ILE D CA 1
ATOM 11600 C C . ILE B 1 268 ? -0.427 -67.803 46.041 1 40.16 546 ILE D C 1
ATOM 11601 O O . ILE B 1 268 ? -1.321 -67.013 46.357 1 43.277 546 ILE D O 1
ATOM 11617 N N . LEU B 1 269 ? -0.338 -68.302 44.803 1 40.893 547 LEU D N 1
ATOM 11618 C CA . LEU B 1 269 ? -1.293 -67.938 43.757 1 41.121 547 LEU D CA 1
ATOM 11619 C C . LEU B 1 269 ? -2.709 -68.411 44.107 1 42.406 547 LEU D C 1
ATOM 11620 O O . LEU B 1 269 ? -3.666 -67.685 43.862 1 47.391 547 LEU D O 1
ATOM 11636 N N . ARG B 1 270 ? -2.845 -69.615 44.665 1 42.29 548 ARG D N 1
ATOM 11637 C CA . ARG B 1 270 ? -4.139 -70.101 45.119 1 44.337 548 ARG D CA 1
ATOM 11638 C C . ARG B 1 270 ? -4.723 -69.168 46.175 1 42.266 548 ARG D C 1
ATOM 11639 O O . ARG B 1 270 ? -5.928 -68.886 46.178 1 41.494 548 ARG D O 1
ATOM 11660 N N . GLY B 1 271 ? -3.855 -68.694 47.077 1 41.261 549 GLY D N 1
ATOM 11661 C CA . GLY B 1 271 ? -4.299 -67.878 48.182 1 39.583 549 GLY D CA 1
ATOM 11662 C C . GLY B 1 271 ? -4.85 -66.537 47.689 1 40.415 549 GLY D C 1
ATOM 11663 O O . GLY B 1 271 ? -5.817 -66.016 48.265 1 39.744 549 GLY D O 1
ATOM 11667 N N . LEU B 1 272 ? -4.215 -65.991 46.632 1 38.485 550 LEU D N 1
ATOM 11668 C CA . LEU B 1 272 ? -4.656 -64.751 46.007 1 38.152 550 LEU D CA 1
ATOM 11669 C C . LEU B 1 272 ? -6.006 -64.953 45.312 1 40.521 550 LEU D C 1
ATOM 11670 O O . LEU B 1 272 ? -6.818 -64.034 45.293 1 40.795 550 LEU D O 1
ATOM 11686 N N . MET B 1 273 ? -6.233 -66.137 44.721 1 39.988 551 MET D N 1
ATOM 11687 C CA . MET B 1 273 ? -7.455 -66.384 43.97 1 40.032 551 MET D CA 1
ATOM 11688 C C . MET B 1 273 ? -8.643 -66.602 44.904 1 41.159 551 MET D C 1
ATOM 11689 O O . MET B 1 273 ? -9.747 -66.149 44.582 1 41.052 551 MET D O 1
ATOM 11703 N N . ALA B 1 274 ? -8.401 -67.286 46.043 1 42.099 552 ALA D N 1
ATOM 11704 C CA . ALA B 1 274 ? -9.466 -67.806 46.881 1 42.015 552 ALA D CA 1
ATOM 11705 C C . ALA B 1 274 ? -9.592 -67.058 48.205 1 41.736 552 ALA D C 1
ATOM 11706 O O . ALA B 1 274 ? -10.34 -67.488 49.061 1 45.433 552 ALA D O 1
ATOM 11713 N N . THR B 1 275 ? -8.898 -65.937 48.374 1 39.657 553 THR D N 1
ATOM 11714 C CA . THR B 1 275 ? -9.061 -65.102 49.558 1 40.28 553 THR D CA 1
ATOM 11715 C C . THR B 1 275 ? -9.64 -63.746 49.137 1 37.721 553 THR D C 1
ATOM 11716 O O . THR B 1 275 ? -9.233 -63.206 48.134 1 37.953 553 THR D O 1
ATOM 11726 N N . PRO B 1 276 ? -10.574 -63.123 49.878 1 37.818 554 PRO D N 1
ATOM 11727 C CA . PRO B 1 276 ? -11.026 -61.766 49.551 1 40.185 554 PRO D CA 1
ATOM 11728 C C . PRO B 1 276 ? -9.965 -60.694 49.77 1 37.946 554 PRO D C 1
ATOM 11729 O O . PRO B 1 276 ? -9.084 -60.869 50.61 1 37.059 554 PRO D O 1
ATOM 11740 N N . ALA B 1 277 ? -9.998 -59.635 48.937 1 38.677 555 ALA D N 1
ATOM 11741 C CA . ALA B 1 277 ? -9.254 -58.422 49.262 1 35.86 555 ALA D CA 1
ATOM 11742 C C . ALA B 1 277 ? -9.877 -57.785 50.5 1 34.261 555 ALA D C 1
ATOM 11743 O O . ALA B 1 277 ? -10.995 -58.109 50.871 1 37.407 555 ALA D O 1
ATOM 11750 N N . LYS B 1 278 ? -9.123 -56.965 51.203 1 33.867 556 LYS D N 1
ATOM 11751 C CA . LYS B 1 278 ? -9.688 -56.063 52.188 1 34.618 556 LYS D CA 1
ATOM 11752 C C . LYS B 1 278 ? -10.528 -55.002 51.476 1 34.749 556 LYS D C 1
ATOM 11753 O O . LYS B 1 278 ? -10.08 -54.476 50.443 1 31.692 556 LYS D O 1
ATOM 11772 N N . LEU B 1 279 ? -11.695 -54.687 52.065 1 34.201 557 LEU D N 1
ATOM 11773 C CA . LEU B 1 279 ? -12.49 -53.526 51.675 1 33.924 557 LEU D CA 1
ATOM 11774 C C . LEU B 1 279 ? -11.937 -52.249 52.304 1 32.571 557 LEU D C 1
ATOM 11775 O O . LEU B 1 279 ? -11.77 -52.19 53.515 1 31.429 557 LEU D O 1
ATOM 11791 N N . ASN B 1 280 ? -11.813 -51.172 51.509 1 29.813 558 ASN D N 1
ATOM 11792 C CA . ASN B 1 280 ? -11.564 -49.848 52.063 1 30.371 558 ASN D CA 1
ATOM 11793 C C . ASN B 1 280 ? -12.884 -49.344 52.624 1 32.734 558 ASN D C 1
ATOM 11794 O O . ASN B 1 280 ? -13.842 -49.2 51.865 1 34.1 558 ASN D O 1
ATOM 11805 N N . ARG B 1 281 ? -12.893 -49.044 53.938 1 33.703 559 ARG D N 1
ATOM 11806 C CA . ARG B 1 281 ? -14.007 -48.33 54.549 1 33.771 559 ARG D CA 1
ATOM 11807 C C . ARG B 1 281 ? -13.429 -47.126 55.276 1 31.873 559 ARG D C 1
ATOM 11808 O O . ARG B 1 281 ? -12.277 -47.182 55.649 1 29.681 559 ARG D O 1
ATOM 11829 N N . GLN B 1 282 ? -14.25 -46.09 55.49 1 30.053 560 GLN D N 1
ATOM 11830 C CA . GLN B 1 282 ? -13.812 -44.792 55.98 1 30.295 560 GLN D CA 1
ATOM 11831 C C . GLN B 1 282 ? -13.236 -44.848 57.397 1 30.82 560 GLN D C 1
ATOM 11832 O O . GLN B 1 282 ? -12.384 -44.002 57.726 1 31.494 560 GLN D O 1
ATOM 11846 N N . ASN B 1 283 ? -13.658 -45.854 58.178 1 32.306 561 ASN D N 1
ATOM 11847 C CA . ASN B 1 283 ? -13.204 -46.096 59.538 1 34.459 561 ASN D CA 1
ATOM 11848 C C . ASN B 1 283 ? -12.275 -47.307 59.58 1 33.346 561 ASN D C 1
ATOM 11849 O O . ASN B 1 283 ? -11.891 -47.714 60.662 1 31.448 561 ASN D O 1
ATOM 11860 N N . GLN B 1 284 ? -11.926 -47.864 58.409 1 31.674 562 GLN D N 1
ATOM 11861 C CA . GLN B 1 284 ? -11.015 -48.988 58.337 1 34.243 562 GLN D CA 1
ATOM 11862 C C . GLN B 1 284 ? -10.146 -48.842 57.09 1 33.381 562 GLN D C 1
ATOM 11863 O O . GLN B 1 284 ? -10.228 -49.667 56.175 1 30.717 562 GLN D O 1
ATOM 11877 N N . ILE B 1 285 ? -9.318 -47.784 57.042 1 35.002 563 ILE D N 1
ATOM 11878 C CA . ILE B 1 285 ? -8.657 -47.395 55.798 1 33.229 563 ILE D CA 1
ATOM 11879 C C . ILE B 1 285 ? -7.504 -48.357 55.489 1 32.317 563 ILE D C 1
ATOM 11880 O O . ILE B 1 285 ? -7.414 -48.85 54.345 1 34.137 563 ILE D O 1
ATOM 11896 N N . ALA B 1 286 ? -6.564 -48.518 56.449 1 31.275 564 ALA D N 1
ATOM 11897 C CA . ALA B 1 286 ? -5.377 -49.338 56.203 1 33.091 564 ALA D CA 1
ATOM 11898 C C . ALA B 1 286 ? -4.876 -50.033 57.466 1 32.525 564 ALA D C 1
ATOM 11899 O O . ALA B 1 286 ? -4.983 -49.535 58.58 1 32.4 564 ALA D O 1
ATOM 11906 N N . VAL B 1 287 ? -4.39 -51.254 57.282 1 34.205 565 VAL D N 1
ATOM 11907 C CA . VAL B 1 287 ? -4.107 -52.147 58.412 1 34.156 565 VAL D CA 1
ATOM 11908 C C . VAL B 1 287 ? -2.744 -51.852 59.043 1 32.939 565 VAL D C 1
ATOM 11909 O O . VAL B 1 287 ? -1.775 -51.446 58.387 1 31.203 565 VAL D O 1
ATOM 11922 N N . ASP B 1 288 ? -2.655 -52.276 60.29 1 36.255 566 ASP D N 1
ATOM 11923 C CA . ASP B 1 288 ? -1.487 -52.06 61.126 1 37.068 566 ASP D CA 1
ATOM 11924 C C . ASP B 1 288 ? -0.281 -52.831 60.619 1 34.414 566 ASP D C 1
ATOM 11925 O O . ASP B 1 288 ? 0.801 -52.359 60.878 1 36.287 566 ASP D O 1
ATOM 11934 N N . GLU B 1 289 ? -0.422 -53.916 59.844 1 35.234 567 GLU D N 1
ATOM 11935 C CA . GLU B 1 289 ? 0.7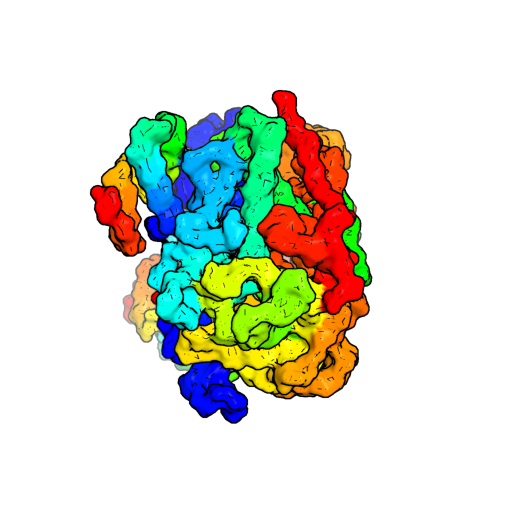51 -54.597 59.308 1 35.617 567 GLU D CA 1
ATOM 11936 C C . GLU B 1 289 ? 1.586 -53.688 58.392 1 35.792 567 GLU D C 1
ATOM 11937 O O . GLU B 1 289 ? 2.813 -53.896 58.301 1 36.607 567 GLU D O 1
ATOM 11949 N N . ILE B 1 290 ? 0.952 -52.716 57.712 1 31.256 568 ILE D N 1
ATOM 11950 C CA . ILE B 1 290 ? 1.702 -51.755 56.912 1 31.456 568 ILE D CA 1
ATOM 11951 C C . ILE B 1 290 ? 1.772 -50.4 57.603 1 30.776 568 ILE D C 1
ATOM 11952 O O . ILE B 1 290 ? 2.625 -49.605 57.223 1 28.903 568 ILE D O 1
ATOM 11968 N N . ARG B 1 291 ? 0.887 -50.11 58.579 1 31.263 569 ARG D N 1
ATOM 11969 C CA . ARG B 1 291 ? 0.869 -48.795 59.202 1 32.479 569 ARG D CA 1
ATOM 11970 C C . ARG B 1 291 ? 1.788 -48.752 60.423 1 34.19 569 ARG D C 1
ATOM 11971 O O . ARG B 1 291 ? 2.206 -47.684 60.845 1 35.013 569 ARG D O 1
ATOM 11992 N N . GLU B 1 292 ? 2.088 -49.918 61.012 1 35.74 570 GLU D N 1
ATOM 11993 C CA . GLU B 1 292 ? 2.837 -50.026 62.243 1 37.614 570 GLU D CA 1
ATOM 11994 C C . GLU B 1 292 ? 4.118 -50.831 62.029 1 36.413 570 GLU D C 1
ATOM 11995 O O . GLU B 1 292 ? 5.048 -50.616 62.736 1 32.04 570 GLU D O 1
ATOM 12007 N N . ARG B 1 293 ? 4.162 -51.771 61.085 1 37.733 571 ARG D N 1
ATOM 12008 C CA . ARG B 1 293 ? 5.225 -52.772 61.081 1 38.83 571 ARG D CA 1
ATOM 12009 C C . ARG B 1 293 ? 5.805 -52.946 59.677 1 38.355 571 ARG D C 1
ATOM 12010 O O . ARG B 1 293 ? 6.361 -53.985 59.355 1 41.97 571 ARG D O 1
ATOM 12031 N N . LEU B 1 294 ? 5.659 -51.935 58.821 1 35.863 572 LEU D N 1
ATOM 12032 C CA . LEU B 1 294 ? 6.166 -52.042 57.465 1 34.834 572 LEU D CA 1
ATOM 12033 C C . LEU B 1 294 ? 7.686 -52.229 57.533 1 33.876 572 LEU D C 1
ATOM 12034 O O . LEU B 1 294 ? 8.39 -51.367 58.05 1 30.961 572 LEU D O 1
ATOM 12050 N N . PHE B 1 295 ? 8.152 -53.388 57.021 1 35.372 573 PHE D N 1
ATOM 12051 C CA . PHE B 1 295 ? 9.566 -53.693 56.845 1 38.312 573 PHE D CA 1
ATOM 12052 C C . PHE B 1 295 ? 10.286 -53.784 58.194 1 41.435 573 PHE D C 1
ATOM 12053 O O . PHE B 1 295 ? 11.521 -53.622 58.245 1 38.104 573 PHE D O 1
ATOM 12070 N N . GLU B 1 296 ? 9.537 -54.109 59.272 1 45.624 574 GLU D N 1
ATOM 12071 C CA . GLU B 1 296 ? 10.133 -54.088 60.599 1 47.936 574 GLU D CA 1
ATOM 12072 C C . GLU B 1 296 ? 11.238 -55.126 60.728 1 42.384 574 GLU D C 1
ATOM 12073 O O . GLU B 1 296 ? 12.125 -54.933 61.537 1 46.376 574 GLU D O 1
ATOM 12085 N N . GLN B 1 297 ? 11.216 -56.203 59.96 1 42.151 575 GLN D N 1
ATOM 12086 C CA . GLN B 1 297 ? 12.272 -57.217 60.084 1 46.651 575 GLN D CA 1
ATOM 12087 C C . GLN B 1 297 ? 13.608 -56.787 59.446 1 47.034 575 GLN D C 1
ATOM 12088 O O . GLN B 1 297 ? 14.59 -57.467 59.635 1 52.041 575 GLN D O 1
ATOM 12102 N N . VAL B 1 298 ? 13.663 -55.76 58.586 1 50.67 576 VAL D N 1
ATOM 12103 C CA . VAL B 1 298 ? 14.865 -55.48 57.806 1 53.082 576 VAL D CA 1
ATOM 12104 C C . VAL B 1 298 ? 15.413 -54.082 58.085 1 56.336 576 VAL D C 1
ATOM 12105 O O . VAL B 1 298 ? 16.346 -53.661 57.42 1 61.498 576 VAL D O 1
ATOM 12118 N N . MET B 1 299 ? 14.872 -53.39 59.09 1 57.55 577 MET D N 1
ATOM 12119 C CA . MET B 1 299 ? 15.208 -52.006 59.402 1 53.885 577 MET D CA 1
ATOM 12120 C C . MET B 1 299 ? 15.098 -51.751 60.903 1 46.129 577 MET D C 1
ATOM 12121 O O . MET B 1 299 ? 14.644 -52.618 61.629 1 43.061 577 MET D O 1
ATOM 12135 N N . ARG B 1 300 ? 15.441 -50.544 61.355 1 42.684 578 ARG D N 1
ATOM 12136 C CA . ARG B 1 300 ? 15.616 -50.325 62.781 1 44.611 578 ARG D CA 1
ATOM 12137 C C . ARG B 1 300 ? 14.262 -50.182 63.464 1 44.94 578 ARG D C 1
ATOM 12138 O O . ARG B 1 300 ? 14.12 -50.451 64.659 1 48.96 578 ARG D O 1
ATOM 12159 N N . ILE B 1 301 ? 13.277 -49.71 62.702 1 42.336 579 ILE D N 1
ATOM 12160 C CA . ILE B 1 301 ? 11.949 -49.454 63.211 1 40.392 579 ILE D CA 1
ATOM 12161 C C . ILE B 1 301 ? 10.949 -49.767 62.091 1 40.969 579 ILE D C 1
ATOM 12162 O O . ILE B 1 301 ? 11.223 -49.614 60.908 1 38.477 579 ILE D O 1
ATOM 12178 N N . GLY B 1 302 ? 9.758 -50.202 62.49 1 41.238 580 GLY D N 1
ATOM 12179 C CA . GLY B 1 302 ? 8.649 -50.394 61.587 1 40.186 580 GLY D CA 1
ATOM 12180 C C . GLY B 1 302 ? 8.174 -49.071 60.989 1 36.573 580 GLY D C 1
ATOM 12181 O O . GLY B 1 302 ? 8.031 -48.086 61.703 1 33.833 580 GLY D O 1
ATOM 12185 N N . LEU B 1 303 ? 7.893 -49.084 59.69 1 34.074 581 LEU D N 1
ATOM 12186 C CA . LEU B 1 303 ? 7.481 -47.853 59.012 1 34.236 581 LEU D CA 1
ATOM 12187 C C . LEU B 1 303 ? 5.95 -47.757 59.02 1 32.152 581 LEU D C 1
ATOM 12188 O O . LEU B 1 303 ? 5.293 -48.676 59.466 1 32.598 581 LEU D O 1
ATOM 12204 N N . ASP B 1 304 ? 5.403 -46.63 58.538 1 31.139 582 ASP D N 1
ATOM 12205 C CA . ASP B 1 304 ? 3.975 -46.396 58.388 1 28.62 582 ASP D CA 1
ATOM 12206 C C . ASP B 1 304 ? 3.711 -46.015 56.934 1 28.016 582 ASP D C 1
ATOM 12207 O O . ASP B 1 304 ? 3.965 -44.873 56.562 1 25.686 582 ASP D O 1
ATOM 12216 N N . LEU B 1 305 ? 3.189 -46.953 56.131 1 27.006 583 LEU D N 1
ATOM 12217 C CA . LEU B 1 305 ? 3.103 -46.753 54.703 1 26.685 583 LEU D CA 1
ATOM 12218 C C . LEU B 1 305 ? 2.112 -45.629 54.41 1 28.493 583 LEU D C 1
ATOM 12219 O O . LEU B 1 305 ? 2.422 -44.772 53.596 1 29.728 583 LEU D O 1
ATOM 12235 N N . PRO B 1 306 ? 0.917 -45.549 55.055 1 30.521 584 PRO D N 1
ATOM 12236 C CA . PRO B 1 306 ? 0.042 -44.383 54.908 1 28.213 584 PRO D CA 1
ATOM 12237 C C . PRO B 1 306 ? 0.71 -43.031 55.183 1 27.723 584 PRO D C 1
ATOM 12238 O O . PRO B 1 306 ? 0.518 -42.088 54.402 1 25.023 584 PRO D O 1
ATOM 12249 N N . ALA B 1 307 ? 1.454 -42.93 56.3 1 28.015 585 ALA D N 1
ATOM 12250 C CA . ALA B 1 307 ? 2.211 -41.714 56.627 1 28.898 585 ALA D CA 1
ATOM 12251 C C . ALA B 1 307 ? 3.303 -41.393 55.59 1 28.336 585 ALA D C 1
ATOM 12252 O O . ALA B 1 307 ? 3.465 -40.237 55.225 1 28.2 585 ALA D O 1
ATOM 12259 N N . LEU B 1 308 ? 4.054 -42.407 55.137 1 28.647 586 LEU D N 1
ATOM 12260 C CA . LEU B 1 308 ? 5.022 -42.243 54.06 1 32.145 586 LEU D CA 1
ATOM 12261 C C . LEU B 1 308 ? 4.335 -41.671 52.799 1 28.775 586 LEU D C 1
ATOM 12262 O O . LEU B 1 308 ? 4.883 -40.823 52.12 1 28.097 586 LEU D O 1
ATOM 12278 N N . ASN B 1 309 ? 3.135 -42.131 52.478 1 28.033 587 ASN D N 1
ATOM 12279 C CA . ASN B 1 309 ? 2.461 -41.675 51.273 1 27.907 587 ASN D CA 1
ATOM 12280 C C . ASN B 1 309 ? 2.235 -40.164 51.355 1 25.296 587 ASN D C 1
ATOM 12281 O O . ASN B 1 309 ? 2.4 -39.45 50.362 1 27.028 587 ASN D O 1
ATOM 12292 N N . MET B 1 310 ? 1.883 -39.699 52.569 1 26.871 588 MET D N 1
ATOM 12293 C CA . MET B 1 310 ? 1.56 -38.313 52.817 1 25.352 588 MET D CA 1
ATOM 12294 C C . MET B 1 310 ? 2.843 -37.482 52.836 1 30.443 588 MET D C 1
ATOM 12295 O O . MET B 1 310 ? 2.882 -36.393 52.248 1 28.489 588 MET D O 1
ATOM 12309 N N . GLN B 1 311 ? 3.913 -38.01 53.462 1 29.159 589 GLN D N 1
ATOM 12310 C CA . GLN B 1 311 ? 5.195 -37.324 53.431 1 28.056 589 GLN D CA 1
ATOM 12311 C C . GLN B 1 311 ? 5.669 -37.208 51.97 1 27.311 589 GLN D C 1
ATOM 12312 O O . GLN B 1 311 ? 6.168 -36.156 51.567 1 23.823 589 GLN D O 1
ATOM 12326 N N . ARG B 1 312 ? 5.537 -38.291 51.19 1 25.195 590 ARG D N 1
ATOM 12327 C CA . ARG B 1 312 ? 5.989 -38.314 49.801 1 26.768 590 ARG D CA 1
ATOM 12328 C C . ARG B 1 312 ? 5.245 -37.273 48.934 1 22.57 590 ARG D C 1
ATOM 12329 O O . ARG B 1 312 ? 5.856 -36.621 48.126 1 23.495 590 ARG D O 1
ATOM 12350 N N . SER B 1 313 ? 3.933 -37.088 49.129 1 24.619 591 SER D N 1
ATOM 12351 C CA . SER B 1 313 ? 3.183 -36.119 48.353 1 25.359 591 SER D CA 1
ATOM 12352 C C . SER B 1 313 ? 3.731 -34.717 48.625 1 26.284 591 SER D C 1
ATOM 12353 O O . SER B 1 313 ? 3.873 -33.906 47.714 1 24.744 591 SER D O 1
ATOM 12360 N N . ARG B 1 314 ? 4.178 -34.486 49.858 1 24.871 592 ARG D N 1
ATOM 12361 C CA . ARG B 1 314 ? 4.723 -33.211 50.28 1 24.748 592 ARG D CA 1
ATOM 12362 C C . ARG B 1 314 ? 6.122 -33.015 49.696 1 25.507 592 ARG D C 1
ATOM 12363 O O . ARG B 1 314 ? 6.448 -31.941 49.167 1 25.93 592 ARG D O 1
ATOM 12384 N N . ASP B 1 315 ? 6.924 -34.079 49.749 1 25.043 593 ASP D N 1
ATOM 12385 C CA . ASP B 1 315 ? 8.234 -34.112 49.121 1 23.865 593 ASP D CA 1
ATOM 12386 C C . ASP B 1 315 ? 8.126 -33.79 47.619 1 22.748 593 ASP D C 1
ATOM 12387 O O . ASP B 1 315 ? 8.943 -33.054 47.09 1 24.609 593 ASP D O 1
ATOM 12396 N N . HIS B 1 316 ? 7.108 -34.313 46.946 1 24.096 594 HIS D N 1
ATOM 12397 C CA . HIS B 1 316 ? 6.854 -34.046 45.514 1 22.459 594 HIS D CA 1
ATOM 12398 C C . HIS B 1 316 ? 6.092 -32.755 45.182 1 20.847 594 HIS D C 1
ATOM 12399 O O . HIS B 1 316 ? 5.773 -32.496 44.021 1 21.211 594 HIS D O 1
ATOM 12412 N N . GLY B 1 317 ? 5.796 -31.94 46.186 1 22.507 595 GLY D N 1
ATOM 12413 C CA . GLY B 1 317 ? 5.153 -30.654 45.978 1 23.688 595 GLY D CA 1
ATOM 12414 C C . GLY B 1 317 ? 3.763 -30.754 45.383 1 24.926 595 GLY D C 1
ATOM 12415 O O . GLY B 1 317 ? 3.314 -29.876 44.608 1 25.58 595 GLY D O 1
ATOM 12419 N N . LEU B 1 318 ? 3.048 -31.824 45.76 1 23.192 596 LEU D N 1
ATOM 12420 C CA . LEU B 1 318 ? 1.732 -32.004 45.206 1 21.388 596 LEU D CA 1
ATOM 12421 C C . LEU B 1 318 ? 0.732 -31.041 45.853 1 21.988 596 LEU D C 1
ATOM 12422 O O . LEU B 1 318 ? 0.715 -30.834 47.083 1 21.895 596 LEU D O 1
ATOM 12438 N N . PRO B 1 319 ? -0.129 -30.393 45.035 1 21.013 597 PRO D N 1
ATOM 12439 C CA . PRO B 1 319 ? -1.263 -29.665 45.556 1 20.689 597 PRO D CA 1
ATOM 12440 C C . PRO B 1 319 ? -2.16 -30.549 46.404 1 22.874 597 PRO D C 1
ATOM 12441 O O . PRO B 1 319 ? -2.161 -31.761 46.235 1 24.555 597 PRO D O 1
ATOM 12452 N N . GLY B 1 320 ? -2.911 -29.907 47.311 1 22.518 598 GLY D N 1
ATOM 12453 C CA . GLY B 1 320 ? -3.868 -30.602 48.148 1 21.914 598 GLY D CA 1
ATOM 12454 C C . GLY B 1 320 ? -5.168 -30.955 47.429 1 21.343 598 GLY D C 1
ATOM 12455 O O . GLY B 1 320 ? -5.41 -30.666 46.238 1 21.579 598 GLY D O 1
ATOM 12459 N N . TYR B 1 321 ? -6.032 -31.55 48.218 1 22.177 599 TYR D N 1
ATOM 12460 C CA . TYR B 1 321 ? -7.272 -32.169 47.767 1 24.808 599 TYR D CA 1
ATOM 12461 C C . TYR B 1 321 ? -8.1 -31.266 46.852 1 24.586 599 TYR D C 1
ATOM 12462 O O . TYR B 1 321 ? -8.501 -31.685 45.776 1 27.837 599 TYR D O 1
ATOM 12479 N N . ASN B 1 322 ? -8.414 -30.05 47.296 1 25.269 600 ASN D N 1
ATOM 12480 C CA . ASN B 1 322 ? -9.333 -29.199 46.547 1 25.656 600 ASN D CA 1
ATOM 12481 C C . ASN B 1 322 ? -8.761 -28.798 45.186 1 24.706 600 ASN D C 1
ATOM 12482 O O . ASN B 1 322 ? -9.514 -28.647 44.232 1 21.721 600 ASN D O 1
ATOM 12493 N N . ALA B 1 323 ? -7.438 -28.637 45.087 1 21.914 601 ALA D N 1
ATOM 12494 C CA . ALA B 1 323 ? -6.812 -28.33 43.813 1 22.181 601 ALA D CA 1
ATOM 12495 C C . ALA B 1 323 ? -7.032 -29.483 42.843 1 22.089 601 ALA D C 1
ATOM 12496 O O . ALA B 1 323 ? -7.374 -29.226 41.681 1 21.236 601 ALA D O 1
ATOM 12503 N N . TRP B 1 324 ? -6.978 -30.733 43.336 1 21.694 602 TRP D N 1
ATOM 12504 C CA . TRP B 1 324 ? -7.176 -31.896 42.485 1 20.612 602 TRP D CA 1
ATOM 12505 C C . TRP B 1 324 ? -8.666 -32.085 42.162 1 24.029 602 TRP D C 1
ATOM 12506 O O . TRP B 1 324 ? -9.021 -32.44 41.036 1 23.168 602 TRP D O 1
ATOM 12527 N N . ARG B 1 325 ? -9.555 -31.813 43.129 1 23.046 603 ARG D N 1
ATOM 12528 C CA . ARG B 1 325 ? -10.996 -31.812 42.881 1 22.477 603 ARG D CA 1
ATOM 12529 C C . ARG B 1 325 ? -11.311 -30.891 41.691 1 22.571 603 ARG D C 1
ATOM 12530 O O . ARG B 1 325 ? -11.987 -31.286 40.719 1 20.793 603 ARG D O 1
ATOM 12551 N N . ARG B 1 326 ? -10.769 -29.664 41.77 1 22.894 604 ARG D N 1
ATOM 12552 C CA . ARG B 1 326 ? -10.963 -28.642 40.752 1 23.17 604 ARG D CA 1
ATOM 12553 C C . ARG B 1 326 ? -10.407 -29.096 39.41 1 22.625 604 ARG D C 1
ATOM 12554 O O . ARG B 1 326 ? -11.088 -28.956 38.384 1 21.522 604 ARG D O 1
ATOM 12575 N N . PHE B 1 327 ? -9.162 -29.606 39.42 1 21.966 605 PHE D N 1
ATOM 12576 C CA . PHE B 1 327 ? -8.559 -30.149 38.214 1 23.1 605 PHE D CA 1
ATOM 12577 C C . PHE B 1 327 ? -9.506 -31.135 37.511 1 24.18 605 PHE D C 1
ATOM 12578 O O . PHE B 1 327 ? -9.634 -31.122 36.285 1 22.588 605 PHE D O 1
ATOM 12595 N N . CYS B 1 328 ? -10.168 -31.983 38.308 1 25.404 606 CYS D N 1
ATOM 12596 C CA . CYS B 1 328 ? -11.032 -33.064 37.827 1 26.856 606 CYS D CA 1
ATOM 12597 C C . CYS B 1 328 ? -12.472 -32.611 37.569 1 29.542 606 CYS D C 1
ATOM 12598 O O . CYS B 1 328 ? -13.268 -33.435 37.142 1 25.81 606 CYS D O 1
ATOM 12605 N N . GLY B 1 329 ? -12.797 -31.325 37.806 1 24.617 607 GLY D N 1
ATOM 12606 C CA . GLY B 1 329 ? -14.137 -30.845 37.544 1 25.182 607 GLY D CA 1
ATOM 12607 C C . GLY B 1 329 ? -15.087 -31.216 38.678 1 26.019 607 GLY D C 1
ATOM 12608 O O . GLY B 1 329 ? -16.26 -31.222 38.508 1 25.327 607 GLY D O 1
ATOM 12612 N N . LEU B 1 330 ? -14.587 -31.428 39.872 1 24.498 608 LEU D N 1
ATOM 12613 C CA . LEU B 1 330 ? -15.447 -31.787 40.994 1 27.338 608 LEU D CA 1
ATOM 12614 C C . LEU B 1 330 ? -15.6 -30.62 41.973 1 25.554 608 LEU D C 1
ATOM 12615 O O . LEU B 1 330 ? -14.703 -29.849 42.168 1 23.369 608 LEU D O 1
ATOM 12631 N N . PRO B 1 331 ? -16.748 -30.492 42.665 1 27.499 609 PRO D N 1
ATOM 12632 C CA . PRO B 1 331 ? -16.923 -29.449 43.66 1 29.443 609 PRO D CA 1
ATOM 12633 C C . PRO B 1 331 ? -15.84 -29.514 44.736 1 26.763 609 PRO D C 1
ATOM 12634 O O . PRO B 1 331 ? -15.429 -30.604 45.081 1 26.073 609 PRO D O 1
ATOM 12645 N N . GLN B 1 332 ? -15.441 -28.358 45.266 1 26.611 610 GLN D N 1
ATOM 12646 C CA . GLN B 1 332 ? -14.399 -28.233 46.275 1 27.542 610 GLN D CA 1
ATOM 12647 C C . GLN B 1 332 ? -14.998 -27.783 47.612 1 29.17 610 GLN D C 1
ATOM 12648 O O . GLN B 1 332 ? -15.406 -26.637 47.732 1 29.088 610 GLN D O 1
ATOM 12662 N N . PRO B 1 333 ? -15.116 -28.648 48.656 1 27.463 611 PRO D N 1
ATOM 12663 C CA . PRO B 1 333 ? -15.707 -28.219 49.903 1 29.036 611 PRO D CA 1
ATOM 12664 C C . PRO B 1 333 ? -14.801 -27.23 50.625 1 29.77 611 PRO D C 1
ATOM 12665 O O . PRO B 1 333 ? -13.619 -27.455 50.681 1 28.212 611 PRO D O 1
ATOM 12676 N N . GLU B 1 334 ? -15.37 -26.14 51.146 1 33.884 612 GLU D N 1
ATOM 12677 C CA . GLU B 1 334 ? -14.625 -25.115 51.873 1 38.154 612 GLU D CA 1
ATOM 12678 C C . GLU B 1 334 ? -14.828 -25.286 53.386 1 35.695 612 GLU D C 1
ATOM 12679 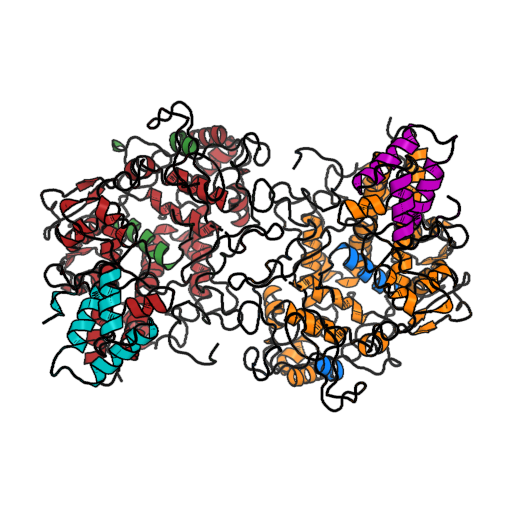O O . GLU B 1 334 ? -13.901 -25.05 54.127 1 35.47 612 GLU D O 1
ATOM 12691 N N . THR B 1 335 ? -16.019 -25.716 53.838 1 35.73 613 THR D N 1
ATOM 12692 C CA . THR B 1 335 ? -16.353 -25.803 55.257 1 33.254 613 THR D CA 1
ATOM 12693 C C . THR B 1 335 ? -16.39 -27.257 55.685 1 32.192 613 THR D C 1
ATOM 12694 O O . THR B 1 335 ? -16.478 -28.178 54.87 1 30.452 613 THR D O 1
ATOM 12704 N N . VAL B 1 336 ? -16.427 -27.441 56.993 1 31.047 614 VAL D N 1
ATOM 12705 C CA . VAL B 1 336 ? -16.538 -28.777 57.538 1 32.664 614 VAL D CA 1
ATOM 12706 C C . VAL B 1 336 ? -17.87 -29.406 57.107 1 31.081 614 VAL D C 1
ATOM 12707 O O . VAL B 1 336 ? -17.922 -30.592 56.804 1 30.367 614 VAL D O 1
ATOM 12720 N N . GLY B 1 337 ? -18.956 -28.632 57.061 1 32.612 615 GLY D N 1
ATOM 12721 C CA . GLY B 1 337 ? -20.246 -29.181 56.649 1 30.465 615 GLY D CA 1
ATOM 12722 C C . GLY B 1 337 ? -20.221 -29.633 55.186 1 30.154 615 GLY D C 1
ATOM 12723 O O . GLY B 1 337 ? -20.761 -30.669 54.839 1 26.506 615 GLY D O 1
ATOM 12727 N N . GLN B 1 338 ? -19.571 -28.855 54.309 1 29.732 616 GLN D N 1
ATOM 12728 C CA . GLN B 1 338 ? -19.476 -29.244 52.922 1 29.776 616 GLN D CA 1
ATOM 12729 C C . GLN B 1 338 ? -18.602 -30.477 52.761 1 28.212 616 GLN D C 1
ATOM 12730 O O . GLN B 1 338 ? -18.887 -31.34 51.923 1 27.016 616 GLN D O 1
ATOM 12744 N N . LEU B 1 339 ? -17.53 -30.544 53.542 1 27.508 617 LEU D N 1
ATOM 12745 C CA . LEU B 1 339 ? -16.657 -31.696 53.449 1 27.67 617 LEU D CA 1
ATOM 12746 C C . LEU B 1 339 ? -17.443 -32.944 53.888 1 27.569 617 LEU D C 1
ATOM 12747 O O . LEU B 1 339 ? -17.283 -34.019 53.28 1 28.454 617 LEU D O 1
ATOM 12763 N N . GLY B 1 340 ? -18.296 -32.763 54.88 1 27.299 618 GLY D N 1
ATOM 12764 C CA . GLY B 1 340 ? -19.159 -33.816 55.402 1 30.48 618 GLY D CA 1
ATOM 12765 C C . GLY B 1 340 ? -20.068 -34.374 54.302 1 30.579 618 GLY D C 1
ATOM 12766 O O . GLY B 1 340 ? -20.212 -35.589 54.177 1 29.894 618 GLY D O 1
ATOM 12770 N N . THR B 1 341 ? -20.662 -33.453 53.524 1 29.643 619 THR D N 1
ATOM 12771 C CA . THR B 1 341 ? -21.54 -33.782 52.415 1 29.717 619 THR D CA 1
ATOM 12772 C C . THR B 1 341 ? -20.764 -34.551 51.341 1 27.35 619 THR D C 1
ATOM 12773 O O . THR B 1 341 ? -21.185 -35.602 50.898 1 27.826 619 THR D O 1
ATOM 12783 N N . VAL B 1 342 ? -19.592 -34.077 50.987 1 27.674 620 VAL D N 1
ATOM 12784 C CA . VAL B 1 342 ? -18.785 -34.736 49.951 1 31.021 620 VAL D CA 1
ATOM 12785 C C . VAL B 1 342 ? -18.339 -36.147 50.362 1 28.475 620 VAL D C 1
ATOM 12786 O O . VAL B 1 342 ? -18.185 -37.004 49.499 1 26.142 620 VAL D O 1
ATOM 12799 N N . LEU B 1 343 ? -18.106 -36.379 51.656 1 27.961 621 LEU D N 1
ATOM 12800 C CA . LEU B 1 343 ? -17.628 -37.678 52.149 1 27.673 621 LEU D CA 1
ATOM 12801 C C . LEU B 1 343 ? -18.779 -38.502 52.707 1 27.737 621 LEU D C 1
ATOM 12802 O O . LEU B 1 343 ? -18.593 -39.623 53.213 1 27.04 621 LEU D O 1
ATOM 12818 N N . ARG B 1 344 ? -19.988 -37.935 52.677 1 28.91 622 ARG D N 1
ATOM 12819 C CA . ARG B 1 344 ? -21.106 -38.557 53.382 1 31.419 622 ARG D CA 1
ATOM 12820 C C . ARG B 1 344 ? -20.72 -38.972 54.799 1 31.566 622 ARG D C 1
ATOM 12821 O O . ARG B 1 344 ? -21.241 -39.944 55.354 1 30.809 622 ARG D O 1
ATOM 12842 N N . ASN B 1 345 ? -19.912 -38.153 55.453 1 33.41 623 ASN D N 1
ATOM 12843 C CA . ASN B 1 345 ? -19.444 -38.501 56.784 1 32.306 623 ASN D CA 1
ATOM 12844 C C . ASN B 1 345 ? -18.962 -37.232 57.475 1 32.689 623 ASN D C 1
ATOM 12845 O O . ASN B 1 345 ? -17.857 -36.744 57.178 1 28.034 623 ASN D O 1
ATOM 12856 N N . LEU B 1 346 ? -19.809 -36.696 58.367 1 32.726 624 LEU D N 1
ATOM 12857 C CA . LEU B 1 346 ? -19.448 -35.495 59.104 1 36.944 624 LEU D CA 1
ATOM 12858 C C . LEU B 1 346 ? -18.319 -35.796 60.112 1 35.107 624 LEU D C 1
ATOM 12859 O O . LEU B 1 346 ? -17.42 -34.991 60.328 1 31.113 624 LEU D O 1
ATOM 12875 N N . LYS B 1 347 ? -18.278 -37.016 60.622 1 37.515 625 LYS D N 1
ATOM 12876 C CA . LYS B 1 347 ? -17.315 -37.36 61.653 1 38.832 625 LYS D CA 1
ATOM 12877 C C . LYS B 1 347 ? -15.913 -37.385 61.052 1 34.664 625 LYS D C 1
ATOM 12878 O O . LYS B 1 347 ? -14.996 -36.828 61.633 1 34.743 625 LYS D O 1
ATOM 12897 N N . LEU B 1 348 ? -15.76 -37.993 59.88 1 33.739 626 LEU D N 1
ATOM 12898 C CA . LEU B 1 348 ? -14.481 -38.023 59.197 1 32.909 626 LEU D CA 1
ATOM 12899 C C . LEU B 1 348 ? -14.081 -36.616 58.767 1 31.058 626 LEU D C 1
ATOM 12900 O O . LEU B 1 348 ? -12.909 -36.249 58.837 1 28.584 626 LEU D O 1
ATOM 12916 N N . ALA B 1 349 ? -15.069 -35.824 58.318 1 31.245 627 ALA D N 1
ATOM 12917 C CA . ALA B 1 349 ? -14.806 -34.45 57.905 1 29.689 627 ALA D CA 1
ATOM 12918 C C . ALA B 1 349 ? -14.253 -33.663 59.078 1 30.939 627 ALA D C 1
ATOM 12919 O O . ALA B 1 349 ? -13.271 -32.934 58.919 1 29.141 627 ALA D O 1
ATOM 12926 N N . ARG B 1 350 ? -14.859 -33.846 60.259 1 32.579 628 ARG D N 1
ATOM 12927 C CA . ARG B 1 350 ? -14.347 -33.179 61.451 1 36.583 628 ARG D CA 1
ATOM 12928 C C . ARG B 1 350 ? -12.92 -33.611 61.759 1 33.516 628 ARG D C 1
ATOM 12929 O O . ARG B 1 350 ? -12.098 -32.773 62.041 1 31.885 628 ARG D O 1
ATOM 12950 N N . LYS B 1 351 ? -12.623 -34.906 61.672 1 34.189 629 LYS D N 1
ATOM 12951 C CA . LYS B 1 351 ? -11.284 -35.364 61.953 1 34.817 629 LYS D CA 1
ATOM 12952 C C . LYS B 1 351 ? -10.312 -34.776 60.945 1 34.293 629 LYS D C 1
ATOM 12953 O O . LYS B 1 351 ? -9.226 -34.367 61.328 1 35.352 629 LYS D O 1
ATOM 12972 N N . LEU B 1 352 ? -10.685 -34.704 59.662 1 31.969 630 LEU D N 1
ATOM 12973 C CA . LEU B 1 352 ? -9.773 -34.171 58.651 1 31.928 630 LEU D CA 1
ATOM 12974 C C . LEU B 1 352 ? -9.509 -32.681 58.869 1 32.141 630 LEU D C 1
ATOM 12975 O O . LEU B 1 352 ? -8.396 -32.197 58.667 1 36.052 630 LEU D O 1
ATOM 12991 N N . MET B 1 353 ? -10.53 -31.945 59.3 1 31.372 631 MET D N 1
ATOM 12992 C CA . MET B 1 353 ? -10.379 -30.522 59.543 1 33.246 631 MET D CA 1
ATOM 12993 C C . MET B 1 353 ? -9.56 -30.256 60.812 1 34.778 631 MET D C 1
ATOM 12994 O O . MET B 1 353 ? -8.814 -29.28 60.829 1 31.099 631 MET D O 1
ATOM 13008 N N . GLU B 1 354 ? -9.774 -31.061 61.871 1 33.53 632 GLU D N 1
ATOM 13009 C CA . GLU B 1 354 ? -8.908 -31.025 63.04 1 39.803 632 GLU D CA 1
ATOM 13010 C C . GLU B 1 354 ? -7.426 -31.16 62.635 1 38.768 632 GLU D C 1
ATOM 13011 O O . GLU B 1 354 ? -6.599 -30.445 63.181 1 37.288 632 GLU D O 1
ATOM 13023 N N . GLN B 1 355 ? -7.092 -32.098 61.725 1 33.627 633 GLN D N 1
ATOM 13024 C CA . GLN B 1 355 ? -5.725 -32.264 61.234 1 33.748 633 GLN D CA 1
ATOM 13025 C C . GLN B 1 355 ? -5.276 -31.127 60.312 1 31.731 633 GLN D C 1
ATOM 13026 O O . GLN B 1 355 ? -4.215 -30.57 60.498 1 28.695 633 GLN D O 1
ATOM 13040 N N . TYR B 1 356 ? -6.077 -30.764 59.298 1 30.281 634 TYR D N 1
ATOM 13041 C CA . TYR B 1 356 ? -5.552 -30.014 58.191 1 29.262 634 TYR D CA 1
ATOM 13042 C C . TYR B 1 356 ? -6 -28.57 58.176 1 29.299 634 TYR D C 1
ATOM 13043 O O . TYR B 1 356 ? -5.467 -27.802 57.393 1 29.727 634 TYR D O 1
ATOM 13060 N N . GLY B 1 357 ? -7.046 -28.23 58.912 1 29.711 635 GLY D N 1
ATOM 13061 C CA . GLY B 1 357 ? -7.479 -26.85 58.97 1 30.583 635 GLY D CA 1
ATOM 13062 C C . GLY B 1 357 ? -8.43 -26.473 57.845 1 27.99 635 GLY D C 1
ATOM 13063 O O . GLY B 1 357 ? -9.421 -25.786 58.083 1 29.057 635 GLY D O 1
ATOM 13067 N N . THR B 1 358 ? -8.103 -26.88 56.613 1 28.428 636 THR D N 1
ATOM 13068 C CA . THR B 1 358 ? -8.907 -26.594 55.445 1 27.028 636 THR D CA 1
ATOM 13069 C C . THR B 1 358 ? -8.827 -27.798 54.495 1 27.986 636 THR D C 1
ATOM 13070 O O . THR B 1 358 ? -7.782 -28.413 54.352 1 23.697 636 THR D O 1
ATOM 13080 N N . PRO B 1 359 ? -9.903 -28.119 53.744 1 28.075 637 PRO D N 1
ATOM 13081 C CA . PRO B 1 359 ? -9.83 -29.149 52.717 1 29.537 637 PRO D CA 1
ATOM 13082 C C . PRO B 1 359 ? -8.876 -28.797 51.601 1 26.983 637 PRO D C 1
ATOM 13083 O O . PRO B 1 359 ? -8.481 -29.694 50.832 1 26.18 637 PRO D O 1
ATOM 13094 N N . ASN B 1 360 ? -8.488 -27.505 51.519 1 26.543 638 ASN D N 1
ATOM 13095 C CA . ASN B 1 360 ? -7.413 -27.148 50.59 1 27.754 638 ASN D CA 1
ATOM 13096 C C . ASN B 1 360 ? -6.095 -27.864 50.898 1 27.672 638 ASN D C 1
ATOM 13097 O O . ASN B 1 360 ? -5.282 -28.046 49.995 1 27.293 638 ASN D O 1
ATOM 13108 N N . ASN B 1 361 ? -5.871 -28.258 52.158 1 25.051 639 ASN D N 1
ATOM 13109 C CA . ASN B 1 361 ? -4.547 -28.723 52.583 1 25.373 639 ASN D CA 1
ATOM 13110 C C . ASN B 1 361 ? -4.494 -30.246 52.679 1 26.438 639 ASN D C 1
ATOM 13111 O O . ASN B 1 361 ? -3.44 -30.813 52.96 1 25.398 639 ASN D O 1
ATOM 13122 N N . ILE B 1 362 ? -5.649 -30.92 52.515 1 26.313 640 ILE D N 1
ATOM 13123 C CA . ILE B 1 362 ? -5.658 -32.363 52.715 1 25.935 640 ILE D CA 1
ATOM 13124 C C . ILE B 1 362 ? -4.752 -33.031 51.689 1 24.811 640 ILE D C 1
ATOM 13125 O O . ILE B 1 362 ? -4.856 -32.733 50.502 1 24.84 640 ILE D O 1
ATOM 13141 N N . ASP B 1 363 ? -3.877 -33.942 52.137 1 24.463 641 ASP D N 1
ATOM 13142 C CA . ASP B 1 363 ? -2.946 -34.577 51.238 1 24.23 641 ASP D CA 1
ATOM 13143 C C . ASP B 1 363 ? -3.72 -35.443 50.245 1 24.876 641 ASP D C 1
ATOM 13144 O O . ASP B 1 363 ? -4.704 -36.086 50.624 1 23.917 641 ASP D O 1
ATOM 13153 N N . ILE B 1 364 ? -3.221 -35.548 49.009 1 23.903 642 ILE D N 1
ATOM 13154 C CA . ILE B 1 364 ? -3.962 -36.185 47.942 1 22.023 642 ILE D CA 1
ATOM 13155 C C . ILE B 1 364 ? -4.341 -37.626 48.266 1 23.148 642 ILE D C 1
ATOM 13156 O O . ILE B 1 364 ? -5.485 -38.004 48.035 1 22.88 642 ILE D O 1
ATOM 13172 N N . TRP B 1 365 ? -3.427 -38.448 48.792 1 23.364 643 TRP D N 1
ATOM 13173 C CA . TRP B 1 365 ? -3.759 -39.841 49.099 1 23.568 643 TRP D CA 1
ATOM 13174 C C . TRP B 1 365 ? -4.865 -39.905 50.142 1 25.849 643 TRP D C 1
ATOM 13175 O O . TRP B 1 365 ? -5.811 -40.685 50.028 1 24.034 643 TRP D O 1
ATOM 13196 N N . MET B 1 366 ? -4.678 -39.129 51.213 1 26.927 644 MET D N 1
ATOM 13197 C CA . MET B 1 366 ? -5.568 -39.203 52.357 1 27.833 644 MET D CA 1
ATOM 13198 C C . MET B 1 366 ? -6.96 -38.77 51.885 1 27.834 644 MET D C 1
ATOM 13199 O O . MET B 1 366 ? -7.971 -39.4 52.161 1 28.173 644 MET D O 1
ATOM 13213 N N . GLY B 1 367 ? -7.018 -37.662 51.162 1 28.011 645 GLY D N 1
ATOM 13214 C CA . GLY B 1 367 ? -8.275 -37.178 50.618 1 28.805 645 GLY D CA 1
ATOM 13215 C C . GLY B 1 367 ? -8.933 -38.183 49.669 1 28.099 645 GLY D C 1
ATOM 13216 O O . GLY B 1 367 ? -10.148 -38.422 49.747 1 26.932 645 GLY D O 1
ATOM 13220 N N . GLY B 1 368 ? -8.123 -38.736 48.761 1 28.949 646 GLY D N 1
ATOM 13221 C CA . GLY B 1 368 ? -8.584 -39.635 47.713 1 26.984 646 GLY D CA 1
ATOM 13222 C C . GLY B 1 368 ? -9.244 -40.881 48.324 1 28.054 646 GLY D C 1
ATOM 13223 O O . GLY B 1 368 ? -10.364 -41.277 47.944 1 25.996 646 GLY D O 1
ATOM 13227 N N . VAL B 1 369 ? -8.565 -41.484 49.304 1 26.383 647 VAL D N 1
ATOM 13228 C CA . VAL B 1 369 ? -9.021 -42.767 49.838 1 25.664 647 VAL D CA 1
ATOM 13229 C C . VAL B 1 369 ? -10.137 -42.563 50.85 1 26.657 647 VAL D C 1
ATOM 13230 O O . VAL B 1 369 ? -10.785 -43.547 51.22 1 29.205 647 VAL D O 1
ATOM 13243 N N . SER B 1 370 ? -10.327 -41.312 51.327 1 25.312 648 SER D N 1
ATOM 13244 C CA . SER B 1 370 ? -11.423 -40.99 52.23 1 27.407 648 SER D CA 1
ATOM 13245 C C . SER B 1 370 ? -12.781 -40.974 51.514 1 25.094 648 SER D C 1
ATOM 13246 O O . SER B 1 370 ? -13.842 -41.063 52.152 1 28.828 648 SER D O 1
ATOM 13253 N N . GLU B 1 371 ? -12.788 -40.726 50.217 1 25.999 649 GLU D N 1
ATOM 13254 C CA . GLU B 1 371 ? -14.033 -40.518 49.477 1 26.214 649 GLU D CA 1
ATOM 13255 C C . GLU B 1 371 ? -14.794 -41.831 49.43 1 25.291 649 GLU D C 1
ATOM 13256 O O . GLU B 1 371 ? -14.17 -42.868 49.247 1 26.542 649 GLU D O 1
ATOM 13268 N N . PRO B 1 372 ? -16.148 -41.836 49.52 1 27.93 650 PRO D N 1
ATOM 13269 C CA . PRO B 1 372 ? -16.896 -43.049 49.225 1 30.689 650 PRO D CA 1
ATOM 13270 C C . PRO B 1 372 ? -16.676 -43.506 47.793 1 29.074 650 PRO D C 1
ATOM 13271 O O . PRO B 1 372 ? -16.454 -42.724 46.874 1 28.957 650 PRO D O 1
ATOM 13282 N N . LEU B 1 373 ? -16.764 -44.807 47.618 1 31.434 651 LEU D N 1
ATOM 13283 C CA . LEU B 1 373 ? -16.383 -45.448 46.38 1 29.149 651 LEU D CA 1
ATOM 13284 C C . LEU B 1 373 ? -17.551 -45.361 45.404 1 27.754 651 LEU D C 1
ATOM 13285 O O . LEU B 1 373 ? -18.724 -45.452 45.757 1 27.497 651 LEU D O 1
ATOM 13301 N N . LYS B 1 374 ? -17.203 -45.175 44.142 1 29.636 652 LYS D N 1
ATOM 13302 C CA . LYS B 1 374 ? -18.143 -45.245 43.04 1 29.921 652 LYS D CA 1
ATOM 13303 C C . LYS B 1 374 ? -18.804 -46.612 42.998 1 28.046 652 LYS D C 1
ATOM 13304 O O . LYS B 1 374 ? -18.196 -47.615 43.357 1 27.471 652 LYS D O 1
ATOM 13323 N N . ARG B 1 375 ? -20.039 -46.633 42.493 1 27.585 653 ARG D N 1
ATOM 13324 C CA . ARG B 1 375 ? -20.769 -47.869 42.305 1 29.067 653 ARG D CA 1
ATOM 13325 C C . ARG B 1 375 ? -19.922 -48.835 41.473 1 29.936 653 ARG D C 1
ATOM 13326 O O . ARG B 1 375 ? -19.473 -48.513 40.373 1 30.976 653 ARG D O 1
ATOM 13347 N N . LYS B 1 376 ? -19.716 -50.02 42.064 1 31.901 654 LYS D N 1
ATOM 13348 C CA . LYS B 1 376 ? -19.009 -51.167 41.517 1 32.333 654 LYS D CA 1
ATOM 13349 C C . LYS B 1 376 ? -17.548 -50.806 41.256 1 31.501 654 LYS D C 1
ATOM 13350 O O . LYS B 1 376 ? -16.878 -51.426 40.444 1 34.279 654 LYS D O 1
ATOM 13369 N N . GLY B 1 377 ? -17.039 -49.782 41.917 1 33.171 655 GLY D N 1
ATOM 13370 C CA . GLY B 1 377 ? -15.613 -49.45 41.831 1 30.387 655 GLY D CA 1
ATOM 13371 C C . GLY B 1 377 ? -14.982 -49.473 43.217 1 28.191 655 GLY D C 1
ATOM 13372 O O . GLY B 1 377 ? -15.713 -49.554 44.184 1 28.329 655 GLY D O 1
ATOM 13376 N N . ARG B 1 378 ? -13.664 -49.287 43.307 1 29.014 656 ARG D N 1
ATOM 13377 C CA . ARG B 1 378 ? -12.961 -49.283 44.588 1 30.174 656 ARG D CA 1
ATOM 13378 C C . ARG B 1 378 ? -12.167 -47.977 44.775 1 29.326 656 ARG D C 1
ATOM 13379 O O . ARG B 1 378 ? -11.288 -47.859 45.637 1 26.389 656 ARG D O 1
ATOM 13400 N N . VAL B 1 379 ? -12.559 -46.943 44.022 1 27.642 657 VAL D N 1
ATOM 13401 C CA . VAL B 1 379 ? -12.157 -45.578 44.348 1 28.181 657 VAL D CA 1
ATOM 13402 C C . VAL B 1 379 ? -13.345 -44.658 44.202 1 27.48 657 VAL D C 1
ATOM 13403 O O . VAL B 1 379 ? -14.328 -45.047 43.596 1 27.075 657 VAL D O 1
ATOM 13416 N N . GLY B 1 380 ? -13.23 -43.479 44.819 1 28.188 658 GLY D N 1
ATOM 13417 C CA . GLY B 1 380 ? -14.191 -42.411 44.654 1 25.93 658 GLY D CA 1
ATOM 13418 C C . GLY B 1 380 ? -13.869 -41.562 43.427 1 25.616 658 GLY D C 1
ATOM 13419 O O . GLY B 1 380 ? -13.004 -41.879 42.599 1 24.44 658 GLY D O 1
ATOM 13423 N N . PRO B 1 381 ? -14.678 -40.514 43.195 1 26.222 659 PRO D N 1
ATOM 13424 C CA . PRO B 1 381 ? -14.567 -39.796 41.924 1 24.325 659 PRO D CA 1
ATOM 13425 C C . PRO B 1 381 ? -13.211 -39.107 41.718 1 23.546 659 PRO D C 1
ATOM 13426 O O . PRO B 1 381 ? -12.735 -39.041 40.597 1 22.239 659 PRO D O 1
ATOM 13437 N N . LEU B 1 382 ? -12.573 -38.601 42.782 1 24.074 660 LEU D N 1
ATOM 13438 C CA . LEU B 1 382 ? -11.29 -37.92 42.617 1 24.734 660 LEU D CA 1
ATOM 13439 C C . LEU B 1 382 ? -10.217 -38.881 42.082 1 24.246 660 LEU D C 1
ATOM 13440 O O . LEU B 1 382 ? -9.557 -38.66 41.056 1 21.168 660 LEU D O 1
ATOM 13456 N N . LEU B 1 383 ? -10.056 -40.008 42.766 1 23.2 661 LEU D N 1
ATOM 13457 C CA . LEU B 1 383 ? -9.065 -40.994 42.353 1 24.17 661 LEU D CA 1
ATOM 13458 C C . LEU B 1 383 ? -9.437 -41.575 41.001 1 24.203 661 LEU D C 1
ATOM 13459 O O . LEU B 1 383 ? -8.544 -41.925 40.241 1 24.343 661 LEU D O 1
ATOM 13475 N N . ALA B 1 384 ? -10.739 -41.746 40.732 1 25.826 662 ALA D N 1
ATOM 13476 C CA . ALA B 1 384 ? -11.149 -42.324 39.463 1 25.747 662 ALA D CA 1
ATOM 13477 C C . ALA B 1 384 ? -10.724 -41.401 38.315 1 27.69 662 ALA D C 1
ATOM 13478 O O . ALA B 1 384 ? -10.313 -41.875 37.256 1 26.383 662 ALA D O 1
ATOM 13485 N N . CYS B 1 385 ? -10.843 -40.084 38.534 1 27.792 663 CYS D N 1
ATOM 13486 C CA . CYS B 1 385 ? -10.447 -39.109 37.534 1 28.082 663 CYS D CA 1
ATOM 13487 C C . CYS B 1 385 ? -8.945 -39.209 37.287 1 24.728 663 CYS D C 1
ATOM 13488 O O . CYS B 1 385 ? -8.51 -39.279 36.157 1 23.42 663 CYS D O 1
ATOM 13495 N N . ILE B 1 386 ? -8.142 -39.211 38.343 1 22.965 664 ILE D N 1
ATOM 13496 C CA . ILE B 1 386 ? -6.698 -39.192 38.184 1 23.898 664 ILE D CA 1
ATOM 13497 C C . ILE B 1 386 ? -6.24 -40.471 37.488 1 23.52 664 ILE D C 1
ATOM 13498 O O . ILE B 1 386 ? -5.366 -40.443 36.624 1 22.187 664 ILE D O 1
ATOM 13514 N N . ILE B 1 387 ? -6.784 -41.598 37.95 1 25.326 665 ILE D N 1
ATOM 13515 C CA . ILE B 1 387 ? -6.326 -42.913 37.521 1 25.829 665 ILE D CA 1
ATOM 13516 C C . ILE B 1 387 ? -6.806 -43.18 36.099 1 25.11 665 ILE D C 1
ATOM 13517 O O . ILE B 1 387 ? -6.05 -43.642 35.26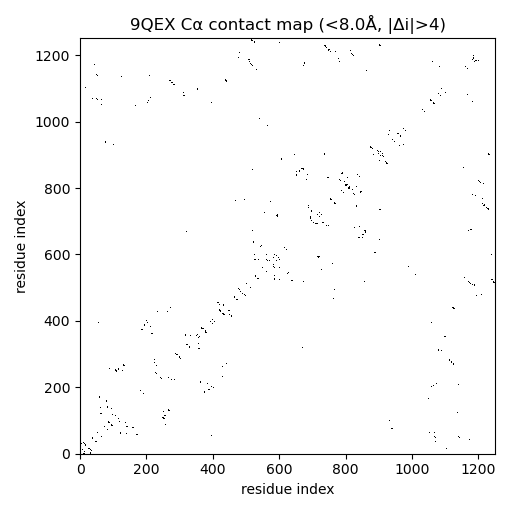8 1 24.295 665 ILE D O 1
ATOM 13533 N N . GLY B 1 388 ? -8.085 -42.891 35.837 1 25.489 666 GLY D N 1
ATOM 13534 C CA . GLY B 1 388 ? -8.653 -43.059 34.512 1 24.58 666 GLY D CA 1
ATOM 13535 C C . GLY B 1 388 ? -7.983 -42.159 33.476 1 24.307 666 GLY D C 1
ATOM 13536 O O . GLY B 1 388 ? -7.672 -42.613 32.384 1 25.485 666 GLY D O 1
ATOM 13540 N N . THR B 1 389 ? -7.736 -40.888 33.827 1 26.533 667 THR D N 1
ATOM 13541 C CA . THR B 1 389 ? -6.994 -39.972 32.959 1 24.242 667 THR D CA 1
ATOM 13542 C C . THR B 1 389 ? -5.613 -40.577 32.648 1 22.38 667 THR D C 1
ATOM 13543 O O . THR B 1 389 ? -5.172 -40.619 31.467 1 22.973 667 THR D O 1
ATOM 13553 N N . GLN B 1 390 ? -4.887 -41.005 33.679 1 21.43 668 GLN D N 1
ATOM 13554 C CA . GLN B 1 390 ? -3.57 -41.579 33.415 1 23.159 668 GLN D CA 1
ATOM 13555 C C . GLN B 1 390 ? -3.621 -42.752 32.426 1 23.867 668 GLN D C 1
ATOM 13556 O O . GLN B 1 390 ? -2.84 -42.823 31.475 1 23.327 668 GLN D O 1
ATOM 13570 N N . PHE B 1 391 ? -4.524 -43.716 32.652 1 24.693 669 PHE D N 1
ATOM 13571 C CA . PHE B 1 391 ? -4.509 -44.929 31.831 1 25.533 669 PHE D CA 1
ATOM 13572 C C . PHE B 1 391 ? -5.011 -44.638 30.418 1 25.154 669 PHE D C 1
ATOM 13573 O O . PHE B 1 391 ? -4.695 -45.369 29.508 1 24.497 669 PHE D O 1
ATOM 13590 N N . ARG B 1 392 ? -5.818 -43.589 30.23 1 26.799 670 ARG D N 1
ATOM 13591 C CA . ARG B 1 392 ? -6.192 -43.26 28.873 1 26.6 670 ARG D CA 1
ATOM 13592 C C . ARG B 1 392 ? -4.955 -42.815 28.089 1 26.8 670 ARG D C 1
ATOM 13593 O O . ARG B 1 392 ? -4.751 -43.198 26.937 1 24.68 670 ARG D O 1
ATOM 13614 N N . LYS B 1 393 ? -4.134 -41.971 28.71 1 24.43 671 LYS D N 1
ATOM 13615 C CA . LYS B 1 393 ? -2.924 -41.497 28.062 1 25.766 671 LYS D CA 1
ATOM 13616 C C . LYS B 1 393 ? -1.961 -42.617 27.706 1 23.633 671 LYS D C 1
ATOM 13617 O O . LYS B 1 393 ? -1.348 -42.584 26.627 1 24.404 671 LYS D O 1
ATOM 13636 N N . LEU B 1 394 ? -1.871 -43.603 28.589 1 23.574 672 LEU D N 1
ATOM 13637 C CA . LEU B 1 394 ? -0.986 -44.742 28.397 1 23.533 672 LEU D CA 1
ATOM 13638 C C . LEU B 1 394 ? -1.423 -45.595 27.208 1 25.39 672 LEU D C 1
ATOM 13639 O O . LEU B 1 394 ? -0.577 -46.212 26.564 1 29.725 672 LEU D O 1
ATOM 13655 N N . ARG B 1 395 ? -2.717 -45.58 26.898 1 24.755 673 ARG D N 1
ATOM 13656 C CA . ARG B 1 395 ? -3.262 -46.393 25.841 1 26.322 673 ARG D CA 1
ATOM 13657 C C . ARG B 1 395 ? -3.199 -45.648 24.515 1 28.919 673 ARG D C 1
ATOM 13658 O O . ARG B 1 395 ? -2.629 -46.159 23.534 1 29.776 673 ARG D O 1
ATOM 13679 N N . ASP B 1 396 ? -3.805 -44.448 24.503 1 25.532 674 ASP D N 1
ATOM 13680 C CA . ASP B 1 396 ? -3.967 -43.657 23.298 1 26.445 674 ASP D CA 1
ATOM 13681 C C . ASP B 1 396 ? -2.621 -43.115 22.82 1 26.209 674 ASP D C 1
ATOM 13682 O O . ASP B 1 396 ? -2.487 -42.859 21.614 1 26.947 674 ASP D O 1
ATOM 13691 N N . GLY B 1 397 ? -1.671 -42.929 23.771 1 26.876 675 GLY D N 1
ATOM 13692 C CA . GLY B 1 397 ? -0.351 -42.422 23.424 1 29.238 675 GLY D CA 1
ATOM 13693 C C . GLY B 1 397 ? 0.712 -43.51 23.266 1 28.723 675 GLY D C 1
ATOM 13694 O O . GLY B 1 397 ? 1.869 -43.186 23.264 1 28.825 675 GLY D O 1
ATOM 13698 N N . ASP B 1 398 ? 0.315 -44.781 23.075 1 30.849 676 ASP D N 1
ATOM 13699 C CA . ASP B 1 398 ? 1.252 -45.891 22.953 1 29.242 676 ASP D CA 1
ATOM 13700 C C . ASP B 1 398 ? 1.243 -46.412 21.523 1 30.173 676 ASP D C 1
ATOM 13701 O O . ASP B 1 398 ? 0.263 -46.968 21.052 1 29.857 676 ASP D O 1
ATOM 13710 N N . ARG B 1 399 ? 2.325 -46.123 20.812 1 29.429 677 ARG D N 1
ATOM 13711 C CA . ARG B 1 399 ? 2.473 -46.473 19.436 1 30.994 677 ARG D CA 1
ATOM 13712 C C . ARG B 1 399 ? 2.411 -48.002 19.287 1 33.122 677 ARG D C 1
ATOM 13713 O O . ARG B 1 399 ? 2.014 -48.482 18.228 1 37.003 677 ARG D O 1
ATOM 13734 N N . PHE B 1 400 ? 2.71 -48.746 20.356 1 33.182 678 PHE D N 1
ATOM 13735 C CA . PHE B 1 400 ? 2.729 -50.193 20.291 1 36.423 678 PHE D CA 1
ATOM 13736 C C . PHE B 1 400 ? 1.545 -50.785 21.043 1 34.104 678 PHE D C 1
ATOM 13737 O O . PHE B 1 400 ? 1.535 -51.969 21.29 1 32.02 678 PHE D O 1
ATOM 13754 N N . TRP B 1 401 ? 0.499 -50.002 21.306 1 33.109 679 TRP D N 1
ATOM 13755 C CA . TRP B 1 401 ? -0.713 -50.571 21.879 1 31.263 679 TRP D CA 1
ATOM 13756 C C . TRP B 1 401 ? -1.177 -51.745 21.004 1 33.134 679 TRP D C 1
ATOM 13757 O O . TRP B 1 401 ? -1.184 -51.647 19.777 1 34.298 679 TRP D O 1
ATOM 13778 N N . TRP B 1 402 ? -1.637 -52.816 21.653 1 34.787 680 TRP D N 1
ATOM 13779 C CA . TRP B 1 402 ? -1.894 -54.094 21.015 1 33.464 680 TRP D CA 1
ATOM 13780 C C . TRP B 1 402 ? -2.962 -53.982 19.921 1 36.139 680 TRP D C 1
ATOM 13781 O O . TRP B 1 402 ? -2.871 -54.723 18.944 1 39.628 680 TRP D O 1
ATOM 13802 N N . GLU B 1 403 ? -3.905 -53.028 20.026 1 34.118 681 GLU D N 1
ATOM 13803 C CA . GLU B 1 403 ? -4.945 -52.875 19.033 1 35.103 681 GLU D CA 1
ATOM 13804 C C . GLU B 1 403 ? -4.562 -51.868 17.953 1 35.693 681 GLU D C 1
ATOM 13805 O O . GLU B 1 403 ? -5.334 -51.692 17.019 1 37.221 681 GLU D O 1
ATOM 13817 N N . ASN B 1 404 ? -3.395 -51.236 18.018 1 32.842 682 ASN D N 1
ATOM 13818 C CA . ASN B 1 404 ? -3.057 -50.218 17.031 1 34.01 682 ASN D CA 1
ATOM 13819 C C . ASN B 1 404 ? -2.808 -50.879 15.671 1 36.125 682 ASN D C 1
ATOM 13820 O O . ASN B 1 404 ? -2.146 -51.889 15.583 1 35.344 682 ASN D O 1
ATOM 13831 N N . GLU B 1 405 ? -3.352 -50.301 14.597 1 39.666 683 GLU D N 1
ATOM 13832 C CA . GLU B 1 405 ? -3.18 -50.855 13.263 1 41.169 683 GLU D CA 1
ATOM 13833 C C . GLU B 1 405 ? -1.689 -51.014 12.998 1 42.741 683 GLU D C 1
ATOM 13834 O O . GLU B 1 405 ? -0.919 -50.088 13.214 1 44.935 683 GLU D O 1
ATOM 13846 N N . GLY B 1 406 ? -1.287 -52.224 12.59 1 45.465 684 GLY D N 1
ATOM 13847 C CA . GLY B 1 406 ? 0.076 -52.517 12.183 1 43.607 684 GLY D CA 1
ATOM 13848 C C . GLY B 1 406 ? 0.899 -53.154 13.297 1 44.88 684 GLY D C 1
ATOM 13849 O O . GLY B 1 406 ? 2.006 -53.607 13.059 1 46.955 684 GLY D O 1
ATOM 13853 N N . VAL B 1 407 ? 0.393 -53.212 14.52 1 41.502 685 VAL D N 1
ATOM 13854 C CA . VAL B 1 407 ? 1.176 -53.853 15.567 1 41.279 685 VAL D CA 1
ATOM 13855 C C . VAL B 1 407 ? 1.082 -55.379 15.457 1 41.539 685 VAL D C 1
ATOM 13856 O O . VAL B 1 407 ? 2.096 -56.074 15.456 1 40.043 685 VAL D O 1
ATOM 13869 N N . PHE B 1 408 ? -0.153 -55.899 15.464 1 41.861 686 PHE D N 1
ATOM 13870 C CA . PHE B 1 408 ? -0.444 -57.308 15.28 1 40.346 686 PHE D CA 1
ATOM 13871 C C . PHE B 1 408 ? -1.394 -57.434 14.099 1 45.311 686 PHE D C 1
ATOM 13872 O O . PHE B 1 408 ? -2.097 -56.48 13.762 1 45.348 686 PHE D O 1
ATOM 13889 N N . SER B 1 409 ? -1.426 -58.618 13.479 1 47.228 687 SER D N 1
ATOM 13890 C CA . SER B 1 409 ? -2.353 -58.868 12.39 1 51.311 687 SER D CA 1
ATOM 13891 C C . SER B 1 409 ? -3.724 -59.027 13.009 1 50.792 687 SER D C 1
ATOM 13892 O O . SER B 1 409 ? -3.82 -59.22 14.226 1 44.126 687 SER D O 1
ATOM 13899 N N . MET B 1 410 ? -4.754 -59.011 12.157 1 53.425 688 MET D N 1
ATOM 13900 C CA . MET B 1 410 ? -6.097 -59.208 12.664 1 56.701 688 MET D CA 1
ATOM 13901 C C . MET B 1 410 ? -6.218 -60.597 13.309 1 53.254 688 MET D C 1
ATOM 13902 O O . MET B 1 410 ? -6.859 -60.742 14.352 1 53.18 688 MET D O 1
ATOM 13916 N N . GLN B 1 411 ? -5.63 -61.607 12.678 1 49.35 689 GLN D N 1
ATOM 13917 C CA . GLN B 1 411 ? -5.669 -62.955 13.219 1 51.989 689 GLN D CA 1
ATOM 13918 C C . GLN B 1 411 ? -4.952 -62.997 14.572 1 50.92 689 GLN D C 1
ATOM 13919 O O . GLN B 1 411 ? -5.402 -63.653 15.497 1 50.654 689 GLN D O 1
ATOM 13933 N N . GLN B 1 412 ? -3.815 -62.326 14.704 1 48.338 690 GLN D N 1
ATOM 13934 C CA . GLN B 1 412 ? -3.135 -62.322 15.994 1 48.841 690 GLN D CA 1
ATOM 13935 C C . GLN B 1 412 ? -3.969 -61.618 17.068 1 45.583 690 GLN D C 1
ATOM 13936 O O . GLN B 1 412 ? -4.018 -62.062 18.215 1 42.497 690 GLN D O 1
ATOM 13950 N N . ARG B 1 413 ? -4.64 -60.521 16.706 1 47.502 691 ARG D N 1
ATOM 13951 C CA . ARG B 1 413 ? -5.459 -59.82 17.696 1 45.386 691 ARG D CA 1
ATOM 13952 C C . ARG B 1 413 ? -6.586 -60.743 18.165 1 45.051 691 ARG D C 1
ATOM 13953 O O . ARG B 1 413 ? -6.923 -60.743 19.349 1 40.063 691 ARG D O 1
ATOM 13974 N N . GLN B 1 414 ? -7.12 -61.539 17.225 1 48.247 692 GLN D N 1
ATOM 13975 C CA . GLN B 1 414 ? -8.226 -62.445 17.515 1 54.974 692 GLN D CA 1
ATOM 13976 C C . GLN B 1 414 ? -7.776 -63.505 18.497 1 47.739 692 GLN D C 1
ATOM 13977 O O . GLN B 1 414 ? -8.536 -63.853 19.381 1 46.183 692 GLN D O 1
ATOM 13991 N N . ALA B 1 415 ? -6.545 -63.993 18.327 1 46.882 693 ALA D N 1
ATOM 13992 C CA . ALA B 1 415 ? -6.006 -64.993 19.232 1 46.468 693 ALA D CA 1
ATOM 13993 C C . ALA B 1 415 ? -5.752 -64.375 20.615 1 43.896 693 ALA D C 1
ATOM 13994 O O . ALA B 1 415 ? -6.16 -64.92 21.63 1 44.364 693 ALA D O 1
ATOM 14001 N N . LEU B 1 416 ? -5.101 -63.217 20.674 1 44.556 694 LEU D N 1
ATOM 14002 C CA . LEU B 1 416 ? -4.816 -62.571 21.957 1 42.004 694 LEU D CA 1
ATOM 14003 C C . LEU B 1 416 ? -6.082 -62.269 22.763 1 42.119 694 LEU D C 1
ATOM 14004 O O . LEU B 1 416 ? -6.068 -62.254 23.984 1 39.373 694 LEU D O 1
ATOM 14020 N N . ALA B 1 417 ? -7.194 -61.982 22.088 1 44.869 695 ALA D N 1
ATOM 14021 C CA . ALA B 1 417 ? -8.449 -61.713 22.77 1 43.822 695 ALA D CA 1
ATOM 14022 C C . ALA B 1 417 ? -8.896 -62.905 23.629 1 43.782 695 ALA D C 1
ATOM 14023 O O . ALA B 1 417 ? -9.747 -62.76 24.489 1 41.201 695 ALA D O 1
ATOM 14030 N N . GLN B 1 418 ? -8.347 -64.101 23.387 1 46.004 696 GLN D N 1
ATOM 14031 C CA . GLN B 1 418 ? -8.707 -65.284 24.162 1 48.744 696 GLN D CA 1
ATOM 14032 C C . GLN B 1 418 ? -7.856 -65.432 25.428 1 46.936 696 GLN D C 1
ATOM 14033 O O . GLN B 1 418 ? -8.127 -66.329 26.21 1 47.159 696 GLN D O 1
ATOM 14047 N N . ILE B 1 419 ? -6.853 -64.578 25.664 1 40.531 697 ILE D N 1
ATOM 14048 C CA . ILE B 1 419 ? -5.978 -64.817 26.805 1 39.358 697 ILE D CA 1
ATOM 14049 C C . ILE B 1 419 ? -6.705 -64.421 28.096 1 38.068 697 ILE D C 1
ATOM 14050 O O . ILE B 1 419 ? -7.607 -63.575 28.113 1 37.78 697 ILE D O 1
ATOM 14066 N N . SER B 1 420 ? -6.272 -64.999 29.203 1 36.108 698 SER D N 1
ATOM 14067 C CA . SER B 1 420 ? -6.78 -64.578 30.496 1 36.735 698 SER D CA 1
ATOM 14068 C C . SER B 1 420 ? -5.779 -64.978 31.575 1 36.256 698 SER D C 1
ATOM 14069 O O . SER B 1 420 ? -4.973 -65.87 31.364 1 35.507 698 SER D O 1
ATOM 14076 N N . LEU B 1 421 ? -5.834 -64.335 32.742 1 36.17 699 LEU D N 1
ATOM 14077 C CA . LEU B 1 421 ? -4.839 -64.586 33.776 1 36.598 699 LEU D CA 1
ATOM 14078 C C . LEU B 1 421 ? -4.979 -66.007 34.328 1 38.39 699 LEU D C 1
ATOM 14079 O O . LEU B 1 421 ? -3.958 -66.674 34.507 1 38.494 699 LEU D O 1
ATOM 14095 N N . PRO B 1 422 ? -6.206 -66.562 34.567 1 40.619 700 PRO D N 1
ATOM 14096 C CA . PRO B 1 422 ? -6.359 -67.977 34.955 1 38.707 700 PRO D CA 1
ATOM 14097 C C . PRO B 1 422 ? -5.683 -68.95 34.003 1 38.806 700 PRO D C 1
ATOM 14098 O O . PRO B 1 422 ? -5.018 -69.862 34.439 1 37.741 700 PRO D O 1
ATOM 14109 N N . ARG B 1 423 ? -5.772 -68.705 32.695 1 41.159 701 ARG D N 1
ATOM 14110 C CA . ARG B 1 423 ? -5.146 -69.576 31.716 1 44.557 701 ARG D CA 1
ATOM 14111 C C . ARG B 1 423 ? -3.624 -69.533 31.863 1 43.186 701 ARG D C 1
ATOM 14112 O O . ARG B 1 423 ? -2.944 -70.523 31.679 1 41.681 701 ARG D O 1
ATOM 14133 N N . ILE B 1 424 ? -3.083 -68.346 32.114 1 47.214 702 ILE D N 1
ATOM 14134 C CA . ILE B 1 424 ? -1.641 -68.171 32.263 1 44.835 702 ILE D CA 1
ATOM 14135 C C . ILE B 1 424 ? -1.172 -68.942 33.493 1 44.588 702 ILE D C 1
ATOM 14136 O O . ILE B 1 424 ? -0.087 -69.543 33.485 1 46.231 702 ILE D O 1
ATOM 14152 N N . ILE B 1 425 ? -2.012 -68.982 34.53 1 41.991 703 ILE D N 1
ATOM 14153 C CA . ILE B 1 425 ? -1.646 -69.762 35.714 1 43.646 703 ILE D CA 1
ATOM 14154 C C . ILE B 1 425 ? -1.652 -71.262 35.404 1 43.841 703 ILE D C 1
ATOM 14155 O O . ILE B 1 425 ? -0.748 -72.006 35.799 1 44.895 703 ILE D O 1
ATOM 14171 N N . CYS B 1 426 ? -2.691 -71.72 34.708 1 44.279 704 CYS D N 1
ATOM 14172 C CA . CYS B 1 426 ? -2.798 -73.113 34.284 1 45.7 704 CYS D CA 1
ATOM 14173 C C . CYS B 1 426 ? -1.573 -73.561 33.492 1 46.687 704 CYS D C 1
ATOM 14174 O O . CYS B 1 426 ? -1.069 -74.658 33.717 1 46.926 704 CYS D O 1
ATOM 14181 N N . ASP B 1 427 ? -1.079 -72.684 32.595 1 47.487 705 ASP D N 1
ATOM 14182 C CA . ASP B 1 427 ? -0.016 -73.022 31.659 1 47.498 705 ASP D CA 1
ATOM 14183 C C . ASP B 1 427 ? 1.327 -73.127 32.354 1 47.986 705 ASP D C 1
ATOM 14184 O O . ASP B 1 427 ? 2.197 -73.804 31.83 1 49.214 705 ASP D O 1
ATOM 14193 N N . ASN B 1 428 ? 1.512 -72.472 33.509 1 48.234 706 ASN D N 1
ATOM 14194 C CA . ASN B 1 428 ? 2.864 -72.29 34.023 1 48.763 706 ASN D CA 1
ATOM 14195 C C . ASN B 1 428 ? 3.012 -72.67 35.5 1 47.622 706 ASN D C 1
ATOM 14196 O O . ASN B 1 428 ? 3.998 -72.282 36.123 1 45.49 706 ASN D O 1
ATOM 14207 N N . THR B 1 429 ? 2.068 -73.424 36.069 1 46.829 707 THR D N 1
ATOM 14208 C CA . THR B 1 429 ? 2.193 -73.821 37.466 1 47.105 707 THR D CA 1
ATOM 14209 C C . THR B 1 429 ? 1.672 -75.247 37.615 1 47.948 707 THR D C 1
ATOM 14210 O O . THR B 1 429 ? 1.16 -75.852 36.671 1 51.014 707 THR D O 1
ATOM 14220 N N . GLY B 1 430 ? 1.742 -75.776 38.834 1 47.58 708 GLY D N 1
ATOM 14221 C CA . GLY B 1 430 ? 1.139 -77.079 39.115 1 48.844 708 GLY D CA 1
ATOM 14222 C C . GLY B 1 430 ? -0.363 -76.995 39.404 1 47.662 708 GLY D C 1
ATOM 14223 O O . GLY B 1 430 ? -0.959 -78.008 39.715 1 47.272 708 GLY D O 1
ATOM 14227 N N . ILE B 1 431 ? -0.971 -75.8 39.305 1 47.077 709 ILE D N 1
ATOM 14228 C CA . ILE B 1 431 ? -2.368 -75.611 39.661 1 46.861 709 ILE D CA 1
ATOM 14229 C C . ILE B 1 431 ? -3.26 -76.128 38.536 1 48.938 709 ILE D C 1
ATOM 14230 O O . ILE B 1 431 ? -3.025 -75.782 37.367 1 48.346 709 ILE D O 1
ATOM 14246 N N . THR B 1 432 ? -4.288 -76.932 38.879 1 48.388 710 THR D N 1
ATOM 14247 C CA . THR B 1 432 ? -5.165 -77.437 37.825 1 51.256 710 THR D CA 1
ATOM 14248 C C . THR B 1 432 ? -6.591 -76.919 37.991 1 50.913 710 THR D C 1
ATOM 14249 O O . THR B 1 432 ? -7.424 -77.148 37.112 1 49.678 710 THR D O 1
ATOM 14259 N N . THR B 1 433 ? -6.858 -76.215 39.1 1 48.917 711 THR D N 1
ATOM 14260 C CA . THR B 1 433 ? -8.164 -75.628 39.308 1 48.797 711 THR D CA 1
ATOM 14261 C C . THR B 1 433 ? -7.966 -74.134 39.582 1 46.787 711 THR D C 1
ATOM 14262 O O . THR B 1 433 ? -7.174 -73.778 40.444 1 45.138 711 THR D O 1
ATOM 14272 N N . VAL B 1 434 ? -8.665 -73.263 38.838 1 47.386 712 VAL D N 1
ATOM 14273 C CA . VAL B 1 434 ? -8.447 -71.818 38.905 1 47.312 712 VAL D CA 1
ATOM 14274 C C . VAL B 1 434 ? -9.772 -71.053 38.958 1 46.411 712 VAL D C 1
ATOM 14275 O O . VAL B 1 434 ? -10.842 -71.556 38.617 1 47.251 712 VAL D O 1
ATOM 14288 N N . SER B 1 435 ? -9.655 -69.781 39.318 1 46.416 713 SER D N 1
ATOM 14289 C CA . SER B 1 435 ? -10.741 -68.815 39.298 1 47.376 713 SER D CA 1
ATOM 14290 C C . SER B 1 435 ? -11.42 -68.773 37.94 1 46.461 713 SER D C 1
ATOM 14291 O O . SER B 1 435 ? -10.773 -68.728 36.894 1 46.698 713 SER D O 1
ATOM 14298 N N . LYS B 1 436 ? -12.734 -68.657 37.971 1 49.165 714 LYS D N 1
ATOM 14299 C CA . LYS B 1 436 ? -13.444 -68.269 36.771 1 57.425 714 LYS D CA 1
ATOM 14300 C C . LYS B 1 436 ? -13.309 -66.754 36.571 1 65.864 714 LYS D C 1
ATOM 14301 O O . LYS B 1 436 ? -13.091 -65.974 37.503 1 61.934 714 LYS D O 1
ATOM 14320 N N . ASN B 1 437 ? -13.373 -66.354 35.297 1 66.851 715 ASN D N 1
ATOM 14321 C CA . ASN B 1 437 ? -13.343 -64.956 34.934 1 63.322 715 ASN D CA 1
ATOM 14322 C C . ASN B 1 437 ? -14.557 -64.319 35.59 1 53.773 715 ASN D C 1
ATOM 14323 O O . ASN B 1 437 ? -15.602 -64.944 35.638 1 53.501 715 ASN D O 1
ATOM 14334 N N . ASN B 1 438 ? -14.434 -63.129 36.162 1 46.199 716 ASN D N 1
ATOM 14335 C CA . ASN B 1 438 ? -13.242 -62.313 36.237 1 41.97 716 ASN D CA 1
ATOM 14336 C C . ASN B 1 438 ? -12.441 -62.708 37.465 1 39.413 716 ASN D C 1
ATOM 14337 O O . ASN B 1 438 ? -12.964 -62.685 38.57 1 39.185 716 ASN D O 1
ATOM 14348 N N . ILE B 1 439 ? -11.151 -62.964 37.267 1 37.296 717 ILE D N 1
ATOM 14349 C CA . ILE B 1 439 ? -10.291 -63.416 38.34 1 39.267 717 ILE D CA 1
ATOM 14350 C C . ILE B 1 439 ? -10.292 -62.415 39.505 1 38.612 717 ILE D C 1
ATOM 14351 O O . ILE B 1 439 ? -10.076 -62.802 40.666 1 35.985 717 ILE D O 1
ATOM 14367 N N . PHE B 1 440 ? -10.491 -61.124 39.188 1 36.39 718 PHE D N 1
ATOM 14368 C CA . PHE B 1 440 ? -10.336 -60.058 40.159 1 33.137 718 PHE D CA 1
ATOM 14369 C C . PHE B 1 440 ? -11.588 -59.943 41.028 1 34.373 718 PHE D C 1
ATOM 14370 O O . PHE B 1 440 ? -11.552 -59.33 42.099 1 32.969 718 PHE D O 1
ATOM 14387 N N . MET B 1 441 ? -12.677 -60.588 40.603 1 36.287 719 MET D N 1
ATOM 14388 C CA . MET B 1 441 ? -13.916 -60.589 41.36 1 39.413 719 MET D CA 1
ATOM 14389 C C . MET B 1 441 ? -14.105 -61.939 42.054 1 42.601 719 MET D C 1
ATOM 14390 O O . MET B 1 441 ? -14.372 -61.966 43.276 1 43.096 719 MET D O 1
ATOM 14404 N N . SER B 1 442 ? -13.935 -63.028 41.268 1 42.732 720 SER D N 1
ATOM 14405 C CA . SER B 1 442 ? -13.956 -64.408 41.751 1 45.465 720 SER D CA 1
ATOM 14406 C C . SER B 1 442 ? -13.059 -64.522 42.983 1 46.842 720 SER D C 1
ATOM 14407 O O . SER B 1 442 ? -11.863 -64.232 42.882 1 46.964 720 SER D O 1
ATOM 14414 N N . ASN B 1 443 ? -13.598 -64.99 44.122 1 47.514 721 ASN D N 1
ATOM 14415 C CA . ASN B 1 443 ? -12.79 -64.972 45.339 1 47.565 721 ASN D CA 1
ATOM 14416 C C . ASN B 1 443 ? -13.116 -66.116 46.298 1 52.095 721 ASN D C 1
ATOM 14417 O O . ASN B 1 443 ? -12.542 -66.128 47.393 1 47.8 721 ASN D O 1
ATOM 14428 N N . SER B 1 444 ? -14.023 -67.043 45.902 1 54.709 722 SER D N 1
ATOM 14429 C CA . SER B 1 444 ? -14.56 -68.029 46.837 1 59.17 722 SER D CA 1
ATOM 14430 C C . SER B 1 444 ? -14.609 -69.448 46.26 1 54.901 722 SER D C 1
ATOM 14431 O O . SER B 1 444 ? -15.349 -69.724 45.307 1 53.634 722 SER D O 1
ATOM 14438 N N . TYR B 1 445 ? -13.865 -70.352 46.913 1 53.258 723 TYR D N 1
ATOM 14439 C CA . TYR B 1 445 ? -13.726 -71.738 46.5 1 55.386 723 TYR D CA 1
ATOM 14440 C C . TYR B 1 445 ? -14.723 -72.624 47.241 1 57.114 723 TYR D C 1
ATOM 14441 O O . TYR B 1 445 ? -14.825 -72.49 48.451 1 57.076 723 TYR D O 1
ATOM 14458 N N . PRO B 1 446 ? -15.432 -73.584 46.596 1 59.031 724 PRO D N 1
ATOM 14459 C CA . PRO B 1 446 ? -15.264 -73.925 45.184 1 61.719 724 PRO D CA 1
ATOM 14460 C C . PRO B 1 446 ? -16.168 -73.194 44.195 1 63.334 724 PRO D C 1
ATOM 14461 O O . PRO B 1 446 ? -15.924 -73.286 42.994 1 63.039 724 PRO D O 1
ATOM 14472 N N . ARG B 1 447 ? -17.179 -72.473 44.702 1 61.925 725 ARG D N 1
ATOM 14473 C CA . ARG B 1 447 ? -18.19 -71.836 43.875 1 62.635 725 ARG D CA 1
ATOM 14474 C C . ARG B 1 447 ? -17.593 -71.092 42.673 1 59.289 725 ARG D C 1
ATOM 14475 O O . ARG B 1 447 ? -18.141 -71.146 41.579 1 56.853 725 ARG D O 1
ATOM 14496 N N . ASP B 1 448 ? -16.477 -70.379 42.837 1 56.157 726 ASP D N 1
ATOM 14497 C CA . ASP B 1 448 ? -16.007 -69.526 41.754 1 55.448 726 ASP D CA 1
ATOM 14498 C C . ASP B 1 448 ? -14.869 -70.175 40.959 1 51.422 726 ASP D C 1
ATOM 14499 O O . ASP B 1 448 ? -14.096 -69.445 40.349 1 47.677 726 ASP D O 1
ATOM 14508 N N . PHE B 1 449 ? -14.742 -71.514 40.944 1 50.048 727 PHE D N 1
ATOM 14509 C CA . PHE B 1 449 ? -13.549 -72.131 40.358 1 51.545 727 PHE D CA 1
ATOM 14510 C C . PHE B 1 449 ? -13.901 -73.166 39.286 1 54.637 727 PHE D C 1
ATOM 14511 O O . PHE B 1 449 ? -14.996 -73.706 39.278 1 57.754 727 PHE D O 1
ATOM 14528 N N . VAL B 1 450 ? -12.947 -73.446 38.387 1 55.023 728 VAL D N 1
ATOM 14529 C CA . VAL B 1 450 ? -13.134 -74.352 37.268 1 55.575 728 VAL D CA 1
ATOM 14530 C C . VAL B 1 450 ? -11.827 -75.088 37.004 1 57.79 728 VAL D C 1
ATOM 14531 O O . VAL B 1 450 ? -10.764 -74.586 37.362 1 57.915 728 VAL D O 1
ATOM 14544 N N . ASN B 1 451 ? -11.928 -76.243 36.329 1 57.239 729 ASN D N 1
ATOM 14545 C CA . ASN B 1 451 ? -10.76 -76.98 35.88 1 60.84 729 ASN D CA 1
ATOM 14546 C C . ASN B 1 451 ? -10.101 -76.234 34.727 1 55.365 729 ASN D C 1
ATOM 14547 O O . ASN B 1 451 ? -10.786 -75.673 33.877 1 55.67 729 ASN D O 1
ATOM 14558 N N . CYS B 1 452 ? -8.765 -76.29 34.721 1 53.256 730 CYS D N 1
ATOM 14559 C CA . CYS B 1 452 ? -7.929 -75.665 33.707 1 52.451 730 CYS D CA 1
ATOM 14560 C C . CYS B 1 452 ? -8.261 -76.139 32.294 1 55.064 730 CYS D C 1
ATOM 14561 O O . CYS B 1 452 ? -8.184 -75.362 31.348 1 56.594 730 CYS D O 1
ATOM 14568 N N . SER B 1 453 ? -8.636 -77.412 32.141 1 58.014 731 SER D N 1
ATOM 14569 C CA . SER B 1 453 ? -8.853 -77.96 30.812 1 57.108 731 SER D CA 1
ATOM 14570 C C . SER B 1 453 ? -10.085 -77.341 30.145 1 60.472 731 SER D C 1
ATOM 14571 O O . SER B 1 453 ? -10.244 -77.516 28.951 1 63.787 731 SER D O 1
ATOM 14578 N N . THR B 1 454 ? -10.928 -76.579 30.875 1 63.47 732 THR D N 1
ATOM 14579 C CA . THR B 1 454 ? -12.1 -75.936 30.282 1 62.976 732 THR D CA 1
ATOM 14580 C C . THR B 1 454 ? -11.713 -74.592 29.683 1 66.146 732 THR D C 1
ATOM 14581 O O . THR B 1 454 ? -12.527 -73.971 29.007 1 69.039 732 THR D O 1
ATOM 14591 N N . LEU B 1 455 ? -10.516 -74.108 30.017 1 65.419 733 LEU D N 1
ATOM 14592 C CA . LEU B 1 455 ? -10.069 -72.81 29.56 1 65.892 733 LEU D CA 1
ATOM 14593 C C . LEU B 1 455 ? -9.29 -72.969 28.264 1 71.527 733 LEU D C 1
ATOM 14594 O O . LEU B 1 455 ? -8.29 -73.678 28.242 1 68.211 733 LEU D O 1
ATOM 14610 N N . PRO B 1 456 ? -9.643 -72.217 27.192 1 81.352 734 PRO D N 1
ATOM 14611 C CA . PRO B 1 456 ? -8.96 -72.34 25.907 1 81.648 734 PRO D CA 1
ATOM 14612 C C . PRO B 1 456 ? -7.58 -71.69 25.95 1 68.526 734 PRO D C 1
ATOM 14613 O O . PRO B 1 456 ? -7.456 -70.638 26.581 1 62.975 734 PRO D O 1
ATOM 14624 N N . ALA B 1 457 ? -6.565 -72.307 25.317 1 64.511 735 ALA D N 1
ATOM 14625 C CA . ALA B 1 457 ? -5.209 -71.77 25.366 1 62.512 735 ALA D CA 1
ATOM 14626 C C . ALA B 1 457 ? -5.016 -70.741 24.256 1 63.401 735 ALA D C 1
ATOM 14627 O O . ALA B 1 457 ? -5.819 -70.637 23.328 1 63.916 735 ALA D O 1
ATOM 14634 N N . LEU B 1 458 ? -3.936 -69.96 24.364 1 59.308 736 LEU D N 1
ATOM 14635 C CA . LEU B 1 458 ? -3.583 -69.008 23.328 1 54.895 736 LEU D CA 1
ATOM 14636 C C . LEU B 1 458 ? -3.124 -69.786 22.095 1 52.146 736 LEU D C 1
ATOM 14637 O O . LEU B 1 458 ? -2.175 -70.535 22.159 1 49.467 736 LEU D O 1
ATOM 14653 N N . ASN B 1 459 ? -3.764 -69.573 20.948 1 54.193 737 ASN D N 1
ATOM 14654 C CA . ASN B 1 459 ? -3.344 -70.251 19.733 1 52.87 737 ASN D CA 1
ATOM 14655 C C . ASN B 1 459 ? -2.38 -69.365 18.931 1 52.267 737 ASN D C 1
ATOM 14656 O O . ASN B 1 459 ? -2.778 -68.301 18.447 1 53 737 ASN D O 1
ATOM 14667 N N . LEU B 1 460 ? -1.144 -69.854 18.732 1 51.213 738 LEU D N 1
ATOM 14668 C CA . LEU B 1 460 ? -0.067 -69.106 18.103 1 51.702 738 LEU D CA 1
ATOM 14669 C C . LEU B 1 460 ? 0.062 -69.386 16.605 1 52.453 738 LEU D C 1
ATOM 14670 O O . LEU B 1 460 ? 1.053 -69.009 15.989 1 55.301 738 LEU D O 1
ATOM 14686 N N . ALA B 1 461 ? -0.932 -70.03 16.016 1 51.723 739 ALA D N 1
ATOM 14687 C CA . ALA B 1 461 ? -0.823 -70.461 14.626 1 55.086 739 ALA D CA 1
ATOM 14688 C C . ALA B 1 461 ? -0.586 -69.271 13.693 1 54.153 739 ALA D C 1
ATOM 14689 O O . ALA B 1 461 ? 0.168 -69.406 12.74 1 51.821 739 ALA D O 1
ATOM 14696 N N . SER B 1 462 ? -1.148 -68.083 14.015 1 55.582 740 SER D N 1
ATOM 14697 C CA . SER B 1 462 ? -1.012 -66.916 13.15 1 54.899 740 SER D CA 1
ATOM 14698 C C . SER B 1 462 ? 0.352 -66.213 13.299 1 54.253 740 SER D C 1
ATOM 14699 O O . SER B 1 462 ? 0.594 -65.205 12.635 1 55.877 740 SER D O 1
ATOM 14706 N N . TRP B 1 463 ? 1.243 -66.751 14.142 1 52.551 741 TRP D N 1
ATOM 14707 C CA . TRP B 1 463 ? 2.636 -66.33 14.224 1 54.27 741 TRP D CA 1
ATOM 14708 C C . TRP B 1 463 ? 3.563 -67.112 13.278 1 59.501 741 TRP D C 1
ATOM 14709 O O . TRP B 1 463 ? 4.752 -66.805 13.177 1 58.05 741 TRP D O 1
ATOM 14730 N N . ARG B 1 464 ? 3.048 -68.142 12.595 1 67.65 742 ARG D N 1
ATOM 14731 C CA . ARG B 1 464 ? 3.859 -68.96 11.693 1 68.207 742 ARG D CA 1
ATOM 14732 C C . ARG B 1 464 ? 4.462 -68.157 10.528 1 64.842 742 ARG D C 1
ATOM 14733 O O . ARG B 1 464 ? 3.842 -67.234 10.007 1 58.712 742 ARG D O 1
ATOM 14754 N N . GLU B 1 465 ? 5.66 -68.609 10.093 1 69.175 743 GLU D N 1
ATOM 14755 C CA . GLU B 1 465 ? 6.377 -68.211 8.878 1 69.202 743 GLU D CA 1
ATOM 14756 C C . GLU B 1 465 ? 6.929 -69.45 8.143 1 67.571 743 GLU D C 1
ATOM 14757 O O . GLU B 1 465 ? 7.133 -69.379 6.89 1 69.385 743 GLU D O 1
ATOM 14769 N N . ALA C 2 1 ? 26.888 -4.111 40.009 1 54.057 43 ALA E N 1
ATOM 14770 C CA . ALA C 2 1 ? 28.198 -3.637 40.524 1 54.245 43 ALA E CA 1
ATOM 14771 C C . ALA C 2 1 ? 28.49 -2.257 39.941 1 45.466 43 ALA E C 1
ATOM 14772 O O . ALA C 2 1 ? 29.021 -1.452 40.702 1 49.176 43 ALA E O 1
ATOM 14781 N N . ASN C 2 2 ? 28.159 -1.988 38.649 1 38.941 44 ASN E N 1
ATOM 14782 C CA . ASN C 2 2 ? 28.587 -0.757 37.975 1 34.724 44 ASN E CA 1
ATOM 14783 C C . ASN C 2 2 ? 27.899 0.481 38.55 1 32.325 44 ASN E C 1
ATOM 14784 O O . ASN C 2 2 ? 26.671 0.607 38.596 1 31.455 44 ASN E O 1
ATOM 14795 N N . PHE C 2 3 ? 28.733 1.433 38.971 1 31.761 45 PHE E N 1
ATOM 14796 C CA . PHE C 2 3 ? 28.3 2.763 39.38 1 31.053 45 PHE E CA 1
ATOM 14797 C C . PHE C 2 3 ? 27.507 3.397 38.236 1 30.296 45 PHE E C 1
ATOM 14798 O O . PHE C 2 3 ? 27.906 3.275 37.077 1 28.353 45 PHE E O 1
ATOM 14815 N N . LEU C 2 4 ? 26.385 4.045 38.564 1 28.195 46 LEU E N 1
ATOM 14816 C CA . LEU C 2 4 ? 25.527 4.643 37.551 1 30.62 46 LEU E CA 1
ATOM 14817 C C . LEU C 2 4 ? 25.684 6.158 37.603 1 31.796 46 LEU E C 1
ATOM 14818 O O . LEU C 2 4 ? 25.832 6.689 38.687 1 30.36 46 LEU E O 1
ATOM 14834 N N . GLU C 2 5 ? 25.682 6.836 36.456 1 33.713 47 GLU E N 1
ATOM 14835 C CA . GLU C 2 5 ? 25.993 8.265 36.365 1 31.422 47 GLU E CA 1
ATOM 14836 C C . GLU C 2 5 ? 25.083 9.101 37.252 1 30.93 47 GLU E C 1
ATOM 14837 O O . GLU C 2 5 ? 25.591 10.031 37.901 1 32.019 47 GLU E O 1
ATOM 14849 N N . HIS C 2 6 ? 23.794 8.737 37.354 1 29.016 48 HIS E N 1
ATOM 14850 C CA . HIS C 2 6 ? 22.879 9.516 38.169 1 28.593 48 HIS E CA 1
ATOM 14851 C C . HIS C 2 6 ? 23.175 9.432 39.656 1 29.396 48 HIS E C 1
ATOM 14852 O O . HIS C 2 6 ? 22.662 10.267 40.439 1 31.617 48 HIS E O 1
ATOM 14865 N N . GLU C 2 7 ? 23.947 8.41 40.06 1 29.087 49 GLU E N 1
ATOM 14866 C CA . GLU C 2 7 ? 24.299 8.242 41.465 1 28.887 49 GLU E CA 1
ATOM 14867 C C . GLU C 2 7 ? 25.344 9.286 41.878 1 30.42 49 GLU E C 1
ATOM 14868 O O . GLU C 2 7 ? 25.557 9.495 43.072 1 28.978 49 GLU E O 1
ATOM 14880 N N . LEU C 2 8 ? 26.055 9.892 40.912 1 32.387 50 LEU E N 1
ATOM 14881 C CA . LEU C 2 8 ? 26.958 11.007 41.204 1 34.707 50 LEU E CA 1
ATOM 14882 C C . LEU C 2 8 ? 26.24 12.131 41.988 1 34.494 50 LEU E C 1
ATOM 14883 O O . LEU C 2 8 ? 26.853 12.689 42.894 1 28.962 50 LEU E O 1
ATOM 14899 N N . SER C 2 9 ? 24.967 12.428 41.633 1 32.447 51 SER E N 1
ATOM 14900 C CA . SER C 2 9 ? 24.161 13.427 42.327 1 33.181 51 SER E CA 1
ATOM 14901 C C . SER C 2 9 ? 23.959 13.111 43.81 1 32.409 51 SER E C 1
ATOM 14902 O O . SER C 2 9 ? 23.696 14.006 44.61 1 32.21 51 SER E O 1
ATOM 14909 N N . TYR C 2 10 ? 23.991 11.822 44.159 1 32.718 52 TYR E N 1
ATOM 14910 C CA . TYR C 2 10 ? 23.822 11.392 45.532 1 30.808 52 TYR E CA 1
ATOM 14911 C C . TYR C 2 10 ? 25.064 11.757 46.35 1 32.862 52 TYR E C 1
ATOM 14912 O O . TYR C 2 10 ? 24.948 12.027 47.542 1 29.127 52 TYR E O 1
ATOM 14929 N N . ILE C 2 11 ? 26.253 11.746 45.711 1 34.631 53 ILE E N 1
ATOM 14930 C CA . ILE C 2 11 ? 27.505 12.109 46.372 1 34.669 53 ILE E CA 1
ATOM 14931 C C . ILE C 2 11 ? 27.411 13.593 46.767 1 38.552 53 ILE E C 1
ATOM 14932 O O . ILE C 2 11 ? 27.722 13.94 47.908 1 36.505 53 ILE E O 1
ATOM 14948 N N . ASP C 2 12 ? 26.96 14.448 45.827 1 38.814 54 ASP E N 1
ATOM 14949 C CA . ASP C 2 12 ? 26.707 15.86 46.1 1 38.343 54 ASP E CA 1
ATOM 14950 C C . ASP C 2 12 ? 25.82 16.019 47.334 1 38.415 54 ASP E C 1
ATOM 14951 O O . ASP C 2 12 ? 26.157 16.757 48.251 1 37.638 54 ASP E O 1
ATOM 14960 N N . VAL C 2 13 ? 24.697 15.286 47.379 1 38.212 55 VAL E N 1
ATOM 14961 C CA . VAL C 2 13 ? 23.763 15.406 48.484 1 38.749 55 VAL E CA 1
ATOM 14962 C C . VAL C 2 13 ? 24.465 15.011 49.79 1 39.086 55 VAL E C 1
ATOM 14963 O O . VAL C 2 13 ? 24.296 15.709 50.779 1 40.167 55 VAL E O 1
ATOM 14976 N N . LEU C 2 14 ? 25.273 13.935 49.768 1 35.086 56 LEU E N 1
ATOM 14977 C CA . LEU C 2 14 ? 25.959 13.462 50.965 1 38.956 56 LEU E CA 1
ATOM 14978 C C . LEU C 2 14 ? 27.019 14.457 51.446 1 39.375 56 LEU E C 1
ATOM 14979 O O . LEU C 2 14 ? 27.424 14.381 52.593 1 37.097 56 LEU E O 1
ATOM 14995 N N . LEU C 2 15 ? 27.523 15.325 50.558 1 39.558 57 LEU E N 1
ATOM 14996 C CA . LEU C 2 15 ? 28.566 16.276 50.91 1 42.702 57 LEU E CA 1
ATOM 14997 C C . LEU C 2 15 ? 27.989 17.665 51.163 1 44.249 57 LEU E C 1
ATOM 14998 O O . LEU C 2 15 ? 28.692 18.549 51.632 1 46.433 57 LEU E O 1
ATOM 15014 N N . ASP C 2 16 ? 26.695 17.834 50.927 1 45.76 58 ASP E N 1
ATOM 15015 C CA . ASP C 2 16 ? 26.032 19.101 51.221 1 49.702 58 ASP E CA 1
ATOM 15016 C C . ASP C 2 16 ? 25.876 19.25 52.74 1 50.524 58 ASP E C 1
ATOM 15017 O O . ASP C 2 16 ? 25.173 18.461 53.364 1 47.997 58 ASP E O 1
ATOM 15026 N N . LYS C 2 17 ? 26.502 20.268 53.334 1 55.193 59 LYS E N 1
ATOM 15027 C CA . LYS C 2 17 ? 26.381 20.521 54.767 1 60.997 59 LYS E CA 1
ATOM 15028 C C . LYS C 2 17 ? 24.92 20.67 55.204 1 59.292 59 LYS E C 1
ATOM 15029 O O . LYS C 2 17 ? 24.593 20.307 56.333 1 57.446 59 LYS E O 1
ATOM 15048 N N . ASN C 2 18 ? 24.06 21.211 54.318 1 55.383 60 ASN E N 1
ATOM 15049 C CA . ASN C 2 18 ? 22.699 21.577 54.663 1 57.186 60 ASN E CA 1
ATOM 15050 C C . ASN C 2 18 ? 21.674 20.513 54.295 1 56.977 60 ASN E C 1
ATOM 15051 O O . ASN C 2 18 ? 20.485 20.786 54.422 1 60.849 60 ASN E O 1
ATOM 15062 N N . ALA C 2 19 ? 22.103 19.339 53.795 1 50.804 61 ALA E N 1
ATOM 15063 C CA . ALA C 2 19 ? 21.155 18.261 53.617 1 47.204 61 ALA E CA 1
ATOM 15064 C C . ALA C 2 19 ? 20.943 17.67 55.011 1 49.2 61 ALA E C 1
ATOM 15065 O O . ALA C 2 19 ? 21.89 17.615 55.776 1 52.489 61 ALA E O 1
ATOM 15072 N N . ASP C 2 20 ? 19.717 17.224 55.324 1 49.878 62 ASP E N 1
ATOM 15073 C CA . ASP C 2 20 ? 19.321 16.775 56.652 1 52.116 62 ASP E CA 1
ATOM 15074 C C . ASP C 2 20 ? 19.802 15.337 56.856 1 51.449 62 ASP E C 1
ATOM 15075 O O . ASP C 2 20 ? 19.998 14.603 55.891 1 48.512 62 ASP E O 1
ATOM 15084 N N . GLN C 2 21 ? 19.906 14.935 58.132 1 50.6 63 GLN E N 1
ATOM 15085 C CA . GLN C 2 21 ? 20.3 13.61 58.576 1 51.977 63 GLN E CA 1
ATOM 15086 C C . GLN C 2 21 ? 19.513 12.535 57.826 1 49.308 63 GLN E C 1
ATOM 15087 O O . GLN C 2 21 ? 20.128 11.6 57.315 1 50.012 63 GLN E O 1
ATOM 15101 N N . ALA C 2 22 ? 18.175 12.607 57.842 1 45.28 64 ALA E N 1
ATOM 15102 C CA . ALA C 2 22 ? 17.358 11.532 57.31 1 46.018 64 ALA E CA 1
ATOM 15103 C C . ALA C 2 22 ? 17.675 11.286 55.826 1 44.605 64 ALA E C 1
ATOM 15104 O O . ALA C 2 22 ? 17.785 10.137 55.418 1 42.522 64 ALA E O 1
ATOM 15111 N N . THR C 2 23 ? 17.808 12.37 55.039 1 43.779 65 THR E N 1
ATOM 15112 C CA . THR C 2 23 ? 18.17 12.334 53.623 1 41.173 65 THR E CA 1
ATOM 15113 C C . THR C 2 23 ? 19.506 11.617 53.429 1 41.408 65 THR E C 1
ATOM 15114 O O . THR C 2 23 ? 19.641 10.716 52.592 1 38.31 65 THR E O 1
ATOM 15124 N N . LYS C 2 24 ? 20.526 12.031 54.195 1 40.958 66 LYS E N 1
ATOM 15125 C CA . LYS C 2 24 ? 21.831 11.402 54.052 1 42.209 66 LYS E CA 1
ATOM 15126 C C . LYS C 2 24 ? 21.802 9.928 54.473 1 42.886 66 LYS E C 1
ATOM 15127 O O . LYS C 2 24 ? 22.417 9.089 53.836 1 38.079 66 LYS E O 1
ATOM 15146 N N . ASP C 2 25 ? 21.106 9.637 55.584 1 43.673 67 ASP E N 1
ATOM 15147 C CA . ASP C 2 25 ? 20.984 8.287 56.107 1 44.138 67 ASP E CA 1
ATOM 15148 C C . ASP C 2 25 ? 20.283 7.369 55.095 1 39.197 67 ASP E C 1
ATOM 15149 O O . ASP C 2 25 ? 20.715 6.23 54.932 1 36.291 67 ASP E O 1
ATOM 15158 N N . ASN C 2 26 ? 19.24 7.844 54.399 1 37.143 68 ASN E N 1
ATOM 15159 C CA . ASN C 2 26 ? 18.632 7.017 53.369 1 37.924 68 ASN E CA 1
ATOM 15160 C C . ASN C 2 26 ? 19.685 6.69 52.301 1 35.503 68 ASN E C 1
ATOM 15161 O O . ASN C 2 26 ? 19.768 5.536 51.862 1 34.05 68 ASN E O 1
ATOM 15172 N N . LEU C 2 27 ? 20.513 7.681 51.906 1 30.772 69 LEU E N 1
ATOM 15173 C CA . LEU C 2 27 ? 21.432 7.424 50.825 1 31.696 69 LEU E CA 1
ATOM 15174 C C . LEU C 2 27 ? 22.544 6.479 51.286 1 32.048 69 LEU E C 1
ATOM 15175 O O . LEU C 2 27 ? 23.06 5.677 50.508 1 29.179 69 LEU E O 1
ATOM 15191 N N . ARG C 2 28 ? 22.956 6.619 52.552 1 33.182 70 ARG E N 1
ATOM 15192 C CA . ARG C 2 28 ? 24.044 5.803 53.034 1 32.457 70 ARG E CA 1
ATOM 15193 C C . ARG C 2 28 ? 23.615 4.345 53.033 1 30.989 70 ARG E C 1
ATOM 15194 O O . ARG C 2 28 ? 24.373 3.475 52.648 1 29.386 70 ARG E O 1
ATOM 15215 N N . SER C 2 29 ? 22.412 4.088 53.531 1 31.915 71 SER E N 1
ATOM 15216 C CA . SER C 2 29 ? 21.796 2.765 53.505 1 33.958 71 SER E CA 1
ATOM 15217 C C . SER C 2 29 ? 21.69 2.169 52.069 1 34.187 71 SER E C 1
ATOM 15218 O O . SER C 2 29 ? 22.059 1.005 51.828 1 30.737 71 SER E O 1
ATOM 15225 N N . TYR C 2 30 ? 21.231 2.981 51.107 1 31.357 72 TYR E N 1
ATOM 15226 C CA . TYR C 2 30 ? 21.229 2.617 49.696 1 31.236 72 TYR E CA 1
ATOM 15227 C C . TYR C 2 30 ? 22.617 2.162 49.221 1 30.872 72 TYR E C 1
ATOM 15228 O O . TYR C 2 30 ? 22.729 1.165 48.556 1 29.427 72 TYR E O 1
ATOM 15245 N N . PHE C 2 31 ? 23.688 2.889 49.564 1 32.438 73 PHE E N 1
ATOM 15246 C CA . PHE C 2 31 ? 25.009 2.531 49.078 1 31.52 73 PHE E CA 1
ATOM 15247 C C . PHE C 2 31 ? 25.594 1.356 49.873 1 32.58 73 PHE E C 1
ATOM 15248 O O . PHE C 2 31 ? 26.378 0.587 49.328 1 30.128 73 PHE E O 1
ATOM 15265 N N . ALA C 2 32 ? 25.255 1.23 51.178 1 32.192 74 ALA E N 1
ATOM 15266 C CA . ALA C 2 32 ? 25.663 0.079 51.973 1 33.937 74 ALA E CA 1
ATOM 15267 C C . ALA C 2 32 ? 25.069 -1.208 51.394 1 34.887 74 ALA E C 1
ATOM 15268 O O . ALA C 2 32 ? 25.709 -2.233 51.482 1 37.068 74 ALA E O 1
ATOM 15275 N N . ASP C 2 33 ? 23.84 -1.175 50.877 1 34.848 75 ASP E N 1
ATOM 15276 C CA . ASP C 2 33 ? 23.245 -2.317 50.182 1 40.747 75 ASP E CA 1
ATOM 15277 C C . ASP C 2 33 ? 24.059 -2.707 48.939 1 39.177 75 ASP E C 1
ATOM 15278 O O . ASP C 2 33 ? 23.889 -3.806 48.432 1 40.689 75 ASP E O 1
ATOM 15287 N N . LYS C 2 34 ? 24.94 -1.834 48.455 1 36.156 76 LYS E N 1
ATOM 15288 C CA . LYS C 2 34 ? 25.814 -2.164 47.331 1 38.384 76 LYS E CA 1
ATOM 15289 C C . LYS C 2 34 ? 27.269 -2.358 47.754 1 37.798 76 LYS E C 1
ATOM 15290 O O . LYS C 2 34 ? 28.142 -2.29 46.91 1 38.778 76 LYS E O 1
ATOM 15309 N N . GLY C 2 35 ? 27.542 -2.551 49.042 1 36.676 77 GLY E N 1
ATOM 15310 C CA . GLY C 2 35 ? 28.895 -2.782 49.523 1 37.536 77 GLY E CA 1
ATOM 15311 C C . GLY C 2 35 ? 29.737 -1.504 49.711 1 36.166 77 GLY E C 1
ATOM 15312 O O . GLY C 2 35 ? 30.958 -1.602 49.871 1 37.325 77 GLY E O 1
ATOM 15316 N N . LEU C 2 36 ? 29.106 -0.324 49.727 1 33.261 78 LEU E N 1
ATOM 15317 C CA . LEU C 2 36 ? 29.82 0.955 49.827 1 32.775 78 LEU E CA 1
ATOM 15318 C C . LEU C 2 36 ? 29.437 1.619 51.149 1 32.629 78 LEU E C 1
ATOM 15319 O O . LEU C 2 36 ? 28.298 2.037 51.315 1 33.049 78 LEU E O 1
ATOM 15335 N N . HIS C 2 37 ? 30.386 1.706 52.094 1 33.488 79 HIS E N 1
ATOM 15336 C CA . HIS C 2 37 ? 30.028 1.959 53.49 1 36.248 79 HIS E CA 1
ATOM 15337 C C . HIS C 2 37 ? 30.525 3.308 53.975 1 35.223 79 HIS E C 1
ATOM 15338 O O . HIS C 2 37 ? 30.41 3.547 55.16 1 32.646 79 HIS E O 1
ATOM 15351 N N . SER C 2 38 ? 31.143 4.123 53.1 1 36.328 80 SER E N 1
ATOM 15352 C CA . SER C 2 38 ? 31.59 5.473 53.438 1 36.562 80 SER E CA 1
ATOM 15353 C C . SER C 2 38 ? 31.567 6.311 52.168 1 36.755 80 SER E C 1
ATOM 15354 O O . SER C 2 38 ? 31.519 5.741 51.071 1 34.412 80 SER E O 1
ATOM 15361 N N . ILE C 2 39 ? 31.57 7.653 52.321 1 38.124 81 ILE E N 1
ATOM 15362 C CA . ILE C 2 39 ? 31.68 8.546 51.175 1 40.189 81 ILE E CA 1
ATOM 15363 C C . ILE C 2 39 ? 32.992 8.267 50.447 1 37.377 81 ILE E C 1
ATOM 15364 O O . ILE C 2 39 ? 33.035 8.34 49.232 1 35.777 81 ILE E O 1
ATOM 15380 N N . LYS C 2 40 ? 34.001 7.773 51.154 1 38.874 82 LYS E N 1
ATOM 15381 C CA . LYS C 2 40 ? 35.248 7.45 50.465 1 42.481 82 LYS E CA 1
ATOM 15382 C C . LYS C 2 40 ? 35.089 6.237 49.53 1 39.817 82 LYS E C 1
ATOM 15383 O O . LYS C 2 40 ? 35.559 6.283 48.394 1 37.502 82 LYS E O 1
ATOM 15402 N N . ASP C 2 41 ? 34.434 5.169 50.022 1 36.501 83 ASP E N 1
ATOM 15403 C CA . ASP C 2 41 ? 34.12 3.979 49.254 1 35.154 83 ASP E CA 1
ATOM 15404 C C . ASP C 2 41 ? 33.227 4.34 48.047 1 33.542 83 ASP E C 1
ATOM 15405 O O . ASP C 2 41 ? 33.349 3.75 46.976 1 31.429 83 ASP E O 1
ATOM 15414 N N . ILE C 2 42 ? 32.267 5.264 48.241 1 33.932 84 ILE E N 1
ATOM 15415 C CA . ILE C 2 42 ? 31.363 5.676 47.188 1 33.378 84 ILE E CA 1
ATOM 15416 C C . ILE C 2 42 ? 32.111 6.407 46.062 1 35.113 84 ILE E C 1
ATOM 15417 O O . ILE C 2 42 ? 31.944 6.062 44.902 1 33.515 84 ILE E O 1
ATOM 15433 N N . ILE C 2 43 ? 32.913 7.419 46.402 1 36.78 85 ILE E N 1
ATOM 15434 C CA . ILE C 2 43 ? 33.658 8.188 45.412 1 38.155 85 ILE E CA 1
ATOM 15435 C C . ILE C 2 43 ? 34.646 7.291 44.667 1 38.271 85 ILE E C 1
ATOM 15436 O O . ILE C 2 43 ? 34.827 7.448 43.455 1 37.034 85 ILE E O 1
ATOM 15452 N N . ASN C 2 44 ? 35.298 6.377 45.405 1 38.396 86 ASN E N 1
ATOM 15453 C CA . ASN C 2 44 ? 36.284 5.484 44.826 1 40.373 86 ASN E CA 1
ATOM 15454 C C . ASN C 2 44 ? 35.654 4.547 43.796 1 44.029 86 ASN E C 1
ATOM 15455 O O . ASN C 2 44 ? 36.283 4.208 42.789 1 42.906 86 ASN E O 1
ATOM 15466 N N . LYS C 2 45 ? 34.41 4.107 44.061 1 40.621 87 LYS E N 1
ATOM 15467 C CA . LYS C 2 45 ? 33.734 3.193 43.168 1 41.257 87 LYS E CA 1
ATOM 15468 C C . LYS C 2 45 ? 33.398 3.909 41.854 1 41.425 87 LYS E C 1
ATOM 15469 O O . LYS C 2 45 ? 33.58 3.35 40.787 1 36.517 87 LYS E O 1
ATOM 15488 N N . ALA C 2 46 ? 32.879 5.136 41.979 1 41.178 88 ALA E N 1
ATOM 15489 C CA . ALA C 2 46 ? 32.554 5.99 40.855 1 39.968 88 ALA E CA 1
ATOM 15490 C C . ALA C 2 46 ? 33.77 6.188 39.964 1 45.727 88 ALA E C 1
ATOM 15491 O O . ALA C 2 46 ? 33.614 6.281 38.744 1 41.783 88 ALA E O 1
ATOM 15498 N N . LYS C 2 47 ? 34.959 6.282 40.592 1 47.896 89 LYS E N 1
ATOM 15499 C CA . LYS C 2 47 ? 36.191 6.575 39.878 1 51.483 89 LYS E CA 1
ATOM 15500 C C . LYS C 2 47 ? 36.628 5.363 39.055 1 49.439 89 LYS E C 1
ATOM 15501 O O . LYS C 2 47 ? 36.904 5.476 37.855 1 50.991 89 LYS E O 1
ATOM 15520 N N . G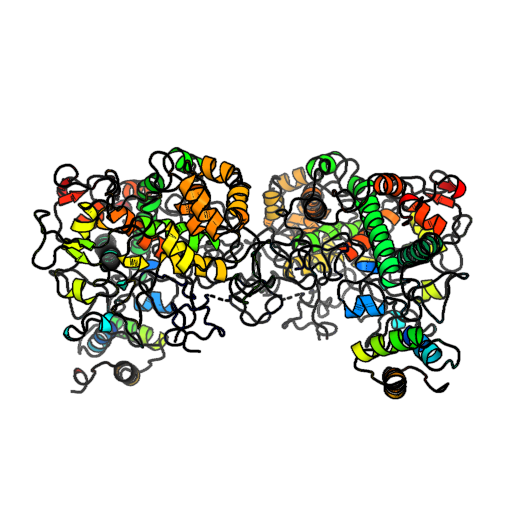LN C 2 48 ? 36.674 4.204 39.716 1 46.891 90 GLN E N 1
ATOM 15521 C CA . GLN C 2 48 ? 37.013 2.95 39.065 1 50.543 90 GLN E CA 1
ATOM 15522 C C . GLN C 2 48 ? 36.093 2.636 37.888 1 47.638 90 GLN E C 1
ATOM 15523 O O . GLN C 2 48 ? 36.526 1.977 36.966 1 51.548 90 GLN E O 1
ATOM 15537 N N . ASP C 2 49 ? 34.806 3.001 37.984 1 43.927 91 ASP E N 1
ATOM 15538 C CA . ASP C 2 49 ? 33.833 2.7 36.946 1 43.45 91 ASP E CA 1
ATOM 15539 C C . ASP C 2 49 ? 33.829 3.77 35.839 1 44.151 91 ASP E C 1
ATOM 15540 O O . ASP C 2 49 ? 32.884 3.832 35.068 1 45.434 91 ASP E O 1
ATOM 15549 N N . GLY C 2 50 ? 34.822 4.659 35.825 1 44.697 92 GLY E N 1
ATOM 15550 C CA . GLY C 2 50 ? 35.083 5.533 34.692 1 46.865 92 GLY E CA 1
ATOM 15551 C C . GLY C 2 50 ? 34.545 6.955 34.855 1 46.034 92 GLY E C 1
ATOM 15552 O O . GLY C 2 50 ? 34.52 7.69 33.879 1 44.569 92 GLY E O 1
ATOM 15556 N N . PHE C 2 51 ? 34.054 7.338 36.045 1 45.321 93 PHE E N 1
ATOM 15557 C CA . PHE C 2 51 ? 33.479 8.672 36.204 1 45.948 93 PHE E CA 1
ATOM 15558 C C . PHE C 2 51 ? 34.579 9.642 36.633 1 51.404 93 PHE E C 1
ATOM 15559 O O . PHE C 2 51 ? 35.646 9.243 37.13 1 53.67 93 PHE E O 1
ATOM 15576 N N . ASP C 2 52 ? 34.341 10.916 36.311 1 53.437 94 ASP E N 1
ATOM 15577 C CA . ASP C 2 52 ? 35.212 11.996 36.732 1 56.198 94 ASP E CA 1
ATOM 15578 C C . ASP C 2 52 ? 34.793 12.374 38.146 1 53.331 94 ASP E C 1
ATOM 15579 O O . ASP C 2 52 ? 33.67 12.803 38.353 1 49.215 94 ASP E O 1
ATOM 15588 N N . VAL C 2 53 ? 35.702 12.2 39.108 1 53.599 95 VAL E N 1
ATOM 15589 C CA . VAL C 2 53 ? 35.445 12.529 40.501 1 53.336 95 VAL E CA 1
ATOM 15590 C C . VAL C 2 53 ? 36.355 13.672 40.945 1 57.84 95 VAL E C 1
ATOM 15591 O O . VAL C 2 53 ? 36.562 13.819 42.144 1 59.41 95 VAL E O 1
ATOM 15604 N N . SER C 2 54 ? 36.878 14.471 39.995 1 61.529 96 SER E N 1
ATOM 15605 C CA . SER C 2 54 ? 37.895 15.467 40.311 1 64.874 96 SER E CA 1
ATOM 15606 C C . SER C 2 54 ? 37.309 16.564 41.204 1 65.532 96 SER E C 1
ATOM 15607 O O . SER C 2 54 ? 37.996 17.03 42.105 1 71.378 96 SER E O 1
ATOM 15614 N N . LYS C 2 55 ? 36.034 16.921 40.994 1 62.932 97 LYS E N 1
ATOM 15615 C CA . LYS C 2 55 ? 35.281 17.822 41.859 1 66.248 97 LYS E CA 1
ATOM 15616 C C . LYS C 2 55 ? 35.386 17.429 43.338 1 70.242 97 LYS E C 1
ATOM 15617 O O . LYS C 2 55 ? 35.12 18.232 44.23 1 74.429 97 LYS E O 1
ATOM 15636 N N . TYR C 2 56 ? 35.693 16.151 43.584 1 67.292 98 TYR E N 1
ATOM 15637 C CA . TYR C 2 56 ? 35.946 15.624 44.913 1 63.26 98 TYR E CA 1
ATOM 15638 C C . TYR C 2 56 ? 37.488 15.584 45.014 1 66.607 98 TYR E C 1
ATOM 15639 O O . TYR C 2 56 ? 38.079 15.256 46.049 1 73.161 98 TYR E O 1
ATOM 15656 N N . ALA D 2 1 ? 27.535 -53.137 37.234 1 86.238 43 ALA F N 1
ATOM 15657 C CA . ALA D 2 1 ? 28.892 -53.732 37.285 1 86.771 43 ALA F CA 1
ATOM 15658 C C . ALA D 2 1 ? 28.863 -55.102 37.98 1 85.905 43 ALA F C 1
ATOM 15659 O O . ALA D 2 1 ? 29.682 -55.952 37.629 1 86.268 43 ALA F O 1
ATOM 15668 N N . ASN D 2 2 ? 27.943 -55.312 38.955 1 84.098 44 ASN F N 1
ATOM 15669 C CA . ASN D 2 2 ? 27.955 -56.48 39.836 1 83.472 44 ASN F CA 1
ATOM 15670 C C . ASN D 2 2 ? 27.647 -57.781 39.083 1 84.19 44 ASN F C 1
ATOM 15671 O O . ASN D 2 2 ? 26.573 -57.95 38.503 1 81.169 44 ASN F O 1
ATOM 15682 N N . PHE D 2 3 ? 28.609 -58.712 39.15 1 86.925 45 PHE F N 1
ATOM 15683 C CA . PHE D 2 3 ? 28.458 -60.071 38.658 1 87.835 45 PHE F CA 1
ATOM 15684 C C . PHE D 2 3 ? 27.227 -60.704 39.306 1 88.95 45 PHE F C 1
ATOM 15685 O O . PHE D 2 3 ? 27.003 -60.556 40.51 1 92.121 45 PHE F O 1
ATOM 15702 N N . LEU D 2 4 ? 26.425 -61.394 38.486 1 88.623 46 LEU F N 1
ATOM 15703 C CA . LEU D 2 4 ? 25.184 -62.003 38.935 1 88.342 46 LEU F CA 1
ATOM 15704 C C . LEU D 2 4 ? 25.375 -63.515 38.997 1 88.334 46 LEU F C 1
ATOM 15705 O O . LEU D 2 4 ? 26.126 -64.075 38.198 1 86.901 46 LEU F O 1
ATOM 15721 N N . GLU D 2 5 ? 24.701 -64.161 39.96 1 88.444 47 GLU F N 1
ATOM 15722 C CA . GLU D 2 5 ? 24.94 -65.565 40.271 1 88.343 47 GLU F CA 1
ATOM 15723 C C . GLU D 2 5 ? 24.729 -66.45 39.039 1 90.602 47 GLU F C 1
ATOM 15724 O O . GLU D 2 5 ? 25.494 -67.388 38.814 1 89.011 47 GLU F O 1
ATOM 15736 N N . HIS D 2 6 ? 23.681 -66.157 38.247 1 92.08 48 HIS F N 1
ATOM 15737 C CA . HIS D 2 6 ? 23.33 -66.998 37.107 1 91.191 48 HIS F CA 1
ATOM 15738 C C . HIS D 2 6 ? 24.401 -66.936 36.013 1 90.383 48 HIS F C 1
ATOM 15739 O O . HIS D 2 6 ? 24.425 -67.811 35.146 1 90.01 48 HIS F O 1
ATOM 15752 N N . GLU D 2 7 ? 25.237 -65.882 36.029 1 89.412 49 GLU F N 1
ATOM 15753 C CA . GLU D 2 7 ? 26.305 -65.713 35.054 1 88.629 49 GLU F CA 1
ATOM 15754 C C . GLU D 2 7 ? 27.439 -66.716 35.317 1 90.303 49 GLU F C 1
ATOM 15755 O O . GLU D 2 7 ? 28.258 -66.943 34.426 1 89.702 49 GLU F O 1
ATOM 15767 N N . LEU D 2 8 ? 27.504 -67.3 36.531 1 91.121 50 LEU F N 1
ATOM 15768 C CA . LEU D 2 8 ? 28.44 -68.381 36.839 1 92.707 50 LEU F CA 1
ATOM 15769 C C . LEU D 2 8 ? 28.284 -69.535 35.844 1 93.056 50 LEU F C 1
ATOM 15770 O O . LEU D 2 8 ? 29.295 -70.099 35.424 1 93.379 50 LEU F O 1
ATOM 15786 N N . SER D 2 9 ? 27.03 -69.882 35.486 1 91.504 51 SER F N 1
ATOM 15787 C CA . SER D 2 9 ? 26.723 -70.932 34.516 1 90.386 51 SER F CA 1
ATOM 15788 C C . SER D 2 9 ? 27.324 -70.644 33.132 1 91.082 51 SER F C 1
ATOM 15789 O O . SER D 2 9 ? 27.568 -71.572 32.37 1 91.461 51 SER F O 1
ATOM 15796 N N . TYR D 2 10 ? 27.506 -69.364 32.786 1 91.774 52 TYR F N 1
ATOM 15797 C CA . TYR D 2 10 ? 28.102 -68.98 31.514 1 93.561 52 TYR F CA 1
ATOM 15798 C C . TYR D 2 10 ? 29.606 -69.292 31.508 1 96.776 52 TYR F C 1
ATOM 15799 O O . TYR D 2 10 ? 30.162 -69.614 30.453 1 93.859 52 TYR F O 1
ATOM 15816 N N . ILE D 2 11 ? 30.26 -69.197 32.682 1 101.562 53 ILE F N 1
ATOM 15817 C CA . ILE D 2 11 ? 31.673 -69.548 32.825 1 105.95 53 ILE F CA 1
ATOM 15818 C C . ILE D 2 11 ? 31.845 -71.04 32.512 1 107.876 53 ILE F C 1
ATOM 15819 O O . ILE D 2 11 ? 32.73 -71.417 31.75 1 108.546 53 ILE F O 1
ATOM 15835 N N . ASP D 2 12 ? 30.969 -71.874 33.092 1 108.269 54 ASP F N 1
ATOM 15836 C CA . ASP D 2 12 ? 30.922 -73.303 32.82 1 108.193 54 ASP F CA 1
ATOM 15837 C C . ASP D 2 12 ? 30.827 -73.551 31.314 1 108.153 54 ASP F C 1
ATOM 15838 O O . ASP D 2 12 ? 31.604 -74.331 30.775 1 108.346 54 ASP F O 1
ATOM 15847 N N . VAL D 2 13 ? 29.895 -72.875 30.635 1 108.818 55 VAL F N 1
ATOM 15848 C CA . VAL D 2 13 ? 29.693 -73.078 29.206 1 111.167 55 VAL F CA 1
ATOM 15849 C C . VAL D 2 13 ? 30.97 -72.717 28.443 1 113.71 55 VAL F C 1
ATOM 15850 O O . VAL D 2 13 ? 31.339 -73.454 27.531 1 114.839 55 VAL F O 1
ATOM 15863 N N . LEU D 2 14 ? 31.645 -71.617 28.83 1 115.156 56 LEU F N 1
ATOM 15864 C CA . LEU D 2 14 ? 32.889 -71.185 28.194 1 113.397 56 LEU F CA 1
ATOM 15865 C C . LEU D 2 14 ? 34.021 -72.197 28.421 1 114.452 56 LEU F C 1
ATOM 15866 O O . LEU D 2 14 ? 34.969 -72.223 27.64 1 111.053 56 LEU F O 1
ATOM 15882 N N . LEU D 2 15 ? 33.929 -73.003 29.492 1 116.061 57 LEU F N 1
ATOM 15883 C CA . LEU D 2 15 ? 34.964 -73.957 29.871 1 117.821 57 LEU F CA 1
ATOM 15884 C C . LEU D 2 15 ? 34.576 -75.379 29.461 1 120.107 57 LEU F C 1
ATOM 15885 O O . LEU D 2 15 ? 35.343 -76.318 29.688 1 123.872 57 LEU F O 1
ATOM 15901 N N . ASP D 2 16 ? 33.39 -75.549 28.862 1 118.153 58 ASP F N 1
ATOM 15902 C CA . ASP D 2 16 ? 32.94 -76.859 28.421 1 116.11 58 ASP F CA 1
ATOM 15903 C C . ASP D 2 16 ? 33.748 -77.272 27.191 1 116.015 58 ASP F C 1
ATOM 15904 O O . ASP D 2 16 ? 33.725 -76.575 26.175 1 111.773 58 ASP F O 1
ATOM 15913 N N . LYS D 2 17 ? 34.442 -78.418 27.308 1 117.01 59 LYS F N 1
ATOM 15914 C CA . LYS D 2 17 ? 35.502 -78.817 26.391 1 117.165 59 LYS F CA 1
ATOM 15915 C C . LYS D 2 17 ? 35.025 -78.836 24.937 1 115.697 59 LYS F C 1
ATOM 15916 O O . LYS D 2 17 ? 35.79 -78.459 24.047 1 113.202 59 LYS F O 1
ATOM 15935 N N . ASN D 2 18 ? 33.799 -79.344 24.702 1 114.53 60 ASN F N 1
ATOM 15936 C CA . ASN D 2 18 ? 33.262 -79.533 23.353 1 113.736 60 ASN F CA 1
ATOM 15937 C C . ASN D 2 18 ? 31.884 -78.879 23.217 1 112.859 60 ASN F C 1
ATOM 15938 O O . ASN D 2 18 ? 31.083 -79.292 22.378 1 112.675 60 ASN F O 1
ATOM 15949 N N . ALA D 2 19 ? 31.599 -77.855 24.036 1 111.932 61 ALA F N 1
ATOM 15950 C CA . ALA D 2 19 ? 30.466 -76.977 23.783 1 111.219 61 ALA F CA 1
ATOM 15951 C C . ALA D 2 19 ? 30.717 -76.238 22.47 1 112.354 61 ALA F C 1
ATOM 15952 O O . ALA D 2 19 ? 31.869 -76.106 22.073 1 114.484 61 ALA F O 1
ATOM 15959 N N . ASP D 2 20 ? 29.639 -75.832 21.789 1 113.662 62 ASP F N 1
ATOM 15960 C CA . ASP D 2 20 ? 29.69 -75.195 20.475 1 116.838 62 ASP F CA 1
ATOM 15961 C C . ASP D 2 20 ? 30.469 -73.868 20.489 1 119.497 62 ASP F C 1
ATOM 15962 O O . ASP D 2 20 ? 30.289 -73.039 21.39 1 122.402 62 ASP F O 1
ATOM 15971 N N . GLN D 2 21 ? 31.281 -73.647 19.437 1 118.766 63 GLN F N 1
ATOM 15972 C CA . GLN D 2 21 ? 32.1 -72.446 19.334 1 115.261 63 GLN F CA 1
ATOM 15973 C C . GLN D 2 21 ? 31.218 -71.195 19.278 1 115.199 63 GLN F C 1
ATOM 15974 O O . GLN D 2 21 ? 31.489 -70.235 19.993 1 120.764 63 GLN F O 1
ATOM 15988 N N . ALA D 2 22 ? 30.186 -71.191 18.422 1 111.324 64 ALA F N 1
ATOM 15989 C CA . ALA D 2 22 ? 29.3 -70.041 18.271 1 107.144 64 ALA F CA 1
ATOM 15990 C C . ALA D 2 22 ? 28.71 -69.589 19.619 1 105.914 64 ALA F C 1
ATOM 15991 O O . ALA D 2 22 ? 28.638 -68.385 19.867 1 105.601 64 ALA F O 1
ATOM 15998 N N . THR D 2 23 ? 28.313 -70.548 20.477 1 103.555 65 THR F N 1
ATOM 15999 C CA . THR D 2 23 ? 27.823 -70.292 21.828 1 101.077 65 THR F CA 1
ATOM 16000 C C . THR D 2 23 ? 28.84 -69.498 22.648 1 101.232 65 THR F C 1
ATOM 16001 O O . THR D 2 23 ? 28.505 -68.497 23.275 1 98.496 65 THR F O 1
ATOM 16011 N N . LYS D 2 24 ? 30.089 -69.966 22.67 1 103.707 66 LYS F N 1
ATOM 16012 C CA . LYS D 2 24 ? 31.136 -69.31 23.44 1 104.514 66 LYS F CA 1
ATOM 16013 C C . LYS D 2 24 ? 31.425 -67.906 22.912 1 103.864 66 LYS F C 1
ATOM 16014 O O . LYS D 2 24 ? 31.627 -66.992 23.715 1 101.522 66 LYS F O 1
ATOM 16033 N N . ASP D 2 25 ? 31.446 -67.734 21.579 1 104.723 67 ASP F N 1
ATOM 16034 C CA . ASP D 2 25 ? 31.612 -66.413 20.971 1 104.701 67 ASP F CA 1
ATOM 16035 C C . ASP D 2 25 ? 30.474 -65.472 21.416 1 104.221 67 ASP F C 1
ATOM 16036 O O . ASP D 2 25 ? 30.731 -64.303 21.737 1 104.275 67 ASP F O 1
ATOM 16045 N N . ASN D 2 26 ? 29.224 -65.975 21.453 1 102.915 68 ASN F N 1
ATOM 16046 C CA . ASN D 2 26 ? 28.091 -65.223 21.988 1 101.107 68 ASN F CA 1
ATOM 16047 C C . ASN D 2 26 ? 28.407 -64.708 23.398 1 99.644 68 ASN F C 1
ATOM 16048 O O . ASN D 2 26 ? 28.216 -63.535 23.714 1 96.352 68 ASN F O 1
ATOM 16059 N N . LEU D 2 27 ? 28.887 -65.608 24.258 1 99.077 69 LEU F N 1
ATOM 16060 C CA . LEU D 2 27 ? 29.082 -65.271 25.657 1 97.996 69 LEU F CA 1
ATOM 16061 C C . LEU D 2 27 ? 30.283 -64.337 25.805 1 100.284 69 LEU F C 1
ATOM 16062 O O . LEU D 2 27 ? 30.286 -63.491 26.692 1 100.724 69 LEU F O 1
ATOM 16078 N N . ARG D 2 28 ? 31.298 -64.469 24.945 1 102.308 70 ARG F N 1
ATOM 16079 C CA . ARG D 2 28 ? 32.477 -63.619 25.054 1 102.822 70 ARG F CA 1
ATOM 16080 C C . ARG D 2 28 ? 32.099 -62.169 24.763 1 98.636 70 ARG F C 1
ATOM 16081 O O . ARG D 2 28 ? 32.509 -61.264 25.482 1 95.808 70 ARG F O 1
ATOM 16102 N N . SER D 2 29 ? 31.307 -61.983 23.706 1 97.907 71 SER F N 1
ATOM 16103 C CA . SER D 2 29 ? 30.723 -60.696 23.345 1 97.265 71 SER F CA 1
ATOM 16104 C C . SER D 2 29 ? 29.878 -60.087 24.486 1 97.178 71 SER F C 1
ATOM 16105 O O . SER D 2 29 ? 29.992 -58.895 24.811 1 95.558 71 SER F O 1
ATOM 16112 N N . TYR D 2 30 ? 29.02 -60.919 25.098 1 96.582 72 TYR F N 1
ATOM 16113 C CA . TYR D 2 30 ? 28.22 -60.541 26.257 1 96.448 72 TYR F CA 1
ATOM 16114 C C . TYR D 2 30 ? 29.103 -59.999 27.389 1 94.043 72 TYR F C 1
ATOM 16115 O O . TYR D 2 30 ? 28.78 -58.974 27.985 1 91.862 72 TYR F O 1
ATOM 16132 N N . PHE D 2 31 ? 30.206 -60.683 27.71 1 92.101 73 PHE F N 1
ATOM 16133 C CA . PHE D 2 31 ? 31.058 -60.252 28.812 1 92.806 73 PHE F CA 1
ATOM 16134 C C . PHE D 2 31 ? 31.937 -59.054 28.42 1 93.486 73 PHE F C 1
ATOM 16135 O O . PHE D 2 31 ? 32.267 -58.246 29.29 1 91.237 73 PHE F O 1
ATOM 16152 N N . ALA D 2 32 ? 32.311 -58.942 27.128 1 95.06 74 ALA F N 1
ATOM 16153 C CA . ALA D 2 32 ? 33.03 -57.779 26.611 1 96.15 74 ALA F CA 1
ATOM 16154 C C . ALA D 2 32 ? 32.198 -56.501 26.776 1 96.958 74 ALA F C 1
ATOM 16155 O O . ALA D 2 32 ? 32.752 -55.443 27.082 1 95.605 74 ALA F O 1
ATOM 16162 N N . ASP D 2 33 ? 30.877 -56.606 26.562 1 99.395 75 ASP F N 1
ATOM 16163 C CA . ASP D 2 33 ? 29.951 -55.499 26.794 1 101.756 75 ASP F CA 1
ATOM 16164 C C . ASP D 2 33 ? 29.955 -55.059 28.267 1 99.048 75 ASP F C 1
ATOM 16165 O O . ASP D 2 33 ? 29.465 -53.979 28.583 1 97.173 75 ASP F O 1
ATOM 16174 N N . LYS D 2 34 ? 30.471 -55.904 29.173 1 97.801 76 LYS F N 1
ATOM 16175 C CA . LYS D 2 34 ? 30.5 -55.617 30.6 1 94.313 76 LYS F CA 1
ATOM 16176 C C . LYS D 2 34 ? 31.91 -55.282 31.084 1 93.465 76 LYS F C 1
ATOM 16177 O O . LYS D 2 34 ? 32.115 -55.233 32.291 1 90.209 76 LYS F O 1
ATOM 16196 N N . GLY D 2 35 ? 32.872 -55.089 30.161 1 95.778 77 GLY F N 1
ATOM 16197 C CA . GLY D 2 35 ? 34.251 -54.77 30.506 1 96.619 77 GLY F CA 1
ATOM 16198 C C . GLY D 2 35 ? 35.11 -55.981 30.903 1 99.672 77 GLY F C 1
ATOM 16199 O O . GLY D 2 35 ? 36.275 -55.78 31.245 1 101.814 77 GLY F O 1
ATOM 16203 N N . LEU D 2 36 ? 34.588 -57.227 30.817 1 100.694 78 LEU F N 1
ATOM 16204 C CA . LEU D 2 36 ? 35.357 -58.435 31.118 1 101.833 78 LEU F CA 1
ATOM 16205 C C . LEU D 2 36 ? 35.857 -59.055 29.805 1 101.375 78 LEU F C 1
ATOM 16206 O O . LEU D 2 36 ? 35.059 -59.588 29.027 1 97.794 78 LEU F O 1
ATOM 16222 N N . HIS D 2 37 ? 37.187 -59.005 29.581 1 102.672 79 HIS F N 1
ATOM 16223 C CA . HIS D 2 37 ? 37.759 -59.301 28.272 1 100.747 79 HIS F CA 1
ATOM 16224 C C . HIS D 2 37 ? 38.458 -60.66 28.195 1 98.728 79 HIS F C 1
ATOM 16225 O O . HIS D 2 37 ? 38.715 -61.137 27.092 1 95.129 79 HIS F O 1
ATOM 16238 N N . SER D 2 38 ? 38.655 -61.311 29.348 1 98.533 80 SER F N 1
ATOM 16239 C CA . SER D 2 38 ? 39.24 -62.642 29.412 1 100.273 80 SER F CA 1
ATOM 16240 C C . SER D 2 38 ? 38.425 -63.504 30.376 1 101.5 80 SER F C 1
ATOM 16241 O O . SER D 2 38 ? 37.671 -62.949 31.169 1 100.503 80 SER F O 1
ATOM 16248 N N . ILE D 2 39 ? 38.575 -64.838 30.336 1 103.31 81 ILE F N 1
ATOM 16249 C CA . ILE D 2 39 ? 37.915 -65.701 31.319 1 105.322 81 ILE F CA 1
ATOM 16250 C C . ILE D 2 39 ? 38.591 -65.501 32.682 1 103.95 81 ILE F C 1
ATOM 16251 O O . ILE D 2 39 ? 38.089 -65.92 33.729 1 101.185 81 ILE F O 1
ATOM 16267 N N . LYS D 2 40 ? 39.793 -64.916 32.638 1 105.507 82 LYS F N 1
ATOM 16268 C CA . LYS D 2 40 ? 40.518 -64.401 33.79 1 106.421 82 LYS F CA 1
ATOM 16269 C C . LYS D 2 40 ? 39.727 -63.258 34.438 1 107.679 82 LYS F C 1
ATOM 16270 O O . LYS D 2 40 ? 39.278 -63.399 35.57 1 108.793 82 LYS F O 1
ATOM 16289 N N . ASP D 2 41 ? 39.503 -62.171 33.678 1 107.949 83 ASP F N 1
ATOM 16290 C CA . ASP D 2 41 ? 38.705 -61.017 34.086 1 106.033 83 ASP F CA 1
ATOM 16291 C C . ASP D 2 41 ? 37.29 -61.416 34.519 1 103.371 83 ASP F C 1
ATOM 16292 O O . ASP D 2 41 ? 36.756 -60.823 35.449 1 104.664 83 ASP F O 1
ATOM 16301 N N . ILE D 2 42 ? 36.672 -62.386 33.827 1 102.849 84 ILE F N 1
ATOM 16302 C CA . ILE D 2 42 ? 35.348 -62.89 34.177 1 100.736 84 ILE F CA 1
ATOM 16303 C C . ILE D 2 42 ? 35.364 -63.557 35.56 1 101.533 84 ILE F C 1
ATOM 16304 O O . ILE D 2 42 ? 34.545 -63.204 36.408 1 97.165 84 ILE F O 1
ATOM 16320 N N . ILE D 2 43 ? 36.255 -64.537 35.795 1 103.718 85 ILE F N 1
ATOM 16321 C CA . ILE D 2 43 ? 36.198 -65.26 37.062 1 106.271 85 ILE F CA 1
ATOM 16322 C C . ILE D 2 43 ? 36.672 -64.345 38.201 1 108.815 85 ILE F C 1
ATOM 16323 O O . ILE D 2 43 ? 36.175 -64.48 39.315 1 109.541 85 ILE F O 1
ATOM 16339 N N . ASN D 2 44 ? 37.61 -63.419 37.926 1 110.876 86 ASN F N 1
ATOM 16340 C CA . ASN D 2 44 ? 38.081 -62.438 38.903 1 110.465 86 ASN F CA 1
ATOM 16341 C C . ASN D 2 44 ? 36.943 -61.537 39.392 1 109.638 86 ASN F C 1
ATOM 16342 O O . ASN D 2 44 ? 36.886 -61.177 40.573 1 108.307 86 ASN F O 1
ATOM 16353 N N . LYS D 2 45 ? 36.059 -61.155 38.461 1 109.603 87 LYS F N 1
ATOM 16354 C CA . LYS D 2 45 ? 34.944 -60.274 38.769 1 109.564 87 LYS F CA 1
ATOM 16355 C C . LYS D 2 45 ? 33.947 -61.01 39.658 1 107.406 87 LYS F C 1
ATOM 16356 O O . LYS D 2 45 ? 33.46 -60.437 40.627 1 106.559 87 LYS F O 1
ATOM 16375 N N . ALA D 2 46 ? 33.672 -62.277 39.311 1 104.249 88 ALA F N 1
ATOM 16376 C CA . ALA D 2 46 ? 32.784 -63.144 40.071 1 103.736 88 ALA F CA 1
ATOM 16377 C C . ALA D 2 46 ? 33.264 -63.271 41.514 1 104.023 88 ALA F C 1
ATOM 16378 O O . ALA D 2 46 ? 32.446 -63.373 42.422 1 101.839 88 ALA F O 1
ATOM 16385 N N . LYS D 2 47 ? 34.596 -63.292 41.695 1 105.939 89 LYS F N 1
ATOM 16386 C CA . LYS D 2 47 ? 35.21 -63.509 43 1 104.613 89 LYS F CA 1
ATOM 16387 C C . LYS D 2 47 ? 35.043 -62.264 43.872 1 100.402 89 LYS F C 1
ATOM 16388 O O . LYS D 2 47 ? 34.613 -62.352 45.019 1 97.321 89 LYS F O 1
ATOM 16407 N N . GLN D 2 48 ? 35.382 -61.102 43.311 1 100.064 90 GLN F N 1
ATOM 16408 C CA . GLN D 2 48 ? 35.317 -59.847 44.042 1 99.444 90 GLN F CA 1
ATOM 16409 C C . GLN D 2 48 ? 33.876 -59.506 44.405 1 99.4 90 GLN F C 1
ATOM 16410 O O . GLN D 2 48 ? 33.647 -58.816 45.39 1 97.477 90 GLN F O 1
ATOM 16424 N N . ASP D 2 49 ? 32.917 -59.969 43.587 1 100.721 91 ASP F N 1
ATOM 16425 C CA . ASP D 2 49 ? 31.495 -59.716 43.792 1 98.256 91 ASP F CA 1
ATOM 16426 C C . ASP D 2 49 ? 30.876 -60.814 44.676 1 97.681 91 ASP F C 1
ATOM 16427 O O . ASP D 2 49 ? 29.654 -60.952 44.715 1 95.029 91 ASP F O 1
ATOM 16436 N N . GLY D 2 50 ? 31.712 -61.603 45.382 1 96.66 92 GLY F N 1
ATOM 16437 C CA . GLY D 2 50 ? 31.268 -62.407 46.514 1 94.872 92 GLY F CA 1
ATOM 16438 C C . GLY D 2 50 ? 31.135 -63.906 46.227 1 93.508 92 GLY F C 1
ATOM 16439 O O . GLY D 2 50 ? 30.842 -64.655 47.147 1 91.962 92 GLY F O 1
ATOM 16443 N N . PHE D 2 51 ? 31.37 -64.37 44.99 1 94.381 93 PHE F N 1
ATOM 16444 C CA . PHE D 2 51 ? 31.061 -65.754 44.631 1 96.247 93 PHE F CA 1
ATOM 16445 C C . PHE D 2 51 ? 32.275 -66.673 44.836 1 97.456 93 PHE F C 1
ATOM 16446 O O . PHE D 2 51 ? 33.388 -66.203 45.044 1 97.461 93 PHE F O 1
ATOM 16463 N N . ASP D 2 52 ? 32.018 -67.993 44.786 1 98.061 94 ASP F N 1
ATOM 16464 C CA . ASP D 2 52 ? 33.031 -69.036 44.77 1 101.485 94 ASP F CA 1
ATOM 16465 C C . ASP D 2 52 ? 33.396 -69.427 43.333 1 105.001 94 ASP F C 1
ATOM 16466 O O . ASP D 2 52 ? 32.583 -70.026 42.62 1 106.367 94 ASP F O 1
ATOM 16475 N N . VAL D 2 53 ? 34.641 -69.137 42.921 1 109.317 95 VAL F N 1
ATOM 16476 C CA . VAL D 2 53 ? 35.138 -69.571 41.615 1 113.07 95 VAL F CA 1
ATOM 16477 C C . VAL D 2 53 ? 36.269 -70.598 41.792 1 112.959 95 VAL F C 1
ATOM 16478 O O . VAL D 2 53 ? 36.941 -70.955 40.817 1 115.31 95 VAL F O 1
ATOM 16491 N N . SER D 2 54 ? 36.428 -71.133 43.015 1 111.451 96 SER F N 1
ATOM 16492 C CA . SER D 2 54 ? 37.447 -72.139 43.291 1 112.088 96 SER F CA 1
ATOM 16493 C C . SER D 2 54 ? 37.146 -73.433 42.523 1 114.51 96 SER F C 1
ATOM 16494 O O . SER D 2 54 ? 38.078 -74.111 42.097 1 113.475 96 SER F O 1
ATOM 16501 N N . LYS D 2 55 ? 35.851 -73.747 42.327 1 116.339 97 LYS F N 1
ATOM 16502 C CA . LYS D 2 55 ? 35.404 -74.866 41.499 1 117.789 97 LYS F CA 1
ATOM 16503 C C . LYS D 2 55 ? 35.98 -74.829 40.075 1 119.526 97 LYS F C 1
ATOM 16504 O O . LYS D 2 55 ? 36.053 -75.887 39.443 1 117.819 97 LYS F O 1
ATOM 16523 N N . TYR D 2 56 ? 36.36 -73.643 39.559 1 122.533 98 TYR F N 1
ATOM 16524 C CA . TYR D 2 56 ? 36.885 -73.49 38.203 1 124.499 98 TYR F CA 1
ATOM 16525 C C . TYR D 2 56 ? 38.384 -73.75 38.153 1 122.755 98 TYR F C 1
ATOM 16526 O O . TYR D 2 56 ? 38.934 -74.002 37.086 1 121.84 98 TYR F O 1
ATOM 16543 N N . GLU D 2 57 ? 39.025 -73.704 39.319 1 122.227 99 GLU F N 1
ATOM 16544 C CA . GLU D 2 57 ? 40.471 -73.787 39.409 1 119.894 99 GLU F CA 1
ATOM 16545 C C . GLU D 2 57 ? 40.891 -75.26 39.589 1 117.014 99 GLU F C 1
ATOM 16546 O O . GLU D 2 57 ? 41.406 -75.629 40.642 1 117.497 99 GLU F O 1
ATOM 16558 N N . HIS D 2 58 ? 40.675 -76.115 38.564 1 113.777 100 HIS F N 1
ATOM 16559 C CA . HIS D 2 58 ? 41.365 -77.407 38.473 1 113.841 100 HIS F CA 1
ATOM 16560 C C . HIS D 2 58 ? 42.22 -77.454 37.193 1 111.452 100 HIS F C 1
ATOM 16561 O O . HIS D 2 58 ? 41.749 -77.405 36.035 1 106.168 100 HIS F O 1
ATOM 16574 N N . CYS E 3 3 ? 5.402 -16.647 52.007 1 59.322 167 CYS A N 1
ATOM 16575 C CA . CYS E 3 3 ? 4.658 -15.45 51.533 1 53.902 167 CYS A CA 1
ATOM 16576 C C . CYS E 3 3 ? 3.878 -14.882 52.692 1 53.843 167 CYS A C 1
ATOM 16577 O O . CYS E 3 3 ? 3.238 -15.658 53.374 1 62.556 167 CYS A O 1
ATOM 16584 N N . PRO E 3 4 ? 3.875 -13.549 52.932 1 60.397 168 PRO A N 1
ATOM 16585 C CA . PRO E 3 4 ? 2.999 -12.978 53.958 1 61.787 168 PRO A CA 1
ATOM 16586 C C . PRO E 3 4 ? 1.539 -13.185 53.6 1 65.985 168 PRO A C 1
ATOM 16587 O O . PRO E 3 4 ? 1.211 -13.247 52.425 1 61.075 168 PRO A O 1
ATOM 16598 N N . GLU E 3 5 ? 0.681 -13.326 54.614 1 72.583 169 GLU A N 1
ATOM 16599 C CA . GLU E 3 5 ? -0.718 -13.684 54.398 1 76.847 169 GLU A CA 1
ATOM 16600 C C . GLU E 3 5 ? -1.52 -12.428 54.051 1 72.284 169 GLU A C 1
ATOM 16601 O O . GLU E 3 5 ? -2.628 -12.542 53.538 1 74.941 169 GLU A O 1
ATOM 16613 N N . GLN E 3 6 ? -0.971 -11.243 54.347 1 66.033 170 GLN A N 1
ATOM 16614 C CA . GLN E 3 6 ? -1.557 -9.98 53.933 1 60.274 170 GLN A CA 1
ATOM 16615 C C . GLN E 3 6 ? -0.455 -9.19 53.264 1 55.878 170 GLN A C 1
ATOM 16616 O O . GLN E 3 6 ? 0.659 -9.194 53.787 1 52.054 170 GLN A O 1
ATOM 16630 N N . ASP E 3 7 ? -0.773 -8.56 52.121 1 49.82 171 ASP A N 1
ATOM 16631 C CA . ASP E 3 7 ? 0.129 -7.651 51.443 1 46.118 171 ASP A CA 1
ATOM 16632 C C . ASP E 3 7 ? -0.733 -6.544 50.823 1 45.818 171 ASP A C 1
ATOM 16633 O O . ASP E 3 7 ? -1.942 -6.557 51.016 1 44.559 171 ASP A O 1
ATOM 16642 N N . LYS E 3 8 ? -0.132 -5.539 50.187 1 43.784 172 LYS A N 1
ATOM 16643 C CA . LYS E 3 8 ? -0.919 -4.518 49.509 1 48.839 172 LYS A CA 1
ATOM 16644 C C . LYS E 3 8 ? -0.424 -4.16 48.108 1 40.636 172 LYS A C 1
ATOM 16645 O O . LYS E 3 8 ? -1.189 -3.655 47.271 1 43.746 172 LYS A O 1
ATOM 16664 N N . TYR E 3 9 ? 0.854 -4.428 47.855 1 35.391 173 TYR A N 1
ATOM 16665 C CA . TYR E 3 9 ? 1.463 -4.088 46.584 1 32.897 173 TYR A CA 1
ATOM 16666 C C . TYR E 3 9 ? 2.075 -5.364 46.027 1 29.652 173 TYR A C 1
ATOM 16667 O O . TYR E 3 9 ? 2.37 -6.309 46.746 1 30.053 173 TYR A O 1
ATOM 16684 N N . ARG E 3 10 ? 2.236 -5.377 44.717 1 27.104 174 ARG A N 1
ATOM 16685 C CA . ARG E 3 10 ? 3.056 -6.35 44.02 1 26.054 174 ARG A CA 1
ATOM 16686 C C . ARG E 3 10 ? 4.465 -6.305 44.562 1 26.116 174 ARG A C 1
ATOM 16687 O O . ARG E 3 10 ? 4.976 -5.252 44.864 1 26.228 174 ARG A O 1
ATOM 16708 N N . THR E 3 11 ? 5.078 -7.473 44.677 1 27.887 175 THR A N 1
ATOM 16709 C CA . THR E 3 11 ? 6.526 -7.549 44.772 1 27.194 175 THR A CA 1
ATOM 16710 C C . THR E 3 11 ? 7.09 -7.169 43.406 1 26.483 175 THR A C 1
ATOM 16711 O O . THR E 3 11 ? 6.422 -7.221 42.373 1 25.687 175 THR A O 1
ATOM 16721 N N . ILE E 3 12 ? 8.37 -6.816 43.397 1 27.149 176 ILE A N 1
ATOM 16722 C CA . ILE E 3 12 ? 9.075 -6.488 42.174 1 24.667 176 ILE A CA 1
ATOM 16723 C C . ILE E 3 12 ? 9.263 -7.732 41.323 1 22.699 176 ILE A C 1
ATOM 16724 O O . ILE E 3 12 ? 9.202 -7.616 40.098 1 22.86 176 ILE A O 1
ATOM 16740 N N . THR E 3 13 ? 9.608 -8.872 41.949 1 21.92 177 THR A N 1
ATOM 16741 C CA . THR E 3 13 ? 9.958 -10.082 41.21 1 21.224 177 THR A CA 1
ATOM 16742 C C . THR E 3 13 ? 8.726 -10.821 40.749 1 22.882 177 THR A C 1
ATOM 16743 O O . THR E 3 13 ? 8.861 -11.75 39.955 1 24.477 177 THR A O 1
ATOM 16753 N N . GLY E 3 14 ? 7.543 -10.464 41.289 1 25.148 178 GLY A N 1
ATOM 16754 C CA . GLY E 3 14 ? 6.328 -11.208 40.971 1 26.077 178 GLY A CA 1
ATOM 16755 C C . GLY E 3 14 ? 6.073 -12.361 41.956 1 26.415 178 GLY A C 1
ATOM 16756 O O . GLY E 3 14 ? 5.038 -13.02 41.932 1 28.238 178 GLY A O 1
ATOM 16760 N N . MET E 3 15 ? 7.049 -12.645 42.8 1 26.67 179 MET A N 1
ATOM 16761 C CA . MET E 3 15 ? 6.891 -13.632 43.851 1 27.568 179 MET A CA 1
ATOM 16762 C C . MET E 3 15 ? 5.623 -13.327 44.664 1 25.816 179 MET A C 1
ATOM 16763 O O . MET E 3 15 ? 5.289 -12.173 44.967 1 23.156 179 MET A O 1
ATOM 16777 N N . CYS E 3 16 ? 4.941 -14.404 45.074 1 26.208 180 CYS A N 1
ATOM 16778 C CA . CYS E 3 16 ? 3.832 -14.373 46.001 1 26.036 180 CYS A CA 1
ATOM 16779 C C . CYS E 3 16 ? 2.53 -13.841 45.375 1 24.869 180 CYS A C 1
ATOM 16780 O O . CYS E 3 16 ? 1.546 -13.697 46.058 1 27.895 180 CYS A O 1
ATOM 16787 N N . ASN E 3 17 ? 2.494 -13.536 44.08 1 26.034 181 ASN A N 1
ATOM 16788 C CA . ASN E 3 17 ? 1.244 -13.237 43.391 1 26.563 181 ASN A CA 1
ATOM 16789 C C . ASN E 3 17 ? 0.292 -14.413 43.564 1 24.153 181 ASN A C 1
ATOM 16790 O O . ASN E 3 17 ? -0.831 -14.237 43.995 1 24.756 181 ASN A O 1
ATOM 16801 N N . ASN E 3 18 ? 0.786 -15.603 43.253 1 24.763 182 ASN A N 1
ATOM 16802 C CA . ASN E 3 18 ? 0.062 -16.822 43.549 1 25.226 182 ASN A CA 1
ATOM 16803 C C . ASN E 3 18 ? 0.546 -17.359 44.887 1 27.101 182 ASN A C 1
ATOM 16804 O O . ASN E 3 18 ? 1.668 -17.83 44.973 1 24.867 182 ASN A O 1
ATOM 16815 N N . ARG E 3 19 ? -0.296 -17.3 45.921 1 28.611 183 ARG A N 1
ATOM 16816 C CA . ARG E 3 19 ? 0.109 -17.774 47.236 1 31.314 183 ARG A CA 1
ATOM 16817 C C . ARG E 3 19 ? 0.336 -19.289 47.293 1 31.25 183 ARG A C 1
ATOM 16818 O O . ARG E 3 19 ? 1.221 -19.719 47.99 1 32.622 183 ARG A O 1
ATOM 16839 N N . ARG E 3 20 ? -0.388 -20.135 46.553 1 30.208 184 ARG A N 1
ATOM 16840 C CA . ARG E 3 20 ? -0.182 -21.581 46.657 1 29.255 184 ARG A CA 1
ATOM 16841 C C . ARG E 3 20 ? 1.067 -22.043 45.908 1 27.173 184 ARG A C 1
ATOM 16842 O O . ARG E 3 20 ? 1.635 -23.061 46.258 1 27.692 184 ARG A O 1
ATOM 16863 N N . SER E 3 21 ? 1.43 -21.365 44.81 1 26.427 185 SER A N 1
ATOM 16864 C CA . SER E 3 21 ? 2.613 -21.681 44.045 1 26.239 185 SER A CA 1
ATOM 16865 C C . SER E 3 21 ? 3.344 -20.385 43.719 1 25.202 185 SER A C 1
ATOM 16866 O O . SER E 3 21 ? 3.184 -19.826 42.646 1 21.912 185 SER A O 1
ATOM 16873 N N . PRO E 3 22 ? 4.1 -19.831 44.701 1 26.583 186 PRO A N 1
ATOM 16874 C CA . PRO E 3 22 ? 4.525 -18.428 44.662 1 25.37 186 PRO A CA 1
ATOM 16875 C C . PRO E 3 22 ? 5.575 -18.017 43.648 1 25.329 186 PRO A C 1
ATOM 16876 O O . PRO E 3 22 ? 5.71 -16.806 43.511 1 27.864 186 PRO A O 1
ATOM 16887 N N . THR E 3 23 ? 6.175 -18.94 42.871 1 25.329 187 THR A N 1
ATOM 16888 C CA . THR E 3 23 ? 7.034 -18.546 41.759 1 24.783 187 THR A CA 1
ATOM 16889 C C . THR E 3 23 ? 6.237 -18.254 40.484 1 22.664 187 THR A C 1
ATOM 16890 O O . THR E 3 23 ? 6.819 -17.693 39.602 1 23.596 187 THR A O 1
ATOM 16900 N N . LEU E 3 24 ? 4.943 -18.598 40.369 1 22.581 188 LEU A N 1
ATOM 16901 C CA . LEU E 3 24 ? 4.293 -18.536 39.058 1 20.771 188 LEU A CA 1
ATOM 16902 C C . LEU E 3 24 ? 4.13 -17.072 38.635 1 21.428 188 LEU A C 1
ATOM 16903 O O . LEU E 3 24 ? 3.571 -16.246 39.375 1 21.548 188 LEU A O 1
ATOM 16919 N N . GLY E 3 25 ? 4.722 -16.749 37.492 1 20.716 189 GLY A N 1
ATOM 16920 C CA . GLY E 3 25 ? 4.788 -15.394 36.99 1 20.503 189 GLY A CA 1
ATOM 16921 C C . GLY E 3 25 ? 5.943 -14.591 37.571 1 21.061 189 GLY A C 1
ATOM 16922 O O . GLY E 3 25 ? 6.118 -13.432 37.217 1 22.301 189 GLY A O 1
ATOM 16926 N N . ALA E 3 26 ? 6.708 -15.165 38.507 1 23.55 190 ALA A N 1
ATOM 16927 C CA . ALA E 3 26 ? 7.87 -14.472 39.046 1 23.061 190 ALA A CA 1
ATOM 16928 C C . ALA E 3 26 ? 9.002 -14.55 38.019 1 21.295 190 ALA A C 1
ATOM 16929 O O . ALA E 3 26 ? 8.977 -15.401 37.144 1 20.493 190 ALA A O 1
ATOM 16936 N N . SER E 3 27 ? 9.957 -13.62 38.135 1 21.792 191 SER A N 1
ATOM 16937 C CA . SER E 3 27 ? 11.099 -13.514 37.238 1 23.186 191 SER A CA 1
ATOM 16938 C C . SER E 3 27 ? 12.152 -14.62 37.474 1 22.951 191 SER A C 1
ATOM 16939 O O . SER E 3 27 ? 12.25 -15.182 38.581 1 22 191 SER A O 1
ATOM 16946 N N . ASN E 3 28 ? 12.908 -14.934 36.381 1 21.66 192 ASN A N 1
ATOM 16947 C CA . ASN E 3 28 ? 14.013 -15.893 36.375 1 22.78 192 ASN A CA 1
ATOM 16948 C C . ASN E 3 28 ? 13.521 -17.287 36.754 1 22.544 192 ASN A C 1
ATOM 16949 O O . ASN E 3 28 ? 14.088 -17.956 37.601 1 25.949 192 ASN A O 1
ATOM 16960 N N . ARG E 3 29 ? 12.489 -17.734 36.048 1 21.439 193 ARG A N 1
ATOM 16961 C CA . ARG E 3 29 ? 11.95 -19.07 36.172 1 21.858 193 ARG A CA 1
ATOM 16962 C C . ARG E 3 29 ? 11.757 -19.613 34.774 1 20.045 193 ARG A C 1
ATOM 16963 O O . ARG E 3 29 ? 11.604 -18.846 33.839 1 21.992 193 ARG A O 1
ATOM 16984 N N . ALA E 3 30 ? 11.686 -20.941 34.632 1 19.85 194 ALA A N 1
ATOM 16985 C CA . ALA E 3 30 ? 11.425 -21.561 33.348 1 19.594 194 ALA A CA 1
ATOM 16986 C C . ALA E 3 30 ? 10.061 -21.161 32.792 1 20.608 194 ALA A C 1
ATOM 16987 O O . ALA E 3 30 ? 9.072 -21.081 33.528 1 19.578 194 ALA A O 1
ATOM 16994 N N . PHE E 3 31 ? 9.998 -21.01 31.457 1 20.64 195 PHE A N 1
ATOM 16995 C CA . PHE E 3 31 ? 8.726 -20.882 30.788 1 20.054 195 PHE A CA 1
ATOM 16996 C C . PHE E 3 31 ? 7.857 -22.095 31.054 1 20.279 195 PHE A C 1
ATOM 16997 O O . PHE E 3 31 ? 8.381 -23.179 31.259 1 18.721 195 PHE A O 1
ATOM 17014 N N . VAL E 3 32 ? 6.521 -21.932 30.994 1 20.852 196 VAL A N 1
ATOM 17015 C CA . VAL E 3 32 ? 5.65 -23.104 31.018 1 20.782 196 VAL A CA 1
ATOM 17016 C C . VAL E 3 32 ? 5.607 -23.595 29.561 1 23.666 196 VAL A C 1
ATOM 17017 O O . VAL E 3 32 ? 5.762 -22.797 28.643 1 21.522 196 VAL A O 1
ATOM 17030 N N . ARG E 3 33 ? 5.476 -24.923 29.369 1 25.003 197 ARG A N 1
ATOM 17031 C CA . ARG E 3 33 ? 5.319 -25.489 28.036 1 24.293 197 ARG A CA 1
ATOM 17032 C C . ARG E 3 33 ? 3.853 -25.893 27.853 1 23.133 197 ARG A C 1
ATOM 17033 O O . ARG E 3 33 ? 3.291 -26.54 28.715 1 24.396 197 ARG A O 1
ATOM 17054 N N . TRP E 3 34 ? 3.245 -25.492 26.738 1 20.966 198 TRP A N 1
ATOM 17055 C CA . TRP E 3 34 ? 1.901 -25.885 26.4 1 20.066 198 TRP A CA 1
ATOM 17056 C C . TRP E 3 34 ? 1.898 -27.161 25.578 1 22.459 198 TRP A C 1
ATOM 17057 O O . TRP E 3 34 ? 0.861 -27.78 25.491 1 26.317 198 TRP A O 1
ATOM 17078 N N . LEU E 3 35 ? 3.05 -27.546 24.992 1 22.872 199 LEU A N 1
ATOM 17079 C CA . LEU E 3 35 ? 3.214 -28.827 24.333 1 22.845 199 LEU A CA 1
ATOM 17080 C C . LEU E 3 35 ? 4.59 -29.366 24.684 1 23.705 199 LEU A C 1
ATOM 17081 O O . LEU E 3 35 ? 5.53 -28.61 24.872 1 25.185 199 LEU A O 1
ATOM 17097 N N . PRO E 3 36 ? 4.791 -30.693 24.634 1 24.693 200 PRO A N 1
ATOM 17098 C CA . PRO E 3 36 ? 6.122 -31.248 24.759 1 24.981 200 PRO A CA 1
ATOM 17099 C C . PRO E 3 36 ? 7.092 -30.725 23.712 1 24.018 200 PRO A C 1
ATOM 17100 O O . PRO E 3 36 ? 6.72 -30.492 22.557 1 21.371 200 PRO A O 1
ATOM 17111 N N . ALA E 3 37 ? 8.355 -30.578 24.136 1 23.486 201 ALA A N 1
ATOM 17112 C CA . ALA E 3 37 ? 9.399 -30.039 23.29 1 25.421 201 ALA A CA 1
ATOM 17113 C C . ALA E 3 37 ? 9.782 -31.026 22.199 1 23.397 201 ALA A C 1
ATOM 17114 O O . ALA E 3 37 ? 9.635 -32.237 22.378 1 24.364 201 ALA A O 1
ATOM 17121 N N . GLU E 3 38 ? 10.302 -30.462 21.105 1 22.516 202 GLU A N 1
ATOM 17122 C CA . GLU E 3 38 ? 10.722 -31.236 19.949 1 24.518 202 GLU A CA 1
ATOM 17123 C C . GLU E 3 38 ? 12.123 -30.832 19.552 1 23.52 202 GLU A C 1
ATOM 17124 O O . GLU E 3 38 ? 12.329 -29.751 18.992 1 25.502 202 GLU A O 1
ATOM 17136 N N . TYR E 3 39 ? 13.072 -31.69 19.959 1 23.046 203 TYR A N 1
ATOM 17137 C CA . TYR E 3 39 ? 14.484 -31.541 19.703 1 22.552 203 TYR A CA 1
ATOM 17138 C C . TYR E 3 39 ? 14.962 -32.711 18.859 1 24.27 203 TYR A C 1
ATOM 17139 O O . TYR E 3 39 ? 14.443 -33.802 18.977 1 26.498 203 TYR A O 1
ATOM 17156 N N . GLU E 3 40 ? 16.059 -32.512 18.147 1 24.998 204 GLU A N 1
ATOM 17157 C CA . GLU E 3 40 ? 16.63 -33.5 17.227 1 28.407 204 GLU A CA 1
ATOM 17158 C C . GLU E 3 40 ? 16.989 -34.772 17.969 1 27.974 204 GLU A C 1
ATOM 17159 O O . GLU E 3 40 ? 16.857 -35.852 17.436 1 28.054 204 GLU A O 1
ATOM 17171 N N . ASP E 3 41 ? 17.442 -34.657 19.217 1 28.082 205 ASP A N 1
ATOM 17172 C CA . ASP E 3 41 ? 17.888 -35.79 20.027 1 30.336 205 ASP A CA 1
ATOM 17173 C C . ASP E 3 41 ? 16.867 -36.081 21.139 1 29.095 205 ASP A C 1
ATOM 17174 O O . ASP E 3 41 ? 17.127 -36.817 22.096 1 30.064 205 ASP A O 1
ATOM 17183 N N . GLY E 3 42 ? 15.718 -35.415 21.103 1 28.639 206 GLY A N 1
ATOM 17184 C CA . GLY E 3 42 ? 14.699 -35.705 22.105 1 30.539 206 GLY A CA 1
ATOM 17185 C C . GLY E 3 42 ? 14.691 -34.708 23.275 1 28.419 206 GLY A C 1
ATOM 17186 O O . GLY E 3 42 ? 13.619 -34.486 23.84 1 28.979 206 GLY A O 1
ATOM 17190 N N . PHE E 3 43 ? 15.866 -34.174 23.662 1 26.219 207 PHE A N 1
ATOM 17191 C CA . PHE E 3 43 ? 15.982 -33.483 24.936 1 26.124 207 PHE A CA 1
ATOM 17192 C C . PHE E 3 43 ? 16.811 -32.19 24.895 1 25.626 207 PHE A C 1
ATOM 17193 O O . PHE E 3 43 ? 16.655 -31.434 25.83 1 26.088 207 PHE A O 1
ATOM 17210 N N A SER E 3 44 ? 17.607 -31.884 23.856 0.5 24.748 208 SER A N 1
ATOM 17211 N N B SER E 3 44 ? 17.616 -31.888 23.86 0.5 23.509 208 SER A N 1
ATOM 17212 C CA A SER E 3 44 ? 18.469 -30.711 23.953 0.5 25.33 208 SER A CA 1
ATOM 17213 C CA B SER E 3 44 ? 18.537 -30.758 23.964 0.5 23.093 208 SER A CA 1
ATOM 17214 C C A SER E 3 44 ? 18.827 -30.047 22.612 0.5 25.404 208 SER A C 1
ATOM 17215 C C B SER E 3 44 ? 18.84 -30.061 22.624 0.5 24.152 208 SER A C 1
ATOM 17216 O O A SER E 3 44 ? 18.943 -28.824 22.546 0.5 26.698 208 SER A O 1
ATOM 17217 O O B SER E 3 44 ? 18.936 -28.836 22.56 0.5 25.526 208 SER A O 1
ATOM 17230 N N . LEU E 3 45 ? 19.107 -30.832 21.565 1 26.864 209 LEU A N 1
ATOM 17231 C CA . LEU E 3 45 ? 19.639 -30.288 20.31 1 26.665 209 LEU A CA 1
ATOM 17232 C C . LEU E 3 45 ? 18.529 -29.81 19.385 1 28.316 209 LEU A C 1
ATOM 17233 O O . LEU E 3 45 ? 17.546 -30.511 19.115 1 27.662 209 LEU A O 1
ATOM 17250 N N . PRO E 3 46 ? 18.684 -28.601 18.809 1 26.756 210 PRO A N 1
ATOM 17251 C CA . PRO E 3 46 ? 17.669 -28.04 17.963 1 25.463 210 PRO A CA 1
ATOM 17252 C C . PRO E 3 46 ? 17.677 -28.736 16.612 1 24.246 210 PRO A C 1
ATOM 17253 O O . PRO E 3 46 ? 18.737 -29.069 16.123 1 24.849 210 PRO A O 1
ATOM 17264 N N . TYR E 3 47 ? 16.496 -28.882 16.017 1 24.817 211 TYR A N 1
ATOM 17265 C CA . TYR E 3 47 ? 16.412 -29.274 14.623 1 26.174 211 TYR A CA 1
ATOM 17266 C C . TYR E 3 47 ? 17.249 -28.298 13.818 1 24.636 211 TYR A C 1
ATOM 17267 O O . TYR E 3 47 ? 17.178 -27.079 13.993 1 22.013 211 TYR A O 1
ATOM 17284 N N . GLY E 3 48 ? 17.999 -28.887 12.882 1 26.191 212 GLY A N 1
ATOM 17285 C CA . GLY E 3 48 ? 18.922 -28.12 12.092 1 26.736 212 GLY A CA 1
ATOM 17286 C C . GLY E 3 48 ? 20.348 -28.255 12.597 1 26.255 212 GLY A C 1
ATOM 17287 O O . GLY E 3 48 ? 21.243 -27.874 11.884 1 25.928 212 GLY A O 1
ATOM 17291 N N . TRP E 3 49 ? 20.568 -28.805 13.795 1 28.715 213 TRP A N 1
ATOM 17292 C CA . TRP E 3 49 ? 21.916 -28.892 14.368 1 28.638 213 TRP A CA 1
ATOM 17293 C C . TRP E 3 49 ? 22.808 -29.804 13.549 1 29.929 213 TRP A C 1
ATOM 17294 O O . TRP E 3 49 ? 23.912 -29.425 13.2 1 30.779 213 TRP A O 1
ATOM 17315 N N . THR E 3 50 ? 22.375 -31.055 13.345 1 31.83 214 THR A N 1
ATOM 17316 C CA . THR E 3 50 ? 23.265 -32.046 12.745 1 35.711 214 THR A CA 1
ATOM 17317 C C . THR E 3 50 ? 23.007 -32.109 11.238 1 39.039 214 THR A C 1
ATOM 17318 O O . THR E 3 50 ? 21.9 -32.444 10.82 1 36.673 214 THR A O 1
ATOM 17328 N N . PRO E 3 51 ? 24.019 -31.893 10.372 1 39.486 215 PRO A N 1
ATOM 17329 C CA . PRO E 3 51 ? 23.777 -32.018 8.934 1 41.668 215 PRO A CA 1
ATOM 17330 C C . PRO E 3 51 ? 23.28 -33.418 8.549 1 37.56 215 PRO A C 1
ATOM 17331 O O . PRO E 3 51 ? 23.778 -34.415 9.068 1 37.309 215 PRO A O 1
ATOM 17342 N N . GLY E 3 52 ? 22.264 -33.492 7.684 1 33.797 216 GLY A N 1
ATOM 17343 C CA . GLY E 3 52 ? 21.7 -34.749 7.238 1 33.704 216 GLY A CA 1
ATOM 17344 C C . GLY E 3 52 ? 20.54 -35.243 8.099 1 35.784 216 GLY A C 1
ATOM 17345 O O . GLY E 3 52 ? 19.885 -36.186 7.708 1 38.195 216 GLY A O 1
ATOM 17349 N N . VAL E 3 53 ? 20.317 -34.686 9.294 1 33.195 217 VAL A N 1
ATOM 17350 C CA . VAL E 3 53 ? 19.283 -35.228 10.161 1 33.878 217 VAL A CA 1
ATOM 17351 C C . VAL E 3 53 ? 17.96 -34.52 9.837 1 35.048 217 VAL A C 1
ATOM 17352 O O . VAL E 3 53 ? 17.821 -33.301 9.985 1 35.688 217 VAL A O 1
ATOM 17365 N N . LYS E 3 54 ? 16.975 -35.311 9.425 1 34.809 218 LYS A N 1
ATOM 17366 C CA . LYS E 3 54 ? 15.674 -34.817 8.998 1 34.559 218 LYS A CA 1
ATOM 17367 C C . LYS E 3 54 ? 14.743 -34.583 10.183 1 32.153 218 LYS A C 1
ATOM 17368 O O . LYS E 3 54 ? 15.021 -35.04 11.283 1 34.129 218 LYS A O 1
ATOM 17387 N N . ARG E 3 55 ? 13.683 -33.806 9.945 1 28.723 219 ARG A N 1
ATOM 17388 C CA . ARG E 3 55 ? 12.611 -33.624 10.914 1 28.92 219 ARG A CA 1
ATOM 17389 C C . ARG E 3 55 ? 11.332 -34.276 10.384 1 29.854 219 ARG A C 1
ATOM 17390 O O . ARG E 3 55 ? 10.834 -33.86 9.326 1 27.043 219 ARG A O 1
ATOM 17411 N N . ASN E 3 56 ? 10.846 -35.334 11.068 1 30.978 220 ASN A N 1
ATOM 17412 C CA . ASN E 3 56 ? 9.561 -35.937 10.733 1 34.427 220 ASN A CA 1
ATOM 17413 C C . ASN E 3 56 ? 9.538 -36.235 9.222 1 34.071 220 ASN A C 1
ATOM 17414 O O . ASN E 3 56 ? 8.589 -35.892 8.52 1 34.542 220 ASN A O 1
ATOM 17425 N N . GLY E 3 57 ? 10.635 -36.786 8.697 1 33.364 221 GLY A N 1
ATOM 17426 C CA . GLY E 3 57 ? 10.669 -37.259 7.318 1 34.964 221 GLY A CA 1
ATOM 17427 C C . GLY E 3 57 ? 11.205 -36.264 6.281 1 34.548 221 GLY A C 1
ATOM 17428 O O . GLY E 3 57 ? 11.294 -36.633 5.115 1 33.946 221 GLY A O 1
ATOM 17432 N N . PHE E 3 58 ? 11.552 -35.021 6.664 1 30.457 222 PHE A N 1
ATOM 17433 C CA . PHE E 3 58 ? 11.921 -34.048 5.645 1 31.948 222 PHE A CA 1
ATOM 17434 C C . PHE E 3 58 ? 13.172 -33.284 6.037 1 31.521 222 PHE A C 1
ATOM 17435 O O . PHE E 3 58 ? 13.378 -33.015 7.214 1 33.355 222 PHE A O 1
ATOM 17452 N N . PRO E 3 59 ? 13.996 -32.858 5.06 1 31.271 223 PRO A N 1
ATOM 17453 C CA . PRO E 3 59 ? 15.098 -31.951 5.353 1 29.74 223 PRO A CA 1
ATOM 17454 C C . PRO E 3 59 ? 14.651 -30.697 6.103 1 27.904 223 PRO A C 1
ATOM 17455 O O . PRO E 3 59 ? 13.561 -30.147 5.889 1 25.367 223 PRO A O 1
ATOM 17466 N N . VAL E 3 60 ? 15.51 -30.25 7.013 1 26.391 224 VAL A N 1
ATOM 17467 C CA . VAL E 3 60 ? 15.262 -29.008 7.733 1 25.719 224 VAL A CA 1
ATOM 17468 C C . VAL E 3 60 ? 15.639 -27.858 6.802 1 24.996 224 VAL A C 1
ATOM 17469 O O . VAL E 3 60 ? 16.743 -27.83 6.306 1 24.299 224 VAL A O 1
ATOM 17482 N N . ALA E 3 61 ? 14.795 -26.834 6.705 1 24.031 225 ALA A N 1
ATOM 17483 C CA . ALA E 3 61 ? 15.082 -25.708 5.848 1 27.256 225 ALA A CA 1
ATOM 17484 C C . ALA E 3 61 ? 15.949 -24.7 6.582 1 26.576 225 ALA A C 1
ATOM 17485 O O . ALA E 3 61 ? 15.623 -24.34 7.72 1 24.713 225 ALA A O 1
ATOM 17492 N N . LEU E 3 62 ? 16.984 -24.179 5.908 1 25.281 226 LEU A N 1
ATOM 17493 C CA . LEU E 3 62 ? 17.729 -23.059 6.478 1 25.569 226 LEU A CA 1
ATOM 17494 C C . LEU E 3 62 ? 16.745 -21.935 6.777 1 25.313 226 LEU A C 1
ATOM 17495 O O . LEU E 3 62 ? 15.947 -21.57 5.91 1 24.42 226 LEU A O 1
ATOM 17511 N N . ALA E 3 63 ? 16.742 -21.47 8.025 1 21.798 227 ALA A N 1
ATOM 17512 C CA . ALA E 3 63 ? 15.959 -20.314 8.418 1 24.765 227 ALA A CA 1
ATOM 17513 C C . ALA E 3 63 ? 16.11 -19.154 7.421 1 23.708 227 ALA A C 1
ATOM 17514 O O . ALA E 3 63 ? 15.142 -18.46 7.111 1 24.79 227 ALA A O 1
ATOM 17521 N N . ARG E 3 64 ? 17.331 -18.88 7.016 1 24.685 228 ARG A N 1
ATOM 17522 C CA . ARG E 3 64 ? 17.645 -17.781 6.129 1 27.346 228 ARG A CA 1
ATOM 17523 C C . ARG E 3 64 ? 17.067 -18.073 4.741 1 26.232 228 ARG A C 1
ATOM 17524 O O . ARG E 3 64 ? 16.667 -17.134 4.057 1 25.819 228 ARG A O 1
ATOM 17545 N N . ALA E 3 65 ? 17.034 -19.351 4.319 1 23.266 229 ALA A N 1
ATOM 17546 C CA . ALA E 3 65 ? 16.439 -19.657 3.021 1 25.135 229 ALA A CA 1
ATOM 17547 C C . ALA E 3 65 ? 14.935 -19.416 3.096 1 26.021 229 ALA A C 1
ATOM 17548 O O . ALA E 3 65 ? 14.381 -18.895 2.14 1 27.432 229 ALA A O 1
ATOM 17555 N N . VAL E 3 66 ? 14.281 -19.775 4.218 1 23.397 230 VAL A N 1
ATOM 17556 C CA . VAL E 3 66 ? 12.849 -19.573 4.343 1 22.736 230 VAL A CA 1
ATOM 17557 C C . VAL E 3 66 ? 12.618 -18.076 4.259 1 23.472 230 VAL A C 1
ATOM 17558 O O . VAL E 3 66 ? 11.723 -17.639 3.566 1 23.075 230 VAL A O 1
ATOM 17571 N N . SER E 3 67 ? 13.431 -17.3 4.977 1 24.994 231 SER A N 1
ATOM 17572 C CA . SER E 3 67 ? 13.365 -15.84 4.911 1 23.748 231 SER A CA 1
ATOM 17573 C C . SER E 3 67 ? 13.506 -15.294 3.471 1 23.733 231 SER A C 1
ATOM 17574 O O . SER E 3 67 ? 12.718 -14.447 3.078 1 20.654 231 SER A O 1
ATOM 17581 N N . ASN E 3 68 ? 14.52 -15.767 2.719 1 23.942 232 ASN A N 1
ATOM 17582 C CA . ASN E 3 68 ? 14.758 -15.324 1.358 1 25.544 232 ASN A CA 1
ATOM 17583 C C . ASN E 3 68 ? 13.551 -15.609 0.463 1 27.196 232 ASN A C 1
ATOM 17584 O O . ASN E 3 68 ? 13.166 -14.743 -0.333 1 27.206 232 ASN A O 1
ATOM 17595 N N . GLU E 3 69 ? 12.939 -16.786 0.617 1 25.493 233 GLU A N 1
ATOM 17596 C CA . GLU E 3 69 ? 12.037 -17.287 -0.408 1 27.293 233 GLU A CA 1
ATOM 17597 C C . GLU E 3 69 ? 10.589 -16.962 -0.063 1 26.798 233 GLU A C 1
ATOM 17598 O O . GLU E 3 69 ? 9.735 -16.963 -0.939 1 26.574 233 GLU A O 1
ATOM 17610 N N . ILE E 3 70 ? 10.318 -16.659 1.191 1 24.774 234 ILE A N 1
ATOM 17611 C CA . ILE E 3 70 ? 8.952 -16.441 1.635 1 28.947 234 ILE A CA 1
ATOM 17612 C C . ILE E 3 70 ? 8.777 -15.032 2.21 1 28.302 234 ILE A C 1
ATOM 17613 O O . ILE E 3 70 ? 7.738 -14.421 1.968 1 26.457 234 ILE A O 1
ATOM 17629 N N . VAL E 3 71 ? 9.767 -14.529 2.962 1 27.119 235 VAL A N 1
ATOM 17630 C CA . VAL E 3 71 ? 9.574 -13.299 3.732 1 26.421 235 VAL A CA 1
ATOM 17631 C C . VAL E 3 71 ? 9.932 -12.054 2.922 1 23.945 235 VAL A C 1
ATOM 17632 O O . VAL E 3 71 ? 9.282 -11.015 3.039 1 24.1 235 VAL A O 1
ATOM 17645 N N . ARG E 3 72 ? 10.983 -12.162 2.12 1 21.089 236 ARG A N 1
ATOM 17646 C CA . ARG E 3 72 ? 11.468 -11.02 1.385 1 25.393 236 ARG A CA 1
ATOM 17647 C C . ARG E 3 72 ? 10.399 -10.508 0.408 1 25.004 236 ARG A C 1
ATOM 17648 O O . ARG E 3 72 ? 9.714 -11.298 -0.216 1 27.767 236 ARG A O 1
ATOM 17669 N N . PHE E 3 73 ? 10.338 -9.194 0.225 1 25.622 237 PHE A N 1
ATOM 17670 C CA . PHE E 3 73 ? 9.518 -8.572 -0.805 1 27.852 237 PHE A CA 1
ATOM 17671 C C . PHE E 3 73 ? 10.125 -7.194 -1.102 1 28.393 237 PHE A C 1
ATOM 17672 O O . PHE E 3 73 ? 10.874 -6.648 -0.301 1 27.334 237 PHE A O 1
ATOM 17689 N N . PRO E 3 74 ? 9.789 -6.559 -2.236 1 28.132 238 PRO A N 1
ATOM 17690 C CA . PRO E 3 74 ? 10.356 -5.265 -2.574 1 28.077 238 PRO A CA 1
ATOM 17691 C C . PRO E 3 74 ? 9.793 -4.189 -1.662 1 28.811 238 PRO A C 1
ATOM 17692 O O . PRO E 3 74 ? 8.599 -3.984 -1.678 1 24.896 238 PRO A O 1
ATOM 17703 N N . THR E 3 75 ? 10.615 -3.669 -0.742 1 30.473 239 THR A N 1
ATOM 17704 C CA . THR E 3 75 ? 10.126 -3.009 0.465 1 32.577 239 THR A CA 1
ATOM 17705 C C . THR E 3 75 ? 9.364 -1.734 0.07 1 33.6 239 THR A C 1
ATOM 17706 O O . THR E 3 75 ? 8.403 -1.328 0.736 1 31.802 239 THR A O 1
ATOM 17716 N N . ASP E 3 76 ? 9.739 -1.121 -1.042 1 32.934 240 ASP A N 1
ATOM 17717 C CA . ASP E 3 76 ? 9.061 0.096 -1.449 1 34.061 240 ASP A CA 1
ATOM 17718 C C . ASP E 3 76 ? 7.656 -0.14 -2.038 1 30.074 240 ASP A C 1
ATOM 17719 O O . ASP E 3 76 ? 6.991 0.797 -2.391 1 31.219 240 ASP A O 1
ATOM 17728 N N . GLN E 3 77 ? 7.193 -1.378 -2.169 1 26.49 241 GLN A N 1
ATOM 17729 C CA . GLN E 3 77 ? 5.831 -1.696 -2.534 1 25.497 241 GLN A CA 1
ATOM 17730 C C . GLN E 3 77 ? 4.964 -1.918 -1.288 1 26.043 241 GLN A C 1
ATOM 17731 O O . GLN E 3 77 ? 3.813 -2.332 -1.395 1 26.315 241 GLN A O 1
ATOM 17745 N N . LEU E 3 78 ? 5.471 -1.586 -0.106 1 26.508 242 LEU A N 1
ATOM 17746 C CA . LEU E 3 78 ? 4.78 -1.881 1.142 1 27.243 242 LEU A CA 1
ATOM 17747 C C . LEU E 3 78 ? 3.394 -1.24 1.143 1 26.847 242 LEU A C 1
ATOM 17748 O O . LEU E 3 78 ? 3.168 -0.136 0.606 1 26.656 242 LEU A O 1
ATOM 17764 N N . THR E 3 79 ? 2.485 -1.963 1.796 1 24.429 243 THR A N 1
ATOM 17765 C CA . THR E 3 79 ? 1.094 -1.588 1.894 1 26.571 243 THR A CA 1
ATOM 17766 C C . THR E 3 79 ? 0.83 -0.865 3.209 1 26.653 243 THR A C 1
ATOM 17767 O O . THR E 3 79 ? 0.92 -1.461 4.278 1 25.3 243 THR A O 1
ATOM 17777 N N . PRO E 3 80 ? 0.482 0.449 3.212 1 28.55 244 PRO A N 1
ATOM 17778 C CA . PRO E 3 80 ? 0.134 1.087 4.473 1 26.996 244 PRO A CA 1
ATOM 17779 C C . PRO E 3 80 ? -1.162 0.522 5.038 1 27.253 244 PRO A C 1
ATOM 17780 O O . PRO E 3 80 ? -2.076 0.164 4.302 1 27.433 244 PRO A O 1
ATOM 17791 N N . ASP E 3 81 ? -1.197 0.358 6.36 1 25.827 245 ASP A N 1
ATOM 17792 C CA . ASP E 3 81 ? -2.415 -0.117 6.982 1 26.941 245 ASP A CA 1
ATOM 17793 C C . ASP E 3 81 ? -3.318 1.088 7.226 1 26.87 245 ASP A C 1
ATOM 17794 O O . ASP E 3 81 ? -3.03 1.915 8.081 1 26.188 245 ASP A O 1
ATOM 17803 N N . GLN E 3 82 ? -4.455 1.117 6.542 1 26.249 246 GLN A N 1
ATOM 17804 C CA . GLN E 3 82 ? -5.405 2.234 6.66 1 29.305 246 GLN A CA 1
ATOM 17805 C C . GLN E 3 82 ? -5.988 2.389 8.063 1 29.188 246 GLN A C 1
ATOM 17806 O O . GLN E 3 82 ? -6.459 3.463 8.386 1 26.355 246 GLN A O 1
ATOM 17820 N N . GLU E 3 83 ? -5.98 1.316 8.865 1 30.802 247 GLU A N 1
ATOM 17821 C CA . GLU E 3 83 ? -6.734 1.291 10.118 1 30.445 247 GLU A CA 1
ATOM 17822 C C . GLU E 3 83 ? -5.84 1.019 11.313 1 28.181 247 GLU A C 1
ATOM 17823 O O . GLU E 3 83 ? -6.364 0.665 12.383 1 25.312 247 GLU A O 1
ATOM 17835 N N . ARG E 3 84 ? -4.51 1.174 11.144 1 26.308 248 ARG A N 1
ATOM 17836 C CA . ARG E 3 84 ? -3.582 1.1 12.255 1 26.116 248 ARG A CA 1
ATOM 17837 C C . ARG E 3 84 ? -2.489 2.17 12.158 1 26.423 248 ARG A C 1
ATOM 17838 O O . ARG E 3 84 ? -1.948 2.482 11.104 1 25.561 248 ARG A O 1
ATOM 17859 N N . SER E 3 85 ? -2.205 2.768 13.32 1 24.699 249 SER A N 1
ATOM 17860 C CA . SER E 3 85 ? -1.074 3.652 13.486 1 25.267 249 SER A CA 1
ATOM 17861 C C . SER E 3 85 ? 0.17 2.813 13.76 1 25.154 249 SER A C 1
ATOM 17862 O O . SER E 3 85 ? 0.124 1.651 14.174 1 26.078 249 SER A O 1
ATOM 17869 N N . LEU E 3 86 ? 1.313 3.421 13.532 1 25.122 250 LEU A N 1
ATOM 17870 C CA . LEU E 3 86 ? 2.57 2.823 13.935 1 24.748 250 LEU A CA 1
ATOM 17871 C C . LEU E 3 86 ? 2.651 2.691 15.455 1 26.797 250 LEU A C 1
ATOM 17872 O O . LEU E 3 86 ? 3.359 1.832 15.939 1 26.449 250 LEU A O 1
ATOM 17888 N N . MET E 3 87 ? 1.884 3.483 16.21 1 25.234 251 MET A N 1
ATOM 17889 C CA . MET E 3 87 ? 1.773 3.338 17.661 1 24.965 251 MET A CA 1
ATOM 17890 C C . MET E 3 87 ? 1.225 1.967 18.036 1 25.131 251 MET A C 1
ATOM 17891 O O . MET E 3 87 ? 1.553 1.438 19.088 1 25.121 251 MET A O 1
ATOM 17905 N N . PHE E 3 88 ? 0.419 1.357 17.138 1 26.073 252 PHE A N 1
ATOM 17906 C CA . PHE E 3 88 ? -0.061 -0.011 17.323 1 23.573 252 PHE A CA 1
ATOM 17907 C C . PHE E 3 88 ? 1.11 -1 17.319 1 24.202 252 PHE A C 1
ATOM 17908 O O . PHE E 3 88 ? 1.109 -1.986 18.058 1 22.456 252 PHE A O 1
ATOM 17925 N N . MET E 3 89 ? 2.056 -0.802 16.413 1 21.298 253 MET A N 1
ATOM 17926 C CA . MET E 3 89 ? 3.264 -1.596 16.412 1 23.11 253 MET A CA 1
ATOM 17927 C C . MET E 3 89 ? 4.017 -1.35 17.717 1 20.978 253 MET A C 1
ATOM 17928 O O . MET E 3 89 ? 4.417 -2.287 18.435 1 21.925 253 MET A O 1
ATOM 17942 N N . GLN E 3 90 ? 4.18 -0.08 18.049 1 20.857 254 GLN A N 1
ATOM 17943 C CA . GLN E 3 90 ? 5.101 0.282 19.131 1 22.638 254 GLN A CA 1
ATOM 17944 C C . GLN E 3 90 ? 4.618 -0.203 20.496 1 23.853 254 GLN A C 1
ATOM 17945 O O . GLN E 3 90 ? 5.446 -0.584 21.353 1 23.333 254 GLN A O 1
ATOM 17959 N N . TRP E 3 91 ? 3.292 -0.173 20.705 1 23.21 255 TRP A N 1
ATOM 17960 C CA . TRP E 3 91 ? 2.752 -0.583 21.987 1 20.529 255 TRP A CA 1
ATOM 17961 C C . TRP E 3 91 ? 2.943 -2.068 22.183 1 23.291 255 TRP A C 1
ATOM 17962 O O . TRP E 3 91 ? 3.131 -2.563 23.315 1 22.26 255 TRP A O 1
ATOM 17983 N N . GLY E 3 92 ? 2.904 -2.786 21.053 1 23.098 256 GLY A N 1
ATOM 17984 C CA . GLY E 3 92 ? 3.121 -4.223 21.064 1 25.219 256 GLY A CA 1
ATOM 17985 C C . GLY E 3 92 ? 4.504 -4.604 21.571 1 23.052 256 GLY A C 1
ATOM 17986 O O . GLY E 3 92 ? 4.639 -5.529 22.379 1 23.492 256 GLY A O 1
ATOM 17990 N N . GLN E 3 93 ? 5.535 -3.941 21.04 1 23.591 257 GLN A N 1
ATOM 17991 C CA . GLN E 3 93 ? 6.907 -4.182 21.473 1 23.356 257 GLN A CA 1
ATOM 17992 C C . GLN E 3 93 ? 7.065 -3.794 22.945 1 23.496 257 GLN A C 1
ATOM 17993 O O . GLN E 3 93 ? 7.638 -4.548 23.702 1 20.899 257 GLN A O 1
ATOM 18007 N N . LEU E 3 94 ? 6.583 -2.604 23.32 1 21.928 258 LEU A N 1
ATOM 18008 C CA . LEU E 3 94 ? 6.605 -2.155 24.714 1 23.33 258 LEU A CA 1
ATOM 18009 C C . LEU E 3 94 ? 5.937 -3.176 25.638 1 23.079 258 LEU A C 1
ATOM 18010 O O . LEU E 3 94 ? 6.479 -3.467 26.699 1 25.593 258 LEU A O 1
ATOM 18026 N N . LEU E 3 95 ? 4.796 -3.735 25.227 1 19.78 259 LEU A N 1
ATOM 18027 C CA . LEU E 3 95 ? 4.1 -4.7 26.031 1 21.27 259 LEU A CA 1
ATOM 18028 C C . LEU E 3 95 ? 4.884 -6.016 26.113 1 20.958 259 LEU A C 1
ATOM 18029 O O . LEU E 3 95 ? 4.976 -6.649 27.157 1 19.772 259 LEU A O 1
ATOM 18045 N N . ASP E 3 96 ? 5.414 -6.46 24.969 1 20.737 260 ASP A N 1
ATOM 18046 C CA . ASP E 3 96 ? 6.268 -7.634 24.952 1 21.708 260 ASP A CA 1
ATOM 18047 C C . ASP E 3 96 ? 7.326 -7.537 26.07 1 22.057 260 ASP A C 1
ATOM 18048 O O . ASP E 3 96 ? 7.693 -8.554 26.651 1 21.653 260 ASP A O 1
ATOM 18057 N N . HIS E 3 97 ? 7.872 -6.335 26.268 1 19.446 261 HIS A N 1
ATOM 18058 C CA . HIS E 3 97 ? 8.997 -6.097 27.13 1 19.84 261 HIS A CA 1
ATOM 18059 C C . HIS E 3 97 ? 8.547 -5.978 28.6 1 19.484 261 HIS A C 1
ATOM 18060 O O . HIS E 3 97 ? 9.394 -5.874 29.451 1 20.121 261 HIS A O 1
ATOM 18073 N N . ASP E 3 98 ? 7.224 -5.992 28.847 1 20.219 262 ASP A N 1
ATOM 18074 C CA . ASP E 3 98 ? 6.576 -6.246 30.122 1 22.264 262 ASP A CA 1
ATOM 18075 C C . ASP E 3 98 ? 6.454 -7.741 30.45 1 21.806 262 ASP A C 1
ATOM 18076 O O . ASP E 3 98 ? 6.36 -8.111 31.615 1 21.809 262 ASP A O 1
ATOM 18085 N N . LEU E 3 99 ? 6.489 -8.596 29.444 1 19.901 263 LEU A N 1
ATOM 18086 C CA . LEU E 3 99 ? 6.06 -9.98 29.564 1 21.913 263 LEU A CA 1
ATOM 18087 C C . LEU E 3 99 ? 7.234 -10.96 29.541 1 20.617 263 LEU A C 1
ATOM 18088 O O . LEU E 3 99 ? 7.304 -11.839 30.392 1 23.876 263 LEU A O 1
ATOM 18104 N N . ASP E 3 100 ? 8.159 -10.831 28.599 1 19.764 264 ASP A N 1
ATOM 18105 C CA . ASP E 3 100 ? 9.194 -11.854 28.438 1 22.064 264 ASP A CA 1
ATOM 18106 C C . ASP E 3 100 ? 10.504 -11.274 27.923 1 21.753 264 ASP A C 1
ATOM 18107 O O . ASP E 3 100 ? 10.531 -10.462 27.001 1 24.845 264 ASP A O 1
ATOM 18116 N N . PHE E 3 101 ? 11.611 -11.708 28.56 1 20.512 265 PHE A N 1
ATOM 18117 C CA . PHE E 3 101 ? 12.961 -11.567 28.039 1 18.951 265 PHE A CA 1
ATOM 18118 C C . PHE E 3 101 ? 13.669 -12.882 28.316 1 21.628 265 PHE A C 1
ATOM 18119 O O . PHE E 3 101 ? 13.79 -13.328 29.494 1 20.279 265 PHE A O 1
ATOM 18136 N N . THR E 3 102 ? 14.186 -13.455 27.232 1 20.474 266 THR A N 1
ATOM 18137 C CA . THR E 3 102 ? 14.783 -14.779 27.266 1 22.613 266 THR A CA 1
ATOM 18138 C C . THR E 3 102 ? 16.289 -14.596 27.292 1 21.114 266 THR A C 1
ATOM 18139 O O . THR E 3 102 ? 16.856 -14.287 26.275 1 23.636 266 THR A O 1
ATOM 18149 N N . PRO E 3 103 ? 17.014 -14.813 28.406 1 23.026 267 PRO A N 1
ATOM 18150 C CA . PRO E 3 103 ? 18.456 -14.599 28.383 1 22.812 267 PRO A CA 1
ATOM 18151 C C . PRO E 3 103 ? 19.195 -15.58 27.494 1 21.94 267 PRO A C 1
ATOM 18152 O O . PRO E 3 103 ? 18.746 -16.718 27.32 1 20.823 267 PRO A O 1
ATOM 18163 N N . GLU E 3 104 ? 20.37 -15.107 27.058 1 23.268 268 GLU A N 1
ATOM 18164 C CA . GLU E 3 104 ? 21.329 -15.886 26.302 1 26.442 268 GLU A CA 1
ATOM 18165 C C . GLU E 3 104 ? 22.688 -15.682 26.906 1 25.738 268 GLU A C 1
ATOM 18166 O O . GLU E 3 104 ? 22.873 -14.702 27.61 1 32.759 268 GLU A O 1
ATOM 18178 N N . PRO E 3 105 ? 23.622 -16.65 26.8 1 26.64 269 PRO A N 1
ATOM 18179 C CA . PRO E 3 105 ? 24.969 -16.464 27.356 1 30.108 269 PRO A CA 1
ATOM 18180 C C . PRO E 3 105 ? 25.704 -15.276 26.741 1 32.163 269 PRO A C 1
ATOM 18181 O O . PRO E 3 105 ? 25.557 -14.956 25.559 1 34.79 269 PRO A O 1
ATOM 18192 N N . ALA E 3 106 ? 26.487 -14.597 27.577 1 35.421 270 ALA A N 1
ATOM 18193 C CA . ALA E 3 106 ? 27.364 -13.532 27.134 1 36.925 270 ALA A CA 1
ATOM 18194 C C . ALA E 3 106 ? 28.53 -14.148 26.377 1 38.571 270 ALA A C 1
ATOM 18195 O O . ALA E 3 106 ? 28.939 -15.27 26.697 1 36.974 270 ALA A O 1
ATOM 18202 N N . ALA E 3 107 ? 29.136 -13.392 25.45 1 40.256 271 ALA A N 1
ATOM 18203 C CA . ALA E 3 107 ? 30.512 -13.714 25.107 1 41.622 271 ALA A CA 1
ATOM 18204 C C . ALA E 3 107 ? 31.375 -13.427 26.342 1 36.074 271 ALA A C 1
ATOM 18205 O O . ALA E 3 107 ? 32.352 -14.272 26.402 1 49.198 271 ALA A O 1
ATOM 18212 N N . CYS F 3 3 ? 15.609 -41.155 15.817 1 57.013 167 CYS C N 1
ATOM 18213 C CA . CYS F 3 3 ? 14.805 -42.403 15.829 1 55.116 167 CYS C CA 1
ATOM 18214 C C . CYS F 3 3 ? 14.789 -43.014 14.439 1 57.95 167 CYS C C 1
ATOM 18215 O O . CYS F 3 3 ? 14.595 -42.262 13.503 1 58.559 167 CYS C O 1
ATOM 18222 N N . PRO F 3 4 ? 14.926 -44.358 14.28 1 59.809 168 PRO C N 1
ATOM 18223 C CA . PRO F 3 4 ? 14.761 -45.004 12.982 1 61.497 168 PRO C CA 1
ATOM 18224 C C . PRO F 3 4 ? 13.367 -44.803 12.423 1 67.634 168 PRO C C 1
ATOM 18225 O O . PRO F 3 4 ? 12.427 -44.693 13.204 1 63.325 168 PRO C O 1
ATOM 18236 N N . GLU F 3 5 ? 13.246 -44.744 11.086 1 80.324 169 GLU C N 1
ATOM 18237 C CA . GLU F 3 5 ? 11.985 -44.366 10.448 1 82.526 169 GLU C CA 1
ATOM 18238 C C . GLU F 3 5 ? 11.04 -45.566 10.43 1 75.992 169 GLU C C 1
ATOM 18239 O O . GLU F 3 5 ? 9.818 -45.389 10.376 1 79.172 169 GLU C O 1
ATOM 18251 N N . GLN F 3 6 ? 11.615 -46.777 10.459 1 72.304 170 GLN C N 1
ATOM 18252 C CA . GLN F 3 6 ? 10.828 -47.986 10.636 1 72.786 170 GLN C CA 1
ATOM 18253 C C . GLN F 3 6 ? 11.457 -48.77 11.776 1 67.261 170 GLN C C 1
ATOM 18254 O O . GLN F 3 6 ? 12.683 -48.786 11.891 1 62.31 170 GLN C O 1
ATOM 18268 N N . ASP F 3 7 ? 10.6 -49.403 12.582 1 59.814 171 ASP C N 1
ATOM 18269 C CA . ASP F 3 7 ? 11.019 -50.291 13.66 1 56.37 171 ASP C CA 1
ATOM 18270 C C . ASP F 3 7 ? 9.956 -51.385 13.739 1 54.106 171 ASP C C 1
ATOM 18271 O O . ASP F 3 7 ? 9.037 -51.35 12.958 1 53.15 171 ASP C O 1
ATOM 18280 N N . LYS F 3 8 ? 10.086 -52.374 14.622 1 56.997 172 LYS C N 1
ATOM 18281 C CA . LYS F 3 8 ? 9.053 -53.394 14.782 1 54.984 172 LYS C CA 1
ATOM 18282 C C . LYS F 3 8 ? 8.735 -53.69 16.245 1 49.774 172 LYS C C 1
ATOM 18283 O O . LYS F 3 8 ? 7.64 -54.136 16.6 1 53.519 172 LYS C O 1
ATOM 18302 N N . TYR F 3 9 ? 9.714 -53.475 17.112 1 44.228 173 TYR C N 1
ATOM 18303 C CA . TYR F 3 9 ? 9.567 -53.831 18.508 1 39.922 173 TYR C CA 1
ATOM 18304 C C . TYR F 3 9 ? 9.764 -52.549 19.301 1 37.759 173 TYR C C 1
ATOM 18305 O O . TYR F 3 9 ? 10.374 -51.606 18.813 1 37.361 173 TYR C O 1
ATOM 18322 N N . ARG F 3 10 ? 9.225 -52.527 20.514 1 35.209 174 ARG C N 1
ATOM 18323 C CA . ARG F 3 10 ? 9.556 -51.501 21.492 1 33.349 174 ARG C CA 1
ATOM 18324 C C . ARG F 3 10 ? 11.06 -51.517 21.757 1 34.187 174 ARG C C 1
ATOM 18325 O O . ARG F 3 10 ? 11.656 -52.571 21.812 1 35.62 174 ARG C O 1
ATOM 18346 N N . THR F 3 11 ? 11.647 -50.335 21.925 1 35.213 175 THR C N 1
ATOM 18347 C CA . THR F 3 11 ? 12.915 -50.187 22.62 1 34.345 175 THR C CA 1
ATOM 18348 C C . THR F 3 11 ? 12.723 -50.592 24.081 1 33.914 175 THR C C 1
ATOM 18349 O O . THR F 3 11 ? 11.614 -50.567 24.619 1 34.629 175 THR C O 1
ATOM 18359 N N . ILE F 3 12 ? 13.846 -50.882 24.74 1 34.672 176 ILE C N 1
ATOM 18360 C CA . ILE F 3 12 ? 13.816 -51.216 26.156 1 33.363 176 ILE C CA 1
ATOM 18361 C C . ILE F 3 12 ? 13.467 -49.983 26.972 1 31.86 176 ILE C C 1
ATOM 18362 O O . ILE F 3 12 ? 12.751 -50.097 27.959 1 31.865 176 ILE C O 1
ATOM 18378 N N . THR F 3 13 ? 14.068 -48.829 26.63 1 30.453 177 THR C N 1
ATOM 18379 C CA . THR F 3 13 ? 13.946 -47.659 27.487 1 29.9 177 THR C CA 1
ATOM 18380 C C . THR F 3 13 ? 12.637 -46.906 27.215 1 29.427 177 THR C C 1
ATOM 18381 O O . THR F 3 13 ? 12.319 -45.992 27.955 1 26.389 177 THR C O 1
ATOM 18391 N N . GLY F 3 14 ? 11.919 -47.256 26.132 1 34.78 178 GLY C N 1
ATOM 18392 C CA . GLY F 3 14 ? 10.723 -46.538 25.707 1 32.577 178 GLY C CA 1
ATOM 18393 C C . GLY F 3 14 ? 11.034 -45.363 24.772 1 33.991 178 GLY C C 1
ATOM 18394 O O . GLY F 3 14 ? 10.131 -44.699 24.231 1 34.938 178 GLY C O 1
ATOM 18398 N N . MET F 3 15 ? 12.318 -45.098 24.573 1 34.346 179 MET C N 1
ATOM 18399 C CA . MET F 3 15 ? 12.757 -44.112 23.601 1 37.565 179 MET C CA 1
ATOM 18400 C C . MET F 3 15 ? 12.095 -44.391 22.24 1 33.019 179 MET C C 1
ATOM 18401 O O . MET F 3 15 ? 11.957 -45.533 21.855 1 32.061 179 MET C O 1
ATOM 18415 N N . CYS F 3 16 ? 11.644 -43.341 21.545 1 31.393 180 CYS C N 1
ATOM 18416 C CA . CYS F 3 16 ? 11.229 -43.439 20.157 1 32.505 180 CYS C CA 1
ATOM 18417 C C . CYS F 3 16 ? 9.813 -43.99 19.996 1 31.324 180 CYS C C 1
ATOM 18418 O O . CYS F 3 16 ? 9.335 -44.086 18.858 1 30.114 180 CYS C O 1
ATOM 18425 N N . ASN F 3 17 ? 9.089 -44.236 21.107 1 29.927 181 ASN C N 1
ATOM 18426 C CA . ASN F 3 17 ? 7.678 -44.606 20.992 1 29.902 181 ASN C CA 1
ATOM 18427 C C . ASN F 3 17 ? 6.952 -43.421 20.351 1 30.152 181 ASN C C 1
ATOM 18428 O O . ASN F 3 17 ? 6.185 -43.605 19.409 1 30.188 181 ASN C O 1
ATOM 18439 N N . ASN F 3 18 ? 7.22 -42.218 20.873 1 28.947 182 ASN C N 1
ATOM 18440 C CA . ASN F 3 18 ? 6.712 -40.985 20.302 1 29.38 182 ASN C CA 1
ATOM 18441 C C . ASN F 3 18 ? 7.821 -40.43 19.409 1 30.936 182 ASN C C 1
ATOM 18442 O O . ASN F 3 18 ? 8.821 -39.972 19.907 1 32.218 182 ASN C O 1
ATOM 18453 N N . ARG F 3 19 ? 7.658 -40.519 18.092 1 30.733 183 ARG C N 1
ATOM 18454 C CA . ARG F 3 19 ? 8.671 -40.076 17.139 1 33.132 183 ARG C CA 1
ATOM 18455 C C . ARG F 3 19 ? 8.91 -38.565 17.176 1 32.712 183 ARG C C 1
ATOM 18456 O O . ARG F 3 19 ? 10.031 -38.146 17.02 1 32.994 183 ARG C O 1
ATOM 18477 N N . ARG F 3 20 ? 7.907 -37.711 17.416 1 31.103 184 ARG C N 1
ATOM 18478 C CA . ARG F 3 20 ? 8.132 -36.27 17.427 1 31.688 184 ARG C CA 1
ATOM 18479 C C . ARG F 3 20 ? 8.806 -35.802 18.723 1 28.545 184 ARG C C 1
ATOM 18480 O O . ARG F 3 20 ? 9.505 -34.814 18.742 1 26.655 184 ARG C O 1
ATOM 18501 N N . SER F 3 21 ? 8.53 -36.461 19.836 1 28.303 185 SER C N 1
ATOM 18502 C CA . SER F 3 21 ? 9.11 -36.091 21.113 1 26.645 185 SER C CA 1
ATOM 18503 C C . SER F 3 21 ? 9.601 -37.363 21.801 1 25.933 185 SER C C 1
ATOM 18504 O O . SER F 3 21 ? 8.892 -37.951 22.607 1 25.398 185 SER C O 1
ATOM 18511 N N . PRO F 3 22 ? 10.78 -37.882 21.388 1 27.157 186 PRO C N 1
ATOM 18512 C CA . PRO F 3 22 ? 11.099 -39.294 21.62 1 27.453 186 PRO C CA 1
ATOM 18513 C C . PRO F 3 22 ? 11.469 -39.724 23.029 1 27.101 186 PRO C C 1
ATOM 18514 O O . PRO F 3 22 ? 11.56 -40.942 23.226 1 28.903 186 PRO C O 1
ATOM 18525 N N . THR F 3 23 ? 11.528 -38.806 24.02 1 25.494 187 THR C N 1
ATOM 18526 C CA . THR F 3 23 ? 11.724 -39.216 25.412 1 26.14 187 THR C CA 1
ATOM 18527 C C . THR F 3 23 ? 10.387 -39.474 26.123 1 26.918 187 THR C C 1
ATOM 18528 O O . THR F 3 23 ? 10.368 -39.965 27.267 1 27.632 187 THR C O 1
ATOM 18538 N N . LEU F 3 24 ? 9.256 -39.131 25.491 1 27.113 188 LEU C N 1
ATOM 18539 C CA . LEU F 3 24 ? 7.965 -39.252 26.153 1 27.284 188 LEU C CA 1
ATOM 18540 C C . LEU F 3 24 ? 7.654 -40.73 26.412 1 26.373 188 LEU C C 1
ATOM 18541 O O . LEU F 3 24 ? 7.528 -41.522 25.477 1 24.795 188 LEU C O 1
ATOM 18557 N N . GLY F 3 25 ? 7.533 -41.037 27.703 1 23.626 189 GLY C N 1
ATOM 18558 C CA . GLY F 3 25 ? 7.322 -42.371 28.217 1 24.889 189 GLY C CA 1
ATOM 18559 C C . GLY F 3 25 ? 8.607 -43.193 28.383 1 24.135 189 GLY C C 1
ATOM 18560 O O . GLY F 3 25 ? 8.551 -44.324 28.864 1 23.811 189 GLY C O 1
ATOM 18564 N N . ALA F 3 26 ? 9.734 -42.631 27.983 1 24.058 190 ALA C N 1
ATOM 18565 C CA . ALA F 3 26 ? 11.017 -43.273 28.194 1 27.423 190 ALA C CA 1
ATOM 18566 C C . ALA F 3 26 ? 11.431 -43.192 29.668 1 28.362 190 ALA C C 1
ATOM 18567 O O . ALA F 3 26 ? 10.938 -42.354 30.412 1 29.368 190 ALA C O 1
ATOM 18574 N N . SER F 3 27 ? 12.328 -44.1 30.071 1 28.493 191 SER C N 1
ATOM 18575 C CA . SER F 3 27 ? 12.823 -44.199 31.43 1 28.13 191 SER C CA 1
ATOM 18576 C C . SER F 3 27 ? 13.825 -43.08 31.764 1 30.435 191 SER C C 1
ATOM 18577 O O . SER F 3 27 ? 14.457 -42.523 30.856 1 29.745 191 SER C O 1
ATOM 18584 N N . ASN F 3 28 ? 13.981 -42.797 33.086 1 29.523 192 ASN C N 1
ATOM 18585 C CA . ASN F 3 28 ? 14.968 -41.856 33.611 1 30.849 192 ASN C CA 1
ATOM 18586 C C . ASN F 3 28 ? 14.742 -40.449 33.061 1 28.481 192 ASN C C 1
ATOM 18587 O O . ASN F 3 28 ? 15.668 -39.798 32.644 1 27.598 192 ASN C O 1
ATOM 18598 N N . ARG F 3 29 ? 13.489 -39.988 33.142 1 28.436 193 ARG C N 1
ATOM 18599 C CA . ARG F 3 29 ? 13.047 -38.667 32.746 1 25.027 193 ARG C CA 1
ATOM 18600 C C . ARG F 3 29 ? 12.079 -38.172 33.815 1 24.048 193 ARG C C 1
ATOM 18601 O O . ARG F 3 29 ? 11.505 -38.965 34.564 1 23.314 193 ARG C O 1
ATOM 18622 N N . ALA F 3 30 ? 11.914 -36.855 33.904 1 24.8 194 ALA C N 1
ATOM 18623 C CA . ALA F 3 30 ? 11.053 -36.252 34.917 1 24.459 194 ALA C CA 1
ATOM 18624 C C . ALA F 3 30 ? 9.585 -36.595 34.647 1 22.409 194 ALA C C 1
ATOM 18625 O O . ALA F 3 30 ? 9.171 -36.63 33.511 1 20.9 194 ALA C O 1
ATOM 18632 N N . PHE F 3 31 ? 8.817 -36.797 35.709 1 20.877 195 PHE C N 1
ATOM 18633 C CA . PHE F 3 31 ? 7.369 -36.876 35.617 1 23.694 195 PHE C CA 1
ATOM 18634 C C . PHE F 3 31 ? 6.829 -35.629 34.912 1 23.477 195 PHE C C 1
ATOM 18635 O O . PHE F 3 31 ? 7.394 -34.557 35.078 1 27.233 195 PHE C O 1
ATOM 18652 N N . VAL F 3 32 ? 5.676 -35.74 34.266 1 22.039 196 VAL C N 1
ATOM 18653 C CA . VAL F 3 32 ? 4.945 -34.565 33.834 1 22.854 196 VAL C CA 1
ATOM 18654 C C . VAL F 3 32 ? 4.14 -34.084 35.042 1 24.166 196 VAL C C 1
ATOM 18655 O O . VAL F 3 32 ? 3.849 -34.867 35.929 1 24.766 196 VAL C O 1
ATOM 18668 N N . ARG F 3 33 ? 3.866 -32.783 35.13 1 24.408 197 ARG C N 1
ATOM 18669 C CA . ARG F 3 33 ? 3.024 -32.231 36.189 1 26.503 197 ARG C CA 1
ATOM 18670 C C . ARG F 3 33 ? 1.665 -31.871 35.575 1 29.061 197 ARG C C 1
ATOM 18671 O O . ARG F 3 33 ? 1.633 -31.254 34.503 1 25.528 197 ARG C O 1
ATOM 18692 N N . TRP F 3 34 ? 0.564 -32.255 36.231 1 21.744 198 TRP C N 1
ATOM 18693 C CA . TRP F 3 34 ? -0.761 -31.853 35.79 1 22.679 198 TRP C CA 1
ATOM 18694 C C . TRP F 3 34 ? -1.194 -30.56 36.463 1 22.551 198 TRP C C 1
ATOM 18695 O O . TRP F 3 34 ? -2.081 -29.925 35.972 1 22.627 198 TRP C O 1
ATOM 18716 N N . LEU F 3 35 ? -0.512 -30.174 37.55 1 23.545 199 LEU C N 1
ATOM 18717 C CA . LEU F 3 35 ? -0.73 -28.925 38.246 1 23.738 199 LEU C CA 1
ATOM 18718 C C . LEU F 3 35 ? 0.624 -28.362 38.643 1 23.93 199 LEU C C 1
ATOM 18719 O O . LEU F 3 35 ? 1.555 -29.084 38.936 1 22.564 199 LEU C O 1
ATOM 18735 N N . PRO F 3 36 ? 0.747 -27.037 38.773 1 24.441 200 PRO C N 1
ATOM 18736 C CA . PRO F 3 36 ? 1.968 -26.458 39.326 1 23.612 200 PRO C CA 1
ATOM 18737 C C . PRO F 3 36 ? 2.277 -26.943 40.752 1 27.627 200 PRO C C 1
ATOM 18738 O O . PRO F 3 36 ? 1.37 -27.169 41.552 1 22.87 200 PRO C O 1
ATOM 18749 N N . ALA F 3 37 ? 3.57 -27.114 41.061 1 23.729 201 ALA C N 1
ATOM 18750 C CA . ALA F 3 37 ? 4.006 -27.695 42.309 1 24.237 201 ALA C CA 1
ATOM 18751 C C . ALA F 3 37 ? 3.81 -26.7 43.442 1 22.352 201 ALA C C 1
ATOM 18752 O O . ALA F 3 37 ? 3.848 -25.484 43.221 1 23.265 201 ALA C O 1
ATOM 18759 N N . GLU F 3 38 ? 3.648 -27.25 44.646 1 23.517 202 GLU C N 1
ATOM 18760 C CA . GLU F 3 38 ? 3.444 -26.461 45.866 1 26.532 202 GLU C CA 1
ATOM 18761 C C . GLU F 3 38 ? 4.471 -26.867 46.939 1 27.172 202 GLU C C 1
ATOM 18762 O O . GLU F 3 38 ? 4.383 -27.945 47.497 1 25.024 202 GLU C O 1
ATOM 18774 N N . TYR F 3 39 ? 5.469 -26.01 47.126 1 26.151 203 TYR C N 1
ATOM 18775 C CA . TYR F 3 39 ? 6.564 -26.151 48.053 1 26.306 203 TYR C CA 1
ATOM 18776 C C . TYR F 3 39 ? 6.547 -24.935 48.992 1 28.196 203 TYR C C 1
ATOM 18777 O O . TYR F 3 39 ? 6.187 -23.826 48.579 1 28.549 203 TYR C O 1
ATOM 18794 N N . GLU F 3 40 ? 7.078 -25.132 50.201 1 27.353 204 GLU C N 1
ATOM 18795 C CA . GLU F 3 40 ? 7.115 -24.125 51.247 1 29.951 204 GLU C CA 1
ATOM 18796 C C . GLU F 3 40 ? 7.86 -22.886 50.768 1 28.629 204 GLU C C 1
ATOM 18797 O O . GLU F 3 40 ? 7.497 -21.796 51.135 1 28.302 204 GLU C O 1
ATOM 18809 N N . ASP F 3 41 ? 8.891 -23.043 49.932 1 28.085 205 ASP C N 1
ATOM 18810 C CA . ASP F 3 41 ? 9.691 -21.921 49.465 1 28.655 205 ASP C CA 1
ATOM 18811 C C . ASP F 3 41 ? 9.401 -21.623 47.985 1 29.215 205 ASP C C 1
ATOM 18812 O O . ASP F 3 41 ? 10.102 -20.866 47.332 1 32.996 205 ASP C O 1
ATOM 18821 N N . GLY F 3 42 ? 8.382 -22.235 47.414 1 27.494 206 GLY C N 1
ATOM 18822 C CA . GLY F 3 42 ? 8.041 -21.952 46.027 1 26.982 206 GLY C CA 1
ATOM 18823 C C . GLY F 3 42 ? 8.61 -23.014 45.075 1 26.802 206 GLY C C 1
ATOM 18824 O O . GLY F 3 42 ? 7.913 -23.411 44.145 1 27.621 206 GLY C O 1
ATOM 18828 N N . PHE F 3 43 ? 9.844 -23.505 45.32 1 27.203 207 PHE C N 1
ATOM 18829 C CA . PHE F 3 43 ? 10.582 -24.26 44.312 1 26.081 207 PHE C CA 1
ATOM 18830 C C . PHE F 3 43 ? 11.269 -25.547 44.804 1 26.416 207 PHE C C 1
ATOM 18831 O O . PHE F 3 43 ? 11.654 -26.314 43.944 1 26.502 207 PHE C O 1
ATOM 18848 N N . SER F 3 44 ? 11.394 -25.852 46.102 1 25.04 208 SER C N 1
ATOM 18849 C CA . SER F 3 44 ? 12.174 -27.036 46.475 1 28.559 208 SER C CA 1
ATOM 18850 C C . SER F 3 44 ? 11.786 -27.681 47.825 1 26.718 208 SER C C 1
ATOM 18851 O O . SER F 3 44 ? 11.826 -28.909 47.93 1 27.562 208 SER C O 1
ATOM 18858 N N . LEU F 3 45 ? 11.506 -26.898 48.867 1 26.913 209 LEU C N 1
ATOM 18859 C CA . LEU F 3 45 ? 11.314 -27.418 50.206 1 26.637 209 LEU C CA 1
ATOM 18860 C C . LEU F 3 45 ? 9.863 -27.873 50.416 1 27.283 209 LEU C C 1
ATOM 18861 O O . LEU F 3 45 ? 8.883 -27.154 50.137 1 28.423 209 LEU C O 1
ATOM 18877 N N . PRO F 3 46 ? 9.671 -29.075 51.015 1 26.08 210 PRO C N 1
ATOM 18878 C CA . PRO F 3 46 ? 8.347 -29.609 51.242 1 23.187 210 PRO C CA 1
ATOM 18879 C C . PRO F 3 46 ? 7.662 -28.879 52.375 1 25.983 210 PRO C C 1
ATOM 18880 O O . PRO F 3 46 ? 8.304 -28.515 53.334 1 25.406 210 PRO C O 1
ATOM 18891 N N . TYR F 3 47 ? 6.335 -28.757 52.294 1 28.437 211 TYR C N 1
ATOM 18892 C CA . TYR F 3 47 ? 5.529 -28.409 53.445 1 29.56 211 TYR C CA 1
ATOM 18893 C C . TYR F 3 47 ? 5.89 -29.359 54.58 1 31.494 211 TYR C C 1
ATOM 18894 O O . TYR F 3 47 ? 5.921 -30.57 54.409 1 36.64 211 TYR C O 1
ATOM 18911 N N . GLY F 3 48 ? 6.115 -28.795 55.763 1 31.215 212 GLY C N 1
ATOM 18912 C CA . GLY F 3 48 ? 6.54 -29.587 56.893 1 33.793 212 GLY C CA 1
ATOM 18913 C C . GLY F 3 48 ? 8.031 -29.427 57.158 1 31.829 212 GLY C C 1
ATOM 18914 O O . GLY F 3 48 ? 8.495 -29.816 58.174 1 32.819 212 GLY C O 1
ATOM 18918 N N . TRP F 3 49 ? 8.811 -28.875 56.236 1 34.196 213 TRP C N 1
ATOM 18919 C CA . TRP F 3 49 ? 10.246 -28.716 56.431 1 32.838 213 TRP C CA 1
ATOM 18920 C C . TRP F 3 49 ? 10.586 -27.789 57.593 1 34.894 213 TRP C C 1
ATOM 18921 O O . TRP F 3 49 ? 11.371 -28.131 58.464 1 37.286 213 TRP C O 1
ATOM 18942 N N . THR F 3 50 ? 10.101 -26.554 57.541 1 34.12 214 THR C N 1
ATOM 18943 C CA . THR F 3 50 ? 10.558 -25.547 58.477 1 35.612 214 THR C CA 1
ATOM 18944 C C . THR F 3 50 ? 9.538 -25.452 59.605 1 36.22 214 THR C C 1
ATOM 18945 O O . THR F 3 50 ? 8.361 -25.149 59.358 1 32.754 214 THR C O 1
ATOM 18955 N N . PRO F 3 51 ? 9.936 -25.655 60.883 1 40.245 215 PRO C N 1
ATOM 18956 C CA . PRO F 3 51 ? 8.949 -25.599 61.953 1 40.601 215 PRO C CA 1
ATOM 18957 C C . PRO F 3 51 ? 8.261 -24.224 62.022 1 41.472 215 PRO C C 1
ATOM 18958 O O . PRO F 3 51 ? 8.93 -23.203 61.884 1 40.158 215 PRO C O 1
ATOM 18969 N N . GLY F 3 52 ? 6.924 -24.199 62.195 1 41.974 216 GLY C N 1
ATOM 18970 C CA . GLY F 3 52 ? 6.17 -22.955 62.326 1 41.869 216 GLY C CA 1
ATOM 18971 C C . GLY F 3 52 ? 5.62 -22.429 60.992 1 43.739 216 GLY C C 1
ATOM 18972 O O . GLY F 3 52 ? 4.723 -21.578 60.969 1 43.821 216 GLY C O 1
ATOM 18976 N N . VAL F 3 53 ? 6.152 -22.903 59.856 1 40.738 217 VAL C N 1
ATOM 18977 C CA . VAL F 3 53 ? 5.716 -22.397 58.574 1 35.1 217 VAL C CA 1
ATOM 18978 C C . VAL F 3 53 ? 4.433 -23.118 58.171 1 31.878 217 VAL C C 1
ATOM 18979 O O . VAL F 3 53 ? 4.423 -24.324 57.996 1 29.479 217 VAL C O 1
ATOM 18992 N N . LYS F 3 54 ? 3.378 -22.335 57.973 1 30.254 218 LYS C N 1
ATOM 18993 C CA . LYS F 3 54 ? 2.054 -22.814 57.659 1 30.855 218 LYS C CA 1
ATOM 18994 C C . LYS F 3 54 ? 1.921 -23.05 56.153 1 30.704 218 LYS C C 1
ATOM 18995 O O . LYS F 3 54 ? 2.737 -22.582 55.368 1 29.151 218 LYS C O 1
ATOM 19014 N N . ARG F 3 55 ? 0.894 -23.834 55.796 1 30.87 219 ARG C N 1
ATOM 19015 C CA . ARG F 3 55 ? 0.463 -24.012 54.425 1 28.659 219 ARG C CA 1
ATOM 19016 C C . ARG F 3 55 ? -0.873 -23.304 54.248 1 30.676 219 ARG C C 1
ATOM 19017 O O . ARG F 3 55 ? -1.854 -23.681 54.885 1 28.056 219 ARG C O 1
ATOM 19038 N N . ASN F 3 56 ? -0.887 -22.24 53.424 1 32.27 220 ASN C N 1
ATOM 19039 C CA . ASN F 3 56 ? -2.137 -21.643 53.02 1 37.729 220 ASN C CA 1
ATOM 19040 C C . ASN F 3 56 ? -2.95 -21.239 54.252 1 37.695 220 ASN C C 1
ATOM 19041 O O . ASN F 3 56 ? -4.159 -21.362 54.27 1 42.545 220 ASN C O 1
ATOM 19052 N N . GLY F 3 57 ? -2.297 -20.736 55.294 1 37.9 221 GLY C N 1
ATOM 19053 C CA . GLY F 3 57 ? -3 -20.202 56.455 1 38.624 221 GLY C CA 1
ATOM 19054 C C . GLY F 3 57 ? -3.125 -21.193 57.629 1 37.025 221 GLY C C 1
ATOM 19055 O O . GLY F 3 57 ? -3.556 -20.815 58.699 1 35.859 221 GLY C O 1
ATOM 19059 N N . PHE F 3 58 ? -2.741 -22.468 57.476 1 34.272 222 PHE C N 1
ATOM 19060 C CA . PHE F 3 58 ? -2.975 -23.426 58.544 1 33.56 222 PHE C CA 1
ATOM 19061 C C . PHE F 3 58 ? -1.709 -24.207 58.867 1 30.565 222 PHE C C 1
ATOM 19062 O O . PHE F 3 58 ? -0.912 -24.474 57.975 1 29.313 222 PHE C O 1
ATOM 19079 N N . PRO F 3 59 ? -1.541 -24.651 60.119 1 31.865 223 PRO C N 1
ATOM 19080 C CA . PRO F 3 59 ? -0.405 -25.499 60.462 1 32.009 223 PRO C CA 1
ATOM 19081 C C . PRO F 3 59 ? -0.376 -26.731 59.571 1 31.942 223 PRO C C 1
ATOM 19082 O O . PRO F 3 59 ? -1.428 -27.274 59.233 1 31.335 223 PRO C O 1
ATOM 19093 N N . VAL F 3 60 ? 0.83 -27.188 59.236 1 29.279 224 VAL C N 1
ATOM 19094 C CA . VAL F 3 60 ? 0.983 -28.473 58.586 1 28.05 224 VAL C CA 1
ATOM 19095 C C . VAL F 3 60 ? 0.775 -29.58 59.609 1 29.484 224 VAL C C 1
ATOM 19096 O O . VAL F 3 60 ? 1.353 -29.508 60.682 1 32.099 224 VAL C O 1
ATOM 19109 N N . ALA F 3 61 ? 0.023 -30.628 59.251 1 28.171 225 ALA C N 1
ATOM 19110 C CA . ALA F 3 61 ? -0.205 -31.748 60.155 1 30.459 225 ALA C CA 1
ATOM 19111 C C . ALA F 3 61 ? 0.867 -32.816 59.971 1 29.63 225 ALA C C 1
ATOM 19112 O O . ALA F 3 61 ? 1.163 -33.201 58.847 1 27.074 225 ALA C O 1
ATOM 19119 N N . LEU F 3 62 ? 1.426 -33.323 61.075 1 29.815 226 LEU C N 1
ATOM 19120 C CA . LEU F 3 62 ? 2.354 -34.451 60.989 1 30.726 226 LEU C CA 1
ATOM 19121 C C . LEU F 3 62 ? 1.666 -35.587 60.26 1 30.158 226 LEU C C 1
ATOM 19122 O O . LEU F 3 62 ? 0.532 -35.944 60.592 1 31.285 226 LEU C O 1
ATOM 19138 N N . ALA F 3 63 ? 2.344 -36.133 59.247 1 30.586 227 ALA C N 1
ATOM 19139 C CA . ALA F 3 63 ? 1.8 -37.265 58.503 1 30.028 227 ALA C CA 1
ATOM 19140 C C . ALA F 3 63 ? 1.465 -38.434 59.443 1 30.35 227 ALA C C 1
ATOM 19141 O O . ALA F 3 63 ? 0.441 -39.106 59.278 1 30.094 227 ALA C O 1
ATOM 19148 N N . ARG F 3 64 ? 2.343 -38.685 60.428 1 30.601 228 ARG C N 1
ATOM 19149 C CA . ARG F 3 64 ? 2.094 -39.722 61.404 1 31.242 228 ARG C CA 1
ATOM 19150 C C . ARG F 3 64 ? 0.85 -39.4 62.245 1 30.815 228 ARG C C 1
ATOM 19151 O O . ARG F 3 64 ? 0.117 -40.315 62.6 1 30.289 228 ARG C O 1
ATOM 19172 N N . ALA F 3 65 ? 0.615 -38.11 62.546 1 29.561 229 ALA C N 1
ATOM 19173 C CA . ALA F 3 65 ? -0.567 -37.754 63.331 1 30.807 229 ALA C CA 1
ATOM 19174 C C . ALA F 3 65 ? -1.83 -38.073 62.536 1 28.688 229 ALA C C 1
ATOM 19175 O O . ALA F 3 65 ? -2.77 -38.608 63.084 1 28.516 229 ALA C O 1
ATOM 19182 N N . VAL F 3 66 ? -1.83 -37.72 61.244 1 28.274 230 VAL C N 1
ATOM 19183 C CA . VAL F 3 66 ? -2.98 -37.918 60.392 1 28.344 230 VAL C CA 1
ATOM 19184 C C . VAL F 3 66 ? -3.249 -39.427 60.395 1 30.382 230 VAL C C 1
ATOM 19185 O O . VAL F 3 66 ? -4.386 -39.862 60.514 1 30.971 230 VAL C O 1
ATOM 19198 N N . SER F 3 67 ? -2.171 -40.211 60.222 1 29.39 231 SER C N 1
ATOM 19199 C CA . SER F 3 67 ? -2.25 -41.644 60.133 1 29.83 231 SER C CA 1
ATOM 19200 C C . SER F 3 67 ? -2.852 -42.224 61.42 1 30.008 231 SER C C 1
ATOM 19201 O O . SER F 3 67 ? -3.753 -43.086 61.347 1 27.968 231 SER C O 1
ATOM 19208 N N . ASN F 3 68 ? -2.38 -41.737 62.587 1 29.713 232 ASN C N 1
ATOM 19209 C CA . ASN F 3 68 ? -2.883 -42.204 63.861 1 32.112 232 ASN C CA 1
ATOM 19210 C C . ASN F 3 68 ? -4.379 -41.939 64.035 1 34.955 232 ASN C C 1
ATOM 19211 O O . ASN F 3 68 ? -5.105 -42.817 64.479 1 34.385 232 ASN C O 1
ATOM 19222 N N . GLU F 3 69 ? -4.831 -40.734 63.672 1 36.04 233 GLU C N 1
ATOM 19223 C CA . GLU F 3 69 ? -6.171 -40.291 64.009 1 38.35 233 GLU C CA 1
ATOM 19224 C C . GLU F 3 69 ? -7.216 -40.678 62.963 1 37.743 233 GLU C C 1
ATOM 19225 O O . GLU F 3 69 ? -8.393 -40.676 63.289 1 34.407 233 GLU C O 1
ATOM 19237 N N . ILE F 3 70 ? -6.793 -40.944 61.716 1 36.356 234 ILE C N 1
ATOM 19238 C CA . ILE F 3 70 ? -7.714 -41.144 60.608 1 38.386 234 ILE C CA 1
ATOM 19239 C C . ILE F 3 70 ? -7.575 -42.569 60.044 1 37.547 234 ILE C C 1
ATOM 19240 O O . ILE F 3 70 ? -8.596 -43.172 59.681 1 38.132 234 ILE C O 1
ATOM 19256 N N . VAL F 3 71 ? -6.329 -43.078 59.921 1 33.141 235 VAL C N 1
ATOM 19257 C CA . VAL F 3 71 ? -6.072 -44.306 59.18 1 33.402 235 VAL C CA 1
ATOM 19258 C C . VAL F 3 71 ? -6.178 -45.536 60.078 1 33.566 235 VAL C C 1
ATOM 19259 O O . VAL F 3 71 ? -6.684 -46.588 59.677 1 32.642 235 VAL C O 1
ATOM 19272 N N . ARG F 3 72 ? -5.698 -45.407 61.307 1 36.043 236 ARG C N 1
ATOM 19273 C CA . ARG F 3 72 ? -5.679 -46.519 62.223 1 37.563 236 ARG C CA 1
ATOM 19274 C C . ARG F 3 72 ? -7.085 -47.091 62.466 1 40.048 236 ARG C C 1
ATOM 19275 O O . ARG F 3 72 ? -8.053 -46.352 62.653 1 39.695 236 ARG C O 1
ATOM 19296 N N . PHE F 3 73 ? -7.162 -48.42 62.559 1 38.226 237 PHE C N 1
ATOM 19297 C CA . PHE F 3 73 ? -8.356 -49.069 63.044 1 39.337 237 PHE C CA 1
ATOM 19298 C C . PHE F 3 73 ? -7.945 -50.397 63.683 1 40.19 237 PHE C C 1
ATOM 19299 O O . PHE F 3 73 ? -6.896 -50.942 63.377 1 39.085 237 PHE C O 1
ATOM 19316 N N . PRO F 3 74 ? -8.785 -50.953 64.571 1 41.956 238 PRO C N 1
ATOM 19317 C CA . PRO F 3 74 ? -8.493 -52.242 65.189 1 44.821 238 PRO C CA 1
ATOM 19318 C C . PRO F 3 74 ? -8.674 -53.369 64.178 1 47.725 238 PRO C C 1
ATOM 19319 O O . PRO F 3 74 ? -9.743 -53.432 63.564 1 47.929 238 PRO C O 1
ATOM 19330 N N . THR F 3 75 ? -7.653 -54.232 63.999 1 50.432 239 THR C N 1
ATOM 19331 C CA . THR F 3 75 ? -7.556 -55.039 62.777 1 54.948 239 THR C CA 1
ATOM 19332 C C . THR F 3 75 ? -8.579 -56.168 62.789 1 56.267 239 THR C C 1
ATOM 19333 O O . THR F 3 75 ? -8.912 -56.718 61.743 1 56.192 239 THR C O 1
ATOM 19343 N N . ASP F 3 76 ? -9.103 -56.489 63.962 1 58.667 240 ASP C N 1
ATOM 19344 C CA . ASP F 3 76 ? -10.143 -57.493 64.085 1 65.485 240 ASP C CA 1
ATOM 19345 C C . ASP F 3 76 ? -11.466 -57.045 63.454 1 63.59 240 ASP C C 1
ATOM 19346 O O . ASP F 3 76 ? -12.351 -57.87 63.331 1 70.005 240 ASP C O 1
ATOM 19355 N N . GLN F 3 77 ? -11.636 -55.741 63.151 1 63.224 241 GLN C N 1
ATOM 19356 C CA . GLN F 3 77 ? -12.851 -55.184 62.565 1 59.19 241 GLN C CA 1
ATOM 19357 C C . GLN F 3 77 ? -12.848 -55.341 61.044 1 52.489 241 GLN C C 1
ATOM 19358 O O . GLN F 3 77 ? -13.821 -55.006 60.384 1 50.819 241 GLN C O 1
ATOM 19372 N N . LEU F 3 78 ? -11.705 -55.742 60.493 1 50.278 242 LEU C N 1
ATOM 19373 C CA . LEU F 3 78 ? -11.472 -55.702 59.067 1 46.844 242 LEU C CA 1
ATOM 19374 C C . LEU F 3 78 ? -12.646 -56.315 58.293 1 43.871 242 LEU C C 1
ATOM 19375 O O . LEU F 3 78 ? -13.224 -57.348 58.678 1 45.286 242 LEU C O 1
ATOM 19391 N N . THR F 3 79 ? -12.976 -55.682 57.177 1 37.183 243 THR C N 1
ATOM 19392 C CA . THR F 3 79 ? -14.079 -56.154 56.375 1 38.875 243 THR C CA 1
ATOM 19393 C C . THR F 3 79 ? -13.532 -56.826 55.115 1 36.885 243 THR C C 1
ATOM 19394 O O . THR F 3 79 ? -12.924 -56.165 54.281 1 37.978 243 THR C O 1
ATOM 19404 N N . PRO F 3 80 ? -13.733 -58.138 54.892 1 37.532 244 PRO C N 1
ATOM 19405 C CA . PRO F 3 80 ? -13.469 -58.716 53.588 1 37.451 244 PRO C CA 1
ATOM 19406 C C . PRO F 3 80 ? -14.321 -58.096 52.484 1 38.242 244 PRO C C 1
ATOM 19407 O O . PRO F 3 80 ? -15.498 -57.798 52.676 1 39.761 244 PRO C O 1
ATOM 19418 N N . ASP F 3 81 ? -13.732 -57.897 51.313 1 38.786 245 ASP C N 1
ATOM 19419 C CA . ASP F 3 81 ? -14.512 -57.454 50.16 1 38.842 245 ASP C CA 1
ATOM 19420 C C . ASP F 3 81 ? -15.167 -58.663 49.497 1 39.85 245 ASP C C 1
ATOM 19421 O O . ASP F 3 81 ? -14.484 -59.482 48.91 1 41.705 245 ASP C O 1
ATOM 19430 N N . GLN F 3 82 ? -16.489 -58.742 49.503 1 41.442 246 GLN C N 1
ATOM 19431 C CA . GLN F 3 82 ? -17.158 -59.9 48.908 1 45.103 246 GLN C CA 1
ATOM 19432 C C . GLN F 3 82 ? -16.989 -59.985 47.396 1 43.637 246 GLN C C 1
ATOM 19433 O O . GLN F 3 82 ? -17.234 -61.046 46.833 1 41.347 246 GLN C O 1
ATOM 19447 N N . GLU F 3 83 ? -16.634 -58.867 46.728 1 43.902 247 GLU C N 1
ATOM 19448 C CA . GLU F 3 83 ? -16.656 -58.821 45.265 1 43.498 247 GLU C CA 1
ATOM 19449 C C . GLU F 3 83 ? -15.271 -58.63 44.662 1 38.503 247 GLU C C 1
ATOM 19450 O O . GLU F 3 83 ? -15.187 -58.416 43.455 1 35.452 247 GLU C O 1
ATOM 19462 N N . ARG F 3 84 ? -14.206 -58.74 45.487 1 37.801 248 ARG C N 1
ATOM 19463 C CA . ARG F 3 84 ? -12.833 -58.652 44.994 1 35.302 248 ARG C CA 1
ATOM 19464 C C . ARG F 3 84 ? -11.917 -59.683 45.664 1 36.494 248 ARG C C 1
ATOM 19465 O O . ARG F 3 84 ? -12.011 -59.926 46.872 1 36.317 248 ARG C O 1
ATOM 19486 N N . SER F 3 85 ? -11.063 -60.333 44.844 1 36.867 249 SER C N 1
ATOM 19487 C CA . SER F 3 85 ? -10.053 -61.278 45.34 1 37.432 249 SER C CA 1
ATOM 19488 C C . SER F 3 85 ? -8.811 -60.511 45.804 1 34.95 249 SER C C 1
ATOM 19489 O O . SER F 3 85 ? -8.601 -59.358 45.442 1 33.183 249 SER C O 1
ATOM 19496 N N . LEU F 3 86 ? -7.938 -61.172 46.552 1 34.403 250 LEU C N 1
ATOM 19497 C CA . LEU F 3 86 ? -6.679 -60.528 46.892 1 36.541 250 LEU C CA 1
ATOM 19498 C C . LEU F 3 86 ? -5.795 -60.341 45.651 1 36.054 250 LEU C C 1
ATOM 19499 O O . LEU F 3 86 ? -4.95 -59.466 45.618 1 36.163 250 LEU C O 1
ATOM 19515 N N . MET F 3 87 ? -6.03 -61.139 44.612 1 36.19 251 MET C N 1
ATOM 19516 C CA . MET F 3 87 ? -5.338 -61.011 43.344 1 36.119 251 MET C CA 1
ATOM 19517 C C . MET F 3 87 ? -5.653 -59.673 42.682 1 33.544 251 MET C C 1
ATOM 19518 O O . MET F 3 87 ? -4.814 -59.141 41.955 1 32.588 251 MET C O 1
ATOM 19532 N N . PHE F 3 88 ? -6.816 -59.076 43.008 1 32.884 252 PHE C N 1
ATOM 19533 C CA . PHE F 3 88 ? -7.134 -57.702 42.633 1 29.537 252 PHE C CA 1
ATOM 19534 C C . PHE F 3 88 ? -6.118 -56.706 43.197 1 28.233 252 PHE C C 1
ATOM 19535 O O . PHE F 3 88 ? -5.705 -55.741 42.536 1 28.23 252 PHE C O 1
ATOM 19552 N N . MET F 3 89 ? -5.788 -56.856 44.469 1 28.434 253 MET C N 1
ATOM 19553 C CA . MET F 3 89 ? -4.763 -56.041 45.095 1 28.937 253 MET C CA 1
ATOM 19554 C C . MET F 3 89 ? -3.428 -56.303 44.399 1 29.698 253 MET C C 1
ATOM 19555 O O . MET F 3 89 ? -2.73 -55.375 43.99 1 30.333 253 MET C O 1
ATOM 19569 N N . GLN F 3 90 ? -3.114 -57.594 44.213 1 31.247 254 GLN C N 1
ATOM 19570 C CA . GLN F 3 90 ? -1.779 -57.946 43.763 1 32.064 254 GLN C CA 1
ATOM 19571 C C . GLN F 3 90 ? -1.487 -57.474 42.335 1 30.428 254 GLN C C 1
ATOM 19572 O O . GLN F 3 90 ? -0.349 -57.126 42.031 1 28.921 254 GLN C O 1
ATOM 19586 N N . TRP F 3 91 ? -2.482 -57.543 41.448 1 30.45 255 TRP C N 1
ATOM 19587 C CA . TRP F 3 91 ? -2.263 -57.117 40.071 1 30.049 255 TRP C CA 1
ATOM 19588 C C . TRP F 3 91 ? -1.989 -55.615 40.001 1 31.206 255 TRP C C 1
ATOM 19589 O O . TRP F 3 91 ? -1.199 -55.141 39.149 1 30.306 255 TRP C O 1
ATOM 19610 N N . GLY F 3 92 ? -2.638 -54.89 40.921 1 32.898 256 GLY C N 1
ATOM 19611 C CA . GLY F 3 92 ? -2.447 -53.454 41.098 1 31.307 256 GLY C CA 1
ATOM 19612 C C . GLY F 3 92 ? -0.984 -53.083 41.383 1 31.223 256 GLY C C 1
ATOM 19613 O O . GLY F 3 92 ? -0.444 -52.136 40.784 1 25.52 256 GLY C O 1
ATOM 19617 N N . GLN F 3 93 ? -0.377 -53.779 42.354 1 29.033 257 GLN C N 1
ATOM 19618 C CA . GLN F 3 93 ? 1.001 -53.535 42.709 1 29.048 257 GLN C CA 1
ATOM 19619 C C . GLN F 3 93 ? 1.9 -53.922 41.538 1 30.53 257 GLN C C 1
ATOM 19620 O O . GLN F 3 93 ? 2.797 -53.165 41.187 1 30.36 257 GLN C O 1
ATOM 19634 N N . LEU F 3 94 ? 1.701 -55.116 40.975 1 31.588 258 LEU C N 1
ATOM 19635 C CA . LEU F 3 94 ? 2.472 -55.559 39.818 1 31.804 258 LEU C CA 1
ATOM 19636 C C . LEU F 3 94 ? 2.36 -54.557 38.664 1 29.668 258 LEU C C 1
ATOM 19637 O O . LEU F 3 94 ? 3.355 -54.255 38.014 1 26.745 258 LEU C O 1
ATOM 19653 N N . LEU F 3 95 ? 1.171 -53.983 38.451 1 32.699 259 LEU C N 1
ATOM 19654 C CA . LEU F 3 95 ? 0.966 -53.039 37.363 1 28.483 259 LEU C CA 1
ATOM 19655 C C . LEU F 3 95 ? 1.679 -51.721 37.682 1 28.985 259 LEU C C 1
ATOM 19656 O O . LEU F 3 95 ? 2.302 -51.076 36.824 1 27.976 259 LEU C O 1
ATOM 19672 N N . ASP F 3 96 ? 1.537 -51.27 38.935 1 27.913 260 ASP C N 1
ATOM 19673 C CA . ASP F 3 96 ? 2.239 -50.098 39.4 1 25.956 260 ASP C CA 1
ATOM 19674 C C . ASP F 3 96 ? 3.709 -50.18 39.005 1 26.474 260 ASP C C 1
ATOM 19675 O O . ASP F 3 96 ? 4.312 -49.174 38.655 1 28.776 260 ASP C O 1
ATOM 19684 N N . HIS F 3 97 ? 4.292 -51.362 39.103 1 27.496 261 HIS C N 1
ATOM 19685 C CA . HIS F 3 97 ? 5.726 -51.558 38.959 1 29.649 261 HIS C CA 1
ATOM 19686 C C . HIS F 3 97 ? 6.116 -51.69 37.484 1 29.267 261 HIS C C 1
ATOM 19687 O O . HIS F 3 97 ? 7.306 -51.786 37.213 1 29.465 261 HIS C O 1
ATOM 19700 N N . ASP F 3 98 ? 5.122 -51.787 36.573 1 30.824 262 ASP C N 1
ATOM 19701 C CA . ASP F 3 98 ? 5.302 -51.519 35.128 1 32.105 262 ASP C CA 1
ATOM 19702 C C . ASP F 3 98 ? 5.292 -50.014 34.796 1 27.064 262 ASP C C 1
ATOM 19703 O O . ASP F 3 98 ? 5.887 -49.592 33.824 1 28.254 262 ASP C O 1
ATOM 19712 N N . LEU F 3 99 ? 4.673 -49.18 35.63 1 28.358 263 LEU C N 1
ATOM 19713 C CA . LEU F 3 99 ? 4.429 -47.769 35.307 1 26.61 263 LEU C CA 1
ATOM 19714 C C . LEU F 3 99 ? 5.458 -46.79 35.917 1 27.395 263 LEU C C 1
ATOM 19715 O O . LEU F 3 99 ? 5.945 -45.91 35.214 1 26.691 263 LEU C O 1
ATOM 19731 N N . ASP F 3 100 ? 5.741 -46.881 37.216 1 25.502 264 ASP C N 1
ATOM 19732 C CA . ASP F 3 100 ? 6.53 -45.87 37.874 1 25.451 264 ASP C CA 1
ATOM 19733 C C . ASP F 3 100 ? 7.353 -46.491 39.021 1 28.846 264 ASP C C 1
ATOM 19734 O O . ASP F 3 100 ? 6.883 -47.302 39.847 1 27.269 264 ASP C O 1
ATOM 19743 N N . PHE F 3 101 ? 8.607 -46.033 39.071 1 29.548 265 PHE C N 1
ATOM 19744 C CA . PHE F 3 101 ? 9.496 -46.159 40.204 1 30.315 265 PHE C CA 1
ATOM 19745 C C . PHE F 3 101 ? 10.232 -44.829 40.353 1 31.071 265 PHE C C 1
ATOM 19746 O O . PHE F 3 101 ? 10.887 -44.37 39.417 1 30.166 265 PHE C O 1
ATOM 19763 N N . THR F 3 102 ? 10.123 -44.248 41.553 1 29.618 266 THR C N 1
ATOM 19764 C CA . THR F 3 102 ? 10.684 -42.948 41.838 1 27.708 266 THR C CA 1
ATOM 19765 C C . THR F 3 102 ? 11.967 -43.172 42.626 1 27.691 266 THR C C 1
ATOM 19766 O O . THR F 3 102 ? 11.9 -43.457 43.806 1 28.936 266 THR C O 1
ATOM 19776 N N . PRO F 3 103 ? 13.174 -42.986 42.058 1 26.158 267 PRO C N 1
ATOM 19777 C CA . PRO F 3 103 ? 14.382 -43.175 42.841 1 27.943 267 PRO C CA 1
ATOM 19778 C C . PRO F 3 103 ? 14.548 -42.183 43.989 1 29.538 267 PRO C C 1
ATOM 19779 O O . PRO F 3 103 ? 14.083 -41.053 43.941 1 29.396 267 PRO C O 1
ATOM 19790 N N . GLU F 3 104 ? 15.298 -42.637 44.977 1 31.826 268 GLU C N 1
ATOM 19791 C CA . GLU F 3 104 ? 15.72 -41.858 46.133 1 37.829 268 GLU C CA 1
ATOM 19792 C C . GLU F 3 104 ? 17.194 -42.204 46.321 1 38.631 268 GLU C C 1
ATOM 19793 O O . GLU F 3 104 ? 17.637 -43.259 45.855 1 39.309 268 GLU C O 1
ATOM 19805 N N . PRO F 3 105 ? 17.983 -41.351 46.998 1 39.343 269 PRO C N 1
ATOM 19806 C CA . PRO F 3 105 ? 19.384 -41.686 47.247 1 45.231 269 PRO C CA 1
ATOM 19807 C C . PRO F 3 105 ? 19.57 -42.855 48.216 1 48.719 269 PRO C C 1
ATOM 19808 O O . PRO F 3 105 ? 18.742 -43.074 49.093 1 44.929 269 PRO C O 1
ATOM 19819 N N . ALA F 3 106 ? 20.654 -43.623 48.056 1 57.324 270 ALA C N 1
ATOM 19820 C CA . ALA F 3 106 ? 20.942 -44.735 48.968 1 57.519 270 ALA C CA 1
ATOM 19821 C C . ALA F 3 106 ? 21.639 -44.213 50.229 1 58.639 270 ALA C C 1
ATOM 19822 O O . ALA F 3 106 ? 22.133 -43.076 50.231 1 55.685 270 ALA C O 1
ATOM 19829 N N . ALA F 3 107 ? 21.623 -45.061 51.286 1 64.191 271 ALA C N 1
ATOM 19830 C CA . ALA F 3 107 ? 22.474 -45.016 52.485 1 65.432 271 ALA C CA 1
ATOM 19831 C C . ALA F 3 107 ? 22.978 -43.596 52.793 1 67.179 271 ALA C C 1
ATOM 19832 O O . ALA F 3 107 ? 24.22 -43.391 52.939 1 67.539 271 ALA C O 1
#

Secondary structure (DSSP, 8-state):
--S--SS--SS-TTSSSSSTTTT-SSEEPB-SS----TTSSSPPTTSSTT--BTTBPPPPHHHHIIIII---GGG--EEEEEEHHHHHHHHHHHHHH--------/-TTT-----TTB-PBP--TT-SS---TT--B--B----STT-SSSPP--EE-S-SSSS-HHHH-SSHHHHHHTB--SSSS-PBP--SS-EETTEE-PPBP--SS-SGGGTSTTT----B--SSTTTTSSHHHHHHHHHHHHHHHHHHHHHHHH-TT--HHHHHHHHHHHHHHHHHHIIIIIIHHHHHHHHHHHHHSPPP----TTS--PPBHHHHHHGGGGGGG--SEEE-B-TTSSBPSS-SEEEGGGTTT-HHHHHHTT-SHHHHHHHHHSEEEPPBTTB-S-HHHHT-BTTTTSSS-B-HHHHHHHHHHHTT---HHHHHHHTT-----SHHHHHHHTT-HHHHHHHHHHHSSGGGS-HHHHHHHSPPPTTSSS-HHHHHHHHHHHHHHHHT-TT-TTSBTTB-HHHHHHHTT--HHHHHHHHSS--EEEPSPTTT--STTTTEEEGGGSPPPP-GGG---/--S--SS--SS-TTSSSSSTTTT-SSEEPB-SS----TTSSSPPTTSSTT--BTTBPPPPHHHHIIIII---GGG--EEEEEEHHHHHHHHHHHHHH--------/--TTT-----TTB-PBP--TT-SS---TT--B--B----STT-SSSPP--EE-S-SSSS-HHHH-SSHHHHHHTB--SSSS-PBP--SS--BTTB--PPBP--SS-GGGGTSTTT----B--SSTTTTSSHHHHHHHHHHHHHHHHHHHHHHHH-TT--HHHHHHHHHHHHHHHHHHIIIIIIHHHHHHHHHHHHHS-------TTS--PPBHHHHHHGGGGGGG--SEEE-B-TTSSB-SS-SEEEGGGTTT-HHHHHHTT-SHHHHHHHHHSEEEPPBTTB-S-HHHHT-BTTTTSSS-B-HHHHHHHHHHHTT---HHHHHHHTT-----SHHHHHHHTT-HHHHHHHHHHHSSGGGS-HHHHHHHSPPPTTSSS-HHHHHHHHHHHHHHHHT-TT-TTSBTTB-HHHHHHHTT--HHHHHHHHSS--EEEPSPTTT---TTTTEEEGGGSPPPP-GGG--/----GGGHHHHHHHH-TTS-HHHHHHHHHHHHTTT--SHHHHHHHHHHTT---TT-/----GGGHHHHHHHH-TTS-HHHHHHHHHHHHTTT--SHHHHHHHHHHTT---GGG--

Radius of gyration: 34.97 Å; Cα contacts (8 Å, |Δi|>4): 2582; chains: 6; bounding box: 63×101×77 Å

Sequence (1252 aa):
NCETSCVQQPPCFPLKIPPNDPRIKNQADCIPFFRSPACPGSNITIRNQINALTSFVDASMVYGSEEPLARNLRNMSNQLGLLAVNQRFQDNGRALLPFDNLHDDPCLLTNRSARIPCFLAGDTRSSEMPELTSMHTLLLREHNRLATELKSLNPRWDGERLYQEARKIVGAMVQIITYRDYLPLVLGPTAMRKYLPTYRSYNDSVDPRIANVFTNAFRYGHTLIQPFMFRLDNRYQPMEPNPRVPLSRVFFASWRVVLEGGIDPILRGLMATPAKLNRQNQIAVDEIRERLFEQVMRIGLDLPALNMQRSRDHGLPGYNAWRRFCGLPQPETVGQLGTVLRNLKLARKLMEQYGTPNNIDIWMGGVSEPLKRKGRVGPLLACIIGTQFRKLRDGDRFWWENEGVFSMQQRQALAQISLPRIICDNTGITTVSKNNIFMSNSYPRDFVNCSTLPALNLASWREAVNCETSCVQQPPCFPLKIPPNDPRIKNQADCIPFFRSPACPGSNITIRNQINALTSFVDASMVYGSEEPLARNLRNMSNQLGLLAVNQRFQDNGRALLPFDNLHDDPCLLTNRSARIPCFLAGDTRSSEMPELTSMHTLLLREHNRLATELKSLNPRWDGERLYQEARKIVGAMVQIITYRDYLPLVLGPTAMRKYLPTYRSYNDSVDPRIANVFTNAFRYGHTLIQPFMFRLDNRYQPMEPNPRVPLSRVFFASWRVVLEGGIDPILRGLMATPAKLNRQNQIAVDEIRERLFEQVMRIGLDLPALNMQRSRDHGLPGYNAWRRFCGLPQPETVGQLGTVLRNLKLARKLMEQYGTPNNIDIWMGGVSEPLKRKGRVGPLLACIIGTQFRKLRDGDRFWWENEGVFSMQQRQALAQISLPRIICDNTGITTVSKNNIFMSNSYPRDFVNCSTLPALNLASWREANFLEHELSYIDVLLDKNADQATKDNLRSYFADKGLHSIKDIINKAKQDGFDVSKYANFLEHELSYIDVLLDKNADQATKDNLRSYFADKGLHSIKDIINKAKQDGFDVSKYEHCPEQDKYRTITGMCNNRRSPTLGASNRAFVRWLPAEYEDGFSSLPYGWTPGVKRNGFPVALARAVSNEIVRFPTDQLTPDQERSLMFMQWGQLLDHDLDFTPEPAACPEQDKYRTITGMCNNRRSPTLGASNRAFVRWLPAEYEDGFSLPYGWTPGVKRNGFPVALARAVSNEIVRFPTDQLTPDQERSLMFMQWGQLLDHDLDFTPEPAA

Foldseek 3Di:
DLQADPDDDPQWDWAFDDDPHVACNDRSDTHGDGFAAPDPPDPPDDGAHDDLADLFLQPLQAQARDVVLNVVQCDPPAFLQAGDFDPPFDFVPFTAAHADDDPQFLQCLLPVVLRGGFGRGSDPQCLQFVLSRLVSRLLNLQLSVQSNVLCVQAVVHTNVRSNVVSSLLSSQLSVCCCLVQNLCLAQPDVLCCVLPPDDDAADQPQDQDDDPVCVLLVCLCQQQDDQWQAFADLQRHQDPDPRTHGRLSGGSNVSCQGPVRHNRRRQSSLQAAGTHAQDLVRRHDCSQQARRNVSRGPGRHGVVVNSQVNLVSRVHWFDQVLCVVLVHDRDWDLVSVCVQQVHSPSSVVQCVPQVGSRRHRNNNSFSSHDGDVSHRTDPSSSSSVSNNVNSSQNNDNLNPPHPPNDDPVLVVLSNQDAVQLSDCVRHPHQKGFDPPSNPRHHPPVGIDGSVVRDDRDCNVVRDD/DPLQPAPDDDPQWDWAFDDDPDVAPNDRNDTFGDGFAAPDPPDPPDDGAHDDLADLFLQCLQAQARDDVLNVVQCDPPFFLQAGDFDDPFDFVPFTAAHADDDPQFLLCLLDVVLRGGFGRGSDPQCLQFVLSRLVSRLLRLQLSVQSNVLCVQAVVHTNNRSNVVSSLLSSQLSVCCCLVQNLCLAQPDVLNCVLPPDDDAADQPQAQDQDPVCVLLVCLCQQQADQWQAFADLQRHQDPDCRTHGRLSGGSNVSCQGPVRHNNRRQSSLQAAGTHADDLVRRHDCSQQARRNVSRGVGRHGVVVNSQVNLVSRVHWFDQVLCVVLVHDRDWDLVSLCVQLVHSPSSVVQCVVQVGSRRHRNNNSFSSHDGDVSHRTHSSSSSSVSNNVNSSQNNDNLNPPHPPNDDPVLSVLSNLDAPQLSCCVRHPHQKGFDPPSNVRHHPPVGIDGNVVRDHRDCNSVHD/DADDPVCVVLLVLCPDPPRDPVSNVVVQVVVVVVVQRDSVSVLVRCVVNPHDSVVD/DADDPVCVVVLVLCVPPPRDPVSNVVVCVVVVVVVQNDSVSVLVRCVVNPDDPVVVVD/DDPDDDDADPQQACVPVVDRCVQGPPDDDDDPDQDDALVRPDHHQVRDPPRPDPPHHDDDPVVCCVPPVDDDVVVDDDDPPDDCVVVVVVVVVVVVRDDDDDDDD/DDPDDDDADPQQACVPVVDRCVQGPPDDDDDPDQDDALVRPDHHQVRDPPRPDPPHHDDDPVVCCVPPVDDDCVVDDDDPVDDVVVVVVVVVVVVVRDDDDDDDD